Protein AF-0000000077533812 (afdb_homodimer)

Radius of gyration: 32.84 Å; Cα contacts (8 Å, |Δi|>4): 1790; chains: 2; bounding box: 94×88×83 Å

Solvent-accessible surface area (backbone atoms only — not comparable to full-atom values): 51167 Å² total; per-residue (Å²): 110,65,67,56,46,51,45,59,73,36,36,60,62,48,49,52,47,51,49,47,51,51,51,50,52,47,48,53,44,25,61,65,45,60,88,39,40,49,59,83,59,10,55,76,33,56,56,57,39,22,53,35,46,71,67,27,48,36,42,58,54,44,25,49,36,23,70,75,40,31,51,52,14,28,48,22,39,56,34,33,35,30,36,38,60,62,44,53,52,46,58,45,60,46,84,64,47,32,48,29,60,79,60,28,58,38,63,39,67,45,58,81,43,67,35,74,80,30,40,43,50,62,68,62,29,54,53,48,45,63,33,43,45,53,31,46,69,42,80,50,12,75,52,44,66,58,48,42,43,53,37,51,50,40,49,54,50,41,39,62,74,74,27,52,20,52,85,89,47,64,30,72,35,50,48,39,56,53,41,38,27,38,27,43,26,30,46,32,25,41,39,62,69,46,50,78,48,19,46,83,65,69,45,64,60,82,44,38,62,62,9,49,54,47,32,36,47,50,42,30,52,27,47,37,71,68,48,35,61,49,32,53,31,83,76,60,2,69,74,61,25,50,36,55,83,35,88,49,28,50,4,30,44,41,35,57,45,42,50,49,47,50,54,41,65,72,54,68,52,88,84,55,45,23,23,48,50,36,27,41,76,50,68,44,51,71,69,59,38,43,42,41,53,48,48,48,55,58,60,49,15,48,37,42,26,38,34,45,51,40,31,51,52,56,36,29,25,19,34,64,59,36,52,53,49,44,51,51,50,48,48,36,45,72,71,56,75,32,69,92,62,75,63,50,66,77,56,48,72,67,36,64,64,60,51,24,40,52,53,42,25,39,38,74,39,52,32,60,36,37,45,75,41,28,24,37,26,77,87,26,50,74,42,57,56,96,87,38,81,44,77,42,55,42,66,28,33,42,22,43,21,44,56,27,43,48,40,26,44,89,67,64,31,94,44,27,79,43,89,57,39,49,58,73,75,71,46,56,69,69,57,40,51,52,39,49,61,50,56,49,48,75,46,38,43,69,90,60,38,50,64,56,51,61,56,44,52,48,51,45,48,41,46,55,50,49,48,56,62,46,28,51,55,22,54,45,40,61,86,55,39,51,47,72,37,38,32,79,24,32,56,54,59,40,65,24,36,26,34,35,26,74,41,77,76,57,75,82,102,109,66,67,55,46,52,44,59,73,35,37,61,60,49,48,51,47,52,49,48,53,51,50,50,51,48,50,52,44,26,61,66,45,59,89,42,41,48,59,83,60,11,56,77,34,54,56,57,42,20,52,35,46,72,66,26,48,35,42,58,53,45,24,50,36,23,69,76,42,32,50,53,13,28,50,20,39,57,32,33,34,29,36,38,62,62,44,53,50,45,59,44,60,47,84,62,46,31,48,29,60,80,60,26,56,37,63,38,66,46,58,81,43,70,33,75,80,32,40,43,49,62,68,61,29,53,52,48,46,64,33,43,47,54,31,44,69,40,80,51,14,74,51,45,65,60,49,40,44,53,37,50,48,41,49,53,50,42,40,63,73,74,27,52,22,52,86,89,46,62,31,72,36,50,49,38,56,54,42,39,29,37,28,43,26,30,47,31,26,42,39,62,68,46,52,77,46,19,47,83,66,68,44,63,60,86,42,40,62,61,9,48,53,48,32,35,47,50,40,30,52,28,47,36,68,68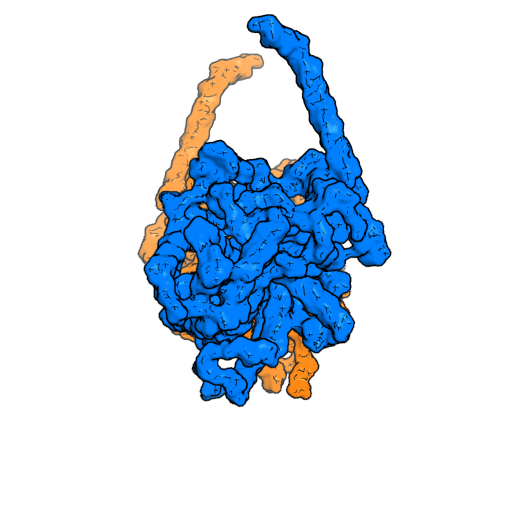,50,34,60,51,31,52,31,82,76,60,2,69,74,61,24,52,36,55,83,34,89,51,26,50,4,29,44,42,37,57,47,40,51,50,47,51,54,42,64,72,53,67,53,89,82,55,45,24,24,49,50,36,26,41,75,51,69,44,51,70,70,58,39,42,42,41,52,48,48,47,53,58,61,51,15,46,35,42,28,37,34,44,51,42,31,51,51,55,35,29,25,18,34,66,59,36,51,52,49,44,49,52,51,49,48,37,44,75,72,56,76,33,69,93,62,77,63,49,64,78,56,48,73,66,36,64,63,59,51,24,41,51,53,41,24,39,37,74,39,53,33,59,36,36,47,76,41,26,23,36,28,77,87,27,49,76,42,56,56,96,86,36,81,44,78,43,55,42,67,28,32,42,22,43,19,44,56,28,43,48,39,26,44,89,66,62,31,93,42,27,80,42,87,56,40,49,59,73,74,71,48,56,69,69,56,40,50,53,40,49,61,50,57,47,47,75,46,39,42,67,88,60,37,50,64,55,52,62,57,42,52,48,51,44,48,41,46,54,50,49,48,56,62,46,29,50,54,24,54,46,40,59,86,56,38,52,47,73,36,38,32,76,25,32,56,53,58,40,65,24,36,25,34,35,26,76,40,77,76,57,74,81,102

Sequence (1018 aa):
MAVVAVLLDNLVPLLLGCLGLFIARKLVIYNKLKQFGGPRWTGFTDWPHSKAMLQNRCHEWYEEANHIYGPIARVAPTVLITSSPEVWMHVNNKPGYKRSDWYYNACRIEYRKDNVFSQTDNDKHDQRRKQMAPGYSGRENLELEKSIDLRVQELIDLIRSKYLSTQDLIVPVDLAQKIQYLTLDAISSISFGKEFGMLRSDSDVDGYLQSSEEGLAAGNFALALGISWLAHAPIIGAYIAPSPKDNTGFGKMMNACFRCVDERAANPTDKRSDMLASFIRHGLSGAELRSEALEQLVAGADTTSTGIRGALLYIMTNPRIYSKLQKEVDSAVQSGQVGEGIIPISESKQLPYLQAVIREALRMWPPAVNIFSRDTPPNGDTVTVNGESIFLPGSVSIGYSGHGIHHSKEVYGEDAKVFRPERWLNADPEKLATMIRTSELVFGHGKFQCLGKPVAQLELGKTIFELMRHFDLALVNPTKPWDARNSLGLFTISDMWVQAMDRAGRSKAMAVVAVLLDNLVPLLLGCLGLFIARKLVIYNKLKQFGGPRWTGFTDWPHSKAMLQNRCHEWYEEANHIYGPIARVAPTVLITSSPEVWMHVNNKPGYKRSDWYYNACRIEYRKDNVFSQTDNDKHDQRRKQMAPGYSGRENLELEKSIDLRVQELIDLIRSKYLSTQDLIVPVDLAQKIQYLTLDAISSISFGKEFGMLRSDSDVDGYLQSSEEGLAAGNFALALGISWLAHAPIIGAYIAPSPKDNTGFGKMMNACFRCVDERAANPTDKRSDMLASFIRHGLSGAELRSEALEQLVAGADTTSTGIRGALLYIMTNPRIYSKLQKEVDSAVQSGQVGEGIIPISESKQLPYLQAVIREALRMWPPAVNIFSRDTPPNGDTVTVNGESIFLPGSVSIGYSGHGIHHSKEVYGEDAKVFRPERWLNADPEKLATMIRTSELVFGHGKFQCLGKPVAQLELGKTIFELMRHFDLALVNPTKPWDARNSLGLFTISDMWVQAMDRAGRSKA

Nearest PDB structures (foldseek):
  4d6z-assembly1_A  TM=7.905E-01  e=2.926E-17  Homo sapiens
  2q9f-assembly1_A  TM=8.493E-01  e=2.056E-15  unclassified
  7ufb-assembly1_A  TM=7.960E-01  e=6.139E-16  Homo sapiens
  3na0-assembly1_A  TM=7.518E-01  e=3.847E-15  Homo sapiens
  1n6b-assembly1_A  TM=7.595E-01  e=3.792E-12  Oryctolagus cuniculus

pLDDT: mean 92.71, std 8.73, range [26.73, 98.88]

Structure (mmCIF, N/CA/C/O backbone):
data_AF-0000000077533812-model_v1
#
loop_
_entity.id
_entity.type
_entity.pdbx_description
1 polymer 'Cytochrome P450 monooxygenase ABA1'
#
loop_
_atom_site.group_PDB
_atom_site.id
_atom_site.type_symbol
_atom_site.label_atom_id
_atom_site.label_alt_id
_atom_site.label_comp_id
_atom_site.label_asym_id
_atom_site.label_entity_id
_atom_site.label_seq_id
_atom_site.pdbx_PDB_ins_code
_atom_site.Cartn_x
_atom_site.Cartn_y
_atom_site.Cartn_z
_atom_site.occupancy
_atom_site.B_iso_or_equiv
_atom_site.auth_seq_id
_atom_site.auth_comp_id
_atom_site.auth_asym_id
_atom_site.auth_atom_id
_atom_site.pdbx_PDB_model_num
ATOM 1 N N . MET A 1 1 ? -54.969 -25.406 -27.531 1 59.72 1 MET A N 1
ATOM 2 C CA . MET A 1 1 ? -55.781 -24.578 -26.656 1 59.72 1 MET A CA 1
ATOM 3 C C . MET A 1 1 ? -56.094 -25.297 -25.344 1 59.72 1 MET A C 1
ATOM 5 O O . MET A 1 1 ? -56.031 -24.688 -24.266 1 59.72 1 MET A O 1
ATOM 9 N N . ALA A 1 2 ? -56.375 -26.578 -25.5 1 68.56 2 ALA A N 1
ATOM 10 C CA . ALA A 1 2 ? -56.719 -27.328 -24.281 1 68.56 2 ALA A CA 1
ATOM 11 C C . ALA A 1 2 ? -55.469 -27.562 -23.422 1 68.56 2 ALA A C 1
ATOM 13 O O . ALA A 1 2 ? -55.531 -27.438 -22.203 1 68.56 2 ALA A O 1
ATOM 14 N N . VAL A 1 3 ? -54.469 -27.812 -24 1 70.94 3 VAL A N 1
ATOM 15 C CA . VAL A 1 3 ? -53.219 -28.062 -23.266 1 70.94 3 VAL A CA 1
ATOM 16 C C . VAL A 1 3 ? -52.781 -26.797 -22.562 1 70.94 3 VAL A C 1
ATOM 18 O O . VAL A 1 3 ? -52.375 -26.828 -21.391 1 70.94 3 VAL A O 1
ATOM 21 N N . VAL A 1 4 ? -52.938 -25.75 -23.141 1 73 4 VAL A N 1
ATOM 22 C CA . VAL A 1 4 ? -52.562 -24.469 -22.547 1 73 4 VAL A CA 1
ATOM 23 C C . VAL A 1 4 ? -53.531 -24.109 -21.422 1 73 4 VAL A C 1
ATOM 25 O O . VAL A 1 4 ? -53.125 -23.609 -20.375 1 73 4 VAL A O 1
ATOM 28 N N . ALA A 1 5 ? -54.719 -24.453 -21.656 1 68.88 5 ALA A N 1
ATOM 29 C CA . ALA A 1 5 ? -55.719 -24.172 -20.641 1 68.88 5 ALA A CA 1
ATOM 30 C C . ALA A 1 5 ? -55.469 -25 -19.391 1 68.88 5 ALA A C 1
ATOM 32 O O . ALA A 1 5 ? -55.562 -24.484 -18.266 1 68.88 5 ALA A O 1
ATOM 33 N N . VAL A 1 6 ? -55.188 -26.219 -19.625 1 70.88 6 VAL A N 1
ATOM 34 C CA . VAL A 1 6 ? -54.906 -27.094 -18.484 1 70.88 6 VAL A CA 1
ATOM 35 C C . VAL A 1 6 ? -53.656 -26.594 -17.781 1 70.88 6 VAL A C 1
ATOM 37 O O . VAL A 1 6 ? -53.594 -26.609 -16.547 1 70.88 6 VAL A O 1
ATOM 40 N N . LEU A 1 7 ? -52.688 -26.141 -18.531 1 71.81 7 LEU A N 1
ATOM 41 C CA . LEU A 1 7 ? -51.438 -25.641 -17.953 1 71.81 7 LEU A CA 1
ATOM 42 C C . LEU A 1 7 ? -51.688 -24.359 -17.172 1 71.81 7 LEU A C 1
ATOM 44 O O . LEU A 1 7 ? -51.156 -24.172 -16.078 1 71.81 7 LEU A O 1
ATOM 48 N N . LEU A 1 8 ? -52.562 -23.688 -17.719 1 73.25 8 LEU A N 1
ATOM 49 C CA . LEU A 1 8 ? -52.938 -22.453 -17.062 1 73.25 8 LEU A CA 1
ATOM 50 C C . LEU A 1 8 ? -53.75 -22.734 -15.812 1 73.25 8 LEU A C 1
ATOM 52 O O . LEU A 1 8 ? -53.594 -22.062 -14.789 1 73.25 8 LEU A O 1
ATOM 56 N N . ASP A 1 9 ? -54.594 -23.656 -16 1 76.44 9 ASP A N 1
ATOM 57 C CA . ASP A 1 9 ? -55.469 -24.016 -14.859 1 76.44 9 ASP A CA 1
ATOM 58 C C . ASP A 1 9 ? -54.656 -24.672 -13.75 1 76.44 9 ASP A C 1
ATOM 60 O O . ASP A 1 9 ? -55.031 -24.656 -12.586 1 76.44 9 ASP A O 1
ATOM 64 N N . ASN A 1 10 ? -53.531 -25.281 -14.242 1 81.81 10 ASN A N 1
ATOM 65 C CA . ASN A 1 10 ? -52.688 -25.984 -13.258 1 81.81 10 ASN A CA 1
ATOM 66 C C . ASN A 1 10 ? -51.375 -25.266 -13.023 1 81.81 10 ASN A C 1
ATOM 68 O O . ASN A 1 10 ? -50.406 -25.875 -12.539 1 81.81 10 ASN A O 1
ATOM 72 N N . LEU A 1 11 ? -51.406 -24.047 -13.57 1 86 11 LEU A N 1
ATOM 73 C CA . LEU A 1 11 ? -50.156 -23.266 -13.484 1 86 11 LEU A CA 1
ATOM 74 C C . LEU A 1 11 ? -49.719 -23.125 -12.039 1 86 11 LEU A C 1
ATOM 76 O O . LEU A 1 11 ? -48.531 -23.266 -11.742 1 86 11 LEU A O 1
ATOM 80 N N . VAL A 1 12 ? -50.656 -22.859 -11.203 1 86.69 12 VAL A N 1
ATOM 81 C CA . VAL A 1 12 ? -50.312 -22.641 -9.805 1 86.69 12 VAL A CA 1
ATOM 82 C C . VAL A 1 12 ? -49.812 -23.938 -9.18 1 86.69 12 VAL A C 1
ATOM 84 O O . VAL A 1 12 ? -48.719 -23.984 -8.602 1 86.69 12 VAL A O 1
ATOM 87 N N . PRO A 1 13 ? -50.625 -25 -9.32 1 86.81 13 PRO A N 1
ATOM 88 C CA . PRO A 1 13 ? -50.062 -26.266 -8.797 1 86.81 13 PRO A CA 1
ATOM 89 C C . PRO A 1 13 ? -48.75 -26.656 -9.43 1 86.81 13 PRO A C 1
ATOM 91 O O . PRO A 1 13 ? -47.875 -27.219 -8.75 1 86.81 13 PRO A O 1
ATOM 94 N N . LEU A 1 14 ? -48.625 -26.453 -10.664 1 88.5 14 LEU A N 1
ATOM 95 C CA . LEU A 1 14 ? -47.375 -26.75 -11.344 1 88.5 14 LEU A CA 1
ATOM 96 C C . LEU A 1 14 ? -46.25 -25.891 -10.797 1 88.5 14 LEU A C 1
ATOM 98 O O . LEU A 1 14 ? -45.125 -26.391 -10.578 1 88.5 14 LEU A O 1
ATOM 102 N N . LEU A 1 15 ? -46.562 -24.672 -10.578 1 89.12 15 LEU A N 1
ATOM 103 C CA . LEU A 1 15 ? -45.562 -23.781 -10.016 1 89.12 15 LEU A CA 1
ATOM 104 C C . LEU A 1 15 ? -45.219 -24.188 -8.586 1 89.12 15 LEU A C 1
ATOM 106 O O . LEU A 1 15 ? -44.031 -24.156 -8.195 1 89.12 15 LEU A O 1
ATOM 110 N N . LEU A 1 16 ? -46.188 -24.562 -7.855 1 88.56 16 LEU A N 1
ATOM 111 C CA . LEU A 1 16 ? -45.938 -25.016 -6.488 1 88.56 16 LEU A CA 1
ATOM 112 C C . LEU A 1 16 ? -45.156 -26.328 -6.484 1 88.56 16 LEU A C 1
ATOM 114 O O . LEU A 1 16 ? -44.312 -26.547 -5.617 1 88.56 16 LEU A O 1
ATOM 118 N N . GLY A 1 17 ? -45.531 -27.141 -7.379 1 89 17 GLY A N 1
ATOM 119 C CA . GLY A 1 17 ? -44.75 -28.359 -7.535 1 89 17 GLY A CA 1
ATOM 120 C C . GLY A 1 17 ? -43.312 -28.094 -7.902 1 89 17 GLY A C 1
ATOM 121 O O . GLY A 1 17 ? -42.406 -28.703 -7.324 1 89 17 GLY A O 1
ATOM 122 N N . CYS A 1 18 ? -43.125 -27.281 -8.867 1 89.62 18 CYS A N 1
ATOM 123 C CA . CYS A 1 18 ? -41.781 -26.906 -9.258 1 89.62 18 CYS A CA 1
ATOM 124 C C . CYS A 1 18 ? -41.031 -26.281 -8.094 1 89.62 18 CYS A C 1
ATOM 126 O O . CYS A 1 18 ? -39.844 -26.562 -7.891 1 89.62 18 CYS A O 1
ATOM 128 N N . LEU A 1 19 ? -41.688 -25.453 -7.387 1 89.56 19 LEU A N 1
ATOM 129 C CA . LEU A 1 19 ? -41.094 -24.828 -6.207 1 89.56 19 LEU A CA 1
ATOM 130 C C . LEU A 1 19 ? -40.75 -25.891 -5.16 1 89.56 19 LEU A C 1
ATOM 132 O O . LEU A 1 19 ? -39.688 -25.812 -4.535 1 89.56 19 LEU A O 1
ATOM 136 N N . GLY A 1 20 ? -41.625 -26.781 -4.965 1 89.25 20 GLY A N 1
ATOM 137 C CA . GLY A 1 20 ? -41.344 -27.859 -4.039 1 89.25 20 GLY A CA 1
ATOM 138 C C . GLY A 1 20 ? -40.156 -28.703 -4.438 1 89.25 20 GLY A C 1
ATOM 139 O O . GLY A 1 20 ? -39.312 -29.031 -3.594 1 89.25 20 GLY A O 1
ATOM 140 N N . LEU A 1 21 ? -40.156 -29 -5.648 1 89.88 21 LEU A N 1
ATOM 141 C CA . LEU A 1 21 ? -39 -29.766 -6.152 1 89.88 21 LEU A CA 1
ATOM 142 C C . LEU A 1 21 ? -37.719 -28.953 -6.008 1 89.88 21 LEU A C 1
ATOM 144 O O . LEU A 1 21 ? -36.688 -29.516 -5.676 1 89.88 21 LEU A O 1
ATOM 148 N N . PHE A 1 22 ? -37.844 -27.797 -6.301 1 88.75 22 PHE A N 1
ATOM 149 C CA . PHE A 1 22 ? -36.688 -26.906 -6.145 1 88.75 22 PHE A CA 1
ATOM 150 C C . PHE A 1 22 ? -36.219 -26.875 -4.699 1 88.75 22 PHE A C 1
ATOM 152 O O . PHE A 1 22 ? -35.031 -27.016 -4.43 1 88.75 22 PHE A O 1
ATOM 159 N N . ILE A 1 23 ? -37.062 -26.766 -3.816 1 90.44 23 ILE A N 1
ATOM 160 C CA . ILE A 1 23 ? -36.75 -26.719 -2.395 1 90.44 23 ILE A CA 1
ATOM 161 C C . ILE A 1 23 ? -36.156 -28.062 -1.944 1 90.44 23 ILE A C 1
ATOM 163 O O . ILE A 1 23 ? -35.188 -28.109 -1.195 1 90.44 23 ILE A O 1
ATOM 167 N N . ALA A 1 24 ? -36.75 -29.047 -2.365 1 91.12 24 ALA A N 1
ATOM 168 C CA . ALA A 1 24 ? -36.25 -30.375 -2.016 1 91.12 24 ALA A CA 1
ATOM 169 C C . ALA A 1 24 ? -34.844 -30.594 -2.512 1 91.12 24 ALA A C 1
ATOM 171 O O . ALA A 1 24 ? -34 -31.125 -1.786 1 91.12 24 ALA A O 1
ATOM 172 N N . ARG A 1 25 ? -34.625 -30.266 -3.652 1 89.12 25 ARG A N 1
ATOM 173 C CA . ARG A 1 25 ? -33.281 -30.391 -4.219 1 89.12 25 ARG A CA 1
ATOM 174 C C . ARG A 1 25 ? -32.281 -29.578 -3.406 1 89.12 25 ARG A C 1
ATOM 176 O O . ARG A 1 25 ? -31.172 -30.047 -3.125 1 89.12 25 ARG A O 1
ATOM 183 N N . LYS A 1 26 ? -32.688 -28.453 -3.027 1 89.94 26 LYS A N 1
ATOM 184 C CA . LYS A 1 26 ? -31.812 -27.594 -2.242 1 89.94 26 LYS A CA 1
ATOM 185 C C . LYS A 1 26 ? -31.516 -28.203 -0.874 1 89.94 26 LYS A C 1
ATOM 187 O O . LYS A 1 26 ? -30.391 -28.094 -0.367 1 89.94 26 LYS A O 1
ATOM 192 N N . LEU A 1 27 ? -32.438 -28.781 -0.369 1 91.44 27 LEU A N 1
ATOM 193 C CA . LEU A 1 27 ? -32.25 -29.406 0.938 1 91.44 27 LEU A CA 1
ATOM 194 C C . LEU A 1 27 ? -31.359 -30.625 0.842 1 91.44 27 LEU A C 1
ATOM 196 O O . LEU A 1 27 ? -30.547 -30.859 1.739 1 91.44 27 LEU A O 1
ATOM 200 N N . VAL A 1 28 ? -31.5 -31.312 -0.177 1 89.88 28 VAL A N 1
ATOM 201 C CA . VAL A 1 28 ? -30.656 -32.469 -0.388 1 89.88 28 VAL A CA 1
ATOM 202 C C . VAL A 1 28 ? -29.203 -32.031 -0.55 1 89.88 28 VAL A C 1
ATOM 204 O O . VAL A 1 28 ? -28.297 -32.625 0.047 1 89.88 28 VAL A O 1
ATOM 207 N N . ILE A 1 29 ? -29.078 -31.078 -1.335 1 88.44 29 ILE A N 1
ATOM 208 C CA . ILE A 1 29 ? -27.734 -30.562 -1.57 1 88.44 29 ILE A CA 1
ATOM 209 C C . ILE A 1 29 ? -27.156 -30.031 -0.264 1 88.44 29 ILE A C 1
ATOM 211 O O . ILE A 1 29 ? -26 -30.297 0.063 1 88.44 29 ILE A O 1
ATOM 215 N N . TYR A 1 30 ? -27.984 -29.344 0.472 1 91.94 30 TYR A N 1
ATOM 216 C CA . TYR A 1 30 ? -27.547 -28.797 1.748 1 91.94 30 TYR A CA 1
ATOM 217 C C . TYR A 1 30 ? -27.141 -29.891 2.709 1 91.94 30 TYR A C 1
ATOM 219 O O . TYR A 1 30 ? -26.141 -29.766 3.426 1 91.94 30 TYR A O 1
ATOM 227 N N . ASN A 1 31 ? -27.859 -30.891 2.699 1 91.69 31 ASN A N 1
ATOM 228 C CA . ASN A 1 31 ? -27.609 -31.984 3.635 1 91.69 31 ASN A CA 1
ATOM 229 C C . ASN A 1 31 ? -26.281 -32.656 3.346 1 91.69 31 ASN A C 1
ATOM 231 O O . ASN A 1 31 ? -25.656 -33.25 4.25 1 91.69 31 ASN A O 1
ATOM 235 N N . LYS A 1 32 ? -25.875 -32.625 2.188 1 90.56 32 LYS A N 1
ATOM 236 C CA . LYS A 1 32 ? -24.641 -33.312 1.788 1 90.56 32 LYS A CA 1
ATOM 237 C C . LYS A 1 32 ? -23.438 -32.719 2.51 1 90.56 32 LYS A C 1
ATOM 239 O O . LYS A 1 32 ? -22.516 -33.438 2.906 1 90.56 32 LYS A O 1
ATOM 244 N N . LEU A 1 33 ? -23.438 -31.391 2.67 1 94.94 33 LEU A N 1
ATOM 245 C CA . LEU A 1 33 ? -22.266 -30.734 3.238 1 94.94 33 LEU A CA 1
ATOM 246 C C . LEU A 1 33 ? -22.625 -30 4.527 1 94.94 33 LEU A C 1
ATOM 248 O O . LEU A 1 33 ? -21.922 -29.078 4.934 1 94.94 33 LEU A O 1
ATOM 252 N N . LYS A 1 34 ? -23.703 -30.328 5.172 1 93.62 34 LYS A N 1
ATOM 253 C CA . LYS A 1 34 ? -24.203 -29.625 6.352 1 93.62 34 LYS A CA 1
ATOM 254 C C . LYS A 1 34 ? -23.203 -29.719 7.504 1 93.62 34 LYS A C 1
ATOM 256 O O . LYS A 1 34 ? -23.188 -28.859 8.391 1 93.62 34 LYS A O 1
ATOM 261 N N . GLN A 1 35 ? -22.359 -30.734 7.535 1 94.5 35 GLN A N 1
ATOM 262 C CA . GLN A 1 35 ? -21.406 -30.922 8.625 1 94.5 35 GLN A CA 1
ATOM 263 C C . GLN A 1 35 ? -20.297 -29.891 8.555 1 94.5 35 GLN A C 1
ATOM 265 O O . GLN A 1 35 ? -19.594 -29.656 9.539 1 94.5 35 GLN A O 1
ATOM 270 N N . PHE A 1 36 ? -20.078 -29.328 7.395 1 96.81 36 PHE A N 1
ATOM 271 C CA . PHE A 1 36 ? -19.047 -28.328 7.203 1 96.81 36 PHE A CA 1
ATOM 272 C C . PHE A 1 36 ? -19.609 -26.922 7.355 1 96.81 36 PHE A C 1
ATOM 274 O O . PHE A 1 36 ? -20.609 -26.578 6.723 1 96.81 36 PHE A O 1
ATOM 281 N N . GLY A 1 37 ? -19.016 -26.109 8.195 1 96.75 37 GLY A N 1
ATOM 282 C CA . GLY A 1 37 ? -19.406 -24.719 8.328 1 96.75 37 GLY A CA 1
ATOM 283 C C . GLY A 1 37 ? -18.938 -23.859 7.168 1 96.75 37 GLY A C 1
ATOM 284 O O . GLY A 1 37 ? -18.109 -24.297 6.359 1 96.75 37 GLY A O 1
ATOM 285 N N . GLY A 1 38 ? -19.5 -22.672 6.996 1 97.19 38 GLY A N 1
ATOM 286 C CA . GLY A 1 38 ? -19.125 -21.703 5.977 1 97.19 38 GLY A CA 1
ATOM 287 C C . GLY A 1 38 ? -19.812 -20.359 6.137 1 97.19 38 GLY A C 1
ATOM 288 O O . GLY A 1 38 ? -20.703 -20.203 6.98 1 97.19 38 GLY A O 1
ATOM 289 N N . PRO A 1 39 ? -19.328 -19.406 5.453 1 97.12 39 PRO A N 1
ATOM 290 C CA . PRO A 1 39 ? -19.984 -18.094 5.496 1 97.12 39 PRO A CA 1
ATOM 291 C C . PRO A 1 39 ? -21.5 -18.172 5.25 1 97.12 39 PRO A C 1
ATOM 293 O O . PRO A 1 39 ? -21.969 -19.141 4.664 1 97.12 39 PRO A O 1
ATOM 296 N N . ARG A 1 40 ? -22.188 -17.125 5.625 1 92.75 40 ARG A N 1
ATOM 297 C CA . ARG A 1 40 ? -23.641 -17.078 5.547 1 92.75 40 ARG A CA 1
ATOM 298 C C . ARG A 1 40 ? -24.125 -17.297 4.113 1 92.75 40 ARG A C 1
ATOM 300 O O . ARG A 1 40 ? -23.531 -16.75 3.172 1 92.75 40 ARG A O 1
ATOM 307 N N . TRP A 1 41 ? -25.031 -18.172 3.875 1 94.94 41 TRP A N 1
ATOM 308 C CA . TRP A 1 41 ? -25.781 -18.406 2.648 1 94.94 41 TRP A CA 1
ATOM 309 C C . TRP A 1 41 ? -25.031 -19.344 1.719 1 94.94 41 TRP A C 1
ATOM 311 O O . TRP A 1 41 ? -25.516 -19.688 0.634 1 94.94 41 TRP A O 1
ATOM 321 N N . THR A 1 42 ? -23.828 -19.844 2.09 1 96.06 42 THR A N 1
ATOM 322 C CA . THR A 1 42 ? -23.047 -20.734 1.225 1 96.06 42 THR A CA 1
ATOM 323 C C . THR A 1 42 ? -23.688 -22.109 1.148 1 96.06 42 THR A C 1
ATOM 325 O O . THR A 1 42 ? -23.375 -22.891 0.247 1 96.06 42 THR A O 1
ATOM 328 N N . GLY A 1 43 ? -24.547 -22.422 2.076 1 94.69 43 GLY A N 1
ATOM 329 C CA . GLY A 1 43 ? -25.219 -23.703 2.043 1 94.69 43 GLY A CA 1
ATOM 330 C C . GLY A 1 43 ? -26.344 -23.766 1.021 1 94.69 43 GLY A C 1
ATOM 331 O O . GLY A 1 43 ? -26.797 -24.844 0.639 1 94.69 43 GLY A O 1
ATOM 332 N N . PHE A 1 44 ? -26.703 -22.578 0.541 1 94 44 PHE A N 1
ATOM 333 C CA . PHE A 1 44 ? -27.938 -22.562 -0.24 1 94 44 PHE A CA 1
ATOM 334 C C . PHE A 1 44 ? -27.703 -21.922 -1.604 1 94 44 PHE A C 1
ATOM 336 O O . PHE A 1 44 ? -28.453 -22.188 -2.553 1 94 44 PHE A O 1
ATOM 343 N N . THR A 1 45 ? -26.781 -21.016 -1.6 1 94.69 45 THR A N 1
ATOM 344 C CA . THR A 1 45 ? -26.578 -20.297 -2.852 1 94.69 45 THR A CA 1
ATOM 345 C C . THR A 1 45 ? -25.094 -20.109 -3.154 1 94.69 45 THR A C 1
ATOM 347 O O . THR A 1 45 ? -24.266 -20.188 -2.25 1 94.69 45 THR A O 1
ATOM 350 N N . ASP A 1 46 ? -24.828 -19.891 -4.434 1 95.69 46 ASP A N 1
ATOM 351 C CA . ASP A 1 46 ? -23.453 -19.641 -4.875 1 95.69 46 ASP A CA 1
ATOM 352 C C . ASP A 1 46 ? -23.109 -18.156 -4.754 1 95.69 46 ASP A C 1
ATOM 354 O O . ASP A 1 46 ? -21.969 -17.766 -4.996 1 95.69 46 ASP A O 1
ATOM 358 N N . TRP A 1 47 ? -23.938 -17.391 -4.25 1 96.06 47 TRP A N 1
ATOM 359 C CA . TRP A 1 47 ? -23.812 -15.93 -4.316 1 96.06 47 TRP A CA 1
ATOM 360 C C . TRP A 1 47 ? -22.625 -15.445 -3.492 1 96.06 47 TRP A C 1
ATOM 362 O O . TRP A 1 47 ? -21.875 -14.586 -3.939 1 96.06 47 TRP A O 1
ATOM 372 N N . PRO A 1 48 ? -22.453 -15.969 -2.289 1 96.94 48 PRO A N 1
ATOM 373 C CA . PRO A 1 48 ? -21.281 -15.5 -1.528 1 96.94 48 PRO A CA 1
ATOM 374 C C . PRO A 1 48 ? -19.969 -15.773 -2.236 1 96.94 48 PRO A C 1
ATOM 376 O O . PRO A 1 48 ? -19.062 -14.93 -2.221 1 96.94 48 PRO A O 1
ATOM 379 N N . HIS A 1 49 ? -19.922 -16.891 -2.83 1 97.31 49 HIS A N 1
ATOM 380 C CA . HIS A 1 49 ? -18.719 -17.25 -3.582 1 97.31 49 HIS A CA 1
ATOM 381 C C . HIS A 1 49 ? -18.547 -16.344 -4.797 1 97.31 49 HIS A C 1
ATOM 383 O O . HIS A 1 49 ? -17.453 -15.867 -5.07 1 97.31 49 HIS A O 1
ATOM 389 N N . SER A 1 50 ? -19.609 -16.109 -5.484 1 97.19 50 SER A N 1
ATOM 390 C CA . SER A 1 50 ? -19.609 -15.227 -6.645 1 97.19 50 SER A CA 1
ATOM 391 C C . SER A 1 50 ? -19.172 -13.812 -6.266 1 97.19 50 SER A C 1
ATOM 393 O O . SER A 1 50 ? -18.344 -13.211 -6.953 1 97.19 50 SER A O 1
ATOM 395 N N . LYS A 1 51 ? -19.719 -13.406 -5.215 1 97.31 51 LYS A N 1
ATOM 396 C CA . LYS A 1 51 ? -19.375 -12.07 -4.734 1 97.31 51 LYS A CA 1
ATOM 397 C C . LYS A 1 51 ? -17.891 -11.977 -4.387 1 97.31 51 LYS A C 1
ATOM 399 O O . LYS A 1 51 ? -17.234 -10.984 -4.711 1 97.31 51 LYS A O 1
ATOM 404 N N . ALA A 1 52 ? -17.375 -12.977 -3.752 1 96.81 52 ALA A N 1
ATOM 405 C CA . ALA A 1 52 ? -15.953 -13 -3.391 1 96.81 52 ALA A CA 1
ATOM 406 C C . ALA A 1 52 ? -15.07 -12.961 -4.637 1 96.81 52 ALA A C 1
ATOM 408 O O . ALA A 1 52 ? -14.07 -12.234 -4.672 1 96.81 52 ALA A O 1
ATOM 409 N N . MET A 1 53 ? -15.453 -13.664 -5.652 1 96.81 53 MET A N 1
ATOM 410 C CA . MET A 1 53 ? -14.68 -13.695 -6.895 1 96.81 53 MET A CA 1
ATOM 411 C C . MET A 1 53 ? -14.711 -12.336 -7.586 1 96.81 53 MET A C 1
ATOM 413 O O . MET A 1 53 ? -13.711 -11.914 -8.164 1 96.81 53 MET A O 1
ATOM 417 N N . LEU A 1 54 ? -15.812 -11.664 -7.465 1 96.69 54 LEU A N 1
ATOM 418 C CA . LEU A 1 54 ? -15.992 -10.383 -8.141 1 96.69 54 LEU A CA 1
ATOM 419 C C . LEU A 1 54 ? -15.211 -9.281 -7.438 1 96.69 54 LEU A C 1
ATOM 421 O O . LEU A 1 54 ? -14.977 -8.219 -8.016 1 96.69 54 LEU A O 1
ATOM 425 N N . GLN A 1 55 ? -14.805 -9.508 -6.219 1 95.06 55 GLN A N 1
ATOM 426 C CA . GLN A 1 55 ? -14.039 -8.516 -5.473 1 95.06 55 GLN A CA 1
ATOM 427 C C . GLN A 1 55 ? -12.547 -8.633 -5.781 1 95.06 55 GLN A C 1
ATOM 429 O O . GLN A 1 55 ? -11.742 -7.828 -5.305 1 95.06 55 GLN A O 1
ATOM 434 N N . ASN A 1 56 ? -12.109 -9.57 -6.547 1 94 56 ASN A N 1
ATOM 435 C CA . ASN A 1 56 ? -10.75 -9.773 -7.027 1 94 56 ASN A CA 1
ATOM 436 C C . ASN A 1 56 ? -9.781 -10.031 -5.871 1 94 56 ASN A C 1
ATOM 438 O O . ASN A 1 56 ? -8.625 -9.617 -5.922 1 94 56 ASN A O 1
ATOM 442 N N . ARG A 1 57 ? -10.219 -10.555 -4.785 1 93.56 57 ARG A N 1
ATOM 443 C CA . ARG A 1 57 ? -9.414 -10.961 -3.641 1 93.56 57 ARG A CA 1
ATOM 444 C C . ARG A 1 57 ? -9.953 -12.242 -3.018 1 93.56 57 ARG A C 1
ATOM 446 O O . ARG A 1 57 ? -9.977 -12.383 -1.793 1 93.56 57 ARG A O 1
ATOM 453 N N . CYS A 1 58 ? -10.453 -13.078 -3.795 1 96.5 58 CYS A N 1
ATOM 454 C CA . CYS A 1 58 ? -11.156 -14.281 -3.359 1 96.5 58 CYS A CA 1
ATOM 455 C C . CYS A 1 58 ? -10.242 -15.172 -2.523 1 96.5 58 CYS A C 1
ATOM 457 O O . CYS A 1 58 ? -10.703 -15.859 -1.612 1 96.5 58 CYS A O 1
ATOM 459 N N . HIS A 1 59 ? -8.961 -15.117 -2.768 1 96.81 59 HIS A N 1
ATOM 460 C CA . HIS A 1 59 ? -8.008 -15.945 -2.037 1 96.81 59 HIS A CA 1
ATOM 461 C C . HIS A 1 59 ? -7.992 -15.586 -0.555 1 96.81 59 HIS A C 1
ATOM 463 O O . HIS A 1 59 ? -7.816 -16.453 0.298 1 96.81 59 HIS A O 1
ATOM 469 N N . GLU A 1 60 ? -8.195 -14.359 -0.245 1 96.75 60 GLU A N 1
ATOM 470 C CA . GLU A 1 60 ? -8.266 -13.945 1.151 1 96.75 60 GLU A CA 1
ATOM 471 C C . GLU A 1 60 ? -9.562 -14.43 1.806 1 96.75 60 GLU A C 1
ATOM 473 O O . GLU A 1 60 ? -9.57 -14.773 2.988 1 96.75 60 GLU A O 1
ATOM 478 N N . TRP A 1 61 ? -10.641 -14.422 1.021 1 97.75 61 TRP A N 1
ATOM 479 C CA . TRP A 1 61 ? -11.922 -14.914 1.51 1 97.75 61 TRP A CA 1
ATOM 480 C C . TRP A 1 61 ? -11.836 -16.406 1.853 1 97.75 61 TRP A C 1
ATOM 482 O O . TRP A 1 61 ? -12.422 -16.844 2.844 1 97.75 61 TRP A O 1
ATOM 492 N N . TYR A 1 62 ? -11.109 -17.172 1.054 1 98.25 62 TYR A N 1
ATOM 493 C CA . TYR A 1 62 ? -10.883 -18.594 1.341 1 98.25 62 TYR A CA 1
ATOM 494 C C . TYR A 1 62 ? -10.141 -18.766 2.662 1 98.25 62 TYR A C 1
ATOM 496 O O . TYR A 1 62 ? -10.547 -19.578 3.502 1 98.25 62 TYR A O 1
ATOM 504 N N . GLU A 1 63 ? -9.125 -18.047 2.795 1 97.94 63 GLU A N 1
ATOM 505 C CA . GLU A 1 63 ? -8.367 -18.125 4.035 1 97.94 63 GLU A CA 1
ATOM 506 C C . GLU A 1 63 ? -9.234 -17.781 5.242 1 97.94 63 GLU A C 1
ATOM 508 O O . GLU A 1 63 ? -9.18 -18.469 6.266 1 97.94 63 GLU A O 1
ATOM 513 N N . GLU A 1 64 ? -10 -16.734 5.117 1 97.81 64 GLU A N 1
ATOM 514 C CA . GLU A 1 64 ? -10.875 -16.297 6.207 1 97.81 64 GLU A CA 1
ATOM 515 C C . GLU A 1 64 ? -11.891 -17.375 6.559 1 97.81 64 GLU A C 1
ATOM 517 O O . GLU A 1 64 ? -12.164 -17.625 7.738 1 97.81 64 GLU A O 1
ATOM 522 N N . ALA A 1 65 ? -12.461 -17.953 5.566 1 98.19 65 ALA A N 1
ATOM 523 C CA . ALA A 1 65 ? -13.406 -19.047 5.793 1 98.19 65 ALA A CA 1
ATOM 524 C C . ALA A 1 65 ? -12.766 -20.172 6.59 1 98.19 65 ALA A C 1
ATOM 526 O O . ALA A 1 65 ? -13.352 -20.672 7.555 1 98.19 65 ALA A O 1
ATOM 527 N N . ASN A 1 66 ? -11.602 -20.531 6.223 1 98.12 66 ASN A N 1
ATOM 528 C CA . ASN A 1 66 ? -10.914 -21.609 6.93 1 98.12 66 ASN A CA 1
ATOM 529 C C . ASN A 1 66 ? -10.547 -21.203 8.352 1 98.12 66 ASN A C 1
ATOM 531 O O . ASN A 1 66 ? -10.531 -22.031 9.258 1 98.12 66 ASN A O 1
ATOM 535 N N . HIS A 1 67 ? -10.211 -19.969 8.477 1 96.94 67 HIS A N 1
ATOM 536 C CA . HIS A 1 67 ? -9.867 -19.469 9.805 1 96.94 67 HIS A CA 1
ATOM 537 C C . HIS A 1 67 ? -11.062 -19.562 10.75 1 96.94 67 HIS A C 1
ATOM 539 O O . HIS A 1 67 ? -10.914 -19.938 11.922 1 96.94 67 HIS A O 1
ATOM 545 N N . ILE A 1 68 ? -12.227 -19.25 10.266 1 97.81 68 ILE A N 1
ATOM 546 C CA . ILE A 1 68 ? -13.422 -19.156 11.094 1 97.81 68 ILE A CA 1
ATOM 547 C C . ILE A 1 68 ? -14.055 -20.531 11.258 1 97.81 68 ILE A C 1
ATOM 549 O O . ILE A 1 68 ? -14.492 -20.906 12.352 1 97.81 68 ILE A O 1
ATOM 553 N N . TYR A 1 69 ? -14.016 -21.344 10.164 1 97.69 69 TYR A N 1
ATOM 554 C CA . TYR A 1 69 ? -14.875 -22.516 10.164 1 97.69 69 TYR A CA 1
ATOM 555 C C . TYR A 1 69 ? -14.039 -23.797 10.172 1 97.69 69 TYR A C 1
ATOM 557 O O . TYR A 1 69 ? -14.586 -24.906 10.203 1 97.69 69 TYR A O 1
ATOM 565 N N . GLY A 1 70 ? -12.688 -23.609 10.094 1 96.31 70 GLY A N 1
ATOM 566 C CA . GLY A 1 70 ? -11.82 -24.766 10.227 1 96.31 70 GLY A CA 1
ATOM 567 C C . GLY A 1 70 ? -11.102 -25.125 8.938 1 96.31 70 GLY A C 1
ATOM 568 O O . GLY A 1 70 ? -11.273 -24.453 7.918 1 96.31 70 GLY A O 1
ATOM 569 N N . PRO A 1 71 ? -10.32 -26.188 8.945 1 97.44 71 PRO A N 1
ATOM 570 C CA . PRO A 1 71 ? -9.43 -26.547 7.836 1 97.44 71 PRO A CA 1
ATOM 571 C C . PRO A 1 71 ? -10.195 -26.969 6.582 1 97.44 71 PRO A C 1
ATOM 573 O O . PRO A 1 71 ? -9.625 -27 5.488 1 97.44 71 PRO A O 1
ATOM 576 N N . ILE A 1 72 ? -11.406 -27.422 6.727 1 98.25 72 ILE A N 1
ATOM 577 C CA . ILE A 1 72 ? -12.32 -27.672 5.617 1 98.25 72 ILE A CA 1
ATOM 578 C C . ILE A 1 72 ? -13.602 -26.859 5.812 1 98.25 72 ILE A C 1
ATOM 580 O O . ILE A 1 72 ? -14.328 -27.062 6.785 1 98.25 72 ILE A O 1
ATOM 584 N N . ALA A 1 73 ? -13.82 -25.922 4.906 1 98.44 73 ALA A N 1
ATOM 585 C CA . ALA A 1 73 ? -14.969 -25.031 5.023 1 98.44 73 ALA A CA 1
ATOM 586 C C . ALA A 1 73 ? -15.789 -25.016 3.74 1 98.44 73 ALA A C 1
ATOM 588 O O . ALA A 1 73 ? -15.258 -25.25 2.652 1 98.44 73 ALA A O 1
ATOM 589 N N . ARG A 1 74 ? -17.062 -24.781 3.889 1 98.31 74 ARG A N 1
ATOM 590 C CA . ARG A 1 74 ? -17.953 -24.688 2.744 1 98.31 74 ARG A CA 1
ATOM 591 C C . ARG A 1 74 ? -17.969 -23.281 2.166 1 98.31 74 ARG A C 1
ATOM 593 O O . ARG A 1 74 ? -18.125 -22.297 2.902 1 98.31 74 ARG A O 1
ATOM 600 N N . VAL A 1 75 ? -17.812 -23.156 0.863 1 98.12 75 VAL A N 1
ATOM 601 C CA . VAL A 1 75 ? -17.797 -21.828 0.272 1 98.12 75 VAL A CA 1
ATOM 602 C C . VAL A 1 75 ? -18.906 -21.703 -0.773 1 98.12 75 VAL A C 1
ATOM 604 O O . VAL A 1 75 ? -19.141 -20.625 -1.309 1 98.12 75 VAL A O 1
ATOM 607 N N . ALA A 1 76 ? -19.547 -22.75 -1.084 1 97.5 76 ALA A N 1
ATOM 608 C CA . ALA A 1 76 ? -20.734 -22.875 -1.91 1 97.5 76 ALA A CA 1
ATOM 609 C C . ALA A 1 76 ? -21.484 -24.156 -1.601 1 97.5 76 ALA A C 1
ATOM 611 O O . ALA A 1 76 ? -21 -25.016 -0.858 1 97.5 76 ALA A O 1
ATOM 612 N N . PRO A 1 77 ? -22.656 -24.375 -2.131 1 96.75 77 PRO A N 1
ATOM 613 C CA . PRO A 1 77 ? -23.484 -25.516 -1.707 1 96.75 77 PRO A CA 1
ATOM 614 C C . PRO A 1 77 ? -22.797 -26.859 -1.937 1 96.75 77 PRO A C 1
ATOM 616 O O . PRO A 1 77 ? -23.031 -27.812 -1.197 1 96.75 77 PRO A O 1
ATOM 619 N N . THR A 1 78 ? -21.953 -26.969 -2.922 1 96.75 78 THR A N 1
ATOM 620 C CA . THR A 1 78 ? -21.297 -28.25 -3.211 1 96.75 78 THR A CA 1
ATOM 621 C C . THR A 1 78 ? -19.781 -28.062 -3.297 1 96.75 78 THR A C 1
ATOM 623 O O . THR A 1 78 ? -19.094 -28.891 -3.91 1 96.75 78 THR A O 1
ATOM 626 N N . VAL A 1 79 ? -19.234 -26.953 -2.789 1 98.12 79 VAL A N 1
ATOM 627 C CA . VAL A 1 79 ? -17.812 -26.672 -2.928 1 98.12 79 VAL A CA 1
ATOM 628 C C . VAL A 1 79 ? -17.203 -26.453 -1.549 1 98.12 79 VAL A C 1
ATOM 630 O O . VAL A 1 79 ? -17.656 -25.609 -0.777 1 98.12 79 VAL A O 1
ATOM 633 N N . LEU A 1 80 ? -16.219 -27.203 -1.26 1 98.44 80 LEU A N 1
ATOM 634 C CA . LEU A 1 80 ? -15.414 -27.062 -0.052 1 98.44 80 LEU A CA 1
ATOM 635 C C . LEU A 1 80 ? -14.055 -26.453 -0.375 1 98.44 80 LEU A C 1
ATOM 637 O O . LEU A 1 80 ? -13.617 -26.469 -1.528 1 98.44 80 LEU A O 1
ATOM 641 N N . ILE A 1 81 ? -13.445 -25.844 0.629 1 98.56 81 ILE A N 1
ATOM 642 C CA . ILE A 1 81 ? -12.086 -25.312 0.529 1 98.56 81 ILE A CA 1
ATOM 643 C C . ILE A 1 81 ? -11.266 -25.781 1.729 1 98.56 81 ILE A C 1
ATOM 645 O O . ILE A 1 81 ? -11.766 -25.828 2.855 1 98.56 81 ILE A O 1
ATOM 649 N N . THR A 1 82 ? -10.031 -26.188 1.462 1 98.56 82 THR A N 1
ATOM 650 C CA . THR A 1 82 ? -9.234 -26.703 2.568 1 98.56 82 THR A CA 1
ATOM 651 C C . THR A 1 82 ? -7.953 -25.906 2.738 1 98.56 82 THR A C 1
ATOM 653 O O . THR A 1 82 ? -7.328 -25.5 1.752 1 98.56 82 THR A O 1
ATOM 656 N N . SER A 1 83 ? -7.59 -25.625 3.979 1 98.12 83 SER A N 1
ATOM 657 C CA . SER A 1 83 ? -6.312 -25.016 4.336 1 98.12 83 SER A CA 1
ATOM 658 C C . SER A 1 83 ? -5.355 -26.047 4.93 1 98.12 83 SER A C 1
ATOM 660 O O . SER A 1 83 ? -4.324 -25.672 5.5 1 98.12 83 SER A O 1
ATOM 662 N N . SER A 1 84 ? -5.695 -27.359 4.824 1 97.88 84 SER A N 1
ATOM 663 C CA . SER A 1 84 ? -4.84 -28.438 5.32 1 97.88 84 SER A CA 1
ATOM 664 C C . SER A 1 84 ? -3.934 -28.969 4.223 1 97.88 84 SER A C 1
ATOM 666 O O . SER A 1 84 ? -4.414 -29.516 3.229 1 97.88 84 SER A O 1
ATOM 668 N N . PRO A 1 85 ? -2.633 -28.891 4.473 1 97.25 85 PRO A N 1
ATOM 669 C CA . PRO A 1 85 ? -1.728 -29.469 3.477 1 97.25 85 PRO A CA 1
ATOM 670 C C . PRO A 1 85 ? -1.927 -30.969 3.305 1 97.25 85 PRO A C 1
ATOM 672 O O . PRO A 1 85 ? -1.846 -31.484 2.186 1 97.25 85 PRO A O 1
ATOM 675 N N . GLU A 1 86 ? -2.248 -31.625 4.348 1 96.31 86 GLU A N 1
ATOM 676 C CA . GLU A 1 86 ? -2.445 -33.062 4.32 1 96.31 86 GLU A CA 1
ATOM 677 C C . GLU A 1 86 ? -3.635 -33.438 3.443 1 96.31 86 GLU A C 1
ATOM 679 O O . GLU A 1 86 ? -3.541 -34.375 2.621 1 96.31 86 GLU A O 1
ATOM 684 N N . VAL A 1 87 ? -4.664 -32.75 3.654 1 97.62 87 VAL A N 1
ATOM 685 C CA . VAL A 1 87 ? -5.863 -33.031 2.869 1 97.62 87 VAL A CA 1
ATOM 686 C C . VAL A 1 87 ? -5.59 -32.719 1.394 1 97.62 87 VAL A C 1
ATOM 688 O O . VAL A 1 87 ? -5.953 -33.531 0.522 1 97.62 87 VAL A O 1
ATOM 691 N N . TRP A 1 88 ? -4.969 -31.641 1.166 1 97.75 88 TRP A N 1
ATOM 692 C CA . TRP A 1 88 ? -4.73 -31.25 -0.218 1 97.75 88 TRP A CA 1
ATOM 693 C C . TRP A 1 88 ? -3.818 -32.25 -0.92 1 97.75 88 TRP A C 1
ATOM 695 O O . TRP A 1 88 ? -4.055 -32.625 -2.074 1 97.75 88 TRP A O 1
ATOM 705 N N . MET A 1 89 ? -2.795 -32.75 -0.241 1 97.19 89 MET A N 1
ATOM 706 C CA . MET A 1 89 ? -1.911 -33.75 -0.812 1 97.19 89 MET A CA 1
ATOM 707 C C . MET A 1 89 ? -2.668 -35.031 -1.083 1 97.19 89 MET A C 1
ATOM 709 O O . MET A 1 89 ? -2.49 -35.656 -2.133 1 97.19 89 MET A O 1
ATOM 713 N N . HIS A 1 90 ? -3.525 -35.375 -0.163 1 97.12 90 HIS A N 1
ATOM 714 C CA . HIS A 1 90 ? -4.344 -36.562 -0.312 1 97.12 90 HIS A CA 1
ATOM 715 C C . HIS A 1 90 ? -5.223 -36.5 -1.556 1 97.12 90 HIS A C 1
ATOM 717 O O . HIS A 1 90 ? -5.258 -37.406 -2.361 1 97.12 90 HIS A O 1
ATOM 723 N N . VAL A 1 91 ? -5.824 -35.344 -1.678 1 96.56 91 VAL A N 1
ATOM 724 C CA . VAL A 1 91 ? -6.754 -35.094 -2.773 1 96.56 91 VAL A CA 1
ATOM 725 C C . VAL A 1 91 ? -6.016 -35.156 -4.105 1 96.56 91 VAL A C 1
ATOM 727 O O . VAL A 1 91 ? -6.574 -35.625 -5.109 1 96.56 91 VAL A O 1
ATOM 730 N N . ASN A 1 92 ? -4.797 -34.812 -4.152 1 96.56 92 ASN A N 1
ATOM 731 C CA . ASN A 1 92 ? -4.027 -34.75 -5.391 1 96.56 92 ASN A CA 1
ATOM 732 C C . ASN A 1 92 ? -3.338 -36.062 -5.684 1 96.56 92 ASN A C 1
ATOM 734 O O . ASN A 1 92 ? -2.865 -36.312 -6.797 1 96.56 92 ASN A O 1
ATOM 738 N N . ASN A 1 93 ? -3.311 -36.969 -4.723 1 94.94 93 ASN A N 1
ATOM 739 C CA . ASN A 1 93 ? -2.582 -38.219 -4.887 1 94.94 93 ASN A CA 1
ATOM 740 C C . ASN A 1 93 ? -3.531 -39.406 -5.016 1 94.94 93 ASN A C 1
ATOM 742 O O . ASN A 1 93 ? -3.236 -40.375 -5.727 1 94.94 93 ASN A O 1
ATOM 746 N N . LYS A 1 94 ? -4.613 -39.375 -4.324 1 94.81 94 LYS A N 1
ATOM 747 C CA . LYS A 1 94 ? -5.539 -40.5 -4.277 1 94.81 94 LYS A CA 1
ATOM 748 C C . LYS A 1 94 ? -6.285 -40.656 -5.602 1 94.81 94 LYS A C 1
ATOM 750 O O . LYS A 1 94 ? -6.828 -39.688 -6.129 1 94.81 94 LYS A O 1
ATOM 755 N N . PRO A 1 95 ? -6.344 -41.844 -6.07 1 92.56 95 PRO A N 1
ATOM 756 C CA . PRO A 1 95 ? -7.105 -42.062 -7.301 1 92.56 95 PRO A CA 1
ATOM 757 C C . PRO A 1 95 ? -8.602 -41.781 -7.129 1 92.56 95 PRO A C 1
ATOM 759 O O . PRO A 1 95 ? -9.141 -41.969 -6.035 1 92.56 95 PRO A O 1
ATOM 762 N N . GLY A 1 96 ? -9.148 -41.406 -8.164 1 93.75 96 GLY A N 1
ATOM 763 C CA . GLY A 1 96 ? -10.594 -41.219 -8.164 1 93.75 96 GLY A CA 1
ATOM 764 C C . GLY A 1 96 ? -10.992 -39.75 -8.195 1 93.75 96 GLY A C 1
ATOM 765 O O . GLY A 1 96 ? -12.094 -39.406 -8.625 1 93.75 96 GLY A O 1
ATOM 766 N N . TYR A 1 97 ? -10.141 -38.938 -7.645 1 96.88 97 TYR A N 1
ATOM 767 C CA . TYR A 1 97 ? -10.414 -37.5 -7.723 1 96.88 97 TYR A CA 1
ATOM 768 C C . TYR A 1 97 ? -10.227 -37 -9.141 1 96.88 97 TYR A C 1
ATOM 770 O O . TYR A 1 97 ? -9.367 -37.469 -9.875 1 96.88 97 TYR A O 1
ATOM 778 N N . LYS A 1 98 ? -10.992 -36.062 -9.555 1 95.56 98 LYS A N 1
ATOM 779 C CA . LYS A 1 98 ? -10.812 -35.438 -10.867 1 95.56 98 LYS A CA 1
ATOM 780 C C . LYS A 1 98 ? -10.93 -33.938 -10.773 1 95.56 98 LYS A C 1
ATOM 782 O O . LYS A 1 98 ? -11.586 -33.406 -9.867 1 95.56 98 LYS A O 1
ATOM 787 N N . ARG A 1 99 ? -10.352 -33.219 -11.695 1 96.75 99 ARG A N 1
ATOM 788 C CA . ARG A 1 99 ? -10.523 -31.781 -11.836 1 96.75 99 ARG A CA 1
ATOM 789 C C . ARG A 1 99 ? -11.977 -31.422 -12.102 1 96.75 99 ARG A C 1
ATOM 791 O O . ARG A 1 99 ? -12.656 -32.094 -12.875 1 96.75 99 ARG A O 1
ATOM 798 N N . SER A 1 100 ? -12.453 -30.438 -11.43 1 97.31 100 SER A N 1
ATOM 799 C CA . SER A 1 100 ? -13.875 -30.109 -11.492 1 97.31 100 SER A CA 1
ATOM 800 C C . SER A 1 100 ? -14.234 -29.453 -12.82 1 97.31 100 SER A C 1
ATOM 802 O O . SER A 1 100 ? -13.562 -28.516 -13.258 1 97.31 100 SER A O 1
ATOM 804 N N . ASP A 1 101 ? -15.312 -29.844 -13.383 1 95.19 101 ASP A N 1
ATOM 805 C CA . ASP A 1 101 ? -15.75 -29.312 -14.672 1 95.19 101 ASP A CA 1
ATOM 806 C C . ASP A 1 101 ? -16.125 -27.844 -14.547 1 95.19 101 ASP A C 1
ATOM 808 O O . ASP A 1 101 ? -15.766 -27.031 -15.406 1 95.19 101 ASP A O 1
ATOM 812 N N . TRP A 1 102 ? -16.766 -27.516 -13.477 1 93.88 102 TRP A N 1
ATOM 813 C CA . TRP A 1 102 ? -17.297 -26.156 -13.367 1 93.88 102 TRP A CA 1
ATOM 814 C C . TRP A 1 102 ? -16.156 -25.125 -13.406 1 93.88 102 TRP A C 1
ATOM 816 O O . TRP A 1 102 ? -16.328 -24.047 -13.961 1 93.88 102 TRP A O 1
ATOM 826 N N . TYR A 1 103 ? -15.062 -25.438 -12.828 1 95.44 103 TYR A N 1
ATOM 827 C CA . TYR A 1 103 ? -13.961 -24.484 -12.75 1 95.44 103 TYR A CA 1
ATOM 828 C C . TYR A 1 103 ? -13.094 -24.547 -14 1 95.44 103 TYR A C 1
ATOM 830 O O . TYR A 1 103 ? -12.844 -23.531 -14.656 1 95.44 103 TYR A O 1
ATOM 838 N N . TYR A 1 104 ? -12.703 -25.719 -14.391 1 95.94 104 TYR A N 1
ATOM 839 C CA . TYR A 1 104 ? -11.688 -25.891 -15.422 1 95.94 104 TYR A CA 1
ATOM 840 C C . TYR A 1 104 ? -12.273 -25.641 -16.812 1 95.94 104 TYR A C 1
ATOM 842 O O . TYR A 1 104 ? -11.578 -25.203 -17.719 1 95.94 104 TYR A O 1
ATOM 850 N N . ASN A 1 105 ? -13.516 -25.922 -16.969 1 93.06 105 ASN A N 1
ATOM 851 C CA . ASN A 1 105 ? -14.141 -25.547 -18.234 1 93.06 105 ASN A CA 1
ATOM 852 C C . ASN A 1 105 ? -14.188 -24.031 -18.406 1 93.06 105 ASN A C 1
ATOM 854 O O . ASN A 1 105 ? -14.086 -23.516 -19.531 1 93.06 105 ASN A O 1
ATOM 858 N N . ALA A 1 106 ? -14.344 -23.391 -17.297 1 91.81 106 ALA A N 1
ATOM 859 C CA . ALA A 1 106 ? -14.367 -21.938 -17.328 1 91.81 106 ALA A CA 1
ATOM 860 C C . ALA A 1 106 ? -13 -21.359 -17.688 1 91.81 106 ALA A C 1
ATOM 862 O O . ALA A 1 106 ? -12.883 -20.219 -18.094 1 91.81 106 ALA A O 1
ATOM 863 N N . CYS A 1 107 ? -11.961 -22.141 -17.516 1 92.06 107 CYS A N 1
ATOM 864 C CA . CYS A 1 107 ? -10.594 -21.688 -17.766 1 92.06 107 CYS A CA 1
ATOM 865 C C . CYS A 1 107 ? -10.164 -21.984 -19.188 1 92.06 107 CYS A C 1
ATOM 867 O O . CYS A 1 107 ? -9.055 -21.641 -19.594 1 92.06 107 CYS A O 1
ATOM 869 N N . ARG A 1 108 ? -11.102 -22.547 -19.984 1 91.12 108 ARG A N 1
ATOM 870 C CA . ARG A 1 108 ? -10.812 -22.75 -21.391 1 91.12 108 ARG A CA 1
ATOM 871 C C . ARG A 1 108 ? -10.57 -21.422 -22.109 1 91.12 108 ARG A C 1
ATOM 873 O O . ARG A 1 108 ? -11.305 -20.453 -21.875 1 91.12 108 ARG A O 1
ATOM 880 N N . ILE A 1 109 ? -9.57 -21.484 -22.875 1 86.31 109 ILE A N 1
ATOM 881 C CA . ILE A 1 109 ? -9.297 -20.281 -23.641 1 86.31 109 ILE A CA 1
ATOM 882 C C . ILE A 1 109 ? -9.984 -20.359 -25 1 86.31 109 ILE A C 1
ATOM 884 O O . ILE A 1 109 ? -10.664 -19.422 -25.406 1 86.31 109 ILE A O 1
ATOM 888 N N . GLU A 1 110 ? -9.898 -21.5 -25.578 1 88.44 110 GLU A N 1
ATOM 889 C CA . GLU A 1 110 ? -10.484 -21.719 -26.891 1 88.44 110 GLU A CA 1
ATOM 890 C C . GLU A 1 110 ? -11.859 -22.359 -26.797 1 88.44 110 GLU A C 1
ATOM 892 O O . GLU A 1 110 ? -12.117 -23.141 -25.875 1 88.44 110 GLU A O 1
ATOM 897 N N . TYR A 1 111 ? -12.625 -22.109 -27.812 1 87.88 111 TYR A N 1
ATOM 898 C CA . TYR A 1 111 ? -13.977 -22.656 -27.875 1 87.88 111 TYR A CA 1
ATOM 899 C C . TYR A 1 111 ? -13.961 -24.172 -27.875 1 87.88 111 TYR A C 1
ATOM 901 O O . TYR A 1 111 ? -13.492 -24.781 -28.844 1 87.88 111 TYR A O 1
ATOM 909 N N . ARG A 1 112 ? -14.406 -24.766 -26.797 1 88.94 112 ARG A N 1
ATOM 910 C CA . ARG A 1 112 ? -14.672 -26.188 -26.609 1 88.94 112 ARG A CA 1
ATOM 911 C C . ARG A 1 112 ? -13.406 -27.016 -26.812 1 88.94 112 ARG A C 1
ATOM 913 O O . ARG A 1 112 ? -13.461 -28.141 -27.312 1 88.94 112 ARG A O 1
ATOM 920 N N . LYS A 1 113 ? -12.328 -26.438 -26.578 1 91.44 113 LYS A N 1
ATOM 921 C CA . LYS A 1 113 ? -11.047 -27.141 -26.641 1 91.44 113 LYS A CA 1
ATOM 922 C C . LYS A 1 113 ? -10.344 -27.109 -25.281 1 91.44 113 LYS A C 1
ATOM 924 O O . LYS A 1 113 ? -10.305 -26.078 -24.625 1 91.44 113 LYS A O 1
ATOM 929 N N . ASP A 1 114 ? -9.898 -28.312 -24.938 1 93.69 114 ASP A N 1
ATOM 930 C CA . ASP A 1 114 ? -9.164 -28.438 -23.688 1 93.69 114 ASP A CA 1
ATOM 931 C C . ASP A 1 114 ? -7.66 -28.391 -23.922 1 93.69 114 ASP A C 1
ATOM 933 O O . ASP A 1 114 ? -7.191 -28.656 -25.031 1 93.69 114 ASP A O 1
ATOM 937 N N . ASN A 1 115 ? -6.941 -27.953 -23.062 1 95.06 115 ASN A N 1
ATOM 938 C CA . ASN A 1 115 ? -5.488 -28.047 -22.938 1 95.06 115 ASN A CA 1
ATOM 939 C C . ASN A 1 115 ? -5.082 -28.766 -21.641 1 95.06 115 ASN A C 1
ATOM 941 O O . ASN A 1 115 ? -5.938 -29.25 -20.906 1 95.06 115 ASN A O 1
ATOM 945 N N . VAL A 1 116 ? -3.842 -28.844 -21.422 1 95.06 116 VAL A N 1
ATOM 946 C CA . VAL A 1 116 ? -3.34 -29.625 -20.297 1 95.06 116 VAL A CA 1
ATOM 947 C C . VAL A 1 116 ? -3.896 -29.062 -19 1 95.06 116 VAL A C 1
ATOM 949 O O . VAL A 1 116 ? -4.102 -29.812 -18.031 1 95.06 116 VAL A O 1
ATOM 952 N N . PHE A 1 117 ? -4.211 -27.828 -18.938 1 95.06 117 PHE A N 1
ATOM 953 C CA . PHE A 1 117 ? -4.723 -27.219 -17.719 1 95.06 117 PHE A CA 1
ATOM 954 C C . PHE A 1 117 ? -6.215 -27.484 -17.562 1 95.06 117 PHE A C 1
ATOM 956 O O . PHE A 1 117 ? -6.684 -27.859 -16.5 1 95.06 117 PHE A O 1
ATOM 963 N N . SER A 1 118 ? -7.016 -27.312 -18.609 1 95.5 118 SER A N 1
ATOM 964 C CA . SER A 1 118 ? -8.469 -27.328 -18.516 1 95.5 118 SER A CA 1
ATOM 965 C C . SER A 1 118 ? -9.016 -28.734 -18.625 1 95.5 118 SER A C 1
ATOM 967 O O . SER A 1 118 ? -10.195 -28.984 -18.344 1 95.5 118 SER A O 1
ATOM 969 N N . GLN A 1 119 ? -8.188 -29.703 -19 1 96.38 119 GLN A N 1
ATOM 970 C CA . GLN A 1 119 ? -8.625 -31.078 -19.203 1 96.38 119 GLN A CA 1
ATOM 971 C C . GLN A 1 119 ? -9.062 -31.719 -17.891 1 96.38 119 GLN A C 1
ATOM 973 O O . GLN A 1 119 ? -8.281 -31.797 -16.938 1 96.38 119 GLN A O 1
ATOM 978 N N . THR A 1 120 ? -10.359 -32.25 -17.859 1 96.56 120 THR A N 1
ATOM 979 C CA . THR A 1 120 ? -10.891 -32.75 -16.594 1 96.56 120 THR A CA 1
ATOM 980 C C . THR A 1 120 ? -10.938 -34.281 -16.625 1 96.56 120 THR A C 1
ATOM 982 O O . THR A 1 120 ? -11.172 -34.906 -15.594 1 96.56 120 THR A O 1
ATOM 985 N N . ASP A 1 121 ? -10.742 -34.812 -17.828 1 96.56 121 ASP A N 1
ATOM 986 C CA . ASP A 1 121 ? -10.617 -36.25 -17.922 1 96.56 121 ASP A CA 1
ATOM 987 C C . ASP A 1 121 ? -9.227 -36.719 -17.484 1 96.56 121 ASP A C 1
ATOM 989 O O . ASP A 1 121 ? -8.219 -36.344 -18.094 1 96.56 121 ASP A O 1
ATOM 993 N N . ASN A 1 122 ? -9.156 -37.562 -16.516 1 96.38 122 ASN A N 1
ATOM 994 C CA . ASN A 1 122 ? -7.883 -37.969 -15.922 1 96.38 122 ASN A CA 1
ATOM 995 C C . ASN A 1 122 ? -6.98 -38.656 -16.938 1 96.38 122 ASN A C 1
ATOM 997 O O . ASN A 1 122 ? -5.781 -38.375 -17 1 96.38 122 ASN A O 1
ATOM 1001 N N . ASP A 1 123 ? -7.527 -39.531 -17.688 1 96.5 123 ASP A N 1
ATOM 1002 C CA . ASP A 1 123 ? -6.727 -40.312 -18.656 1 96.5 123 ASP A CA 1
ATOM 1003 C C . ASP A 1 123 ? -6.156 -39.375 -19.734 1 96.5 123 ASP A C 1
ATOM 1005 O O . ASP A 1 123 ? -4.973 -39.469 -20.062 1 96.5 123 ASP A O 1
ATOM 1009 N N . LYS A 1 124 ? -7.016 -38.562 -20.234 1 96.75 124 LYS A N 1
ATOM 1010 C CA . LYS A 1 124 ? -6.57 -37.594 -21.25 1 96.75 124 LYS A CA 1
ATOM 1011 C C . LYS A 1 124 ? -5.535 -36.625 -20.688 1 96.75 124 LYS A C 1
ATOM 1013 O O . LYS A 1 124 ? -4.562 -36.281 -21.359 1 96.75 124 LYS A O 1
ATOM 1018 N N . HIS A 1 125 ? -5.809 -36.25 -19.516 1 96.88 125 HIS A N 1
ATOM 1019 C CA . HIS A 1 125 ? -4.867 -35.344 -18.859 1 96.88 125 HIS A CA 1
ATOM 1020 C C . HIS A 1 125 ? -3.504 -36.031 -18.688 1 96.88 125 HIS A C 1
ATOM 1022 O O . HIS A 1 125 ? -2.477 -35.438 -19.016 1 96.88 125 HIS A O 1
ATOM 1028 N N . ASP A 1 126 ? -3.463 -37.219 -18.172 1 96.44 126 ASP A N 1
ATOM 1029 C CA . ASP A 1 126 ? -2.219 -37.938 -17.938 1 96.44 126 ASP A CA 1
ATOM 1030 C C . ASP A 1 126 ? -1.449 -38.156 -19.25 1 96.44 126 ASP A C 1
ATOM 1032 O O . ASP A 1 126 ? -0.226 -38 -19.281 1 96.44 126 ASP A O 1
ATOM 1036 N N . GLN A 1 127 ? -2.168 -38.5 -20.266 1 96.62 127 GLN A N 1
ATOM 1037 C CA . GLN A 1 127 ? -1.554 -38.688 -21.578 1 96.62 127 GLN A CA 1
ATOM 1038 C C . GLN A 1 127 ? -0.926 -37.406 -22.078 1 96.62 127 GLN A C 1
ATOM 1040 O O . GLN A 1 127 ? 0.208 -37.406 -22.562 1 96.62 127 GLN A O 1
ATOM 1045 N N . ARG A 1 128 ? -1.665 -36.344 -22.016 1 96.56 128 ARG A N 1
ATOM 1046 C CA . ARG A 1 128 ? -1.172 -35.062 -22.469 1 96.56 128 ARG A CA 1
ATOM 1047 C C . ARG A 1 128 ? 0.061 -34.625 -21.672 1 96.56 128 ARG A C 1
ATOM 1049 O O . ARG A 1 128 ? 1.035 -34.156 -22.25 1 96.56 128 ARG A O 1
ATOM 1056 N N . ARG A 1 129 ? 0.047 -34.812 -20.406 1 95.75 129 ARG A N 1
ATOM 1057 C CA . ARG A 1 129 ? 1.178 -34.469 -19.547 1 95.75 129 ARG A CA 1
ATOM 1058 C C . ARG A 1 129 ? 2.43 -35.219 -19.969 1 95.75 129 ARG A C 1
ATOM 1060 O O . ARG A 1 129 ? 3.523 -34.656 -20.016 1 95.75 129 ARG A O 1
ATOM 1067 N N . LYS A 1 130 ? 2.262 -36.438 -20.219 1 95.19 130 LYS A N 1
ATOM 1068 C CA . LYS A 1 130 ? 3.381 -37.25 -20.641 1 95.19 130 LYS A CA 1
ATOM 1069 C C . LYS A 1 130 ? 3.988 -36.75 -21.953 1 95.19 130 LYS A C 1
ATOM 1071 O O . LYS A 1 130 ? 5.207 -36.781 -22.125 1 95.19 130 LYS A O 1
ATOM 1076 N N . GLN A 1 131 ? 3.17 -36.281 -22.781 1 94.81 131 GLN A N 1
ATOM 1077 C CA . GLN A 1 131 ? 3.619 -35.781 -24.062 1 94.81 131 GLN A CA 1
ATOM 1078 C C . GLN A 1 131 ? 4.391 -34.469 -23.891 1 94.81 131 GLN A C 1
ATOM 1080 O O . GLN A 1 131 ? 5.309 -34.188 -24.656 1 94.81 131 GLN A O 1
ATOM 1085 N N . MET A 1 132 ? 4.016 -33.781 -22.906 1 94.5 132 MET A N 1
ATOM 1086 C CA . MET A 1 132 ? 4.52 -32.406 -22.797 1 94.5 132 MET A CA 1
ATOM 1087 C C . MET A 1 132 ? 5.711 -32.344 -21.859 1 94.5 132 MET A C 1
ATOM 1089 O O . MET A 1 132 ? 6.582 -31.469 -22.016 1 94.5 132 MET A O 1
ATOM 1093 N N . ALA A 1 133 ? 5.855 -33.156 -20.844 1 93.19 133 ALA A N 1
ATOM 1094 C CA . ALA A 1 133 ? 6.812 -33.094 -19.75 1 93.19 133 ALA A CA 1
ATOM 1095 C C . ALA A 1 133 ? 8.242 -33 -20.266 1 93.19 133 ALA A C 1
ATOM 1097 O O . ALA A 1 133 ? 9.023 -32.188 -19.766 1 93.19 133 ALA A O 1
ATOM 1098 N N . PRO A 1 134 ? 8.641 -33.656 -21.297 1 90.31 134 PRO A N 1
ATOM 1099 C CA . PRO A 1 134 ? 10.023 -33.562 -21.781 1 90.31 134 PRO A CA 1
ATOM 1100 C C . PRO A 1 134 ? 10.383 -32.156 -22.266 1 90.31 134 PRO A C 1
ATOM 1102 O O . PRO A 1 134 ? 11.547 -31.766 -22.203 1 90.31 134 PRO A O 1
ATOM 1105 N N . GLY A 1 135 ? 9.398 -31.516 -22.703 1 89.12 135 GLY A N 1
ATOM 1106 C CA . GLY A 1 135 ? 9.641 -30.172 -23.219 1 89.12 135 GLY A CA 1
ATOM 1107 C C . GLY A 1 135 ? 10.008 -29.172 -22.141 1 89.12 135 GLY A C 1
ATOM 1108 O O . GLY A 1 135 ? 10.617 -28.141 -22.422 1 89.12 135 GLY A O 1
ATOM 1109 N N . TYR A 1 136 ? 9.68 -29.547 -20.906 1 88.81 136 TYR A N 1
ATOM 1110 C CA . TYR A 1 136 ? 9.906 -28.625 -19.797 1 88.81 136 TYR A CA 1
ATOM 1111 C C . TYR A 1 136 ? 11.172 -29 -19.031 1 88.81 136 TYR A C 1
ATOM 1113 O O . TYR A 1 136 ? 11.664 -28.203 -18.219 1 88.81 136 TYR A O 1
ATOM 1121 N N . SER A 1 137 ? 11.773 -30.172 -19.094 1 78.62 137 SER A N 1
ATOM 1122 C CA . SER A 1 137 ? 12.82 -30.75 -18.25 1 78.62 137 SER A CA 1
ATOM 1123 C C . SER A 1 137 ? 14.188 -30.172 -18.609 1 78.62 137 SER A C 1
ATOM 1125 O O . SER A 1 137 ? 15.117 -30.203 -17.797 1 78.62 137 SER A O 1
ATOM 1127 N N . GLY A 1 138 ? 14.391 -29.578 -19.609 1 73.94 138 GLY A N 1
ATOM 1128 C CA . GLY A 1 138 ? 15.695 -29.109 -20.031 1 73.94 138 GLY A CA 1
ATOM 1129 C C . GLY A 1 138 ? 16.5 -30.172 -20.781 1 73.94 138 GLY A C 1
ATOM 1130 O O . GLY A 1 138 ? 17.469 -29.844 -21.453 1 73.94 138 GLY A O 1
ATOM 1131 N N . ARG A 1 139 ? 16.078 -31.344 -20.703 1 79.25 139 ARG A N 1
ATOM 1132 C CA . ARG A 1 139 ? 16.797 -32.406 -21.391 1 79.25 139 ARG A CA 1
ATOM 1133 C C . ARG A 1 139 ? 16.594 -32.344 -22.891 1 79.25 139 ARG A C 1
ATOM 1135 O O . ARG A 1 139 ? 17.531 -32.594 -23.672 1 79.25 139 ARG A O 1
ATOM 1142 N N . GLU A 1 140 ? 15.406 -31.938 -23.25 1 82.56 140 GLU A N 1
ATOM 1143 C CA . GLU A 1 140 ? 15.109 -31.844 -24.688 1 82.56 140 GLU A CA 1
ATOM 1144 C C . GLU A 1 140 ? 15.164 -30.391 -25.156 1 82.56 140 GLU A C 1
ATOM 1146 O O . GLU A 1 140 ? 14.945 -30.109 -26.328 1 82.56 140 GLU A O 1
ATOM 1151 N N . ASN A 1 141 ? 15.391 -29.562 -24.219 1 82.94 141 ASN A N 1
ATOM 1152 C CA . ASN A 1 141 ? 15.547 -28.141 -24.531 1 82.94 141 ASN A CA 1
ATOM 1153 C C . ASN A 1 141 ? 16.891 -27.609 -24.031 1 82.94 141 ASN A C 1
ATOM 1155 O O . ASN A 1 141 ? 16.938 -26.875 -23.031 1 82.94 141 ASN A O 1
ATOM 1159 N N . LEU A 1 142 ? 17.906 -27.781 -24.75 1 78.75 142 LEU A N 1
ATOM 1160 C CA . LEU A 1 142 ? 19.281 -27.531 -24.344 1 78.75 142 LEU A CA 1
ATOM 1161 C C . LEU A 1 142 ? 19.547 -26.031 -24.25 1 78.75 142 LEU A C 1
ATOM 1163 O O . LEU A 1 142 ? 20.453 -25.594 -23.547 1 78.75 142 LEU A O 1
ATOM 1167 N N . GLU A 1 143 ? 18.766 -25.328 -24.953 1 83.81 143 GLU A N 1
ATOM 1168 C CA . GLU A 1 143 ? 19 -23.891 -25 1 83.81 143 GLU A CA 1
ATOM 1169 C C . GLU A 1 143 ? 18.109 -23.156 -23.984 1 83.81 143 GLU A C 1
ATOM 1171 O O . GLU A 1 143 ? 18.047 -21.938 -23.984 1 83.81 143 GLU A O 1
ATOM 1176 N N . LEU A 1 144 ? 17.484 -23.938 -23.172 1 90.5 144 LEU A N 1
ATOM 1177 C CA . LEU A 1 144 ? 16.531 -23.359 -22.234 1 90.5 144 LEU A CA 1
ATOM 1178 C C . LEU A 1 144 ? 17.188 -22.297 -21.359 1 90.5 144 LEU A C 1
ATOM 1180 O O . LEU A 1 144 ? 16.734 -21.141 -21.344 1 90.5 144 LEU A O 1
ATOM 1184 N N . GLU A 1 145 ? 18.234 -22.594 -20.672 1 93.25 145 GLU A N 1
ATOM 1185 C CA . GLU A 1 145 ? 18.875 -21.656 -19.75 1 93.25 145 GLU A CA 1
ATOM 1186 C C . GLU A 1 145 ? 19.469 -20.469 -20.5 1 93.25 145 GLU A C 1
ATOM 1188 O O . GLU A 1 145 ? 19.359 -19.328 -20.062 1 93.25 145 GLU A O 1
ATOM 1193 N N . LYS A 1 146 ? 20.109 -20.734 -21.641 1 93.56 146 LYS A N 1
ATOM 1194 C CA . LYS A 1 146 ? 20.719 -19.688 -22.438 1 93.56 146 LYS A CA 1
ATOM 1195 C C . LYS A 1 146 ? 19.672 -18.672 -22.891 1 93.56 146 LYS A C 1
ATOM 1197 O O . LYS A 1 146 ? 19.938 -17.469 -22.922 1 93.56 146 LYS A O 1
ATOM 1202 N N . SER A 1 147 ? 18.531 -19.203 -23.297 1 93.38 147 SER A N 1
ATOM 1203 C CA . SER A 1 147 ? 17.453 -18.328 -23.734 1 93.38 147 SER A CA 1
ATOM 1204 C C . SER A 1 147 ? 17 -17.406 -22.625 1 93.38 147 SER A C 1
ATOM 1206 O O . SER A 1 147 ? 16.766 -16.203 -22.844 1 93.38 147 SER A O 1
ATOM 1208 N N . ILE A 1 148 ? 16.922 -17.891 -21.438 1 96.12 148 ILE A N 1
ATOM 1209 C CA . ILE A 1 148 ? 16.516 -17.109 -20.281 1 96.12 148 ILE A CA 1
ATOM 1210 C C . ILE A 1 148 ? 17.594 -16.078 -19.938 1 96.12 148 ILE A C 1
ATOM 1212 O O . ILE A 1 148 ? 17.297 -14.93 -19.625 1 96.12 148 ILE A O 1
ATOM 1216 N N . ASP A 1 149 ? 18.859 -16.531 -20.047 1 97.94 149 ASP A N 1
ATOM 1217 C CA . ASP A 1 149 ? 19.984 -15.633 -19.797 1 97.94 149 ASP A CA 1
ATOM 1218 C C . ASP A 1 149 ? 19.906 -14.398 -20.688 1 97.94 149 ASP A C 1
ATOM 1220 O O . ASP A 1 149 ? 20.094 -13.273 -20.234 1 97.94 149 ASP A O 1
ATOM 1224 N N . LEU A 1 150 ? 19.594 -14.656 -21.922 1 97.75 150 LEU A N 1
ATOM 1225 C CA . LEU A 1 150 ? 19.531 -13.562 -22.891 1 97.75 150 LEU A CA 1
ATOM 1226 C C . LEU A 1 150 ? 18.438 -12.562 -22.516 1 97.75 150 LEU A C 1
ATOM 1228 O O . LEU A 1 150 ? 18.625 -11.352 -22.656 1 97.75 150 LEU A O 1
ATOM 1232 N N . ARG A 1 151 ? 17.312 -13.055 -22.062 1 98.25 151 ARG A N 1
ATOM 1233 C CA . ARG A 1 151 ? 16.219 -12.18 -21.688 1 98.25 151 ARG A CA 1
ATOM 1234 C C . ARG A 1 151 ? 16.531 -11.406 -20.406 1 98.25 151 ARG A C 1
ATOM 1236 O O . ARG A 1 151 ? 16.188 -10.227 -20.297 1 98.25 151 ARG A O 1
ATOM 1243 N N . VAL A 1 152 ? 17.188 -12.047 -19.422 1 98.75 152 VAL A N 1
ATOM 1244 C CA . VAL A 1 152 ? 17.609 -11.367 -18.203 1 98.75 152 VAL A CA 1
ATOM 1245 C C . VAL A 1 152 ? 18.578 -10.25 -18.547 1 98.75 152 VAL A C 1
ATOM 1247 O O . VAL A 1 152 ? 18.469 -9.141 -18.016 1 98.75 152 VAL A O 1
ATOM 1250 N N . GLN A 1 153 ? 19.484 -10.531 -19.453 1 98.62 153 GLN A N 1
ATOM 1251 C CA . GLN A 1 153 ? 20.422 -9.516 -19.906 1 98.62 153 GLN A CA 1
ATOM 1252 C C . GLN A 1 153 ? 19.703 -8.336 -20.562 1 98.62 153 GLN A C 1
ATOM 1254 O O . GLN A 1 153 ? 20.047 -7.18 -20.328 1 98.62 153 GLN A O 1
ATOM 1259 N N . GLU A 1 154 ? 18.734 -8.656 -21.375 1 98.75 154 GLU A N 1
ATOM 1260 C CA . GLU A 1 154 ? 17.969 -7.609 -22.047 1 98.75 154 GLU A CA 1
ATOM 1261 C C . GLU A 1 154 ? 17.25 -6.719 -21.031 1 98.75 154 GLU A C 1
ATOM 1263 O O . GLU A 1 154 ? 17.141 -5.512 -21.25 1 98.75 154 GLU A O 1
ATOM 1268 N N . LEU A 1 155 ? 16.766 -7.289 -19.969 1 98.88 155 LEU A N 1
ATOM 1269 C CA . LEU A 1 155 ? 16.125 -6.504 -18.906 1 98.88 155 LEU A CA 1
ATOM 1270 C C . LEU A 1 155 ? 17.141 -5.551 -18.281 1 98.88 155 LEU A C 1
ATOM 1272 O O . LEU A 1 155 ? 16.828 -4.367 -18.078 1 98.88 155 LEU A O 1
ATOM 1276 N N . ILE A 1 156 ? 18.297 -6.051 -17.953 1 98.56 156 ILE A N 1
ATOM 1277 C CA . ILE A 1 156 ? 19.359 -5.234 -17.359 1 98.56 156 ILE A CA 1
ATOM 1278 C C . ILE A 1 156 ? 19.719 -4.09 -18.312 1 98.56 156 ILE A C 1
ATOM 1280 O O . ILE A 1 156 ? 19.812 -2.938 -17.891 1 98.56 156 ILE A O 1
ATOM 1284 N N . ASP A 1 157 ? 19.844 -4.43 -19.578 1 98.5 157 ASP A N 1
ATOM 1285 C CA . ASP A 1 157 ? 20.203 -3.434 -20.578 1 98.5 157 ASP A CA 1
ATOM 1286 C C . ASP A 1 157 ? 19.125 -2.367 -20.703 1 98.5 157 ASP A C 1
ATOM 1288 O O . ASP A 1 157 ? 19.422 -1.18 -20.844 1 98.5 157 ASP A O 1
ATOM 1292 N N . LEU A 1 158 ? 17.891 -2.809 -20.703 1 98.75 158 LEU A N 1
ATOM 1293 C CA . LEU A 1 158 ? 16.766 -1.883 -20.797 1 98.75 158 LEU A CA 1
ATOM 1294 C C . LEU A 1 158 ? 16.781 -0.884 -19.641 1 98.75 158 LEU A C 1
ATOM 1296 O O . LEU A 1 158 ? 16.688 0.325 -19.859 1 98.75 158 LEU A O 1
ATOM 1300 N N . ILE A 1 159 ? 16.969 -1.357 -18.422 1 98.56 159 ILE A N 1
ATOM 1301 C CA . ILE A 1 159 ? 16.984 -0.496 -17.25 1 98.56 159 ILE A CA 1
ATOM 1302 C C . ILE A 1 159 ? 18.172 0.465 -17.328 1 98.56 159 ILE A C 1
ATOM 1304 O O . ILE A 1 159 ? 18.016 1.666 -17.094 1 98.56 159 ILE A O 1
ATOM 1308 N N . ARG A 1 160 ? 19.297 -0.023 -17.734 1 97.56 160 ARG A N 1
ATOM 1309 C CA . ARG A 1 160 ? 20.516 0.787 -17.812 1 97.56 160 ARG A CA 1
ATOM 1310 C C . ARG A 1 160 ? 20.375 1.887 -18.859 1 97.56 160 ARG A C 1
ATOM 1312 O O . ARG A 1 160 ? 20.828 3.01 -18.656 1 97.56 160 ARG A O 1
ATOM 1319 N N . SER A 1 161 ? 19.734 1.576 -19.922 1 97.81 161 SER A N 1
ATOM 1320 C CA . SER A 1 161 ? 19.703 2.498 -21.047 1 97.81 161 SER A CA 1
ATOM 1321 C C . SER A 1 161 ? 18.594 3.531 -20.891 1 97.81 161 SER A C 1
ATOM 1323 O O . SER A 1 161 ? 18.75 4.684 -21.297 1 97.81 161 SER A O 1
ATOM 1325 N N . LYS A 1 162 ? 17.516 3.152 -20.266 1 98.12 162 LYS A N 1
ATOM 1326 C CA . LYS A 1 162 ? 16.359 4.047 -20.359 1 98.12 162 LYS A CA 1
ATOM 1327 C C . LYS A 1 162 ? 15.922 4.504 -18.969 1 98.12 162 LYS A C 1
ATOM 1329 O O . LYS A 1 162 ? 15.289 5.551 -18.828 1 98.12 162 LYS A O 1
ATOM 1334 N N . TYR A 1 163 ? 16.203 3.754 -17.922 1 98.31 163 TYR A N 1
ATOM 1335 C CA . TYR A 1 163 ? 15.508 4.008 -16.672 1 98.31 163 TYR A CA 1
ATOM 1336 C C . TYR A 1 163 ? 16.5 4.125 -15.516 1 98.31 163 TYR A C 1
ATOM 1338 O O . TYR A 1 163 ? 16.141 3.965 -14.352 1 98.31 163 TYR A O 1
ATOM 1346 N N . LEU A 1 164 ? 17.688 4.371 -15.812 1 97.88 164 LEU A N 1
ATOM 1347 C CA . LEU A 1 164 ? 18.703 4.445 -14.781 1 97.88 164 LEU A CA 1
ATOM 1348 C C . LEU A 1 164 ? 18.594 5.742 -13.992 1 97.88 164 LEU A C 1
ATOM 1350 O O . LEU A 1 164 ? 18.594 6.828 -14.57 1 97.88 164 LEU A O 1
ATOM 1354 N N . SER A 1 165 ? 18.406 5.613 -12.703 1 97.75 165 SER A N 1
ATOM 1355 C CA . SER A 1 165 ? 18.359 6.746 -11.781 1 97.75 165 SER A CA 1
ATOM 1356 C C . SER A 1 165 ? 19.75 7.129 -11.305 1 97.75 165 SER A C 1
ATOM 1358 O O . SER A 1 165 ? 20.672 6.309 -11.352 1 97.75 165 SER A O 1
ATOM 1360 N N . THR A 1 166 ? 19.922 8.344 -10.93 1 95.38 166 THR A N 1
ATOM 1361 C CA . THR A 1 166 ? 21.125 8.867 -10.273 1 95.38 166 THR A CA 1
ATOM 1362 C C . THR A 1 166 ? 20.75 9.617 -9 1 95.38 166 THR A C 1
ATOM 1364 O O . THR A 1 166 ? 19.562 9.75 -8.664 1 95.38 166 THR A O 1
ATOM 1367 N N . GLN A 1 167 ? 21.719 10.039 -8.297 1 91.38 167 GLN A N 1
ATOM 1368 C CA . GLN A 1 167 ? 21.484 10.812 -7.086 1 91.38 167 GLN A CA 1
ATOM 1369 C C . GLN A 1 167 ? 20.828 12.156 -7.402 1 91.38 167 GLN A C 1
ATOM 1371 O O . GLN A 1 167 ? 20.188 12.758 -6.543 1 91.38 167 GLN A O 1
ATOM 1376 N N . ASP A 1 168 ? 20.953 12.609 -8.656 1 94 168 ASP A N 1
ATOM 1377 C CA . ASP A 1 168 ? 20.5 13.945 -9.016 1 94 168 ASP A CA 1
ATOM 1378 C C . ASP A 1 168 ? 19.141 13.891 -9.703 1 94 168 ASP A C 1
ATOM 1380 O O . ASP A 1 168 ? 18.438 14.898 -9.805 1 94 168 ASP A O 1
ATOM 1384 N N . LEU A 1 169 ? 18.812 12.719 -10.18 1 96.5 169 LEU A N 1
ATOM 1385 C CA . LEU A 1 169 ? 17.547 12.57 -10.898 1 96.5 169 LEU A CA 1
ATOM 1386 C C . LEU A 1 169 ? 17.047 11.133 -10.805 1 96.5 169 LEU A C 1
ATOM 1388 O O . LEU A 1 169 ? 17.719 10.203 -11.25 1 96.5 169 LEU A O 1
ATOM 1392 N N . ILE A 1 170 ? 15.875 10.969 -10.25 1 97.88 170 ILE A N 1
ATOM 1393 C CA . ILE A 1 170 ? 15.258 9.648 -10.18 1 97.88 170 ILE A CA 1
ATOM 1394 C C . ILE A 1 170 ? 14.359 9.438 -11.406 1 97.88 170 ILE A C 1
ATOM 1396 O O . ILE A 1 170 ? 13.516 10.273 -11.711 1 97.88 170 ILE A O 1
ATOM 1400 N N . VAL A 1 171 ? 14.594 8.406 -12.109 1 98.25 171 VAL A N 1
ATOM 1401 C CA . VAL A 1 171 ? 13.805 7.992 -13.266 1 98.25 171 VAL A CA 1
ATOM 1402 C C . VAL A 1 171 ? 12.992 6.742 -12.922 1 98.25 171 VAL A C 1
ATOM 1404 O O . VAL A 1 171 ? 13.523 5.629 -12.969 1 98.25 171 VAL A O 1
ATOM 1407 N N . PRO A 1 172 ? 11.703 6.926 -12.633 1 98 172 PRO A N 1
ATOM 1408 C CA . PRO A 1 172 ? 10.898 5.773 -12.242 1 98 172 PRO A CA 1
ATOM 1409 C C . PRO A 1 172 ? 10.703 4.77 -13.375 1 98 172 PRO A C 1
ATOM 1411 O O . PRO A 1 172 ? 10.594 5.164 -14.539 1 98 172 PRO A O 1
ATOM 1414 N N . VAL A 1 173 ? 10.688 3.529 -13.055 1 98.38 173 VAL A N 1
ATOM 1415 C CA . VAL A 1 173 ? 10.383 2.457 -14 1 98.38 173 VAL A CA 1
ATOM 1416 C C . VAL A 1 173 ? 9.289 1.562 -13.422 1 98.38 173 VAL A C 1
ATOM 1418 O O . VAL A 1 173 ? 9.305 1.232 -12.234 1 98.38 173 VAL A O 1
ATOM 1421 N N . ASP A 1 174 ? 8.289 1.226 -14.219 1 98.12 174 ASP A N 1
ATOM 1422 C CA . ASP A 1 174 ? 7.266 0.264 -13.812 1 98.12 174 ASP A CA 1
ATOM 1423 C C . ASP A 1 174 ? 7.793 -1.165 -13.891 1 98.12 174 ASP A C 1
ATOM 1425 O O . ASP A 1 174 ? 7.684 -1.82 -14.93 1 98.12 174 ASP A O 1
ATOM 1429 N N . LEU A 1 175 ? 8.25 -1.637 -12.781 1 98.38 175 LEU A N 1
ATOM 1430 C CA . LEU A 1 175 ? 8.891 -2.945 -12.75 1 98.38 175 LEU A CA 1
ATOM 1431 C C . LEU A 1 175 ? 7.871 -4.059 -12.961 1 98.38 175 LEU A C 1
ATOM 1433 O O . LEU A 1 175 ? 8.211 -5.141 -13.438 1 98.38 175 LEU A O 1
ATOM 1437 N N . ALA A 1 176 ? 6.613 -3.809 -12.57 1 98 176 ALA A N 1
ATOM 1438 C CA . ALA A 1 176 ? 5.574 -4.801 -12.844 1 98 176 ALA A CA 1
ATOM 1439 C C . ALA A 1 176 ? 5.484 -5.109 -14.336 1 98 176 ALA A C 1
ATOM 1441 O O . ALA A 1 176 ? 5.461 -6.277 -14.727 1 98 176 ALA A O 1
ATOM 1442 N N . GLN A 1 177 ? 5.535 -4.098 -15.078 1 97.94 177 GLN A N 1
ATOM 1443 C CA . GLN A 1 177 ? 5.418 -4.238 -16.531 1 97.94 177 GLN A CA 1
ATOM 1444 C C . GLN A 1 177 ? 6.672 -4.879 -17.125 1 97.94 177 GLN A C 1
ATOM 1446 O O . GLN A 1 177 ? 6.578 -5.793 -17.938 1 97.94 177 GLN A O 1
ATOM 1451 N N . LYS A 1 178 ? 7.84 -4.453 -16.703 1 98.75 178 LYS A N 1
ATOM 1452 C CA . LYS A 1 178 ? 9.086 -4.922 -17.312 1 98.75 178 LYS A CA 1
ATOM 1453 C C . LYS A 1 178 ? 9.344 -6.387 -16.953 1 98.75 178 LYS A C 1
ATOM 1455 O O . LYS A 1 178 ? 9.906 -7.133 -17.766 1 98.75 178 LYS A O 1
ATOM 1460 N N . ILE A 1 179 ? 8.93 -6.797 -15.797 1 98.62 179 ILE A N 1
ATOM 1461 C CA . ILE A 1 179 ? 9.086 -8.195 -15.422 1 98.62 179 ILE A CA 1
ATOM 1462 C C . ILE A 1 179 ? 8.164 -9.07 -16.266 1 98.62 179 ILE A C 1
ATOM 1464 O O . ILE A 1 179 ? 8.531 -10.195 -16.641 1 98.62 179 ILE A O 1
ATOM 1468 N N . GLN A 1 180 ? 7.016 -8.555 -16.562 1 97.19 180 GLN A N 1
ATOM 1469 C CA . GLN A 1 180 ? 6.133 -9.312 -17.438 1 97.19 180 GLN A CA 1
ATOM 1470 C C . GLN A 1 180 ? 6.695 -9.391 -18.844 1 97.19 180 GLN A C 1
ATOM 1472 O O . GLN A 1 180 ? 6.543 -10.414 -19.531 1 97.19 180 GLN A O 1
ATOM 1477 N N . TYR A 1 181 ? 7.32 -8.281 -19.328 1 98.06 181 TYR A N 1
ATOM 1478 C CA . TYR A 1 181 ? 8.039 -8.344 -20.594 1 98.06 181 TYR A CA 1
ATOM 1479 C C . TYR A 1 181 ? 9.086 -9.453 -20.578 1 98.06 181 TYR A C 1
ATOM 1481 O O . TYR A 1 181 ? 9.195 -10.227 -21.547 1 98.06 181 TYR A O 1
ATOM 1489 N N . LEU A 1 182 ? 9.758 -9.562 -19.484 1 98.56 182 LEU A N 1
ATOM 1490 C CA . LEU A 1 182 ? 10.797 -10.578 -19.328 1 98.56 182 LEU A CA 1
ATOM 1491 C C . LEU A 1 182 ? 10.203 -11.984 -19.438 1 98.56 182 LEU A C 1
ATOM 1493 O O . LEU A 1 182 ? 10.695 -12.805 -20.219 1 98.56 182 LEU A O 1
ATOM 1497 N N . THR A 1 183 ? 9.156 -12.242 -18.734 1 97.62 183 THR A N 1
ATOM 1498 C CA . THR A 1 183 ? 8.633 -13.602 -18.672 1 97.62 183 THR A CA 1
ATOM 1499 C C . THR A 1 183 ? 7.949 -13.984 -19.984 1 97.62 183 THR A C 1
ATOM 1501 O O . THR A 1 183 ? 8.008 -15.141 -20.406 1 97.62 183 THR A O 1
ATOM 1504 N N . LEU A 1 184 ? 7.324 -13.016 -20.672 1 95.81 184 LEU A N 1
ATOM 1505 C CA . LEU A 1 184 ? 6.711 -13.289 -21.953 1 95.81 184 LEU A CA 1
ATOM 1506 C C . LEU A 1 184 ? 7.77 -13.531 -23.031 1 95.81 184 LEU A C 1
ATOM 1508 O O . LEU A 1 184 ? 7.637 -14.445 -23.844 1 95.81 184 LEU A O 1
ATOM 1512 N N . ASP A 1 185 ? 8.82 -12.758 -22.969 1 96.69 185 ASP A N 1
ATOM 1513 C CA . ASP A 1 185 ? 9.914 -12.977 -23.906 1 96.69 185 ASP A CA 1
ATOM 1514 C C . ASP A 1 185 ? 10.625 -14.297 -23.609 1 96.69 185 ASP A C 1
ATOM 1516 O O . ASP A 1 185 ? 11.031 -15.008 -24.547 1 96.69 185 ASP A O 1
ATOM 1520 N N . ALA A 1 186 ? 10.742 -14.617 -22.359 1 96.12 186 ALA A N 1
ATOM 1521 C CA . ALA A 1 186 ? 11.383 -15.875 -21.984 1 96.12 186 ALA A CA 1
ATOM 1522 C C . ALA A 1 186 ? 10.57 -17.078 -22.453 1 96.12 186 ALA A C 1
ATOM 1524 O O . ALA A 1 186 ? 11.086 -17.953 -23.156 1 96.12 186 ALA A O 1
ATOM 1525 N N . ILE A 1 187 ? 9.297 -17.078 -22.141 1 94.31 187 ILE A N 1
ATOM 1526 C CA . ILE A 1 187 ? 8.477 -18.234 -22.469 1 94.31 187 ILE A CA 1
ATOM 1527 C C . ILE A 1 187 ? 8.312 -18.359 -23.984 1 94.31 187 ILE A C 1
ATOM 1529 O O . ILE A 1 187 ? 8.312 -19.453 -24.531 1 94.31 187 ILE A O 1
ATOM 1533 N N . SER A 1 188 ? 8.133 -17.219 -24.672 1 92.19 188 SER A N 1
ATOM 1534 C CA . SER A 1 188 ? 8.023 -17.281 -26.125 1 92.19 188 SER A CA 1
ATOM 1535 C C . SER A 1 188 ? 9.312 -17.781 -26.766 1 92.19 188 SER A C 1
ATOM 1537 O O . SER A 1 188 ? 9.281 -18.578 -27.719 1 92.19 188 SER A O 1
ATOM 1539 N N . SER A 1 189 ? 10.414 -17.391 -26.203 1 91.94 189 SER A N 1
ATOM 1540 C CA . SER A 1 189 ? 11.711 -17.828 -26.719 1 91.94 189 SER A CA 1
ATOM 1541 C C . SER A 1 189 ? 11.891 -19.328 -26.531 1 91.94 189 SER A C 1
ATOM 1543 O O . SER A 1 189 ? 12.289 -20.016 -27.484 1 91.94 189 SER A O 1
ATOM 1545 N N . ILE A 1 190 ? 11.594 -19.844 -25.406 1 91.12 190 ILE A N 1
ATOM 1546 C CA . ILE A 1 190 ? 11.859 -21.25 -25.109 1 91.12 190 ILE A CA 1
ATOM 1547 C C . ILE A 1 190 ? 10.805 -22.125 -25.766 1 91.12 190 ILE A C 1
ATOM 1549 O O . ILE A 1 190 ? 11.062 -23.281 -26.094 1 91.12 190 ILE A O 1
ATOM 1553 N N . SER A 1 191 ? 9.609 -21.547 -25.984 1 89.62 191 SER A N 1
ATOM 1554 C CA . SER A 1 191 ? 8.508 -22.312 -26.562 1 89.62 191 SER A CA 1
ATOM 1555 C C . SER A 1 191 ? 8.602 -22.344 -28.078 1 89.62 191 SER A C 1
ATOM 1557 O O . SER A 1 191 ? 8.453 -23.406 -28.703 1 89.62 191 SER A O 1
ATOM 1559 N N . PHE A 1 192 ? 8.906 -21.125 -28.719 1 87 192 PHE A N 1
ATOM 1560 C CA . PHE A 1 192 ? 8.773 -21 -30.156 1 87 192 PHE A CA 1
ATOM 1561 C C . PHE A 1 192 ? 10.141 -20.844 -30.812 1 87 192 PHE A C 1
ATOM 1563 O O . PHE A 1 192 ? 10.25 -20.891 -32.031 1 87 192 PHE A O 1
ATOM 1570 N N . GLY A 1 193 ? 11.156 -20.641 -30.016 1 84 193 GLY A N 1
ATOM 1571 C CA . GLY A 1 193 ? 12.477 -20.375 -30.562 1 84 193 GLY A CA 1
ATOM 1572 C C . GLY A 1 193 ? 12.672 -18.922 -30.938 1 84 193 GLY A C 1
ATOM 1573 O O . GLY A 1 193 ? 13.742 -18.531 -31.422 1 84 193 GLY A O 1
ATOM 1574 N N . LYS A 1 194 ? 11.633 -18.172 -30.719 1 86.88 194 LYS A N 1
ATOM 1575 C CA . LYS A 1 194 ? 11.664 -16.75 -31 1 86.88 194 LYS A CA 1
ATOM 1576 C C . LYS A 1 194 ? 10.914 -15.953 -29.938 1 86.88 194 LYS A C 1
ATOM 1578 O O . LYS A 1 194 ? 9.828 -16.359 -29.516 1 86.88 194 LYS A O 1
ATOM 1583 N N . GLU A 1 195 ? 11.562 -14.891 -29.438 1 90.75 195 GLU A N 1
ATOM 1584 C CA . GLU A 1 195 ? 10.906 -14.055 -28.438 1 90.75 195 GLU A CA 1
ATOM 1585 C C . GLU A 1 195 ? 9.977 -13.031 -29.094 1 90.75 195 GLU A C 1
ATOM 1587 O O . GLU A 1 195 ? 10.156 -12.68 -30.25 1 90.75 195 GLU A O 1
ATOM 1592 N N . PHE A 1 196 ? 9.016 -12.531 -28.391 1 91.25 196 PHE A N 1
ATOM 1593 C CA . PHE A 1 196 ? 8.125 -11.484 -28.875 1 91.25 196 PHE A CA 1
ATOM 1594 C C . PHE A 1 196 ? 8.867 -10.164 -29.016 1 91.25 196 PHE A C 1
ATOM 1596 O O . PHE A 1 196 ? 8.516 -9.344 -29.875 1 91.25 196 PHE A O 1
ATOM 1603 N N . GLY A 1 197 ? 9.914 -9.922 -28.172 1 95.19 197 GLY A N 1
ATOM 1604 C CA . GLY A 1 197 ? 10.75 -8.742 -28.281 1 95.19 197 GLY A CA 1
ATOM 1605 C C . GLY A 1 197 ? 10.227 -7.57 -27.469 1 95.19 197 GLY A C 1
ATOM 1606 O O . GLY A 1 197 ? 10.422 -6.41 -27.844 1 95.19 197 GLY A O 1
ATOM 1607 N N . MET A 1 198 ? 9.57 -7.871 -26.422 1 96.94 198 MET A N 1
ATOM 1608 C CA . MET A 1 198 ? 8.969 -6.82 -25.609 1 96.94 198 MET A CA 1
ATOM 1609 C C . MET A 1 198 ? 10.039 -6.035 -24.859 1 96.94 198 MET A C 1
ATOM 1611 O O . MET A 1 198 ? 9.945 -4.816 -24.719 1 96.94 198 MET A O 1
ATOM 1615 N N . LEU A 1 199 ? 11.031 -6.609 -24.344 1 98.25 199 LEU A N 1
ATOM 1616 C CA . LEU A 1 199 ? 12.117 -5.953 -23.609 1 98.25 199 LEU A CA 1
ATOM 1617 C C . LEU A 1 199 ? 12.898 -5.023 -24.531 1 98.25 199 LEU A C 1
ATOM 1619 O O . LEU A 1 199 ? 13.18 -3.879 -24.172 1 98.25 199 LEU A O 1
ATOM 1623 N N . ARG A 1 200 ? 13.203 -5.484 -25.703 1 97.5 200 ARG A N 1
ATOM 1624 C CA . ARG A 1 200 ? 13.992 -4.699 -26.641 1 97.5 200 ARG A CA 1
ATOM 1625 C C . ARG A 1 200 ? 13.195 -3.494 -27.141 1 97.5 200 ARG A C 1
ATOM 1627 O O . ARG A 1 200 ? 13.75 -2.4 -27.281 1 97.5 200 ARG A O 1
ATOM 1634 N N . SER A 1 201 ? 11.938 -3.717 -27.375 1 97.56 201 SER A N 1
ATOM 1635 C CA . SER A 1 201 ? 11.117 -2.633 -27.891 1 97.56 201 SER A CA 1
ATOM 1636 C C . SER A 1 201 ? 10.562 -1.765 -26.766 1 97.56 201 SER A C 1
ATOM 1638 O O . SER A 1 201 ? 10.055 -0.67 -27.016 1 97.56 201 SER A O 1
ATOM 1640 N N . ASP A 1 202 ? 10.633 -2.293 -25.547 1 98.12 202 ASP A N 1
ATOM 1641 C CA . ASP A 1 202 ? 10.031 -1.644 -24.391 1 98.12 202 ASP A CA 1
ATOM 1642 C C . ASP A 1 202 ? 8.555 -1.327 -24.656 1 98.12 202 ASP A C 1
ATOM 1644 O O . ASP A 1 202 ? 8.125 -0.187 -24.469 1 98.12 202 ASP A O 1
ATOM 1648 N N . SER A 1 203 ? 7.844 -2.336 -25.078 1 97 203 SER A N 1
ATOM 1649 C CA . SER A 1 203 ? 6.434 -2.141 -25.391 1 97 203 SER A CA 1
ATOM 1650 C C . SER A 1 203 ? 5.668 -3.459 -25.344 1 97 203 SER A C 1
ATOM 1652 O O . SER A 1 203 ? 6.262 -4.535 -25.422 1 97 203 SER A O 1
ATOM 1654 N N . ASP A 1 204 ? 4.414 -3.348 -25.141 1 94.19 204 ASP A N 1
ATOM 1655 C CA . ASP A 1 204 ? 3.512 -4.492 -25.188 1 94.19 204 ASP A CA 1
ATOM 1656 C C . ASP A 1 204 ? 3.225 -4.914 -26.625 1 94.19 204 ASP A C 1
ATOM 1658 O O . ASP A 1 204 ? 2.164 -4.602 -27.172 1 94.19 204 ASP A O 1
ATOM 1662 N N . VAL A 1 205 ? 4.148 -5.703 -27.078 1 90.44 205 VAL A N 1
ATOM 1663 C CA . VAL A 1 205 ? 4.07 -6.105 -28.484 1 90.44 205 VAL A CA 1
ATOM 1664 C C . VAL A 1 205 ? 2.77 -6.867 -28.734 1 90.44 205 VAL A C 1
ATOM 1666 O O . VAL A 1 205 ? 2.41 -7.762 -27.969 1 90.44 205 VAL A O 1
ATOM 1669 N N . ASP A 1 206 ? 2.006 -6.41 -29.688 1 85.19 206 ASP A N 1
ATOM 1670 C CA . ASP A 1 206 ? 0.749 -7.008 -30.125 1 85.19 206 ASP A CA 1
ATOM 1671 C C . ASP A 1 206 ? -0.327 -6.879 -29.047 1 85.19 206 ASP A C 1
ATOM 1673 O O . ASP A 1 206 ? -1.375 -7.523 -29.141 1 85.19 206 ASP A O 1
ATOM 1677 N N . GLY A 1 207 ? -0.03 -6.086 -28.031 1 88.31 207 GLY A N 1
ATOM 1678 C CA . GLY A 1 207 ? -1.007 -5.859 -26.984 1 88.31 207 GLY A CA 1
ATOM 1679 C C . GLY A 1 207 ? -1.274 -7.094 -26.141 1 88.31 207 GLY A C 1
ATOM 1680 O O . GLY A 1 207 ? -2.408 -7.328 -25.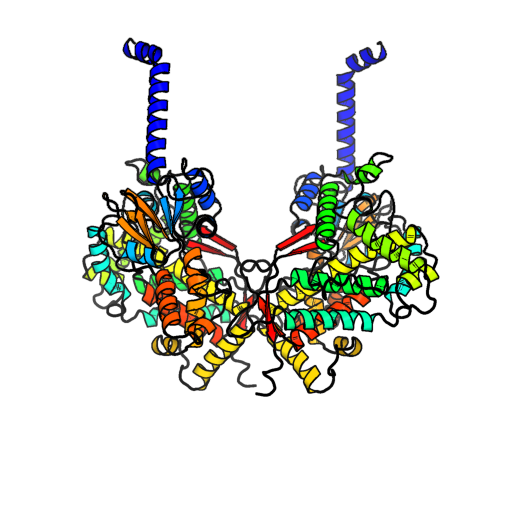719 1 88.31 207 GLY A O 1
ATOM 1681 N N . TYR A 1 208 ? -0.274 -7.941 -25.969 1 87.06 208 TYR A N 1
ATOM 1682 C CA . TYR A 1 208 ? -0.415 -9.203 -25.25 1 87.06 208 TYR A CA 1
ATOM 1683 C C . TYR A 1 208 ? -0.815 -8.969 -23.797 1 87.06 208 TYR A C 1
ATOM 1685 O O . TYR A 1 208 ? -1.722 -9.625 -23.281 1 87.06 208 TYR A O 1
ATOM 1693 N N . LEU A 1 209 ? -0.124 -8.047 -23.141 1 90.44 209 LEU A N 1
ATOM 1694 C CA . LEU A 1 209 ? -0.396 -7.781 -21.734 1 90.44 209 LEU A CA 1
ATOM 1695 C C . LEU A 1 209 ? -1.836 -7.324 -21.531 1 90.44 209 LEU A C 1
ATOM 1697 O O . LEU A 1 209 ? -2.553 -7.867 -20.688 1 90.44 209 LEU A O 1
ATOM 1701 N N . GLN A 1 210 ? -2.189 -6.379 -22.344 1 89.56 210 GLN A N 1
ATOM 1702 C CA . GLN A 1 210 ? -3.541 -5.836 -22.25 1 89.56 210 GLN A CA 1
ATOM 1703 C C . GLN A 1 210 ? -4.586 -6.91 -22.531 1 89.56 210 GLN A C 1
ATOM 1705 O O . GLN A 1 210 ? -5.59 -7.008 -21.812 1 89.56 210 GLN A O 1
ATOM 1710 N N . SER A 1 211 ? -4.309 -7.707 -23.484 1 87.25 211 SER A N 1
ATOM 1711 C CA . SER A 1 211 ? -5.238 -8.758 -23.891 1 87.25 211 SER A CA 1
ATOM 1712 C C . SER A 1 211 ? -5.367 -9.82 -22.797 1 87.25 211 SER A C 1
ATOM 1714 O O . SER A 1 211 ? -6.473 -10.297 -22.516 1 87.25 211 SER A O 1
ATOM 1716 N N . SER A 1 212 ? -4.277 -10.211 -22.312 1 88.56 212 SER A N 1
ATOM 1717 C CA . SER A 1 212 ? -4.289 -11.203 -21.25 1 88.56 212 SER A CA 1
ATOM 1718 C C . SER A 1 212 ? -5.074 -10.703 -20.047 1 88.56 212 SER A C 1
ATOM 1720 O O . SER A 1 212 ? -5.891 -11.438 -19.484 1 88.56 212 SER A O 1
ATOM 1722 N N . GLU A 1 213 ? -4.852 -9.469 -19.656 1 90.75 213 GLU A N 1
ATOM 1723 C CA . GLU A 1 213 ? -5.539 -8.883 -18.5 1 90.75 213 GLU A CA 1
ATOM 1724 C C . GLU A 1 213 ? -7.047 -8.82 -18.734 1 90.75 213 GLU A C 1
ATOM 1726 O O . GLU A 1 213 ? -7.832 -9.18 -17.859 1 90.75 213 GLU A O 1
ATOM 1731 N N . GLU A 1 214 ? -7.41 -8.406 -19.906 1 89.88 214 GLU A N 1
ATOM 1732 C CA . GLU A 1 214 ? -8.828 -8.305 -20.25 1 89.88 214 GLU A CA 1
ATOM 1733 C C . GLU A 1 214 ? -9.477 -9.68 -20.312 1 89.88 214 GLU A C 1
ATOM 1735 O O . GLU A 1 214 ? -10.617 -9.859 -19.875 1 89.88 214 GLU A O 1
ATOM 1740 N N . GLY A 1 215 ? -8.766 -10.57 -20.875 1 88.62 215 GLY A N 1
ATOM 1741 C CA . GLY A 1 215 ? -9.273 -11.93 -20.969 1 88.62 215 GLY A CA 1
ATOM 1742 C C . GLY A 1 215 ? -9.484 -12.578 -19.609 1 88.62 215 GLY A C 1
ATOM 1743 O O . GLY A 1 215 ? -10.523 -13.195 -19.375 1 88.62 215 GLY A O 1
ATOM 1744 N N . LEU A 1 216 ? -8.523 -12.414 -18.781 1 91.62 216 LEU A N 1
ATOM 1745 C CA . LEU A 1 216 ? -8.625 -12.984 -17.453 1 91.62 216 LEU A CA 1
ATOM 1746 C C . LEU A 1 216 ? -9.781 -12.352 -16.672 1 91.62 216 LEU A C 1
ATOM 1748 O O . LEU A 1 216 ? -10.531 -13.055 -15.992 1 91.62 216 LEU A O 1
ATOM 1752 N N . ALA A 1 217 ? -9.922 -11.047 -16.797 1 92.88 217 ALA A N 1
ATOM 1753 C CA . ALA A 1 217 ? -11.008 -10.344 -16.125 1 92.88 217 ALA A CA 1
ATOM 1754 C C . ALA A 1 217 ? -12.367 -10.828 -16.609 1 92.88 217 ALA A C 1
ATOM 1756 O O . ALA A 1 217 ? -13.273 -11.062 -15.82 1 92.88 217 ALA A O 1
ATOM 1757 N N . ALA A 1 218 ? -12.461 -11 -17.922 1 90.62 218 ALA A N 1
ATOM 1758 C CA . ALA A 1 218 ? -13.711 -11.477 -18.516 1 90.62 218 ALA A CA 1
ATOM 1759 C C . ALA A 1 218 ? -14.023 -12.898 -18.062 1 90.62 218 ALA A C 1
ATOM 1761 O O . ALA A 1 218 ? -15.172 -13.219 -17.734 1 90.62 218 ALA A O 1
ATOM 1762 N N . GLY A 1 219 ? -12.977 -13.688 -18.109 1 91.5 219 GLY A N 1
ATOM 1763 C CA . GLY A 1 219 ? -13.164 -15.055 -17.641 1 91.5 219 GLY A CA 1
ATOM 1764 C C . GLY A 1 219 ? -13.586 -15.141 -16.188 1 91.5 219 GLY A C 1
ATOM 1765 O O . GLY A 1 219 ? -14.469 -15.93 -15.836 1 91.5 219 GLY A O 1
ATOM 1766 N N . ASN A 1 220 ? -12.984 -14.336 -15.383 1 94.94 220 ASN A N 1
ATOM 1767 C CA . ASN A 1 220 ? -13.328 -14.305 -13.969 1 94.94 220 ASN A CA 1
ATOM 1768 C C . ASN A 1 220 ? -14.766 -13.852 -13.75 1 94.94 220 ASN A C 1
ATOM 1770 O O . ASN A 1 220 ? -15.484 -14.43 -12.922 1 94.94 220 ASN A O 1
ATOM 1774 N N . PHE A 1 221 ? -15.18 -12.867 -14.461 1 94.12 221 PHE A N 1
ATOM 1775 C CA . PHE A 1 221 ? -16.547 -12.352 -14.367 1 94.12 221 PHE A CA 1
ATOM 1776 C C . PHE A 1 221 ? -17.562 -13.414 -14.773 1 94.12 221 PHE A C 1
ATOM 1778 O O . PHE A 1 221 ? -18.562 -13.609 -14.086 1 94.12 221 PHE A O 1
ATOM 1785 N N . ALA A 1 222 ? -17.234 -14.094 -15.852 1 93.5 222 ALA A N 1
ATOM 1786 C CA . ALA A 1 222 ? -18.125 -15.133 -16.344 1 93.5 222 ALA A CA 1
ATOM 1787 C C . ALA A 1 222 ? -18.234 -16.281 -15.344 1 93.5 222 ALA A C 1
ATOM 1789 O O . ALA A 1 222 ? -19.328 -16.797 -15.102 1 93.5 222 ALA A O 1
ATOM 1790 N N . LEU A 1 223 ? -17.156 -16.641 -14.812 1 94.69 223 LEU A N 1
ATOM 1791 C CA . LEU A 1 223 ? -17.156 -17.703 -13.812 1 94.69 223 LEU A CA 1
ATOM 1792 C C . LEU A 1 223 ? -17.953 -17.281 -12.578 1 94.69 223 LEU A C 1
ATOM 1794 O O . LEU A 1 223 ? -18.781 -18.047 -12.086 1 94.69 223 LEU A O 1
ATOM 1798 N N . ALA A 1 224 ? -17.703 -16.078 -12.133 1 95.38 224 ALA A N 1
ATOM 1799 C CA . ALA A 1 224 ? -18.359 -15.57 -10.938 1 95.38 224 ALA A CA 1
ATOM 1800 C C . ALA A 1 224 ? -19.875 -15.547 -11.109 1 95.38 224 ALA A C 1
ATOM 1802 O O . ALA A 1 224 ? -20.625 -15.859 -10.18 1 95.38 224 ALA A O 1
ATOM 1803 N N . LEU A 1 225 ? -20.297 -15.312 -12.32 1 93.88 225 LEU A N 1
ATOM 1804 C CA . LEU A 1 225 ? -21.719 -15.188 -12.562 1 93.88 225 LEU A CA 1
ATOM 1805 C C . LEU A 1 225 ? -22.328 -16.531 -12.953 1 93.88 225 LEU A C 1
ATOM 1807 O O . LEU A 1 225 ? -23.547 -16.641 -13.109 1 93.88 225 LEU A O 1
ATOM 1811 N N . GLY A 1 226 ? -21.516 -17.5 -13.125 1 91.75 226 GLY A N 1
ATOM 1812 C CA . GLY A 1 226 ? -22 -18.828 -13.484 1 91.75 226 GLY A CA 1
ATOM 1813 C C . GLY A 1 226 ? -22.406 -18.938 -14.938 1 91.75 226 GLY A C 1
ATOM 1814 O O . GLY A 1 226 ? -23.234 -19.781 -15.289 1 91.75 226 GLY A O 1
ATOM 1815 N N . ILE A 1 227 ? -21.828 -18.094 -15.773 1 89.88 227 ILE A N 1
ATOM 1816 C CA . ILE A 1 227 ? -22.266 -18.094 -17.156 1 89.88 227 ILE A CA 1
ATOM 1817 C C . ILE A 1 227 ? -21.125 -18.5 -18.078 1 89.88 227 ILE A C 1
ATOM 1819 O O . ILE A 1 227 ? -21.156 -18.25 -19.281 1 89.88 227 ILE A O 1
ATOM 1823 N N . SER A 1 228 ? -20.125 -19.109 -17.531 1 88.56 228 SER A N 1
ATOM 1824 C CA . SER A 1 228 ? -18.969 -19.516 -18.328 1 88.56 228 SER A CA 1
ATOM 1825 C C . SER A 1 228 ? -19.359 -20.547 -19.391 1 88.56 228 SER A C 1
ATOM 1827 O O . SER A 1 228 ? -18.719 -20.641 -20.438 1 88.56 228 SER A O 1
ATOM 1829 N N . TRP A 1 229 ? -20.375 -21.266 -19.109 1 85.19 229 TRP A N 1
ATOM 1830 C CA . TRP A 1 229 ? -20.812 -22.328 -20.031 1 85.19 229 TRP A CA 1
ATOM 1831 C C . TRP A 1 229 ? -21.281 -21.734 -21.344 1 85.19 229 TRP A C 1
ATOM 1833 O O . TRP A 1 229 ? -21.266 -22.422 -22.375 1 85.19 229 TRP A O 1
ATOM 1843 N N . LEU A 1 230 ? -21.641 -20.5 -21.297 1 84.12 230 LEU A N 1
ATOM 1844 C CA . LEU A 1 230 ? -22.156 -19.844 -22.5 1 84.12 230 LEU A CA 1
ATOM 1845 C C . LEU A 1 230 ? -21.078 -19.781 -23.594 1 84.12 230 LEU A C 1
ATOM 1847 O O . LEU A 1 230 ? -21.375 -19.922 -24.781 1 84.12 230 LEU A O 1
ATOM 1851 N N . ALA A 1 231 ? -19.875 -19.625 -23.141 1 82.94 231 ALA A N 1
ATOM 1852 C CA . ALA A 1 231 ? -18.766 -19.5 -24.094 1 82.94 231 ALA A CA 1
ATOM 1853 C C . ALA A 1 231 ? -18.469 -20.844 -24.75 1 82.94 231 ALA A C 1
ATOM 1855 O O . ALA A 1 231 ? -17.75 -20.906 -25.75 1 82.94 231 ALA A O 1
ATOM 1856 N N . HIS A 1 232 ? -19.078 -21.922 -24.234 1 84.5 232 HIS A N 1
ATOM 1857 C CA . HIS A 1 232 ? -18.828 -23.25 -24.781 1 84.5 232 HIS A CA 1
ATOM 1858 C C . HIS A 1 232 ? -20.109 -23.922 -25.234 1 84.5 232 HIS A C 1
ATOM 1860 O O . HIS A 1 232 ? -20.125 -25.125 -25.516 1 84.5 232 HIS A O 1
ATOM 1866 N N . ALA A 1 233 ? -21.109 -23.094 -25.156 1 83.88 233 ALA A N 1
ATOM 1867 C CA . ALA A 1 233 ? -22.375 -23.609 -25.656 1 83.88 233 ALA A CA 1
ATOM 1868 C C . ALA A 1 233 ? -22.281 -23.922 -27.156 1 83.88 233 ALA A C 1
ATOM 1870 O O . ALA A 1 233 ? -21.562 -23.25 -27.891 1 83.88 233 ALA A O 1
ATOM 1871 N N . PRO A 1 234 ? -23.078 -24.938 -27.391 1 83.31 234 PRO A N 1
ATOM 1872 C CA . PRO A 1 234 ? -23.078 -25.234 -28.828 1 83.31 234 PRO A CA 1
ATOM 1873 C C . PRO A 1 234 ? -23.594 -24.078 -29.672 1 83.31 234 PRO A C 1
ATOM 1875 O O . PRO A 1 234 ? -24.578 -23.438 -29.312 1 83.31 234 PRO A O 1
ATOM 1878 N N . ILE A 1 235 ? -22.922 -23.641 -30.703 1 79.94 235 ILE A N 1
ATOM 1879 C CA . ILE A 1 235 ? -23.297 -22.656 -31.719 1 79.94 235 ILE A CA 1
ATOM 1880 C C . ILE A 1 235 ? -23.031 -21.25 -31.188 1 79.94 235 ILE A C 1
ATOM 1882 O O . ILE A 1 235 ? -22.172 -20.547 -31.703 1 79.94 235 ILE A O 1
ATOM 1886 N N . ILE A 1 236 ? -23.703 -20.938 -30.031 1 81.5 236 ILE A N 1
ATOM 1887 C CA . ILE A 1 236 ? -23.625 -19.547 -29.562 1 81.5 236 ILE A CA 1
ATOM 1888 C C . ILE A 1 236 ? -22.234 -19.281 -28.984 1 81.5 236 ILE A C 1
ATOM 1890 O O . ILE A 1 236 ? -21.734 -18.156 -29.062 1 81.5 236 ILE A O 1
ATOM 1894 N N . GLY A 1 237 ? -21.734 -20.266 -28.5 1 83.06 237 GLY A N 1
ATOM 1895 C CA . GLY A 1 237 ? -20.422 -20.141 -27.875 1 83.06 237 GLY A CA 1
ATOM 1896 C C . GLY A 1 237 ? -19.344 -19.703 -28.844 1 83.06 237 GLY A C 1
ATOM 1897 O O . GLY A 1 237 ? -18.422 -18.969 -28.469 1 83.06 237 GLY A O 1
ATOM 1898 N N . ALA A 1 238 ? -19.5 -20.125 -30.047 1 78.81 238 ALA A N 1
ATOM 1899 C CA . ALA A 1 238 ? -18.516 -19.781 -31.078 1 78.81 238 ALA A CA 1
ATOM 1900 C C . ALA A 1 238 ? -18.453 -18.281 -31.312 1 78.81 238 ALA A C 1
ATOM 1902 O O . ALA A 1 238 ? -17.422 -17.75 -31.719 1 78.81 238 ALA A O 1
ATOM 1903 N N . TYR A 1 239 ? -19.5 -17.703 -30.891 1 77.81 239 TYR A N 1
ATOM 1904 C CA . TYR A 1 239 ? -19.594 -16.266 -31.109 1 77.81 239 TYR A CA 1
ATOM 1905 C C . TYR A 1 239 ? -19.188 -15.5 -29.859 1 77.81 239 TYR A C 1
ATOM 1907 O O . TYR A 1 239 ? -18.938 -14.297 -29.906 1 77.81 239 TYR A O 1
ATOM 1915 N N . ILE A 1 240 ? -19.078 -16.234 -28.812 1 79.12 240 ILE A N 1
ATOM 1916 C CA . ILE A 1 240 ? -18.812 -15.586 -27.531 1 79.12 240 ILE A CA 1
ATOM 1917 C C . ILE A 1 240 ? -17.359 -15.844 -27.109 1 79.12 240 ILE A C 1
ATOM 1919 O O . ILE A 1 240 ? -16.703 -14.953 -26.562 1 79.12 240 ILE A O 1
ATOM 1923 N N . ALA A 1 241 ? -16.922 -16.984 -27.484 1 80.94 241 ALA A N 1
ATOM 1924 C CA . ALA A 1 241 ? -15.57 -17.375 -27.094 1 80.94 241 ALA A CA 1
ATOM 1925 C C . ALA A 1 241 ? -14.531 -16.562 -27.875 1 80.94 241 ALA A C 1
ATOM 1927 O O . ALA A 1 241 ? -14.789 -16.109 -28.984 1 80.94 241 ALA A O 1
ATOM 1928 N N . PRO A 1 242 ? -13.422 -16.391 -27.281 1 80.62 242 PRO A N 1
ATOM 1929 C CA . PRO A 1 242 ? -12.352 -15.695 -28 1 80.62 242 PRO A CA 1
ATOM 1930 C C . PRO A 1 242 ? -11.953 -16.391 -29.297 1 80.62 242 PRO A C 1
ATOM 1932 O O . PRO A 1 242 ? -11.961 -17.625 -29.375 1 80.62 242 PRO A O 1
ATOM 1935 N N . SER A 1 243 ? -11.734 -15.609 -30.234 1 82.94 243 SER A N 1
ATOM 1936 C CA . SER A 1 243 ? -11.305 -16.078 -31.547 1 82.94 243 SER A CA 1
ATOM 1937 C C . SER A 1 243 ? -10.047 -15.344 -32 1 82.94 243 SER A C 1
ATOM 1939 O O . SER A 1 243 ? -9.859 -14.164 -31.688 1 82.94 243 SER A O 1
ATOM 1941 N N . PRO A 1 244 ? -9.172 -16.125 -32.688 1 84.5 244 PRO A N 1
ATOM 1942 C CA . PRO A 1 244 ? -7.977 -15.445 -33.219 1 84.5 244 PRO A CA 1
ATOM 1943 C C . PRO A 1 244 ? -8.312 -14.266 -34.125 1 84.5 244 PRO A C 1
ATOM 1945 O O . PRO A 1 244 ? -7.434 -13.461 -34.438 1 84.5 244 PRO A O 1
ATOM 1948 N N . LYS A 1 245 ? -9.531 -14.195 -34.469 1 80.25 245 LYS A N 1
ATOM 1949 C CA . LYS A 1 245 ? -9.969 -13.109 -35.344 1 80.25 245 LYS A CA 1
ATOM 1950 C C . LYS A 1 245 ? -10.305 -11.859 -34.531 1 80.25 245 LYS A C 1
ATOM 1952 O O . LYS A 1 245 ? -10.445 -10.766 -35.094 1 80.25 245 LYS A O 1
ATOM 1957 N N . ASP A 1 246 ? -10.422 -12.055 -33.281 1 79.88 246 ASP A N 1
ATOM 1958 C CA . ASP A 1 246 ? -10.742 -10.93 -32.406 1 79.88 246 ASP A CA 1
ATOM 1959 C C . ASP A 1 246 ? -9.539 -10 -32.25 1 79.88 246 ASP A C 1
ATOM 1961 O O . ASP A 1 246 ? -8.398 -10.453 -32.219 1 79.88 246 ASP A O 1
ATOM 1965 N N . ASN A 1 247 ? -9.773 -8.719 -32.156 1 75.75 247 ASN A N 1
ATOM 1966 C CA . ASN A 1 247 ? -8.688 -7.754 -32 1 75.75 247 ASN A CA 1
ATOM 1967 C C . ASN A 1 247 ? -8.477 -7.352 -30.547 1 75.75 247 ASN A C 1
ATOM 1969 O O . ASN A 1 247 ? -7.777 -6.383 -30.266 1 75.75 247 ASN A O 1
ATOM 1973 N N . THR A 1 248 ? -9.148 -8.047 -29.734 1 75.31 248 THR A N 1
ATOM 1974 C CA . THR A 1 248 ? -9.016 -7.711 -28.328 1 75.31 248 THR A CA 1
ATOM 1975 C C . THR A 1 248 ? -9.023 -8.969 -27.469 1 75.31 248 THR A C 1
ATOM 1977 O O . THR A 1 248 ? -9.32 -10.062 -27.953 1 75.31 248 THR A O 1
ATOM 1980 N N . GLY A 1 249 ? -8.5 -8.836 -26.25 1 77.62 249 GLY A N 1
ATOM 1981 C CA . GLY A 1 249 ? -8.555 -9.945 -25.312 1 77.62 249 GLY A CA 1
ATOM 1982 C C . GLY A 1 249 ? -7.695 -11.125 -25.719 1 77.62 249 GLY A C 1
ATOM 1983 O O . GLY A 1 249 ? -6.609 -10.945 -26.266 1 77.62 249 GLY A O 1
ATOM 1984 N N . PHE A 1 250 ? -8.211 -12.375 -25.484 1 79.19 250 PHE A N 1
ATOM 1985 C CA . PHE A 1 250 ? -7.438 -13.578 -25.766 1 79.19 250 PHE A CA 1
ATOM 1986 C C . PHE A 1 250 ? -7.328 -13.805 -27.266 1 79.19 250 PHE A C 1
ATOM 1988 O O . PHE A 1 250 ? -6.406 -14.477 -27.734 1 79.19 250 PHE A O 1
ATOM 1995 N N . GLY A 1 251 ? -8.242 -13.188 -27.969 1 81.31 251 GLY A N 1
ATOM 1996 C CA . GLY A 1 251 ? -8.219 -13.367 -29.406 1 81.31 251 GLY A CA 1
ATOM 1997 C C . GLY A 1 251 ? -6.926 -12.875 -30.047 1 81.31 251 GLY A C 1
ATOM 1998 O O . GLY A 1 251 ? -6.316 -13.594 -30.844 1 81.31 251 GLY A O 1
ATOM 1999 N N . LYS A 1 252 ? -6.555 -11.766 -29.672 1 80.38 252 LYS A N 1
ATOM 2000 C CA . LYS A 1 252 ? -5.312 -11.211 -30.203 1 80.38 252 LYS A CA 1
ATOM 2001 C C . LYS A 1 252 ? -4.113 -12.062 -29.797 1 80.38 252 LYS A C 1
ATOM 2003 O O . LYS A 1 252 ? -3.213 -12.297 -30.609 1 80.38 252 LYS A O 1
ATOM 2008 N N . MET A 1 253 ? -4.078 -12.484 -28.656 1 82.31 253 MET A N 1
ATOM 2009 C CA . MET A 1 253 ? -3.023 -13.367 -28.156 1 82.31 253 MET A CA 1
ATOM 2010 C C . MET A 1 253 ? -2.996 -14.68 -28.938 1 82.31 253 MET A C 1
ATOM 2012 O O . MET A 1 253 ? -1.923 -15.18 -29.281 1 82.31 253 MET A O 1
ATOM 2016 N N . MET A 1 254 ? -4.16 -15.164 -29.203 1 88.12 254 MET A N 1
ATOM 2017 C CA . MET A 1 254 ? -4.285 -16.406 -29.969 1 88.12 254 MET A CA 1
ATOM 2018 C C . MET A 1 254 ? -3.668 -16.25 -31.359 1 88.12 254 MET A C 1
ATOM 2020 O O . MET A 1 254 ? -2.895 -17.109 -31.781 1 88.12 254 MET A O 1
ATOM 2024 N N . ASN A 1 255 ? -4.055 -15.172 -31.891 1 87.38 255 ASN A N 1
ATOM 2025 C CA . ASN A 1 255 ? -3.553 -14.93 -33.219 1 87.38 255 ASN A CA 1
ATOM 2026 C C . ASN A 1 255 ? -2.027 -14.898 -33.25 1 87.38 255 ASN A C 1
ATOM 2028 O O . ASN A 1 255 ? -1.407 -15.547 -34.094 1 87.38 255 ASN A O 1
ATOM 2032 N N . ALA A 1 256 ? -1.477 -14.18 -32.375 1 81.94 256 ALA A N 1
ATOM 2033 C CA . ALA A 1 256 ? -0.022 -14.062 -32.312 1 81.94 256 ALA A CA 1
ATOM 2034 C C . ALA A 1 256 ? 0.624 -15.414 -32 1 81.94 256 ALA A C 1
ATOM 2036 O O . ALA A 1 256 ? 1.62 -15.781 -32.625 1 81.94 256 ALA A O 1
ATOM 2037 N N . CYS A 1 257 ? 0.113 -16.109 -31.109 1 86.88 257 CYS A N 1
ATOM 2038 C CA . CYS A 1 257 ? 0.628 -17.422 -3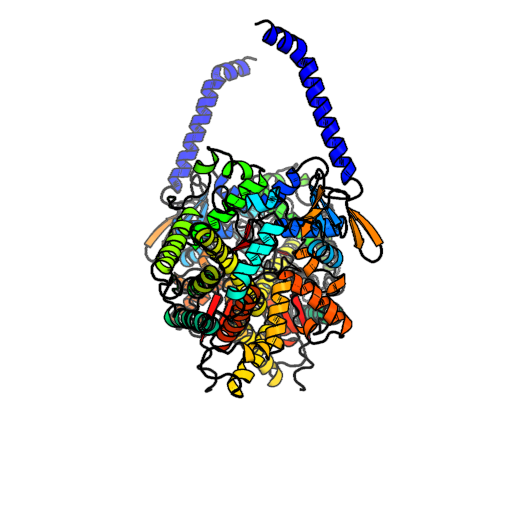0.719 1 86.88 257 CYS A CA 1
ATOM 2039 C C . CYS A 1 257 ? 0.534 -18.422 -31.875 1 86.88 257 CYS A C 1
ATOM 2041 O O . CYS A 1 257 ? 1.502 -19.109 -32.188 1 86.88 257 CYS A O 1
ATOM 2043 N N . PHE A 1 258 ? -0.625 -18.453 -32.531 1 90.44 258 PHE A N 1
ATOM 2044 C CA . PHE A 1 258 ? -0.853 -19.422 -33.594 1 90.44 258 PHE A CA 1
ATOM 2045 C C . PHE A 1 258 ? 0.05 -19.141 -34.781 1 90.44 258 PHE A C 1
ATOM 2047 O O . PHE A 1 258 ? 0.534 -20.062 -35.438 1 90.44 258 PHE A O 1
ATOM 2054 N N . ARG A 1 259 ? 0.218 -17.875 -34.969 1 87.31 259 ARG A N 1
ATOM 2055 C CA . ARG A 1 259 ? 1.148 -17.516 -36.031 1 87.31 259 ARG A CA 1
ATOM 2056 C C . ARG A 1 259 ? 2.539 -18.078 -35.75 1 87.31 259 ARG A C 1
ATOM 2058 O O . ARG A 1 259 ? 3.172 -18.641 -36.656 1 87.31 259 ARG A O 1
ATOM 2065 N N . CYS A 1 260 ? 2.99 -18 -34.562 1 85.31 260 CYS A N 1
ATOM 2066 C CA . CYS A 1 260 ? 4.297 -18.516 -34.188 1 85.31 260 CYS A CA 1
ATOM 2067 C C . CYS A 1 260 ? 4.344 -20.031 -34.281 1 85.31 260 CYS A C 1
ATOM 2069 O O . CYS A 1 260 ? 5.324 -20.594 -34.781 1 85.31 260 CYS A O 1
ATOM 2071 N N . VAL A 1 261 ? 3.322 -20.672 -33.875 1 88.5 261 VAL A N 1
ATOM 2072 C CA . VAL A 1 261 ? 3.244 -22.125 -33.906 1 88.5 261 VAL A CA 1
ATOM 2073 C C . VAL A 1 261 ? 3.26 -22.625 -35.344 1 88.5 261 VAL A C 1
ATOM 2075 O O . VAL A 1 261 ? 3.973 -23.578 -35.688 1 88.5 261 VAL A O 1
ATOM 2078 N N . ASP A 1 262 ? 2.459 -21.938 -36.125 1 88.69 262 ASP A N 1
ATOM 2079 C CA . ASP A 1 262 ? 2.354 -22.344 -37.531 1 88.69 262 ASP A CA 1
ATOM 2080 C C . ASP A 1 262 ? 3.682 -22.156 -38.25 1 88.69 262 ASP A C 1
ATOM 2082 O O . ASP A 1 262 ? 4.078 -23.016 -39.062 1 88.69 262 ASP A O 1
ATOM 2086 N N . GLU A 1 263 ? 4.234 -21.094 -37.969 1 84.81 263 GLU A N 1
ATOM 2087 C CA . GLU A 1 263 ? 5.535 -20.828 -38.562 1 84.81 263 GLU A CA 1
ATOM 2088 C C . GLU A 1 263 ? 6.555 -21.891 -38.156 1 84.81 263 GLU A C 1
ATOM 2090 O O . GLU A 1 263 ? 7.344 -22.359 -38.969 1 84.81 263 GLU A O 1
ATOM 2095 N N . ARG A 1 264 ? 6.555 -22.234 -37 1 82.88 264 ARG A N 1
ATOM 2096 C CA . ARG A 1 264 ? 7.492 -23.219 -36.469 1 82.88 264 ARG A CA 1
ATOM 2097 C C . ARG A 1 264 ? 7.176 -24.609 -37 1 82.88 264 ARG A C 1
ATOM 2099 O O . ARG A 1 264 ? 8.078 -25.391 -37.312 1 82.88 264 ARG A O 1
ATOM 2106 N N . ALA A 1 265 ? 5.945 -24.938 -37.094 1 81.75 265 ALA A N 1
ATOM 2107 C CA . ALA A 1 265 ? 5.508 -26.25 -37.594 1 81.75 265 ALA A CA 1
ATOM 2108 C C . ALA A 1 265 ? 5.836 -26.438 -39.062 1 81.75 265 ALA A C 1
ATOM 2110 O O . ALA A 1 265 ? 6.074 -27.547 -39.531 1 81.75 265 ALA A O 1
ATOM 2111 N N . ALA A 1 266 ? 5.789 -25.375 -39.719 1 81.44 266 ALA A N 1
ATOM 2112 C CA . ALA A 1 266 ? 6.062 -25.422 -41.125 1 81.44 266 ALA A CA 1
ATOM 2113 C C . ALA A 1 266 ? 7.551 -25.625 -41.406 1 81.44 266 ALA A C 1
ATOM 2115 O O . ALA A 1 266 ? 7.934 -26.078 -42.5 1 81.44 266 ALA A O 1
ATOM 2116 N N . ASN A 1 267 ? 8.359 -25.266 -40.531 1 73.88 267 ASN A N 1
ATOM 2117 C CA . ASN A 1 267 ? 9.797 -25.422 -40.688 1 73.88 267 ASN A CA 1
ATOM 2118 C C . ASN A 1 267 ? 10.398 -26.219 -39.531 1 73.88 267 ASN A C 1
ATOM 2120 O O . ASN A 1 267 ? 11.148 -25.688 -38.719 1 73.88 267 ASN A O 1
ATOM 2124 N N . PRO A 1 268 ? 9.922 -27.469 -39.438 1 61.44 268 PRO A N 1
ATOM 2125 C CA . PRO A 1 268 ? 10.398 -28.266 -38.312 1 61.44 268 PRO A CA 1
ATOM 2126 C C . PRO A 1 268 ? 11.906 -28.5 -38.344 1 61.44 268 PRO A C 1
ATOM 2128 O O . PRO A 1 268 ? 12.422 -29.062 -39.312 1 61.44 268 PRO A O 1
ATOM 2131 N N . THR A 1 269 ? 12.664 -27.484 -38.219 1 56.59 269 THR A N 1
ATOM 2132 C CA . THR A 1 269 ? 14.086 -27.766 -38.312 1 56.59 269 THR A CA 1
ATOM 2133 C C . THR A 1 269 ? 14.539 -28.734 -37.25 1 56.59 269 THR A C 1
ATOM 2135 O O . THR A 1 269 ? 14.18 -28.578 -36.062 1 56.59 269 THR A O 1
ATOM 2138 N N . ASP A 1 270 ? 14.891 -29.984 -37.562 1 55.91 270 ASP A N 1
ATOM 2139 C CA . ASP A 1 270 ? 15.477 -31 -36.688 1 55.91 270 ASP A CA 1
ATOM 2140 C C . ASP A 1 270 ? 16.5 -30.406 -35.75 1 55.91 270 ASP A C 1
ATOM 2142 O O . ASP A 1 270 ? 16.828 -31 -34.719 1 55.91 270 ASP A O 1
ATOM 2146 N N . LYS A 1 271 ? 16.969 -29.281 -36.125 1 58.62 271 LYS A N 1
ATOM 2147 C CA . LYS A 1 271 ? 18.125 -28.781 -35.375 1 58.62 271 LYS A CA 1
ATOM 2148 C C . LYS A 1 271 ? 17.703 -27.922 -34.188 1 58.62 271 LYS A C 1
ATOM 2150 O O . LYS A 1 271 ? 18.5 -27.656 -33.281 1 58.62 271 LYS A O 1
ATOM 2155 N N . ARG A 1 272 ? 16.312 -27.609 -34.156 1 63.97 272 ARG A N 1
ATOM 2156 C CA . ARG A 1 272 ? 15.961 -26.734 -33.062 1 63.97 272 ARG A CA 1
ATOM 2157 C C . ARG A 1 272 ? 15.391 -27.531 -31.891 1 63.97 272 ARG A C 1
ATOM 2159 O O . ARG A 1 272 ? 14.68 -28.531 -32.094 1 63.97 272 ARG A O 1
ATOM 2166 N N . SER A 1 273 ? 15.938 -27.266 -30.688 1 77.31 273 SER A N 1
ATOM 2167 C CA . SER A 1 273 ? 15.594 -27.984 -29.469 1 77.31 273 SER A CA 1
ATOM 2168 C C . SER A 1 273 ? 14.766 -27.125 -28.516 1 77.31 273 SER A C 1
ATOM 2170 O O . SER A 1 273 ? 15.18 -26.859 -27.391 1 77.31 273 SER A O 1
ATOM 2172 N N . ASP A 1 274 ? 13.547 -26.609 -29.094 1 85.44 274 ASP A N 1
ATOM 2173 C CA . ASP A 1 274 ? 12.648 -25.875 -28.203 1 85.44 274 ASP A CA 1
ATOM 2174 C C . ASP A 1 274 ? 11.469 -26.734 -27.766 1 85.44 274 ASP A C 1
ATOM 2176 O O . ASP A 1 274 ? 11.406 -27.922 -28.109 1 85.44 274 ASP A O 1
ATOM 2180 N N . MET A 1 275 ? 10.586 -26.188 -27 1 88.94 275 MET A N 1
ATOM 2181 C CA . MET A 1 275 ? 9.5 -26.953 -26.391 1 88.94 275 MET A CA 1
ATOM 2182 C C . MET A 1 275 ? 8.531 -27.469 -27.453 1 88.94 275 MET A C 1
ATOM 2184 O O . MET A 1 275 ? 8.078 -28.609 -27.391 1 88.94 275 MET A O 1
ATOM 2188 N N . LEU A 1 276 ? 8.266 -26.641 -28.438 1 89.38 276 LEU A N 1
ATOM 2189 C CA . LEU A 1 276 ? 7.332 -27.047 -29.484 1 89.38 276 LEU A CA 1
ATOM 2190 C C . LEU A 1 276 ? 7.883 -28.25 -30.266 1 89.38 276 LEU A C 1
ATOM 2192 O O . LEU A 1 276 ? 7.129 -29.156 -30.641 1 89.38 276 LEU A O 1
ATOM 2196 N N . ALA A 1 277 ? 9.18 -28.141 -30.5 1 88.19 277 ALA A N 1
ATOM 2197 C CA . ALA A 1 277 ? 9.805 -29.281 -31.188 1 88.19 277 ALA A CA 1
ATOM 2198 C C . ALA A 1 277 ? 9.633 -30.562 -30.375 1 88.19 277 ALA A C 1
ATOM 2200 O O . ALA A 1 277 ? 9.359 -31.625 -30.938 1 88.19 277 ALA A O 1
ATOM 2201 N N . SER A 1 278 ? 9.82 -30.438 -29.109 1 89.88 278 SER A N 1
ATOM 2202 C CA . SER A 1 278 ? 9.633 -31.578 -28.234 1 89.88 278 SER A CA 1
ATOM 2203 C C . SER A 1 278 ? 8.188 -32.062 -28.266 1 89.88 278 SER A C 1
ATOM 2205 O O . SER A 1 278 ? 7.934 -33.281 -28.344 1 89.88 278 SER A O 1
ATOM 2207 N N . PHE A 1 279 ? 7.203 -31.188 -28.25 1 91.56 279 PHE A N 1
ATOM 2208 C CA . PHE A 1 279 ? 5.793 -31.562 -28.281 1 91.56 279 PHE A CA 1
ATOM 2209 C C . PHE A 1 279 ? 5.465 -32.312 -29.562 1 91.56 279 PHE A C 1
ATOM 2211 O O . PHE A 1 279 ? 4.77 -33.344 -29.516 1 91.56 279 PHE A O 1
ATOM 2218 N N . ILE A 1 280 ? 6.023 -31.797 -30.578 1 89.69 280 ILE A N 1
ATOM 2219 C CA . ILE A 1 280 ? 5.789 -32.406 -31.891 1 89.69 280 ILE A CA 1
ATOM 2220 C C . ILE A 1 280 ? 6.387 -33.812 -31.906 1 89.69 280 ILE A C 1
ATOM 2222 O O . ILE A 1 280 ? 5.742 -34.75 -32.375 1 89.69 280 ILE A O 1
ATOM 2226 N N . ARG A 1 281 ? 7.566 -33.938 -31.359 1 88.88 281 ARG A N 1
ATOM 2227 C CA . ARG A 1 281 ? 8.234 -35.219 -31.312 1 88.88 281 ARG A CA 1
ATOM 2228 C C . ARG A 1 281 ? 7.418 -36.219 -30.5 1 88.88 281 ARG A C 1
ATOM 2230 O O . ARG A 1 281 ? 7.469 -37.438 -30.75 1 88.88 281 ARG A O 1
ATOM 2237 N N . HIS A 1 282 ? 6.66 -35.719 -29.641 1 92.5 282 HIS A N 1
ATOM 2238 C CA . HIS A 1 282 ? 5.895 -36.594 -28.766 1 92.5 282 HIS A CA 1
ATOM 2239 C C . HIS A 1 282 ? 4.43 -36.656 -29.188 1 92.5 282 HIS A C 1
ATOM 2241 O O . HIS A 1 282 ? 3.557 -36.969 -28.375 1 92.5 282 HIS A O 1
ATOM 2247 N N . GLY A 1 283 ? 4.145 -36.188 -30.375 1 91.44 283 GLY A N 1
ATOM 2248 C CA . GLY A 1 283 ? 2.893 -36.562 -31.016 1 91.44 283 GLY A CA 1
ATOM 2249 C C . GLY A 1 283 ? 1.881 -35.438 -31.062 1 91.44 283 GLY A C 1
ATOM 2250 O O . GLY A 1 283 ? 0.766 -35.625 -31.562 1 91.44 283 GLY A O 1
ATOM 2251 N N . LEU A 1 284 ? 2.201 -34.281 -30.609 1 92.81 284 LEU A N 1
ATOM 2252 C CA . LEU A 1 284 ? 1.258 -33.188 -30.703 1 92.81 284 LEU A CA 1
ATOM 2253 C C . LEU A 1 284 ? 1.321 -32.531 -32.062 1 92.81 284 LEU A C 1
ATOM 2255 O O . LEU A 1 284 ? 2.404 -32.375 -32.656 1 92.81 284 LEU A O 1
ATOM 2259 N N . SER A 1 285 ? 0.115 -32.219 -32.594 1 90.56 285 SER A N 1
ATOM 2260 C CA . SER A 1 285 ? 0.068 -31.578 -33.906 1 90.56 285 SER A CA 1
ATOM 2261 C C . SER A 1 285 ? -1.207 -30.766 -34.062 1 90.56 285 SER A C 1
ATOM 2263 O O . SER A 1 285 ? -2.141 -30.875 -33.281 1 90.56 285 SER A O 1
ATOM 2265 N N . GLY A 1 286 ? -1.121 -29.875 -35 1 90.12 286 GLY A N 1
ATOM 2266 C CA . GLY A 1 286 ? -2.293 -29.125 -35.406 1 90.12 286 GLY A CA 1
ATOM 2267 C C . GLY A 1 286 ? -2.928 -28.328 -34.281 1 90.12 286 GLY A C 1
ATOM 2268 O O . GLY A 1 286 ? -2.252 -27.547 -33.625 1 90.12 286 GLY A O 1
ATOM 2269 N N . ALA A 1 287 ? -4.207 -28.609 -34.125 1 91.75 287 ALA A N 1
ATOM 2270 C CA . ALA A 1 287 ? -5.016 -27.844 -33.188 1 91.75 287 ALA A CA 1
ATOM 2271 C C . ALA A 1 287 ? -4.555 -28.078 -31.734 1 91.75 287 ALA A C 1
ATOM 2273 O O . ALA A 1 287 ? -4.562 -27.156 -30.922 1 91.75 287 ALA A O 1
ATOM 2274 N N . GLU A 1 288 ? -4.176 -29.25 -31.5 1 93.75 288 GLU A N 1
ATOM 2275 C CA . GLU A 1 288 ? -3.707 -29.562 -30.141 1 93.75 288 GLU A CA 1
ATOM 2276 C C . GLU A 1 288 ? -2.416 -28.828 -29.828 1 93.75 288 GLU A C 1
ATOM 2278 O O . GLU A 1 288 ? -2.232 -28.344 -28.703 1 93.75 288 GLU A O 1
ATOM 2283 N N . LEU A 1 289 ? -1.552 -28.766 -30.812 1 93.38 289 LEU A N 1
ATOM 2284 C CA . LEU A 1 289 ? -0.291 -28.047 -30.641 1 93.38 289 LEU A CA 1
ATOM 2285 C C . LEU A 1 289 ? -0.536 -26.562 -30.391 1 93.38 289 LEU A C 1
ATOM 2287 O O . LEU A 1 289 ? 0.083 -25.969 -29.5 1 93.38 289 LEU A O 1
ATOM 2291 N N . ARG A 1 290 ? -1.433 -26 -31.109 1 92.69 290 ARG A N 1
ATOM 2292 C CA . ARG A 1 290 ? -1.793 -24.594 -30.969 1 92.69 290 ARG A CA 1
ATOM 2293 C C . ARG A 1 290 ? -2.363 -24.328 -29.578 1 92.69 290 ARG A C 1
ATOM 2295 O O . ARG A 1 290 ? -1.959 -23.375 -28.906 1 92.69 290 ARG A O 1
ATOM 2302 N N . SER A 1 291 ? -3.234 -25.172 -29.141 1 93.69 291 SER A N 1
ATOM 2303 C CA . SER A 1 291 ? -3.902 -25.016 -27.859 1 93.69 291 SER A CA 1
ATOM 2304 C C . SER A 1 291 ? -2.908 -25.094 -26.703 1 93.69 291 SER A C 1
ATOM 2306 O O . SER A 1 291 ? -2.977 -24.297 -25.766 1 93.69 291 SER A O 1
ATOM 2308 N N . GLU A 1 292 ? -2.051 -26.031 -26.844 1 94.88 292 GLU A N 1
ATOM 2309 C CA . GLU A 1 292 ? -1.058 -26.188 -25.781 1 94.88 292 GLU A CA 1
ATOM 2310 C C . GLU A 1 292 ? -0.067 -25.031 -25.781 1 94.88 292 GLU A C 1
ATOM 2312 O O . GLU A 1 292 ? 0.354 -24.578 -24.703 1 94.88 292 GLU A O 1
ATOM 2317 N N . ALA A 1 293 ? 0.296 -24.594 -26.938 1 92.44 293 ALA A N 1
ATOM 2318 C CA . ALA A 1 293 ? 1.194 -23.453 -27.031 1 92.44 293 ALA A CA 1
ATOM 2319 C C . ALA A 1 293 ? 0.568 -22.203 -26.406 1 92.44 293 ALA A C 1
ATOM 2321 O O . ALA A 1 293 ? 1.24 -21.453 -25.688 1 92.44 293 ALA A O 1
ATOM 2322 N N . LEU A 1 294 ? -0.653 -22.031 -26.688 1 91.38 294 LEU A N 1
ATOM 2323 C CA . LEU A 1 294 ? -1.382 -20.891 -26.141 1 91.38 294 LEU A CA 1
ATOM 2324 C C . LEU A 1 294 ? -1.443 -20.969 -24.609 1 91.38 294 LEU A C 1
ATOM 2326 O O . LEU A 1 294 ? -1.213 -19.969 -23.938 1 91.38 294 LEU A O 1
ATOM 2330 N N . GLU A 1 295 ? -1.757 -22.062 -24.109 1 92.69 295 GLU A N 1
ATOM 2331 C CA . GLU A 1 295 ? -1.818 -22.25 -22.656 1 92.69 295 GLU A CA 1
ATOM 2332 C C . GLU A 1 295 ? -0.463 -22 -22 1 92.69 295 GLU A C 1
ATOM 2334 O O . GLU A 1 295 ? -0.39 -21.406 -20.922 1 92.69 295 GLU A O 1
ATOM 2339 N N . GLN A 1 296 ? 0.538 -22.406 -22.656 1 91 296 GLN A N 1
ATOM 2340 C CA . GLN A 1 296 ? 1.889 -22.219 -22.141 1 91 296 GLN A CA 1
ATOM 2341 C C . GLN A 1 296 ? 2.221 -20.734 -22 1 91 296 GLN A C 1
ATOM 2343 O O . GLN A 1 296 ? 2.893 -20.328 -21.047 1 91 296 GLN A O 1
ATOM 2348 N N . LEU A 1 297 ? 1.817 -20 -22.906 1 88.19 297 LEU A N 1
ATOM 2349 C CA . LEU A 1 297 ? 2.08 -18.562 -22.875 1 88.19 297 LEU A CA 1
ATOM 2350 C C . LEU A 1 297 ? 1.365 -17.906 -21.703 1 88.19 297 LEU A C 1
ATOM 2352 O O . LEU A 1 297 ? 1.954 -17.094 -21 1 88.19 297 LEU A O 1
ATOM 2356 N N . VAL A 1 298 ? 0.157 -18.266 -21.484 1 86.31 298 VAL A N 1
ATOM 2357 C CA . VAL A 1 298 ? -0.65 -17.656 -20.438 1 86.31 298 VAL A CA 1
ATOM 2358 C C . VAL A 1 298 ? -0.161 -18.141 -19.062 1 86.31 298 VAL A C 1
ATOM 2360 O O . VAL A 1 298 ? 0.046 -17.328 -18.156 1 86.31 298 VAL A O 1
ATOM 2363 N N . ALA A 1 299 ? 0.056 -19.375 -18.953 1 88.75 299 ALA A N 1
ATOM 2364 C CA . ALA A 1 299 ? 0.412 -19.984 -17.672 1 88.75 299 ALA A CA 1
ATOM 2365 C C . ALA A 1 299 ? 1.853 -19.656 -17.297 1 88.75 299 ALA A C 1
ATOM 2367 O O . ALA A 1 299 ? 2.18 -19.562 -16.109 1 88.75 299 ALA A O 1
ATOM 2368 N N . GLY A 1 300 ? 2.67 -19.5 -18.266 1 89.38 300 GLY A N 1
ATOM 2369 C CA . GLY A 1 300 ? 4.098 -19.359 -18.016 1 89.38 300 GLY A CA 1
ATOM 2370 C C . GLY A 1 300 ? 4.516 -17.938 -17.719 1 89.38 300 GLY A C 1
ATOM 2371 O O . GLY A 1 300 ? 5.562 -17.703 -17.109 1 89.38 300 GLY A O 1
ATOM 2372 N N . ALA A 1 301 ? 3.771 -17.047 -18.062 1 91.94 301 ALA A N 1
ATOM 2373 C CA . ALA A 1 301 ? 4.199 -15.648 -17.953 1 91.94 301 ALA A CA 1
ATOM 2374 C C . ALA A 1 301 ? 3.693 -15.023 -16.656 1 91.94 301 ALA A C 1
ATOM 2376 O O . ALA A 1 301 ? 4.48 -14.508 -15.859 1 91.94 301 ALA A O 1
ATOM 2377 N N . ASP A 1 302 ? 2.527 -15.141 -16.344 1 92.5 302 ASP A N 1
ATOM 2378 C CA . ASP A 1 302 ? 1.892 -14.383 -15.281 1 92.5 302 ASP A CA 1
ATOM 2379 C C . ASP A 1 302 ? 2.322 -14.898 -13.906 1 92.5 302 ASP A C 1
ATOM 2381 O O . ASP A 1 302 ? 2.625 -14.109 -13.008 1 92.5 302 ASP A O 1
ATOM 2385 N N . THR A 1 303 ? 2.287 -16.219 -13.781 1 96.5 303 THR A N 1
ATOM 2386 C CA . THR A 1 303 ? 2.621 -16.797 -12.484 1 96.5 303 THR A CA 1
ATOM 2387 C C . THR A 1 303 ? 4.07 -16.5 -12.117 1 96.5 303 THR A C 1
ATOM 2389 O O . THR A 1 303 ? 4.359 -16.094 -10.992 1 96.5 303 THR A O 1
ATOM 2392 N N . THR A 1 304 ? 4.926 -16.625 -13.078 1 97.69 304 THR A N 1
ATOM 2393 C CA . THR A 1 304 ? 6.34 -16.391 -12.812 1 97.69 304 THR A CA 1
ATOM 2394 C C . THR A 1 304 ? 6.598 -14.898 -12.555 1 97.69 304 THR A C 1
ATOM 2396 O O . THR A 1 304 ? 7.352 -14.547 -11.648 1 97.69 304 THR A O 1
ATOM 2399 N N . SER A 1 305 ? 6.012 -14.055 -13.359 1 98 305 SER A N 1
ATOM 2400 C CA . SER A 1 305 ? 6.164 -12.625 -13.125 1 98 305 SER A CA 1
ATOM 2401 C C . SER A 1 305 ? 5.672 -12.234 -11.734 1 98 305 SER A C 1
ATOM 2403 O O . SER A 1 305 ? 6.305 -11.43 -11.055 1 98 305 SER A O 1
ATOM 2405 N N . THR A 1 306 ? 4.551 -12.82 -11.305 1 98.12 306 THR A N 1
ATOM 2406 C CA . THR A 1 306 ? 4.016 -12.555 -9.969 1 98.12 306 THR A CA 1
ATOM 2407 C C . THR A 1 306 ? 5.016 -12.961 -8.891 1 98.12 306 THR A C 1
ATOM 2409 O O . THR A 1 306 ? 5.23 -12.227 -7.93 1 98.12 306 THR A O 1
ATOM 2412 N N . GLY A 1 307 ? 5.598 -14.109 -9.086 1 98.44 307 GLY A N 1
ATOM 2413 C CA . GLY A 1 307 ? 6.605 -14.562 -8.133 1 98.44 307 GLY A CA 1
ATOM 2414 C C . GLY A 1 307 ? 7.781 -13.609 -8.016 1 98.44 307 GLY A C 1
ATOM 2415 O O . GLY A 1 307 ? 8.211 -13.281 -6.91 1 98.44 307 GLY A O 1
ATOM 2416 N N . ILE A 1 308 ? 8.281 -13.133 -9.133 1 98.81 308 ILE A N 1
ATOM 2417 C CA . ILE A 1 308 ? 9.445 -12.242 -9.156 1 98.81 308 ILE A CA 1
ATOM 2418 C C . ILE A 1 308 ? 9.07 -10.898 -8.539 1 98.81 308 ILE A C 1
ATOM 2420 O O . ILE A 1 308 ? 9.797 -10.375 -7.688 1 98.81 308 ILE A O 1
ATOM 2424 N N . ARG A 1 309 ? 7.906 -10.367 -8.945 1 98.62 309 ARG A N 1
ATOM 2425 C CA . ARG A 1 309 ? 7.438 -9.086 -8.43 1 98.62 309 ARG A CA 1
ATOM 2426 C C . ARG A 1 309 ? 7.242 -9.141 -6.922 1 98.62 309 ARG A C 1
ATOM 2428 O O . ARG A 1 309 ? 7.664 -8.234 -6.203 1 98.62 309 ARG A O 1
ATOM 2435 N N . GLY A 1 310 ? 6.605 -10.211 -6.473 1 98.5 310 GLY A N 1
ATOM 2436 C CA . GLY A 1 310 ? 6.41 -10.383 -5.043 1 98.5 310 GLY A CA 1
ATOM 2437 C C . GLY A 1 310 ? 7.715 -10.438 -4.27 1 98.5 310 GLY A C 1
ATOM 2438 O O . GLY A 1 310 ? 7.863 -9.773 -3.242 1 98.5 310 GLY A O 1
ATOM 2439 N N . ALA A 1 311 ? 8.648 -11.188 -4.758 1 98.81 311 ALA A N 1
ATOM 2440 C CA . ALA A 1 311 ? 9.945 -11.305 -4.098 1 98.81 311 ALA A CA 1
ATOM 2441 C C . ALA A 1 311 ? 10.641 -9.945 -4.012 1 98.81 311 ALA A C 1
ATOM 2443 O O . ALA A 1 311 ? 11.117 -9.547 -2.945 1 98.81 311 ALA A O 1
ATOM 2444 N N . LEU A 1 312 ? 10.656 -9.266 -5.094 1 98.81 312 LEU A N 1
ATOM 2445 C CA . LEU A 1 312 ? 11.344 -7.977 -5.137 1 98.81 312 LEU A CA 1
ATOM 2446 C C . LEU A 1 312 ? 10.672 -6.969 -4.211 1 98.81 312 LEU A C 1
ATOM 2448 O O . LEU A 1 312 ? 11.352 -6.16 -3.572 1 98.81 312 LEU A O 1
ATOM 2452 N N . LEU A 1 313 ? 9.352 -6.992 -4.125 1 98.69 313 LEU A N 1
ATOM 2453 C CA . LEU A 1 313 ? 8.633 -6.082 -3.238 1 98.69 313 LEU A CA 1
ATOM 2454 C C . LEU A 1 313 ? 9.016 -6.324 -1.783 1 98.69 313 LEU A C 1
ATOM 2456 O O . LEU A 1 313 ? 9.344 -5.383 -1.058 1 98.69 313 LEU A O 1
ATOM 2460 N N . TYR A 1 314 ? 9.031 -7.605 -1.406 1 98.5 314 TYR A N 1
ATOM 2461 C CA . TYR A 1 314 ? 9.375 -7.934 -0.026 1 98.5 314 TYR A CA 1
ATOM 2462 C C . TYR A 1 314 ? 10.836 -7.629 0.264 1 98.5 314 TYR A C 1
ATOM 2464 O O . TYR A 1 314 ? 11.18 -7.188 1.364 1 98.5 314 TYR A O 1
ATOM 2472 N N . ILE A 1 315 ? 11.688 -7.805 -0.705 1 98.62 315 ILE A N 1
ATOM 2473 C CA . ILE A 1 315 ? 13.109 -7.52 -0.542 1 98.62 315 ILE A CA 1
ATOM 2474 C C . ILE A 1 315 ? 13.32 -6.02 -0.363 1 98.62 315 ILE A C 1
ATOM 2476 O O . ILE A 1 315 ? 13.953 -5.586 0.603 1 98.62 315 ILE A O 1
ATOM 2480 N N . MET A 1 316 ? 12.711 -5.199 -1.188 1 98.19 316 MET A N 1
ATOM 2481 C CA . MET A 1 316 ? 12.953 -3.758 -1.213 1 98.19 316 MET A CA 1
ATOM 2482 C C . MET A 1 316 ? 12.398 -3.092 0.04 1 98.19 316 MET A C 1
ATOM 2484 O O . MET A 1 316 ? 12.844 -2.01 0.423 1 98.19 316 MET A O 1
ATOM 2488 N N . THR A 1 317 ? 11.461 -3.744 0.718 1 98.19 317 THR A N 1
ATOM 2489 C CA . THR A 1 317 ? 10.789 -3.088 1.834 1 98.19 317 THR A CA 1
ATOM 2490 C C . THR A 1 317 ? 11.289 -3.637 3.166 1 98.19 317 THR A C 1
ATOM 2492 O O . THR A 1 317 ? 10.664 -3.42 4.207 1 98.19 317 THR A O 1
ATOM 2495 N N . ASN A 1 318 ? 12.336 -4.398 3.133 1 98.19 318 ASN A N 1
ATOM 2496 C CA . ASN A 1 318 ? 13.031 -4.91 4.309 1 98.19 318 ASN A CA 1
ATOM 2497 C C . ASN A 1 318 ? 14.539 -4.668 4.219 1 98.19 318 ASN A C 1
ATOM 2499 O O . ASN A 1 318 ? 15.281 -5.543 3.775 1 98.19 318 ASN A O 1
ATOM 2503 N N . PRO A 1 319 ? 14.977 -3.504 4.746 1 97.75 319 PRO A N 1
ATOM 2504 C CA . PRO A 1 319 ? 16.375 -3.104 4.578 1 97.75 319 PRO A CA 1
ATOM 2505 C C . PRO A 1 319 ? 17.359 -4.145 5.121 1 97.75 319 PRO A C 1
ATOM 2507 O O . PRO A 1 319 ? 18.422 -4.348 4.543 1 97.75 319 PRO A O 1
ATOM 2510 N N . ARG A 1 320 ? 17.031 -4.793 6.188 1 95.88 320 ARG A N 1
ATOM 2511 C CA . ARG A 1 320 ? 17.906 -5.816 6.75 1 95.88 320 ARG A CA 1
ATOM 2512 C C . ARG A 1 320 ? 18.078 -6.98 5.781 1 95.88 320 ARG A C 1
ATOM 2514 O O . ARG A 1 320 ? 19.203 -7.414 5.516 1 95.88 320 ARG A O 1
ATOM 2521 N N . ILE A 1 321 ? 16.953 -7.441 5.254 1 97.81 321 ILE A N 1
ATOM 2522 C CA . ILE A 1 321 ? 16.969 -8.562 4.316 1 97.81 321 ILE A CA 1
ATOM 2523 C C . ILE A 1 321 ? 17.641 -8.125 3.014 1 97.81 321 ILE A C 1
ATOM 2525 O O . ILE A 1 321 ? 18.422 -8.883 2.428 1 97.81 321 ILE A O 1
ATOM 2529 N N . TYR A 1 322 ? 17.344 -6.898 2.605 1 98.56 322 TYR A N 1
ATOM 2530 C CA . TYR A 1 322 ? 18 -6.344 1.422 1 98.56 322 TYR A CA 1
ATOM 2531 C C . TYR A 1 322 ? 19.516 -6.375 1.562 1 98.56 322 TYR A C 1
ATOM 2533 O O . TYR A 1 322 ? 20.219 -6.859 0.672 1 98.56 322 TYR A O 1
ATOM 2541 N N . SER A 1 323 ? 20.016 -5.914 2.682 1 97.5 323 SER A N 1
ATOM 2542 C CA . SER A 1 323 ? 21.453 -5.84 2.938 1 97.5 323 SER A CA 1
ATOM 2543 C C . SER A 1 323 ? 22.078 -7.23 3.016 1 97.5 323 SER A C 1
ATOM 2545 O O . SER A 1 323 ? 23.156 -7.461 2.488 1 97.5 323 SER A O 1
ATOM 2547 N N . LYS A 1 324 ? 21.391 -8.117 3.664 1 97.69 324 LYS A N 1
ATOM 2548 C CA . LYS A 1 324 ? 21.891 -9.477 3.809 1 97.69 324 LYS A CA 1
ATOM 2549 C C . LYS A 1 324 ? 21.984 -10.172 2.455 1 97.69 324 LYS A C 1
ATOM 2551 O O . LYS A 1 324 ? 23 -10.82 2.154 1 97.69 324 LYS A O 1
ATOM 2556 N N . LEU A 1 325 ? 20.938 -10.062 1.655 1 98.62 325 LEU A N 1
ATOM 2557 C CA . LEU A 1 325 ? 20.953 -10.648 0.319 1 98.62 325 LEU A CA 1
ATOM 2558 C C . LEU A 1 325 ? 22.016 -10 -0.554 1 98.62 325 LEU A C 1
ATOM 2560 O O . LEU A 1 325 ? 22.703 -10.688 -1.308 1 98.62 325 LEU A O 1
ATOM 2564 N N . GLN A 1 326 ? 22.125 -8.672 -0.42 1 98.19 326 GLN A N 1
ATOM 2565 C CA . GLN A 1 326 ? 23.141 -7.938 -1.167 1 98.19 326 GLN A CA 1
ATOM 2566 C C . GLN A 1 326 ? 24.547 -8.461 -0.847 1 98.19 326 GLN A C 1
ATOM 2568 O O . GLN A 1 326 ? 25.375 -8.625 -1.746 1 98.19 326 GLN A O 1
ATOM 2573 N N . LYS A 1 327 ? 24.797 -8.68 0.409 1 98 327 LYS A N 1
ATOM 2574 C CA . LYS A 1 327 ? 26.094 -9.195 0.837 1 98 327 LYS A CA 1
ATOM 2575 C C . LYS A 1 327 ? 26.375 -10.562 0.217 1 98 327 LYS A C 1
ATOM 2577 O O . LYS A 1 327 ? 27.5 -10.836 -0.212 1 98 327 LYS A O 1
ATOM 2582 N N . GLU A 1 328 ? 25.375 -11.414 0.184 1 98.56 328 GLU A N 1
ATOM 2583 C CA . GLU A 1 328 ? 25.562 -12.727 -0.438 1 98.56 328 GLU A CA 1
ATOM 2584 C C . GLU A 1 328 ? 25.859 -12.594 -1.927 1 98.56 328 GLU A C 1
ATOM 2586 O O . GLU A 1 328 ? 26.766 -13.258 -2.443 1 98.56 328 GLU A O 1
ATOM 2591 N N . VAL A 1 329 ? 25.125 -11.75 -2.6 1 98.31 329 VAL A N 1
ATOM 2592 C CA . VAL A 1 329 ? 25.328 -11.516 -4.027 1 98.31 329 VAL A CA 1
ATOM 2593 C C . VAL A 1 329 ? 26.734 -10.984 -4.273 1 98.31 329 VAL A C 1
ATOM 2595 O O . VAL A 1 329 ? 27.453 -11.492 -5.141 1 98.31 329 VAL A O 1
ATOM 2598 N N . ASP A 1 330 ? 27.141 -10.023 -3.467 1 97.5 330 ASP A N 1
ATOM 2599 C CA . ASP A 1 330 ? 28.453 -9.422 -3.611 1 97.5 330 ASP A CA 1
ATOM 2600 C C . ASP A 1 330 ? 29.562 -10.453 -3.367 1 97.5 330 ASP A C 1
ATOM 2602 O O . ASP A 1 330 ? 30.547 -10.484 -4.094 1 97.5 330 ASP A O 1
ATOM 2606 N N . SER A 1 331 ? 29.391 -11.211 -2.352 1 97.88 331 SER A N 1
ATOM 2607 C CA . SER A 1 331 ? 30.375 -12.227 -2.02 1 97.88 331 SER A CA 1
ATOM 2608 C C . SER A 1 331 ? 30.531 -13.242 -3.148 1 97.88 331 SER A C 1
ATOM 2610 O O . SER A 1 331 ? 31.641 -13.672 -3.461 1 97.88 331 SER A O 1
ATOM 2612 N N . ALA A 1 332 ? 29.422 -13.648 -3.75 1 97.69 332 ALA A N 1
ATOM 2613 C CA . ALA A 1 332 ? 29.438 -14.617 -4.848 1 97.69 332 ALA A CA 1
ATOM 2614 C C . ALA A 1 332 ? 30.203 -14.055 -6.051 1 97.69 332 ALA A C 1
ATOM 2616 O O . ALA A 1 332 ? 30.922 -14.781 -6.734 1 97.69 332 ALA A O 1
ATOM 2617 N N . VAL A 1 333 ? 30.062 -12.805 -6.273 1 96.31 333 VAL A N 1
ATOM 2618 C CA . VAL A 1 333 ? 30.719 -12.156 -7.402 1 96.31 333 VAL A CA 1
ATOM 2619 C C . VAL A 1 333 ? 32.188 -11.938 -7.086 1 96.31 333 VAL A C 1
ATOM 2621 O O . VAL A 1 333 ? 33.062 -12.258 -7.902 1 96.31 333 VAL A O 1
ATOM 2624 N N . GLN A 1 334 ? 32.5 -11.438 -5.879 1 95.94 334 GLN A N 1
ATOM 2625 C CA . GLN A 1 334 ? 33.844 -11.086 -5.473 1 95.94 334 GLN A CA 1
ATOM 2626 C C . GLN A 1 334 ? 34.719 -12.328 -5.332 1 95.94 334 GLN A C 1
ATOM 2628 O O . GLN A 1 334 ? 35.938 -12.281 -5.613 1 95.94 334 GLN A O 1
ATOM 2633 N N . SER A 1 335 ? 34.188 -13.414 -4.957 1 96.12 335 SER A N 1
ATOM 2634 C CA . SER A 1 335 ? 34.938 -14.648 -4.758 1 96.12 335 SER A CA 1
ATOM 2635 C C . SER A 1 335 ? 35.219 -15.336 -6.086 1 96.12 335 SER A C 1
ATOM 2637 O O . SER A 1 335 ? 36.031 -16.266 -6.141 1 96.12 335 SER A O 1
ATOM 2639 N N . GLY A 1 336 ? 34.562 -14.953 -7.156 1 93.25 336 GLY A N 1
ATOM 2640 C CA . GLY A 1 336 ? 34.75 -15.594 -8.453 1 93.25 336 GLY A CA 1
ATOM 2641 C C . GLY A 1 336 ? 33.812 -16.781 -8.664 1 93.25 336 GLY A C 1
ATOM 2642 O O . GLY A 1 336 ? 33.875 -17.438 -9.711 1 93.25 336 GLY A O 1
ATOM 2643 N N . GLN A 1 337 ? 32.969 -17 -7.707 1 92.94 337 GLN A N 1
ATOM 2644 C CA . GLN A 1 337 ? 31.984 -18.047 -7.859 1 92.94 337 GLN A CA 1
ATOM 2645 C C . GLN A 1 337 ? 31.078 -17.797 -9.062 1 92.94 337 GLN A C 1
ATOM 2647 O O . GLN A 1 337 ? 30.719 -18.719 -9.781 1 92.94 337 GLN A O 1
ATOM 2652 N N . VAL A 1 338 ? 30.75 -16.547 -9.195 1 93.69 338 VAL A N 1
ATOM 2653 C CA . VAL A 1 338 ? 29.953 -16.109 -10.328 1 93.69 338 VAL A CA 1
ATOM 2654 C C . VAL A 1 338 ? 30.766 -15.211 -11.234 1 93.69 338 VAL A C 1
ATOM 2656 O O . VAL A 1 338 ? 31.422 -14.273 -10.766 1 93.69 338 VAL A O 1
ATOM 2659 N N . GLY A 1 339 ? 30.797 -15.539 -12.5 1 91.62 339 GLY A N 1
ATOM 2660 C CA . GLY A 1 339 ? 31.578 -14.781 -13.461 1 91.62 339 GLY A CA 1
ATOM 2661 C C . GLY A 1 339 ? 30.875 -13.523 -13.938 1 91.62 339 GLY A C 1
ATOM 2662 O O . GLY A 1 339 ? 29.969 -13.016 -13.266 1 91.62 339 GLY A O 1
ATOM 2663 N N . GLU A 1 340 ? 31.297 -12.992 -15.07 1 91.56 340 GLU A N 1
ATOM 2664 C CA . GLU A 1 340 ? 30.797 -11.719 -15.594 1 91.56 340 GLU A CA 1
ATOM 2665 C C . GLU A 1 340 ? 29.422 -11.891 -16.234 1 91.56 340 GLU A C 1
ATOM 2667 O O . GLU A 1 340 ? 28.609 -10.961 -16.25 1 91.56 340 GLU A O 1
ATOM 2672 N N . GLY A 1 341 ? 29.188 -13.07 -16.75 1 94.94 341 GLY A N 1
ATOM 2673 C CA . GLY A 1 341 ? 27.906 -13.312 -17.391 1 94.94 341 GLY A CA 1
ATOM 2674 C C . GLY A 1 341 ? 26.781 -13.578 -16.406 1 94.94 341 GLY A C 1
ATOM 2675 O O . GLY A 1 341 ? 26.969 -13.43 -15.203 1 94.94 341 GLY A O 1
ATOM 2676 N N . ILE A 1 342 ? 25.609 -13.852 -16.969 1 98.12 342 ILE A N 1
ATOM 2677 C CA . ILE A 1 342 ? 24.438 -14.148 -16.141 1 98.12 342 ILE A CA 1
ATOM 2678 C C . ILE A 1 342 ? 24.719 -15.375 -15.266 1 98.12 342 ILE A C 1
ATOM 2680 O O . ILE A 1 342 ? 25.297 -16.359 -15.742 1 98.12 342 ILE A O 1
ATOM 2684 N N . ILE A 1 343 ? 24.375 -15.367 -14.023 1 98.19 343 ILE A N 1
ATOM 2685 C CA . ILE A 1 343 ? 24.656 -16.422 -13.062 1 98.19 343 ILE A CA 1
ATOM 2686 C C . ILE A 1 343 ? 24.094 -17.75 -13.586 1 98.19 343 ILE A C 1
ATOM 2688 O O . ILE A 1 343 ? 22.922 -17.828 -13.977 1 98.19 343 ILE A O 1
ATOM 2692 N N . PRO A 1 344 ? 24.859 -18.797 -13.633 1 97 344 PRO A N 1
ATOM 2693 C CA . PRO A 1 344 ? 24.312 -20.109 -13.953 1 97 344 PRO A CA 1
ATOM 2694 C C . PRO A 1 344 ? 23.359 -20.641 -12.867 1 97 344 PRO A C 1
ATOM 2696 O O . PRO A 1 344 ? 23.562 -20.344 -11.688 1 97 344 PRO A O 1
ATOM 2699 N N . ILE A 1 345 ? 22.422 -21.406 -13.328 1 94.69 345 ILE A N 1
ATOM 2700 C CA . ILE A 1 345 ? 21.453 -21.953 -12.391 1 94.69 345 ILE A CA 1
ATOM 2701 C C . ILE A 1 345 ? 22.156 -22.812 -11.344 1 94.69 345 ILE A C 1
ATOM 2703 O O . ILE A 1 345 ? 21.75 -22.844 -10.188 1 94.69 345 ILE A O 1
ATOM 2707 N N . SER A 1 346 ? 23.25 -23.484 -11.68 1 95.75 346 SER A N 1
ATOM 2708 C CA . SER A 1 346 ? 24.016 -24.312 -10.766 1 95.75 346 SER A CA 1
ATOM 2709 C C . SER A 1 346 ? 24.594 -23.5 -9.609 1 95.75 346 SER A C 1
ATOM 2711 O O . SER A 1 346 ? 24.656 -23.969 -8.477 1 95.75 346 SER A O 1
ATOM 2713 N N . GLU A 1 347 ? 24.953 -22.25 -9.883 1 97.31 347 GLU A N 1
ATOM 2714 C CA . GLU A 1 347 ? 25.484 -21.375 -8.852 1 97.31 347 GLU A CA 1
ATOM 2715 C C . GLU A 1 347 ? 24.375 -20.703 -8.055 1 97.31 347 GLU A C 1
ATOM 2717 O O . GLU A 1 347 ? 24.484 -20.547 -6.836 1 97.31 347 GLU A O 1
ATOM 2722 N N . SER A 1 348 ? 23.344 -20.328 -8.805 1 97.44 348 SER A N 1
ATOM 2723 C CA . SER A 1 348 ? 22.203 -19.719 -8.141 1 97.44 348 SER A CA 1
ATOM 2724 C C . SER A 1 348 ? 21.641 -20.625 -7.047 1 97.44 348 SER A C 1
ATOM 2726 O O . SER A 1 348 ? 21.312 -20.156 -5.957 1 97.44 348 SER A O 1
ATOM 2728 N N . LYS A 1 349 ? 21.609 -21.906 -7.293 1 96.81 349 LYS A N 1
ATOM 2729 C CA . LYS A 1 349 ? 21.047 -22.875 -6.375 1 96.81 349 LYS A CA 1
ATOM 2730 C C . LYS A 1 349 ? 21.922 -23.047 -5.141 1 96.81 349 LYS A C 1
ATOM 2732 O O . LYS A 1 349 ? 21.453 -23.547 -4.109 1 96.81 349 LYS A O 1
ATOM 2737 N N . GLN A 1 350 ? 23.156 -22.562 -5.191 1 97.38 350 GLN A N 1
ATOM 2738 C CA . GLN A 1 350 ? 24.109 -22.75 -4.105 1 97.38 350 GLN A CA 1
ATOM 2739 C C . GLN A 1 350 ? 24.094 -21.562 -3.148 1 97.38 350 GLN A C 1
ATOM 2741 O O . GLN A 1 350 ? 24.766 -21.578 -2.117 1 97.38 350 GLN A O 1
ATOM 2746 N N . LEU A 1 351 ? 23.391 -20.562 -3.486 1 98.5 351 LEU A N 1
ATOM 2747 C CA . LEU A 1 351 ? 23.281 -19.406 -2.615 1 98.5 351 LEU A CA 1
ATOM 2748 C C . LEU A 1 351 ? 22.156 -19.578 -1.611 1 98.5 351 LEU A C 1
ATOM 2750 O O . LEU A 1 351 ? 20.984 -19.359 -1.946 1 98.5 351 LEU A O 1
ATOM 2754 N N . PRO A 1 352 ? 22.453 -19.906 -0.408 1 98.19 352 PRO A N 1
ATOM 2755 C CA . PRO A 1 352 ? 21.422 -20.344 0.536 1 98.19 352 PRO A CA 1
ATOM 2756 C C . PRO A 1 352 ? 20.422 -19.25 0.881 1 98.19 352 PRO A C 1
ATOM 2758 O O . PRO A 1 352 ? 19.234 -19.516 1.018 1 98.19 352 PRO A O 1
ATOM 2761 N N . TYR A 1 353 ? 20.906 -18.047 1.085 1 98.62 353 TYR A N 1
ATOM 2762 C CA . TYR A 1 353 ? 19.984 -16.984 1.478 1 98.62 353 TYR A CA 1
ATOM 2763 C C . TYR A 1 353 ? 19.062 -16.594 0.319 1 98.62 353 TYR A C 1
ATOM 2765 O O . TYR A 1 353 ? 17.891 -16.297 0.521 1 98.62 353 TYR A O 1
ATOM 2773 N N . LEU A 1 354 ? 19.609 -16.516 -0.908 1 98.81 354 LEU A N 1
ATOM 2774 C CA . LEU A 1 354 ? 18.797 -16.266 -2.086 1 98.81 354 LEU A CA 1
ATOM 2775 C C . LEU A 1 354 ? 17.672 -17.297 -2.195 1 98.81 354 LEU A C 1
ATOM 2777 O O . LEU A 1 354 ? 16.516 -16.938 -2.416 1 98.81 354 LEU A O 1
ATOM 2781 N N . GLN A 1 355 ? 18.047 -18.562 -2.002 1 98.62 355 GLN A N 1
ATOM 2782 C CA . GLN A 1 355 ? 17.047 -19.625 -2.072 1 98.62 355 GLN A CA 1
ATOM 2783 C C . GLN A 1 355 ? 15.992 -19.469 -0.981 1 98.62 355 GLN A C 1
ATOM 2785 O O . GLN A 1 355 ? 14.797 -19.672 -1.228 1 98.62 355 GLN A O 1
ATOM 2790 N N . ALA A 1 356 ? 16.438 -19.094 0.214 1 98.69 356 ALA A N 1
ATOM 2791 C CA . ALA A 1 356 ? 15.508 -18.859 1.325 1 98.69 356 ALA A CA 1
ATOM 2792 C C . ALA A 1 356 ? 14.555 -17.719 1.025 1 98.69 356 ALA A C 1
ATOM 2794 O O . ALA A 1 356 ? 13.359 -17.797 1.301 1 98.69 356 ALA A O 1
ATOM 2795 N N . VAL A 1 357 ? 15.125 -16.656 0.441 1 98.81 357 VAL A N 1
ATOM 2796 C CA . VAL A 1 357 ? 14.336 -15.469 0.114 1 98.81 357 VAL A CA 1
ATOM 2797 C C . VAL A 1 357 ? 13.281 -15.828 -0.933 1 98.81 357 VAL A C 1
ATOM 2799 O O . VAL A 1 357 ? 12.117 -15.445 -0.803 1 98.81 357 VAL A O 1
ATOM 2802 N N . ILE A 1 358 ? 13.625 -16.562 -1.941 1 98.75 358 ILE A N 1
ATOM 2803 C CA . ILE A 1 358 ? 12.711 -16.938 -3.016 1 98.75 358 ILE A CA 1
ATOM 2804 C C . ILE A 1 358 ? 11.594 -17.812 -2.457 1 98.75 358 ILE A C 1
ATOM 2806 O O . ILE A 1 358 ? 10.414 -17.562 -2.713 1 98.75 358 ILE A O 1
ATOM 2810 N N . ARG A 1 359 ? 11.961 -18.797 -1.679 1 98.38 359 ARG A N 1
ATOM 2811 C CA . ARG A 1 359 ? 10.969 -19.688 -1.095 1 98.38 359 ARG A CA 1
ATOM 2812 C C . ARG A 1 359 ? 10.008 -18.938 -0.185 1 98.38 359 ARG A C 1
ATOM 2814 O O . ARG A 1 359 ? 8.797 -19.156 -0.237 1 98.38 359 ARG A O 1
ATOM 2821 N N . GLU A 1 360 ? 10.586 -18.078 0.637 1 98.62 360 GLU A N 1
ATOM 2822 C CA . GLU A 1 360 ? 9.773 -17.281 1.554 1 98.62 360 GLU A CA 1
ATOM 2823 C C . GLU A 1 360 ? 8.828 -16.359 0.793 1 98.62 360 GLU A C 1
ATOM 2825 O O . GLU A 1 360 ? 7.672 -16.188 1.184 1 98.62 360 GLU A O 1
ATOM 2830 N N . ALA A 1 361 ? 9.328 -15.766 -0.267 1 98.56 361 ALA A N 1
ATOM 2831 C CA . ALA A 1 361 ? 8.516 -14.852 -1.053 1 98.56 361 ALA A CA 1
ATOM 2832 C C . ALA A 1 361 ? 7.348 -15.578 -1.717 1 98.56 361 ALA A C 1
ATOM 2834 O O . ALA A 1 361 ? 6.219 -15.086 -1.724 1 98.56 361 ALA A O 1
ATOM 2835 N N . LEU A 1 362 ? 7.578 -16.766 -2.225 1 98.44 362 LEU A N 1
ATOM 2836 C CA . LEU A 1 362 ? 6.543 -17.547 -2.893 1 98.44 362 LEU A CA 1
ATOM 2837 C C . LEU A 1 362 ? 5.469 -17.984 -1.903 1 98.44 362 LEU A C 1
ATOM 2839 O O . LEU A 1 362 ? 4.293 -18.078 -2.264 1 98.44 362 LEU A O 1
ATOM 2843 N N . ARG A 1 363 ? 5.938 -18.203 -0.702 1 97.62 363 ARG A N 1
ATOM 2844 C CA . ARG A 1 363 ? 4.977 -18.562 0.337 1 97.62 363 ARG A CA 1
ATOM 2845 C C . ARG A 1 363 ? 4.137 -17.344 0.74 1 97.62 363 ARG A C 1
ATOM 2847 O O . ARG A 1 363 ? 2.92 -17.453 0.899 1 97.62 363 ARG A O 1
ATOM 2854 N N . MET A 1 364 ? 4.793 -16.203 0.845 1 97.75 364 MET A N 1
ATOM 2855 C CA . MET A 1 364 ? 4.137 -14.977 1.304 1 97.75 364 MET A CA 1
ATOM 2856 C C . MET A 1 364 ? 3.127 -14.484 0.272 1 97.75 364 MET A C 1
ATOM 2858 O O . MET A 1 364 ? 2.064 -13.977 0.632 1 97.75 364 MET A O 1
ATOM 2862 N N . TRP A 1 365 ? 3.504 -14.625 -0.942 1 97.56 365 TRP A N 1
ATOM 2863 C CA . TRP A 1 365 ? 2.635 -14.227 -2.047 1 97.56 365 TRP A CA 1
ATOM 2864 C C . TRP A 1 365 ? 2.594 -15.312 -3.119 1 97.56 365 TRP A C 1
ATOM 2866 O O . TRP A 1 365 ? 3.217 -15.172 -4.176 1 97.56 365 TRP A O 1
ATOM 2876 N N . PRO A 1 366 ? 1.771 -16.281 -2.859 1 97.69 366 PRO A N 1
ATOM 2877 C CA . PRO A 1 366 ? 1.683 -17.344 -3.855 1 97.69 366 PRO A CA 1
ATOM 2878 C C . PRO A 1 366 ? 1.192 -16.859 -5.215 1 97.69 366 PRO A C 1
ATOM 2880 O O . PRO A 1 366 ? 0.164 -16.172 -5.293 1 97.69 366 PRO A O 1
ATOM 2883 N N . PRO A 1 367 ? 1.882 -17.172 -6.266 1 97.25 367 PRO A N 1
ATOM 2884 C CA . PRO A 1 367 ? 1.57 -16.625 -7.586 1 97.25 367 PRO A CA 1
ATOM 2885 C C . PRO A 1 367 ? 0.228 -17.109 -8.125 1 97.25 367 PRO A C 1
ATOM 2887 O O . PRO A 1 367 ? -0.406 -16.422 -8.93 1 97.25 367 PRO A O 1
ATOM 2890 N N . ALA A 1 368 ? -0.144 -18.297 -7.777 1 96.06 368 ALA A N 1
ATOM 2891 C CA . ALA A 1 368 ? -1.431 -18.859 -8.172 1 96.06 368 ALA A CA 1
ATOM 2892 C C . ALA A 1 368 ? -2.279 -19.203 -6.957 1 96.06 368 ALA A C 1
ATOM 2894 O O . ALA A 1 368 ? -1.862 -20 -6.105 1 96.06 368 ALA A O 1
ATOM 2895 N N . VAL A 1 369 ? -3.402 -18.547 -6.859 1 95.06 369 VAL A N 1
ATOM 2896 C CA . VAL A 1 369 ? -4.234 -18.734 -5.676 1 95.06 369 VAL A CA 1
ATOM 2897 C C . VAL A 1 369 ? -5.645 -19.156 -6.094 1 95.06 369 VAL A C 1
ATOM 2899 O O . VAL A 1 369 ? -6.621 -18.828 -5.422 1 95.06 369 VAL A O 1
ATOM 2902 N N . ASN A 1 370 ? -5.676 -19.844 -7.184 1 90.88 370 ASN A N 1
ATOM 2903 C CA . ASN A 1 370 ? -6.934 -20.406 -7.66 1 90.88 370 ASN A CA 1
ATOM 2904 C C . ASN A 1 370 ? -7.457 -21.484 -6.707 1 90.88 370 ASN A C 1
ATOM 2906 O O . ASN A 1 370 ? -6.703 -22.016 -5.891 1 90.88 370 ASN A O 1
ATOM 2910 N N . ILE A 1 371 ? -8.719 -21.781 -6.898 1 95.56 371 ILE A N 1
ATOM 2911 C CA . ILE A 1 371 ? -9.352 -22.781 -6.043 1 95.56 371 ILE A CA 1
ATOM 2912 C C . ILE A 1 371 ? -8.883 -24.172 -6.453 1 95.56 371 ILE A C 1
ATOM 2914 O O . ILE A 1 371 ? -8.867 -25.094 -5.633 1 95.56 371 ILE A O 1
ATOM 2918 N N . PHE A 1 372 ? -8.508 -24.484 -7.719 1 96.56 372 PHE A N 1
ATOM 2919 C CA . PHE A 1 372 ? -8.062 -25.766 -8.25 1 96.56 372 PHE A CA 1
ATOM 2920 C C . PHE A 1 372 ? -8.984 -26.891 -7.781 1 96.56 372 PHE A C 1
ATOM 2922 O O . PHE A 1 372 ? -8.516 -27.906 -7.273 1 96.56 372 PHE A O 1
ATOM 2929 N N . SER A 1 373 ? -10.203 -26.734 -8.047 1 97.25 373 SER A N 1
ATOM 2930 C CA . SER A 1 373 ? -11.211 -27.625 -7.465 1 97.25 373 SER A CA 1
ATOM 2931 C C . SER A 1 373 ? -11.07 -29.047 -7.992 1 97.25 373 SER A C 1
ATOM 2933 O O . SER A 1 373 ? -10.82 -29.25 -9.18 1 97.25 373 SER A O 1
ATOM 2935 N N . ARG A 1 374 ? -11.234 -30 -7.066 1 97.94 374 ARG A N 1
ATOM 2936 C CA . ARG A 1 374 ? -11.297 -31.438 -7.363 1 97.94 374 ARG A CA 1
ATOM 2937 C C . ARG A 1 374 ? -12.633 -32.031 -6.918 1 97.94 374 ARG A C 1
ATOM 2939 O O . ARG A 1 374 ? -13.148 -31.688 -5.855 1 97.94 374 ARG A O 1
ATOM 2946 N N . ASP A 1 375 ? -13.086 -32.906 -7.73 1 98.31 375 ASP A N 1
ATOM 2947 C CA . ASP A 1 375 ? -14.305 -33.625 -7.344 1 98.31 375 ASP A CA 1
ATOM 2948 C C . ASP A 1 375 ? -13.992 -34.906 -6.613 1 98.31 375 ASP A C 1
ATOM 2950 O O . ASP A 1 375 ? -13.148 -35.688 -7.059 1 98.31 375 ASP A O 1
ATOM 2954 N N . THR A 1 376 ? -14.625 -35.125 -5.527 1 98 376 THR A N 1
ATOM 2955 C CA . THR A 1 376 ? -14.484 -36.344 -4.777 1 98 376 THR A CA 1
ATOM 2956 C C . THR A 1 376 ? -15.039 -37.531 -5.574 1 98 376 THR A C 1
ATOM 2958 O O . THR A 1 376 ? -15.961 -37.375 -6.379 1 98 376 THR A O 1
ATOM 2961 N N . PRO A 1 377 ? -14.469 -38.719 -5.344 1 97.19 377 PRO A N 1
ATOM 2962 C CA . PRO A 1 377 ? -15.055 -39.906 -6 1 97.19 377 PRO A CA 1
ATOM 2963 C C . PRO A 1 377 ? -16.516 -40.125 -5.625 1 97.19 377 PRO A C 1
ATOM 2965 O O . PRO A 1 377 ? -16.969 -39.656 -4.566 1 97.19 377 PRO A O 1
ATOM 2968 N N . PRO A 1 378 ? -17.25 -40.781 -6.488 1 95.5 378 PRO A N 1
ATOM 2969 C CA . PRO A 1 378 ? -18.688 -40.938 -6.293 1 95.5 378 PRO A CA 1
ATOM 2970 C C . PRO A 1 378 ? -19.031 -41.531 -4.93 1 95.5 378 PRO A C 1
ATOM 2972 O O . PRO A 1 378 ? -20.062 -41.219 -4.344 1 95.5 378 PRO A O 1
ATOM 2975 N N . ASN A 1 379 ? -18.172 -42.406 -4.363 1 95.88 379 ASN A N 1
ATOM 2976 C CA . ASN A 1 379 ? -18.453 -43.062 -3.088 1 95.88 379 ASN A CA 1
ATOM 2977 C C . ASN A 1 379 ? -17.922 -42.25 -1.915 1 95.88 379 ASN A C 1
ATOM 2979 O O . ASN A 1 379 ? -18 -42.688 -0.764 1 95.88 379 ASN A O 1
ATOM 2983 N N . GLY A 1 380 ? -17.453 -41.188 -2.229 1 96.62 380 GLY A N 1
ATOM 2984 C CA . GLY A 1 380 ? -16.844 -40.375 -1.185 1 96.62 380 GLY A CA 1
ATOM 2985 C C . GLY A 1 380 ? -15.445 -40.812 -0.801 1 96.62 380 GLY A C 1
ATOM 2986 O O . GLY A 1 380 ? -14.867 -41.688 -1.467 1 96.62 380 GLY A O 1
ATOM 2987 N N . ASP A 1 381 ? -14.867 -40.125 0.106 1 97.44 381 ASP A N 1
ATOM 2988 C CA . ASP A 1 381 ? -13.531 -40.438 0.6 1 97.44 381 ASP A CA 1
ATOM 2989 C C . ASP A 1 381 ? -13.344 -39.969 2.037 1 97.44 381 ASP A C 1
ATOM 2991 O O . ASP A 1 381 ? -14.094 -39.094 2.506 1 97.44 381 ASP A O 1
ATOM 2995 N N . THR A 1 382 ? -12.5 -40.625 2.752 1 97.44 382 THR A N 1
ATOM 2996 C CA . THR A 1 382 ? -12.172 -40.188 4.109 1 97.44 382 THR A CA 1
ATOM 2997 C C . THR A 1 382 ? -10.766 -39.594 4.168 1 97.44 382 THR A C 1
ATOM 2999 O O . THR A 1 382 ? -9.812 -40.219 3.695 1 97.44 382 THR A O 1
ATOM 3002 N N . VAL A 1 383 ? -10.727 -38.438 4.711 1 97.06 383 VAL A N 1
ATOM 3003 C CA . VAL A 1 383 ? -9.438 -37.75 4.832 1 97.06 383 VAL A CA 1
ATOM 3004 C C . VAL A 1 383 ? -9.094 -37.562 6.309 1 97.06 383 VAL A C 1
ATOM 3006 O O . VAL A 1 383 ? -9.969 -37.656 7.176 1 97.06 383 VAL A O 1
ATOM 3009 N N . THR A 1 384 ? -7.844 -37.344 6.57 1 93.81 384 THR A N 1
ATOM 3010 C CA . THR A 1 384 ? -7.371 -37.125 7.93 1 93.81 384 THR A CA 1
ATOM 3011 C C . THR A 1 384 ? -6.945 -35.656 8.117 1 93.81 384 THR A C 1
ATOM 3013 O O . THR A 1 384 ? -6.172 -35.125 7.32 1 93.81 384 THR A O 1
ATOM 3016 N N . VAL A 1 385 ? -7.48 -35.062 9.094 1 92.69 385 VAL A N 1
ATOM 3017 C CA . VAL A 1 385 ? -7.086 -33.719 9.492 1 92.69 385 VAL A CA 1
ATOM 3018 C C . VAL A 1 385 ? -6.684 -33.688 10.961 1 92.69 385 VAL A C 1
ATOM 3020 O O . VAL A 1 385 ? -7.516 -33.938 11.844 1 92.69 385 VAL A O 1
ATOM 3023 N N . ASN A 1 386 ? -5.445 -33.344 11.203 1 88.25 386 ASN A N 1
ATOM 3024 C CA . ASN A 1 386 ? -4.945 -33.312 12.57 1 88.25 386 ASN A CA 1
ATOM 3025 C C . ASN A 1 386 ? -5.281 -34.594 13.328 1 88.25 386 ASN A C 1
ATOM 3027 O O . ASN A 1 386 ? -5.773 -34.531 14.453 1 88.25 386 ASN A O 1
ATOM 3031 N N . GLY A 1 387 ? -5.211 -35.656 12.68 1 89.75 387 GLY A N 1
ATOM 3032 C CA . GLY A 1 387 ? -5.398 -36.969 13.305 1 89.75 387 GLY A CA 1
ATOM 3033 C C . GLY A 1 387 ? -6.848 -37.406 13.312 1 89.75 387 GLY A C 1
ATOM 3034 O O . GLY A 1 387 ? -7.148 -38.531 13.719 1 89.75 387 GLY A O 1
ATOM 3035 N N . GLU A 1 388 ? -7.73 -36.562 12.898 1 93.56 388 GLU A N 1
ATOM 3036 C CA . GLU A 1 388 ? -9.148 -36.906 12.867 1 93.56 388 GLU A CA 1
ATOM 3037 C C . GLU A 1 388 ? -9.594 -37.281 11.461 1 93.56 388 GLU A C 1
ATOM 3039 O O . GLU A 1 388 ? -9.164 -36.656 10.484 1 93.56 388 GLU A O 1
ATOM 3044 N N . SER A 1 389 ? -10.477 -38.281 11.461 1 95.81 389 SER A N 1
ATOM 3045 C CA . SER A 1 389 ? -11.016 -38.719 10.18 1 95.81 389 SER A CA 1
ATOM 3046 C C . SER A 1 389 ? -12.266 -37.906 9.797 1 95.81 389 SER A C 1
ATOM 3048 O O . SER A 1 389 ? -13.203 -37.812 10.594 1 95.81 389 SER A O 1
ATOM 3050 N N . ILE A 1 390 ? -12.234 -37.406 8.68 1 96.62 390 ILE A N 1
ATOM 3051 C CA . ILE A 1 390 ? -13.359 -36.625 8.172 1 96.62 390 ILE A CA 1
ATOM 3052 C C . ILE A 1 390 ? -13.836 -37.188 6.844 1 96.62 390 ILE A C 1
ATOM 3054 O O . ILE A 1 390 ? -13.039 -37.375 5.918 1 96.62 390 ILE A O 1
ATOM 3058 N N . PHE A 1 391 ? -15.102 -37.469 6.727 1 97.19 391 PHE A N 1
ATOM 3059 C CA . PHE A 1 391 ? -15.664 -38.031 5.504 1 97.19 391 PHE A CA 1
ATOM 3060 C C . PHE A 1 391 ? -16.094 -36.938 4.551 1 97.19 391 PHE A C 1
ATOM 3062 O O . PHE A 1 391 ? -16.828 -36.031 4.945 1 97.19 391 PHE A O 1
ATOM 3069 N N . LEU A 1 392 ? -15.625 -36.969 3.355 1 97.75 392 LEU A N 1
ATOM 3070 C CA . LEU A 1 392 ? -16.062 -36.125 2.258 1 97.75 392 LEU A CA 1
ATOM 3071 C C . LEU A 1 392 ? -17.094 -36.844 1.394 1 97.75 392 LEU A C 1
ATOM 3073 O O . LEU A 1 392 ? -16.797 -37.875 0.811 1 97.75 392 LEU A O 1
ATOM 3077 N N . PRO A 1 393 ? -18.234 -36.25 1.351 1 96.81 393 PRO A N 1
ATOM 3078 C CA . PRO A 1 393 ? -19.266 -36.906 0.526 1 96.81 393 PRO A CA 1
ATOM 3079 C C . PRO A 1 393 ? -18.859 -37 -0.944 1 96.81 393 PRO A C 1
ATOM 3081 O O . PRO A 1 393 ? -17.953 -36.312 -1.387 1 96.81 393 PRO A O 1
ATOM 3084 N N . GLY A 1 394 ? -19.547 -37.906 -1.672 1 95.94 394 GLY A N 1
ATOM 3085 C CA . GLY A 1 394 ? -19.266 -38.094 -3.086 1 95.94 394 GLY A CA 1
ATOM 3086 C C . GLY A 1 394 ? -19.797 -36.969 -3.959 1 95.94 394 GLY A C 1
ATOM 3087 O O . GLY A 1 394 ? -20.859 -36.406 -3.68 1 95.94 394 GLY A O 1
ATOM 3088 N N . SER A 1 395 ? -18.953 -36.688 -4.977 1 94.25 395 SER A N 1
ATOM 3089 C CA . SER A 1 395 ? -19.359 -35.812 -6.074 1 94.25 395 SER A CA 1
ATOM 3090 C C . SER A 1 395 ? -19.484 -34.375 -5.605 1 94.25 395 SER A C 1
ATOM 3092 O O . SER A 1 395 ? -20.375 -33.656 -6.043 1 94.25 395 SER A O 1
ATOM 3094 N N . VAL A 1 396 ? -18.75 -34.031 -4.621 1 96.75 396 VAL A N 1
ATOM 3095 C CA . VAL A 1 396 ? -18.609 -32.625 -4.242 1 96.75 396 VAL A CA 1
ATOM 3096 C C . VAL A 1 396 ? -17.203 -32.156 -4.613 1 96.75 396 VAL A C 1
ATOM 3098 O O . VAL A 1 396 ? -16.328 -32.969 -4.938 1 96.75 396 VAL A O 1
ATOM 3101 N N . SER A 1 397 ? -17.094 -30.859 -4.605 1 97.75 397 SER A N 1
ATOM 3102 C CA . SER A 1 397 ? -15.805 -30.266 -4.957 1 97.75 397 SER A CA 1
ATOM 3103 C C . SER A 1 397 ? -15.031 -29.828 -3.717 1 97.75 397 SER A C 1
ATOM 3105 O O . SER A 1 397 ? -15.625 -29.375 -2.74 1 97.75 397 SER A O 1
ATOM 3107 N N . ILE A 1 398 ? -13.766 -30.016 -3.742 1 98.38 398 ILE A N 1
ATOM 3108 C CA . ILE A 1 398 ? -12.883 -29.5 -2.697 1 98.38 398 ILE A CA 1
ATOM 3109 C C . ILE A 1 398 ? -11.703 -28.781 -3.332 1 98.38 398 ILE A C 1
ATOM 3111 O O . ILE A 1 398 ? -11.078 -29.281 -4.266 1 98.38 398 ILE A O 1
ATOM 3115 N N . GLY A 1 399 ? -11.461 -27.547 -2.832 1 98.25 399 GLY A N 1
ATOM 3116 C CA . GLY A 1 399 ? -10.453 -26.703 -3.467 1 98.25 399 GLY A CA 1
ATOM 3117 C C . GLY A 1 399 ? -9.312 -26.344 -2.541 1 98.25 399 GLY A C 1
ATOM 3118 O O . GLY A 1 399 ? -9.297 -26.75 -1.376 1 98.25 399 GLY A O 1
ATOM 3119 N N . TYR A 1 400 ? -8.383 -25.609 -3.084 1 97.38 400 TYR A N 1
ATOM 3120 C CA . TYR A 1 400 ? -7.098 -25.203 -2.529 1 97.38 400 TYR A CA 1
ATOM 3121 C C . TYR A 1 400 ? -7.164 -23.797 -1.953 1 97.38 400 TYR A C 1
ATOM 3123 O O . TYR A 1 400 ? -7.398 -22.828 -2.684 1 97.38 400 TYR A O 1
ATOM 3131 N N . SER A 1 401 ? -7.008 -23.734 -0.592 1 98.19 401 SER A N 1
ATOM 3132 C CA . SER A 1 401 ? -6.832 -22.422 0.028 1 98.19 401 SER A CA 1
ATOM 3133 C C . SER A 1 401 ? -5.359 -22.016 0.065 1 98.19 401 SER A C 1
ATOM 3135 O O . SER A 1 401 ? -4.707 -22.141 1.103 1 98.19 401 SER A O 1
ATOM 3137 N N . GLY A 1 402 ? -4.895 -21.5 -1.057 1 97.06 402 GLY A N 1
ATOM 3138 C CA . GLY A 1 402 ? -3.48 -21.188 -1.207 1 97.06 402 GLY A CA 1
ATOM 3139 C C . GLY A 1 402 ? -2.947 -20.281 -0.116 1 97.06 402 GLY A C 1
ATOM 3140 O O . GLY A 1 402 ? -1.956 -20.609 0.542 1 97.06 402 GLY A O 1
ATOM 3141 N N . HIS A 1 403 ? -3.582 -19.172 0.155 1 96.62 403 HIS A N 1
ATOM 3142 C CA . HIS A 1 403 ? -3.156 -18.234 1.189 1 96.62 403 HIS A CA 1
ATOM 3143 C C . HIS A 1 403 ? -3.223 -18.875 2.572 1 96.62 403 HIS A C 1
ATOM 3145 O O . HIS A 1 403 ? -2.336 -18.672 3.402 1 96.62 403 HIS A O 1
ATOM 3151 N N . GLY A 1 404 ? -4.293 -19.641 2.781 1 97.44 404 GLY A N 1
ATOM 3152 C CA . GLY A 1 404 ? -4.453 -20.281 4.074 1 97.44 404 GLY A CA 1
ATOM 3153 C C . GLY A 1 404 ? -3.348 -21.281 4.387 1 97.44 404 GLY A C 1
ATOM 3154 O O . GLY A 1 404 ? -2.818 -21.297 5.5 1 97.44 404 GLY A O 1
ATOM 3155 N N . ILE A 1 405 ? -2.959 -22.047 3.387 1 98.06 405 ILE A N 1
ATOM 3156 C CA . ILE A 1 405 ? -1.953 -23.094 3.555 1 98.06 405 ILE A CA 1
ATOM 3157 C C . ILE A 1 405 ? -0.583 -22.453 3.777 1 98.06 405 ILE A C 1
ATOM 3159 O O . ILE A 1 405 ? 0.147 -22.844 4.691 1 98.06 405 ILE A O 1
ATOM 3163 N N . HIS A 1 406 ? -0.29 -21.453 3.08 1 98.44 406 HIS A N 1
ATOM 3164 C CA . HIS A 1 406 ? 1.066 -20.922 3.062 1 98.44 406 HIS A CA 1
ATOM 3165 C C . HIS A 1 406 ? 1.263 -19.875 4.16 1 98.44 406 HIS A C 1
ATOM 3167 O O . HIS A 1 406 ? 2.387 -19.438 4.41 1 98.44 406 HIS A O 1
ATOM 3173 N N . HIS A 1 407 ? 0.191 -19.531 4.875 1 97.62 407 HIS A N 1
ATOM 3174 C CA . HIS A 1 407 ? 0.288 -18.641 6.023 1 97.62 407 HIS A CA 1
ATOM 3175 C C . HIS A 1 407 ? -0.143 -19.344 7.309 1 97.62 407 HIS A C 1
ATOM 3177 O O . HIS A 1 407 ? -0.504 -18.688 8.289 1 97.62 407 HIS A O 1
ATOM 3183 N N . SER A 1 408 ? -0.068 -20.625 7.301 1 97.06 408 SER A N 1
ATOM 3184 C CA . SER A 1 408 ? -0.52 -21.438 8.422 1 97.06 408 SER A CA 1
ATOM 3185 C C . SER A 1 408 ? 0.432 -21.328 9.609 1 97.06 408 SER A C 1
ATOM 3187 O O . SER A 1 408 ? 1.613 -21.672 9.5 1 97.06 408 SER A O 1
ATOM 3189 N N . LYS A 1 409 ? -0.063 -20.953 10.742 1 96.44 409 LYS A N 1
ATOM 3190 C CA . LYS A 1 409 ? 0.74 -20.891 11.961 1 96.44 409 LYS A CA 1
ATOM 3191 C C . LYS A 1 409 ? 1.169 -22.297 12.398 1 96.44 409 LYS A C 1
ATOM 3193 O O . LYS A 1 409 ? 2.248 -22.469 12.969 1 96.44 409 LYS A O 1
ATOM 3198 N N . GLU A 1 410 ? 0.345 -23.219 12.078 1 95.06 410 GLU A N 1
ATOM 3199 C CA . GLU A 1 410 ? 0.657 -24.609 12.438 1 95.06 410 GLU A CA 1
ATOM 3200 C C . GLU A 1 410 ? 1.916 -25.094 11.727 1 95.06 410 GLU A C 1
ATOM 3202 O O . GLU A 1 410 ? 2.727 -25.812 12.305 1 95.06 410 GLU A O 1
ATOM 3207 N N . VAL A 1 411 ? 2.057 -24.641 10.516 1 96.69 411 VAL A N 1
ATOM 3208 C CA . VAL A 1 411 ? 3.164 -25.125 9.703 1 96.69 411 VAL A CA 1
ATOM 3209 C C . VAL A 1 411 ? 4.383 -24.219 9.898 1 96.69 411 VAL A C 1
ATOM 3211 O O . VAL A 1 411 ? 5.496 -24.719 10.109 1 96.69 411 VAL A O 1
ATOM 3214 N N . TYR A 1 412 ? 4.172 -22.906 9.969 1 97.56 412 TYR A N 1
ATOM 3215 C CA . TYR A 1 412 ? 5.297 -21.984 9.82 1 97.56 412 TYR A CA 1
ATOM 3216 C C . TYR A 1 412 ? 5.578 -21.25 11.125 1 97.56 412 TYR A C 1
ATOM 3218 O O . TYR A 1 412 ? 6.586 -20.547 11.242 1 97.56 412 TYR A O 1
ATOM 3226 N N . GLY A 1 413 ? 4.719 -21.328 12.062 1 95.94 413 GLY A N 1
ATOM 3227 C CA . GLY A 1 413 ? 4.941 -20.703 13.352 1 95.94 413 GLY A CA 1
ATOM 3228 C C . GLY A 1 413 ? 4.113 -19.453 13.555 1 95.94 413 GLY A C 1
ATOM 3229 O O . GLY A 1 413 ? 3.326 -19.078 12.68 1 95.94 413 GLY A O 1
ATOM 3230 N N . GLU A 1 414 ? 4.301 -18.781 14.68 1 96.38 414 GLU A N 1
ATOM 3231 C CA . GLU A 1 414 ? 3.482 -17.656 15.133 1 96.38 414 GLU A CA 1
ATOM 3232 C C . GLU A 1 414 ? 3.611 -16.469 14.18 1 96.38 414 GLU A C 1
ATOM 3234 O O . GLU A 1 414 ? 2.67 -15.695 14.023 1 96.38 414 GLU A O 1
ATOM 3239 N N . ASP A 1 415 ? 4.789 -16.391 13.555 1 97.56 415 ASP A N 1
ATOM 3240 C CA . ASP A 1 415 ? 4.992 -15.273 12.648 1 97.56 415 ASP A CA 1
ATOM 3241 C C . ASP A 1 415 ? 4.828 -15.711 11.195 1 97.56 415 ASP A C 1
ATOM 3243 O O . ASP A 1 415 ? 5.531 -15.219 10.305 1 97.56 415 ASP A O 1
ATOM 3247 N N . ALA A 1 416 ? 3.906 -16.609 10.914 1 97.5 416 ALA A N 1
ATOM 3248 C CA . ALA A 1 416 ? 3.676 -17.172 9.586 1 97.5 416 ALA A CA 1
ATOM 3249 C C . ALA A 1 416 ? 3.328 -16.078 8.578 1 97.5 416 ALA A C 1
ATOM 3251 O O . ALA A 1 416 ? 3.629 -16.203 7.387 1 97.5 416 ALA A O 1
ATOM 3252 N N . LYS A 1 417 ? 2.768 -15.023 9.016 1 96.81 417 LYS A N 1
ATOM 3253 C CA . LYS A 1 417 ? 2.301 -13.984 8.109 1 96.81 417 LYS A CA 1
ATOM 3254 C C . LYS A 1 417 ? 3.357 -12.898 7.926 1 96.81 417 LYS A C 1
ATOM 3256 O O . LYS A 1 417 ? 3.068 -11.828 7.387 1 96.81 417 LYS A O 1
ATOM 3261 N N . VAL A 1 418 ? 4.559 -13.156 8.398 1 97.69 418 VAL A N 1
ATOM 3262 C CA . VAL A 1 418 ? 5.652 -12.203 8.281 1 97.69 418 VAL A CA 1
ATOM 3263 C C . VAL A 1 418 ? 6.75 -12.781 7.391 1 97.69 418 VAL A C 1
ATOM 3265 O O . VAL A 1 418 ? 7.066 -13.969 7.477 1 97.69 418 VAL A O 1
ATOM 3268 N N . PHE A 1 419 ? 7.305 -11.875 6.5 1 98.31 419 PHE A N 1
ATOM 3269 C CA . PHE A 1 419 ? 8.406 -12.242 5.621 1 98.31 419 PHE A CA 1
ATOM 3270 C C . PHE A 1 419 ? 9.695 -12.43 6.414 1 98.31 419 PHE A C 1
ATOM 3272 O O . PHE A 1 419 ? 10.258 -11.461 6.926 1 98.31 419 PHE A O 1
ATOM 3279 N N . ARG A 1 420 ? 10.117 -13.711 6.621 1 98.19 420 ARG A N 1
ATOM 3280 C CA . ARG A 1 420 ? 11.32 -14.07 7.371 1 98.19 420 ARG A CA 1
ATOM 3281 C C . ARG A 1 420 ? 12.039 -15.25 6.719 1 98.19 420 ARG A C 1
ATOM 3283 O O . ARG A 1 420 ? 11.875 -16.391 7.148 1 98.19 420 ARG A O 1
ATOM 3290 N N . PRO A 1 421 ? 12.977 -14.945 5.809 1 98.19 421 PRO A N 1
ATOM 3291 C CA . PRO A 1 421 ? 13.703 -16 5.105 1 98.19 421 PRO A CA 1
ATOM 3292 C C . PRO A 1 421 ? 14.484 -16.906 6.051 1 98.19 421 PRO A C 1
ATOM 3294 O O . PRO A 1 421 ? 14.703 -18.078 5.75 1 98.19 421 PRO A O 1
ATOM 3297 N N . GLU A 1 422 ? 14.812 -16.484 7.223 1 97.81 422 GLU A N 1
ATOM 3298 C CA . GLU A 1 422 ? 15.664 -17.203 8.156 1 97.81 422 GLU A CA 1
ATOM 3299 C C . GLU A 1 422 ? 15 -18.5 8.617 1 97.81 422 GLU A C 1
ATOM 3301 O O . GLU A 1 422 ? 15.688 -19.438 9.062 1 97.81 422 GLU A O 1
ATOM 3306 N N . ARG A 1 423 ? 13.719 -18.656 8.477 1 97.62 423 ARG A N 1
ATOM 3307 C CA . ARG A 1 423 ? 13.023 -19.844 8.938 1 97.62 423 ARG A CA 1
ATOM 3308 C C . ARG A 1 423 ? 13.453 -21.078 8.141 1 97.62 423 ARG A C 1
ATOM 3310 O O . ARG A 1 423 ? 13.359 -22.203 8.625 1 97.62 423 ARG A O 1
ATOM 3317 N N . TRP A 1 424 ? 13.938 -20.859 6.977 1 98.06 424 TRP A N 1
ATOM 3318 C CA . TRP A 1 424 ? 14.352 -21.953 6.113 1 98.06 424 TRP A CA 1
ATOM 3319 C C . TRP A 1 424 ? 15.781 -22.391 6.434 1 98.06 424 TRP A C 1
ATOM 3321 O O . TRP A 1 424 ? 16.234 -23.438 5.988 1 98.06 424 TRP A O 1
ATOM 3331 N N . LEU A 1 425 ? 16.5 -21.531 7.105 1 97.06 425 LEU A N 1
ATOM 3332 C CA . LEU A 1 425 ? 17.922 -21.75 7.359 1 97.06 425 LEU A CA 1
ATOM 3333 C C . LEU A 1 425 ? 18.156 -22.281 8.773 1 97.06 425 LEU A C 1
ATOM 3335 O O . LEU A 1 425 ? 19.109 -23.016 9.016 1 97.06 425 LEU A O 1
ATOM 3339 N N . ASN A 1 426 ? 17.25 -21.891 9.75 1 90.25 426 ASN A N 1
ATOM 3340 C CA . ASN A 1 426 ? 17.516 -22.141 11.164 1 90.25 426 ASN A CA 1
ATOM 3341 C C . ASN A 1 426 ? 16.531 -23.156 11.75 1 90.25 426 ASN A C 1
ATOM 3343 O O . ASN A 1 426 ? 16.625 -23.5 12.93 1 90.25 426 ASN A O 1
ATOM 3347 N N . ALA A 1 427 ? 15.75 -23.812 11.016 1 90.69 427 ALA A N 1
ATOM 3348 C CA . ALA A 1 427 ? 14.719 -24.719 11.539 1 90.69 427 ALA A CA 1
ATOM 3349 C C . ALA A 1 427 ? 15.289 -26.109 11.812 1 90.69 427 ALA A C 1
ATOM 3351 O O . ALA A 1 427 ? 16.25 -26.531 11.156 1 90.69 427 ALA A O 1
ATOM 3352 N N . ASP A 1 428 ? 14.695 -26.719 12.797 1 94.19 428 ASP A N 1
ATOM 3353 C CA . ASP A 1 428 ? 15.039 -28.109 13.008 1 94.19 428 ASP A CA 1
ATOM 3354 C C . ASP A 1 428 ? 14.641 -28.969 11.805 1 94.19 428 ASP A C 1
ATOM 3356 O O . ASP A 1 428 ? 13.703 -28.625 11.078 1 94.19 428 ASP A O 1
ATOM 3360 N N . PRO A 1 429 ? 15.273 -30.016 11.617 1 95.81 429 PRO A N 1
ATOM 3361 C CA . PRO A 1 429 ? 15.117 -30.812 10.406 1 95.81 429 PRO A CA 1
ATOM 3362 C C . PRO A 1 429 ? 13.68 -31.281 10.188 1 95.81 429 PRO A C 1
ATOM 3364 O O . PRO A 1 429 ? 13.18 -31.266 9.055 1 95.81 429 PRO A O 1
ATOM 3367 N N . GLU A 1 430 ? 13.016 -31.672 11.203 1 96.19 430 GLU A N 1
ATOM 3368 C CA . GLU A 1 430 ? 11.648 -32.156 11.055 1 96.19 430 GLU A CA 1
ATOM 3369 C C . GLU A 1 430 ? 10.703 -31.047 10.641 1 96.19 430 GLU A C 1
ATOM 3371 O O . GLU A 1 430 ? 9.875 -31.219 9.742 1 96.19 430 GLU A O 1
ATOM 3376 N N . LYS A 1 431 ? 10.82 -29.953 11.32 1 95.94 431 LYS A N 1
ATOM 3377 C CA . LYS A 1 431 ? 10.008 -28.797 10.977 1 95.94 431 LYS A CA 1
ATOM 3378 C C . LYS A 1 431 ? 10.312 -28.312 9.562 1 95.94 431 LYS A C 1
ATOM 3380 O O . LYS A 1 431 ? 9.398 -27.969 8.805 1 95.94 431 LYS A O 1
ATOM 3385 N N . LEU A 1 432 ? 11.562 -28.281 9.273 1 97.69 432 LEU A N 1
ATOM 3386 C CA . LEU A 1 432 ? 11.984 -27.844 7.945 1 97.69 432 LEU A CA 1
ATOM 3387 C C . LEU A 1 432 ? 11.383 -28.734 6.867 1 97.69 432 LEU A C 1
ATOM 3389 O O . LEU A 1 432 ? 10.906 -28.25 5.84 1 97.69 432 LEU A O 1
ATOM 3393 N N . ALA A 1 433 ? 11.391 -30.047 7.078 1 97.5 433 ALA A N 1
ATOM 3394 C CA . ALA A 1 433 ? 10.828 -30.984 6.109 1 97.5 433 ALA A CA 1
ATOM 3395 C C . ALA A 1 433 ? 9.344 -30.719 5.879 1 97.5 433 ALA A C 1
ATOM 3397 O O . ALA A 1 433 ? 8.875 -30.734 4.738 1 97.5 433 ALA A O 1
ATOM 3398 N N . THR A 1 434 ? 8.633 -30.484 6.953 1 96.94 434 THR A N 1
ATOM 3399 C CA . THR A 1 434 ? 7.211 -30.172 6.867 1 96.94 434 THR A CA 1
ATOM 3400 C C . THR A 1 434 ? 6.977 -28.875 6.117 1 96.94 434 THR A C 1
ATOM 3402 O O . THR A 1 434 ? 6.09 -28.781 5.262 1 96.94 434 THR A O 1
ATOM 3405 N N . MET A 1 435 ? 7.805 -27.875 6.488 1 98.25 435 MET A N 1
ATOM 3406 C CA . MET A 1 435 ? 7.684 -26.578 5.824 1 98.25 435 MET A CA 1
ATOM 3407 C C . MET A 1 435 ? 7.957 -26.703 4.332 1 98.25 435 MET A C 1
ATOM 3409 O O . MET A 1 435 ? 7.219 -26.141 3.512 1 98.25 435 MET A O 1
ATOM 3413 N N . ILE A 1 436 ? 8.969 -27.453 3.979 1 98 436 ILE A N 1
ATOM 3414 C CA . ILE A 1 436 ? 9.344 -27.609 2.58 1 98 436 ILE A CA 1
ATOM 3415 C C . ILE A 1 436 ? 8.242 -28.344 1.824 1 98 436 ILE A C 1
ATOM 3417 O O . ILE A 1 436 ? 7.816 -27.906 0.752 1 98 436 ILE A O 1
ATOM 3421 N N . ARG A 1 437 ? 7.773 -29.422 2.41 1 97.25 437 ARG A N 1
ATOM 3422 C CA . ARG A 1 437 ? 6.703 -30.203 1.792 1 97.25 437 ARG A CA 1
ATOM 3423 C C . ARG A 1 437 ? 5.477 -29.328 1.537 1 97.25 437 ARG A C 1
ATOM 3425 O O . ARG A 1 437 ? 4.844 -29.438 0.484 1 97.25 437 ARG A O 1
ATOM 3432 N N . THR A 1 438 ? 5.164 -28.516 2.459 1 98.12 438 THR A N 1
ATOM 3433 C CA . THR A 1 438 ? 3.998 -27.641 2.346 1 98.12 438 THR A CA 1
ATOM 3434 C C . THR A 1 438 ? 4.25 -26.531 1.339 1 98.12 438 THR A C 1
ATOM 3436 O O . THR A 1 438 ? 3.402 -26.25 0.491 1 98.12 438 THR A O 1
ATOM 3439 N N . SER A 1 439 ? 5.422 -25.891 1.439 1 98.06 439 SER A N 1
ATOM 3440 C CA . SER A 1 439 ? 5.734 -24.766 0.561 1 98.06 439 SER A CA 1
ATOM 3441 C C . SER A 1 439 ? 5.766 -25.203 -0.901 1 98.06 439 SER A C 1
ATOM 3443 O O . SER A 1 439 ? 5.453 -24.406 -1.795 1 98.06 439 SER A O 1
ATOM 3445 N N . GLU A 1 440 ? 6.039 -26.469 -1.174 1 97.5 440 GLU A N 1
ATOM 3446 C CA . GLU A 1 440 ? 6.117 -27 -2.531 1 97.5 440 GLU A CA 1
ATOM 3447 C C . GLU A 1 440 ? 4.738 -27.078 -3.18 1 97.5 440 GLU A C 1
ATOM 3449 O O . GLU A 1 440 ? 4.625 -27.203 -4.398 1 97.5 440 GLU A O 1
ATOM 3454 N N . LEU A 1 441 ? 3.736 -26.969 -2.383 1 98.06 441 LEU A N 1
ATOM 3455 C CA . LEU A 1 441 ? 2.377 -27.031 -2.904 1 98.06 441 LEU A CA 1
ATOM 3456 C C . LEU A 1 441 ? 2.066 -25.828 -3.781 1 98.06 441 LEU A C 1
ATOM 3458 O O . LEU A 1 441 ? 1.084 -25.828 -4.527 1 98.06 441 LEU A O 1
ATOM 3462 N N . VAL A 1 442 ? 2.961 -24.828 -3.719 1 97.44 442 VAL A N 1
ATOM 3463 C CA . VAL A 1 442 ? 2.773 -23.641 -4.566 1 97.44 442 VAL A CA 1
ATOM 3464 C C . VAL A 1 442 ? 2.863 -24.047 -6.035 1 97.44 442 VAL A C 1
ATOM 3466 O O . VAL A 1 442 ? 2.242 -23.422 -6.898 1 97.44 442 VAL A O 1
ATOM 3469 N N . PHE A 1 443 ? 3.51 -25.172 -6.312 1 97.25 443 PHE A N 1
ATOM 3470 C CA . PHE A 1 443 ? 3.676 -25.672 -7.676 1 97.25 443 PHE A CA 1
ATOM 3471 C C . PHE A 1 443 ? 2.754 -26.859 -7.934 1 97.25 443 PHE A C 1
ATOM 3473 O O . PHE A 1 443 ? 2.959 -27.625 -8.883 1 97.25 443 PHE A O 1
ATOM 3480 N N . GLY A 1 444 ? 1.786 -27.062 -7.109 1 95.94 444 GLY A N 1
ATOM 3481 C CA . GLY A 1 444 ? 0.924 -28.219 -7.234 1 95.94 444 GLY A CA 1
ATOM 3482 C C . GLY A 1 444 ? 1.512 -29.469 -6.598 1 95.94 444 GLY A C 1
ATOM 3483 O O . GLY A 1 444 ? 2.539 -29.406 -5.922 1 95.94 444 GLY A O 1
ATOM 3484 N N . HIS A 1 445 ? 0.839 -30.609 -6.836 1 96.06 445 HIS A N 1
ATOM 3485 C CA . HIS A 1 445 ? 1.263 -31.844 -6.18 1 96.06 445 HIS A CA 1
ATOM 3486 C C . HIS A 1 445 ? 0.833 -33.062 -6.977 1 96.06 445 HIS A C 1
ATOM 3488 O O . HIS A 1 445 ? -0.176 -33.031 -7.684 1 96.06 445 HIS A O 1
ATOM 3494 N N . GLY A 1 446 ? 1.686 -34.094 -6.859 1 93.44 446 GLY A N 1
ATOM 3495 C CA . GLY A 1 446 ? 1.356 -35.344 -7.52 1 93.44 446 GLY A CA 1
ATOM 3496 C C . GLY A 1 446 ? 1.254 -35.219 -9.023 1 93.44 446 GLY A C 1
ATOM 3497 O O . GLY A 1 446 ? 2.133 -34.625 -9.664 1 93.44 446 GLY A O 1
ATOM 3498 N N . LYS A 1 447 ? 0.242 -35.781 -9.609 1 91.75 447 LYS A N 1
ATOM 3499 C CA . LYS A 1 447 ? 0.077 -35.812 -11.055 1 91.75 447 LYS A CA 1
ATOM 3500 C C . LYS A 1 447 ? -0.361 -34.469 -11.586 1 91.75 447 LYS A C 1
ATOM 3502 O O . LYS A 1 447 ? -0.477 -34.25 -12.797 1 91.75 447 LYS A O 1
ATOM 3507 N N . PHE A 1 448 ? -0.548 -33.562 -10.68 1 94.06 448 PHE A N 1
ATOM 3508 C CA . PHE A 1 448 ? -0.996 -32.219 -11.094 1 94.06 448 PHE A CA 1
ATOM 3509 C C . PHE A 1 448 ? 0.089 -31.188 -10.844 1 94.06 448 PHE A C 1
ATOM 3511 O O . PHE A 1 448 ? -0.175 -29.984 -10.883 1 94.06 448 PHE A O 1
ATOM 3518 N N . GLN A 1 449 ? 1.28 -31.609 -10.578 1 95.12 449 GLN A N 1
ATOM 3519 C CA . GLN A 1 449 ? 2.391 -30.688 -10.336 1 95.12 449 GLN A CA 1
ATOM 3520 C C . GLN A 1 449 ? 2.705 -29.875 -11.586 1 95.12 449 GLN A C 1
ATOM 3522 O O . GLN A 1 449 ? 2.66 -30.391 -12.703 1 95.12 449 GLN A O 1
ATOM 3527 N N . CYS A 1 450 ? 3.096 -28.734 -11.383 1 95.5 450 CYS A N 1
ATOM 3528 C CA . CYS A 1 450 ? 3.357 -27.781 -12.461 1 95.5 450 CYS A CA 1
ATOM 3529 C C . CYS A 1 450 ? 4.508 -28.25 -13.336 1 95.5 450 CYS A C 1
ATOM 3531 O O . CYS A 1 450 ? 5.613 -28.484 -12.852 1 95.5 450 CYS A O 1
ATOM 3533 N N . LEU A 1 451 ? 4.289 -28.312 -14.594 1 94.25 451 LEU A N 1
ATOM 3534 C CA . LEU A 1 451 ? 5.305 -28.703 -15.562 1 94.25 451 LEU A CA 1
ATOM 3535 C C . LEU A 1 451 ? 6.367 -27.625 -15.719 1 94.25 451 LEU A C 1
ATOM 3537 O O . LEU A 1 451 ? 7.527 -27.906 -16 1 94.25 451 LEU A O 1
ATOM 3541 N N . GLY A 1 452 ? 6.008 -26.391 -15.461 1 94.19 452 GLY A N 1
ATOM 3542 C CA . GLY A 1 452 ? 6.883 -25.25 -15.703 1 94.19 452 GLY A CA 1
ATOM 3543 C C . GLY A 1 452 ? 7.758 -24.906 -14.516 1 94.19 452 GLY A C 1
ATOM 3544 O O . GLY A 1 452 ? 8.469 -23.906 -14.539 1 94.19 452 GLY A O 1
ATOM 3545 N N . LYS A 1 453 ? 7.73 -25.719 -13.453 1 95.12 453 LYS A N 1
ATOM 3546 C CA . LYS A 1 453 ? 8.445 -25.438 -12.211 1 95.12 453 LYS A CA 1
ATOM 3547 C C . LYS A 1 453 ? 9.922 -25.188 -12.477 1 95.12 453 LYS A C 1
ATOM 3549 O O . LYS A 1 453 ? 10.492 -24.203 -11.992 1 95.12 453 LYS A O 1
ATOM 3554 N N . PRO A 1 454 ? 10.633 -25.953 -13.305 1 93 454 PRO A N 1
ATOM 3555 C CA . PRO A 1 454 ? 12.055 -25.703 -13.555 1 93 454 PRO A CA 1
ATOM 3556 C C . PRO A 1 454 ? 12.312 -24.359 -14.219 1 93 454 PRO A C 1
ATOM 3558 O O . PRO A 1 454 ? 13.273 -23.672 -13.875 1 93 454 PRO A O 1
ATOM 3561 N N . VAL A 1 455 ? 11.469 -24.031 -15.148 1 94.19 455 VAL A N 1
ATOM 3562 C CA . VAL A 1 455 ? 11.609 -22.75 -15.852 1 94.19 455 VAL A CA 1
ATOM 3563 C C . VAL A 1 455 ? 11.398 -21.594 -14.883 1 94.19 455 VAL A C 1
ATOM 3565 O O . VAL A 1 455 ? 12.156 -20.625 -14.891 1 94.19 455 VAL A O 1
ATOM 3568 N N . ALA A 1 456 ? 10.359 -21.75 -14.039 1 96.38 456 ALA A N 1
ATOM 3569 C CA . ALA A 1 456 ? 10.062 -20.719 -13.055 1 96.38 456 ALA A CA 1
ATOM 3570 C C . ALA A 1 456 ? 11.242 -20.5 -12.109 1 96.38 456 ALA A C 1
ATOM 3572 O O . ALA A 1 456 ? 11.602 -19.359 -11.812 1 96.38 456 ALA A O 1
ATOM 3573 N N . GLN A 1 457 ? 11.844 -21.562 -11.688 1 95.62 457 GLN A N 1
ATOM 3574 C CA . GLN A 1 457 ? 12.961 -21.484 -10.75 1 95.62 457 GLN A CA 1
ATOM 3575 C C . GLN A 1 457 ? 14.164 -20.797 -11.391 1 95.62 457 GLN A C 1
ATOM 3577 O O . GLN A 1 457 ? 14.852 -20.016 -10.734 1 95.62 457 GLN A O 1
ATOM 3582 N N . LEU A 1 458 ? 14.383 -21.094 -12.656 1 95.75 458 LEU A N 1
ATOM 3583 C CA . LEU A 1 458 ? 15.445 -20.438 -13.414 1 95.75 458 LEU A CA 1
ATOM 3584 C C . LEU A 1 458 ? 15.234 -18.938 -13.469 1 95.75 458 LEU A C 1
ATOM 3586 O O . LEU A 1 458 ? 16.156 -18.156 -13.188 1 95.75 458 LEU A O 1
ATOM 3590 N N . GLU A 1 459 ? 14.07 -18.578 -13.789 1 98 459 GLU A N 1
ATOM 3591 C CA . GLU A 1 459 ? 13.758 -17.156 -13.938 1 98 459 GLU A CA 1
ATOM 3592 C C . GLU A 1 459 ? 13.836 -16.422 -12.602 1 98 459 GLU A C 1
ATOM 3594 O O . GLU A 1 459 ? 14.383 -15.32 -12.523 1 98 459 GLU A O 1
ATOM 3599 N N . LEU A 1 460 ? 13.32 -17.031 -11.539 1 98.44 460 LEU A N 1
ATOM 3600 C CA . LEU A 1 460 ? 13.328 -16.422 -10.211 1 98.44 460 LEU A CA 1
ATOM 3601 C C . LEU A 1 460 ? 14.75 -16.188 -9.727 1 98.44 460 LEU A C 1
ATOM 3603 O O . LEU A 1 460 ? 15.117 -15.055 -9.398 1 98.44 460 LEU A O 1
ATOM 3607 N N . GLY A 1 461 ? 15.523 -17.25 -9.742 1 98.56 461 GLY A N 1
ATOM 3608 C CA . GLY A 1 461 ? 16.875 -17.172 -9.219 1 98.56 461 GLY A CA 1
ATOM 3609 C C . GLY A 1 461 ? 17.75 -16.203 -9.969 1 98.56 461 GLY A C 1
ATOM 3610 O O . GLY A 1 461 ? 18.406 -15.344 -9.367 1 98.56 461 GLY A O 1
ATOM 3611 N N . LYS A 1 462 ? 17.703 -16.281 -11.312 1 98.69 462 LYS A N 1
ATOM 3612 C CA . LYS A 1 462 ? 18.594 -15.469 -12.141 1 98.69 462 LYS A CA 1
ATOM 3613 C C . LYS A 1 462 ? 18.188 -14 -12.109 1 98.69 462 LYS A C 1
ATOM 3615 O O . LYS A 1 462 ? 19.031 -13.117 -11.977 1 98.69 462 LYS A O 1
ATOM 3620 N N . THR A 1 463 ? 16.891 -13.734 -12.203 1 98.88 463 THR A N 1
ATOM 3621 C CA . THR A 1 463 ? 16.406 -12.359 -12.289 1 98.88 463 THR A CA 1
ATOM 3622 C C . THR A 1 463 ? 16.672 -11.617 -10.984 1 98.88 463 THR A C 1
ATOM 3624 O O . THR A 1 463 ? 17.203 -10.5 -10.992 1 98.88 463 THR A O 1
ATOM 3627 N N . ILE A 1 464 ? 16.344 -12.195 -9.844 1 98.88 464 ILE A N 1
ATOM 3628 C CA . ILE A 1 464 ? 16.531 -11.531 -8.562 1 98.88 464 ILE A CA 1
ATOM 3629 C C . ILE A 1 464 ? 18.016 -11.305 -8.297 1 98.88 464 ILE A C 1
ATOM 3631 O O . ILE A 1 464 ? 18.422 -10.203 -7.914 1 98.88 464 ILE A O 1
ATOM 3635 N N . PHE A 1 465 ? 18.797 -12.352 -8.547 1 98.81 465 PHE A N 1
ATOM 3636 C CA . PHE A 1 465 ? 20.234 -12.219 -8.352 1 98.81 465 PHE A CA 1
ATOM 3637 C C . PHE A 1 465 ? 20.797 -11.086 -9.195 1 98.81 465 PHE A C 1
ATOM 3639 O O . PHE A 1 465 ? 21.516 -10.227 -8.688 1 98.81 465 PHE A O 1
ATOM 3646 N N . GLU A 1 466 ? 20.484 -11.078 -10.477 1 98.81 466 GLU A N 1
ATOM 3647 C CA . GLU A 1 466 ? 21.125 -10.133 -11.406 1 98.81 466 GLU A CA 1
ATOM 3648 C C . GLU A 1 466 ? 20.641 -8.711 -11.148 1 98.81 466 GLU A C 1
ATOM 3650 O O . GLU A 1 466 ? 21.406 -7.754 -11.297 1 98.81 466 GLU A O 1
ATOM 3655 N N . LEU A 1 467 ? 19.406 -8.562 -10.805 1 98.75 467 LEU A N 1
ATOM 3656 C CA . LEU A 1 467 ? 18.938 -7.219 -10.461 1 98.75 467 LEU A CA 1
ATOM 3657 C C . LEU A 1 467 ? 19.656 -6.695 -9.227 1 98.75 467 LEU A C 1
ATOM 3659 O O . LEU A 1 467 ? 20.031 -5.52 -9.172 1 98.75 467 LEU A O 1
ATOM 3663 N N . MET A 1 468 ? 19.875 -7.578 -8.219 1 98.19 468 MET A N 1
ATOM 3664 C CA . MET A 1 468 ? 20.578 -7.176 -7.008 1 98.19 468 MET A CA 1
ATOM 3665 C C . MET A 1 468 ? 22.047 -6.934 -7.297 1 98.19 468 MET A C 1
ATOM 3667 O O . MET A 1 468 ? 22.688 -6.082 -6.664 1 98.19 468 MET A O 1
ATOM 3671 N N . ARG A 1 469 ? 22.562 -7.703 -8.234 1 98 469 ARG A N 1
ATOM 3672 C CA . ARG A 1 469 ? 23.969 -7.562 -8.609 1 98 469 ARG A CA 1
ATOM 3673 C C . ARG A 1 469 ? 24.234 -6.211 -9.266 1 98 469 ARG A C 1
ATOM 3675 O O . ARG A 1 469 ? 25.234 -5.562 -8.984 1 98 469 ARG A O 1
ATOM 3682 N N . HIS A 1 470 ? 23.312 -5.715 -10.031 1 98.06 470 HIS A N 1
ATOM 3683 C CA . HIS A 1 470 ? 23.609 -4.602 -10.93 1 98.06 470 HIS A CA 1
ATOM 3684 C C . HIS A 1 470 ? 23.016 -3.299 -10.406 1 98.06 470 HIS A C 1
ATOM 3686 O O . HIS A 1 470 ? 23.516 -2.215 -10.727 1 98.06 470 HIS A O 1
ATOM 3692 N N . PHE A 1 471 ? 21.938 -3.371 -9.57 1 98.44 471 PHE A N 1
ATOM 3693 C CA . PHE A 1 471 ? 21.219 -2.143 -9.273 1 98.44 471 PHE A CA 1
ATOM 3694 C C . PHE A 1 471 ? 20.891 -2.053 -7.785 1 98.44 471 PHE A C 1
ATOM 3696 O O . PHE A 1 471 ? 20.703 -3.076 -7.125 1 98.44 471 PHE A O 1
ATOM 3703 N N . ASP A 1 472 ? 20.875 -0.833 -7.23 1 97.75 472 ASP A N 1
ATOM 3704 C CA . ASP A 1 472 ? 20.141 -0.515 -6.012 1 97.75 472 ASP A CA 1
ATOM 3705 C C . ASP A 1 472 ? 18.672 -0.199 -6.316 1 97.75 472 ASP A C 1
ATOM 3707 O O . ASP A 1 472 ? 18.375 0.753 -7.043 1 97.75 472 ASP A O 1
ATOM 3711 N N . LEU A 1 473 ? 17.797 -0.988 -5.766 1 98.44 473 LEU A N 1
ATOM 3712 C CA . LEU A 1 473 ? 16.375 -0.861 -6.066 1 98.44 473 LEU A CA 1
ATOM 3713 C C . LEU A 1 473 ? 15.617 -0.284 -4.875 1 98.44 473 LEU A C 1
ATOM 3715 O O . LEU A 1 473 ? 15.922 -0.601 -3.723 1 98.44 473 LEU A O 1
ATOM 3719 N N . ALA A 1 474 ? 14.617 0.558 -5.145 1 98.25 474 ALA A N 1
ATOM 3720 C CA . ALA A 1 474 ? 13.742 1.08 -4.098 1 98.25 474 ALA A CA 1
ATOM 3721 C C . ALA A 1 474 ? 12.367 1.436 -4.66 1 98.25 474 ALA A C 1
ATOM 3723 O O . ALA A 1 474 ? 12.234 1.731 -5.852 1 98.25 474 ALA A O 1
ATOM 3724 N N . LEU A 1 475 ? 11.367 1.376 -3.826 1 97.81 475 LEU A N 1
ATOM 3725 C CA . LEU A 1 475 ? 10.016 1.771 -4.219 1 97.81 475 LEU A CA 1
ATOM 3726 C C . LEU A 1 475 ? 9.938 3.279 -4.43 1 97.81 475 LEU A C 1
ATOM 3728 O O . LEU A 1 475 ? 10.539 4.051 -3.682 1 97.81 475 LEU A O 1
ATOM 3732 N N . VAL A 1 476 ? 9.195 3.619 -5.402 1 97.56 476 VAL A N 1
ATOM 3733 C CA . VAL A 1 476 ? 8.922 5.031 -5.645 1 97.56 476 VAL A CA 1
ATOM 3734 C C . VAL A 1 476 ? 7.75 5.488 -4.781 1 97.56 476 VAL A C 1
ATOM 3736 O O . VAL A 1 476 ? 7.801 6.555 -4.164 1 97.56 476 VAL A O 1
ATOM 3739 N N . ASN A 1 477 ? 6.73 4.684 -4.695 1 95.69 477 ASN A N 1
ATOM 3740 C CA . ASN A 1 477 ? 5.527 5.004 -3.938 1 95.69 477 ASN A CA 1
ATOM 3741 C C . ASN A 1 477 ? 5.25 3.963 -2.857 1 95.69 477 ASN A C 1
ATOM 3743 O O . ASN A 1 477 ? 4.527 2.992 -3.094 1 95.69 477 ASN A O 1
ATOM 3747 N N . PRO A 1 478 ? 5.648 4.211 -1.648 1 96.69 478 PRO A N 1
ATOM 3748 C CA . PRO A 1 478 ? 5.473 3.201 -0.602 1 96.69 478 PRO A CA 1
ATOM 3749 C C . PRO A 1 478 ? 4.031 3.104 -0.114 1 96.69 478 PRO A C 1
ATOM 3751 O O . PRO A 1 478 ? 3.637 2.086 0.461 1 96.69 478 PRO A O 1
ATOM 3754 N N . THR A 1 479 ? 3.211 4.129 -0.333 1 95.06 479 THR A N 1
ATOM 3755 C CA . THR A 1 479 ? 1.838 4.129 0.161 1 95.06 479 THR A CA 1
ATOM 3756 C C . THR A 1 479 ? 0.942 3.275 -0.732 1 95.06 479 THR A C 1
ATOM 3758 O O . THR A 1 479 ? -0.151 2.877 -0.324 1 95.06 479 THR A O 1
ATOM 3761 N N . LYS A 1 480 ? 1.365 3.098 -1.926 1 94.88 480 LYS A N 1
ATOM 3762 C CA . LYS A 1 480 ? 0.698 2.244 -2.904 1 94.88 480 LYS A CA 1
ATOM 3763 C C . LYS A 1 480 ? 1.713 1.517 -3.781 1 94.88 480 LYS A C 1
ATOM 3765 O O . LYS A 1 480 ? 1.876 1.85 -4.957 1 94.88 480 LYS A O 1
ATOM 3770 N N . PRO A 1 481 ? 2.275 0.48 -3.25 1 97.5 481 PRO A N 1
ATOM 3771 C CA . PRO A 1 481 ? 3.432 -0.141 -3.9 1 97.5 481 PRO A CA 1
ATOM 3772 C C . PRO A 1 481 ? 3.074 -0.807 -5.227 1 97.5 481 PRO A C 1
ATOM 3774 O O . PRO A 1 481 ? 3.928 -0.931 -6.109 1 97.5 481 PRO A O 1
ATOM 3777 N N . TRP A 1 482 ? 1.844 -1.326 -5.352 1 97.62 482 TRP A N 1
ATOM 3778 C CA . TRP A 1 482 ? 1.35 -1.911 -6.594 1 97.62 482 TRP A CA 1
ATOM 3779 C C . TRP A 1 482 ? -0.163 -2.094 -6.543 1 97.62 482 TRP A C 1
ATOM 3781 O O . TRP A 1 482 ? -0.797 -1.806 -5.527 1 97.62 482 TRP A O 1
ATOM 3791 N N . ASP A 1 483 ? -0.778 -2.256 -7.68 1 95.88 483 ASP A N 1
ATOM 3792 C CA .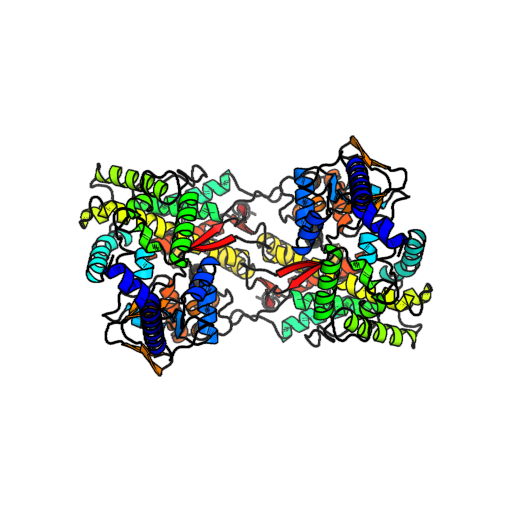 ASP A 1 483 ? -2.16 -2.711 -7.797 1 95.88 483 ASP A CA 1
ATOM 3793 C C . ASP A 1 483 ? -2.223 -4.184 -8.195 1 95.88 483 ASP A C 1
ATOM 3795 O O . ASP A 1 483 ? -1.707 -4.57 -9.25 1 95.88 483 ASP A O 1
ATOM 3799 N N . ALA A 1 484 ? -2.756 -4.969 -7.32 1 96.69 484 ALA A N 1
ATOM 3800 C CA . ALA A 1 484 ? -2.838 -6.402 -7.582 1 96.69 484 ALA A CA 1
ATOM 3801 C C . ALA A 1 484 ? -4.281 -6.891 -7.512 1 96.69 484 ALA A C 1
ATOM 3803 O O . ALA A 1 484 ? -4.965 -6.691 -6.504 1 96.69 484 ALA A O 1
ATOM 3804 N N . ARG A 1 485 ? -4.773 -7.547 -8.594 1 96 485 ARG A N 1
ATOM 3805 C CA . ARG A 1 485 ? -6.133 -8.078 -8.68 1 96 485 ARG A CA 1
ATOM 3806 C C . ARG A 1 485 ? -6.113 -9.562 -9.016 1 96 485 ARG A C 1
ATOM 3808 O O . ARG A 1 485 ? -5.391 -9.992 -9.922 1 96 485 ARG A O 1
ATOM 3815 N N . ASN A 1 486 ? -6.832 -10.297 -8.266 1 96.81 486 ASN A N 1
ATOM 3816 C CA . ASN A 1 486 ? -6.977 -11.734 -8.508 1 96.81 486 ASN A CA 1
ATOM 3817 C C . ASN A 1 486 ? -8.07 -12.016 -9.531 1 96.81 486 ASN A C 1
ATOM 3819 O O . ASN A 1 486 ? -9.242 -11.727 -9.297 1 96.81 486 ASN A O 1
ATOM 3823 N N . SER A 1 487 ? -7.688 -12.555 -10.68 1 94.69 487 SER A N 1
ATOM 3824 C CA . SER A 1 487 ? -8.609 -13.023 -11.711 1 94.69 487 SER A CA 1
ATOM 3825 C C . SER A 1 487 ? -8.344 -14.477 -12.07 1 94.69 487 SER A C 1
ATOM 3827 O O . SER A 1 487 ? -7.305 -14.797 -12.656 1 94.69 487 SER A O 1
ATOM 3829 N N . LEU A 1 488 ? -9.273 -15.336 -11.758 1 93.5 488 LEU A N 1
ATOM 3830 C CA . LEU A 1 488 ? -9.164 -16.766 -12.031 1 93.5 488 LEU A CA 1
ATOM 3831 C C . LEU A 1 488 ? -7.934 -17.359 -11.344 1 93.5 488 LEU A C 1
ATOM 3833 O O . LEU A 1 488 ? -7.25 -18.203 -11.914 1 93.5 488 LEU A O 1
ATOM 3837 N N . GLY A 1 489 ? -7.602 -16.75 -10.219 1 94 489 GLY A N 1
ATOM 3838 C CA . GLY A 1 489 ? -6.52 -17.312 -9.422 1 94 489 GLY A CA 1
ATOM 3839 C C . GLY A 1 489 ? -5.156 -16.766 -9.805 1 94 489 GLY A C 1
ATOM 3840 O O . GLY A 1 489 ? -4.141 -17.156 -9.227 1 94 489 GLY A O 1
ATOM 3841 N N . LEU A 1 490 ? -5.082 -15.891 -10.773 1 95.81 490 LEU A N 1
ATOM 3842 C CA . LEU A 1 490 ? -3.854 -15.219 -11.18 1 95.81 490 LEU A CA 1
ATOM 3843 C C . LEU A 1 490 ? -3.902 -13.734 -10.82 1 95.81 490 LEU A C 1
ATOM 3845 O O . LEU A 1 490 ? -4.984 -13.164 -10.68 1 95.81 490 LEU A O 1
ATOM 3849 N N . PHE A 1 491 ? -2.73 -13.18 -10.648 1 96.31 491 PHE A N 1
ATOM 3850 C CA . PHE A 1 491 ? -2.697 -11.773 -10.273 1 96.31 491 PHE A CA 1
ATOM 3851 C C . PHE A 1 491 ? -2.34 -10.898 -11.469 1 96.31 491 PHE A C 1
ATOM 3853 O O . PHE A 1 491 ? -1.363 -11.164 -12.172 1 96.31 491 PHE A O 1
ATOM 3860 N N . THR A 1 492 ? -3.205 -9.953 -11.711 1 95.44 492 THR A N 1
ATOM 3861 C CA . THR A 1 492 ? -2.82 -8.82 -12.539 1 95.44 492 THR A CA 1
ATOM 3862 C C . THR A 1 492 ? -2.201 -7.711 -11.695 1 95.44 492 THR A C 1
ATOM 3864 O O . THR A 1 492 ? -2.877 -7.121 -10.844 1 95.44 492 THR A O 1
ATOM 3867 N N . ILE A 1 493 ? -0.916 -7.512 -11.867 1 96.69 493 ILE A N 1
ATOM 3868 C CA . ILE A 1 493 ? -0.191 -6.543 -11.047 1 96.69 493 ILE A CA 1
ATOM 3869 C C . ILE A 1 493 ? 0.314 -5.402 -11.93 1 96.69 493 ILE A C 1
ATOM 3871 O O . ILE A 1 493 ? 0.918 -5.641 -12.977 1 96.69 493 ILE A O 1
ATOM 3875 N N . SER A 1 494 ? 0.013 -4.184 -11.539 1 96.12 494 SER A N 1
ATOM 3876 C CA . SER A 1 494 ? 0.443 -2.99 -12.258 1 96.12 494 SER A CA 1
ATOM 3877 C C . SER A 1 494 ? 0.944 -1.916 -11.297 1 96.12 494 SER A C 1
ATOM 3879 O O . SER A 1 494 ? 0.852 -2.072 -10.078 1 96.12 494 SER A O 1
ATOM 3881 N N . ASP A 1 495 ? 1.651 -0.975 -11.781 1 96.81 495 ASP A N 1
ATOM 3882 C CA . ASP A 1 495 ? 2.023 0.253 -11.086 1 96.81 495 ASP A CA 1
ATOM 3883 C C . ASP A 1 495 ? 2.992 -0.037 -9.938 1 96.81 495 ASP A C 1
ATOM 3885 O O . ASP A 1 495 ? 2.869 0.534 -8.852 1 96.81 495 ASP A O 1
ATOM 3889 N N . MET A 1 496 ? 3.822 -1.003 -10.148 1 98.19 496 MET A N 1
ATOM 3890 C CA . MET A 1 496 ? 4.945 -1.185 -9.234 1 98.19 496 MET A CA 1
ATOM 3891 C C . MET A 1 496 ? 6.129 -0.316 -9.648 1 98.19 496 MET A C 1
ATOM 3893 O O . MET A 1 496 ? 7.062 -0.798 -10.289 1 98.19 496 MET A O 1
ATOM 3897 N N . TRP A 1 497 ? 6.105 0.941 -9.289 1 98.38 497 TRP A N 1
ATOM 3898 C CA . TRP A 1 497 ? 7.113 1.912 -9.695 1 98.38 497 TRP A CA 1
ATOM 3899 C C . TRP A 1 497 ? 8.336 1.844 -8.781 1 98.38 497 TRP A C 1
ATOM 3901 O O . TRP A 1 497 ? 8.203 1.911 -7.559 1 98.38 497 TRP A O 1
ATOM 3911 N N . VAL A 1 498 ? 9.484 1.665 -9.398 1 98.62 498 VAL A N 1
ATOM 3912 C CA . VAL A 1 498 ? 10.727 1.544 -8.641 1 98.62 498 VAL A CA 1
ATOM 3913 C C . VAL A 1 498 ? 11.797 2.453 -9.25 1 98.62 498 VAL A C 1
ATOM 3915 O O . VAL A 1 498 ? 11.625 2.963 -10.359 1 98.62 498 VAL A O 1
ATOM 3918 N N . GLN A 1 499 ? 12.758 2.777 -8.484 1 98.56 499 GLN A N 1
ATOM 3919 C CA . GLN A 1 499 ? 13.977 3.404 -8.969 1 98.56 499 GLN A CA 1
ATOM 3920 C C . GLN A 1 499 ? 15.141 2.414 -8.969 1 98.56 499 GLN A C 1
ATOM 3922 O O . GLN A 1 499 ? 15.242 1.569 -8.078 1 98.56 499 GLN A O 1
ATOM 3927 N N . ALA A 1 500 ? 15.938 2.449 -9.953 1 98.44 500 ALA A N 1
ATOM 3928 C CA . ALA A 1 500 ? 17.125 1.606 -10.086 1 98.44 500 ALA A CA 1
ATOM 3929 C C . ALA A 1 500 ? 18.375 2.453 -10.297 1 98.44 500 ALA A C 1
ATOM 3931 O O . ALA A 1 500 ? 18.438 3.262 -11.227 1 98.44 500 ALA A O 1
ATOM 3932 N N . MET A 1 501 ? 19.281 2.336 -9.375 1 97.62 501 MET A N 1
ATOM 3933 C CA . MET A 1 501 ? 20.562 3.012 -9.5 1 97.62 501 MET A CA 1
ATOM 3934 C C . MET A 1 501 ? 21.688 2.008 -9.734 1 97.62 501 MET A C 1
ATOM 3936 O O . MET A 1 501 ? 21.703 0.936 -9.125 1 97.62 501 MET A O 1
ATOM 3940 N N . ASP A 1 502 ? 22.625 2.328 -10.609 1 96.75 502 ASP A N 1
ATOM 3941 C CA . ASP A 1 502 ? 23.719 1.434 -10.953 1 96.75 502 ASP A CA 1
ATOM 3942 C C . ASP A 1 502 ? 24.641 1.217 -9.75 1 96.75 502 ASP A C 1
ATOM 3944 O O . ASP A 1 502 ? 24.953 2.158 -9.016 1 96.75 502 ASP A O 1
ATOM 3948 N N . ARG A 1 503 ? 25.078 0.024 -9.469 1 93.81 503 ARG A N 1
ATOM 3949 C CA . ARG A 1 503 ? 26 -0.286 -8.367 1 93.81 503 ARG A CA 1
ATOM 3950 C C . ARG A 1 503 ? 27.438 -0.301 -8.852 1 93.81 503 ARG A C 1
ATOM 3952 O O . ARG A 1 503 ? 28.375 -0.34 -8.039 1 93.81 503 ARG A O 1
ATOM 3959 N N . ALA A 1 504 ? 27.859 -0.565 -10.094 1 73.81 504 ALA A N 1
ATOM 3960 C CA . ALA A 1 504 ? 29.219 -0.71 -10.617 1 73.81 504 ALA A CA 1
ATOM 3961 C C . ALA A 1 504 ? 30.125 0.385 -10.07 1 73.81 504 ALA A C 1
ATOM 3963 O O . ALA A 1 504 ? 31.312 0.151 -9.836 1 73.81 504 ALA A O 1
ATOM 3964 N N . GLY A 1 505 ? 29.844 1.607 -9.93 1 56.34 505 GLY A N 1
ATOM 3965 C CA . GLY A 1 505 ? 30.781 2.635 -9.508 1 56.34 505 GLY A CA 1
ATOM 3966 C C . GLY A 1 505 ? 31.172 2.516 -8.047 1 56.34 505 GLY A C 1
ATOM 3967 O O . GLY A 1 505 ? 32.031 3.254 -7.57 1 56.34 505 GLY A O 1
ATOM 3968 N N . ARG A 1 506 ? 30.516 1.813 -7.238 1 47.41 506 ARG A N 1
ATOM 3969 C CA . ARG A 1 506 ? 30.781 1.814 -5.805 1 47.41 506 ARG A CA 1
ATOM 3970 C C . ARG A 1 506 ? 31.938 0.864 -5.461 1 47.41 506 ARG A C 1
ATOM 3972 O O . ARG A 1 506 ? 32.469 0.917 -4.359 1 47.41 506 ARG A O 1
ATOM 3979 N N . SER A 1 507 ? 32.031 -0.181 -5.977 1 38.62 507 SER A N 1
ATOM 3980 C CA . SER A 1 507 ? 33.125 -1.095 -5.617 1 38.62 507 SER A CA 1
ATOM 3981 C C . SER A 1 507 ? 34.469 -0.468 -5.879 1 38.62 507 SER A C 1
ATOM 3983 O O . SER A 1 507 ? 35.5 -1.021 -5.48 1 38.62 507 SER A O 1
ATOM 3985 N N . LYS A 1 508 ? 34.844 0.365 -6.762 1 32.09 508 LYS A N 1
ATOM 3986 C CA . LYS A 1 508 ? 36.188 0.904 -6.805 1 32.09 508 LYS A CA 1
ATOM 3987 C C . LYS A 1 508 ? 36.375 2.021 -5.781 1 32.09 508 LYS A C 1
ATOM 3989 O O . LYS A 1 508 ? 37.438 2.643 -5.711 1 32.09 508 LYS A O 1
ATOM 3994 N N . ALA A 1 509 ? 35.531 2.34 -5.137 1 26.73 509 ALA A N 1
ATOM 3995 C CA . ALA A 1 509 ? 35.844 3.367 -4.141 1 26.73 509 ALA A CA 1
ATOM 3996 C C . ALA A 1 509 ? 36.188 2.74 -2.797 1 26.73 509 ALA A C 1
ATOM 3998 O O . ALA A 1 509 ? 35.531 1.788 -2.354 1 26.73 509 ALA A O 1
ATOM 3999 N N . MET B 1 1 ? -57.312 32.469 6.371 1 59.72 1 MET B N 1
ATOM 4000 C CA . MET B 1 1 ? -57.875 31.703 5.262 1 59.72 1 MET B CA 1
ATOM 4001 C C . MET B 1 1 ? -57.625 32.406 3.934 1 59.72 1 MET B C 1
ATOM 4003 O O . MET B 1 1 ? -57.281 31.766 2.936 1 59.72 1 MET B O 1
ATOM 4007 N N . ALA B 1 2 ? -57.75 33.75 4.008 1 68.12 2 ALA B N 1
ATOM 4008 C CA . ALA B 1 2 ? -57.562 34.5 2.771 1 68.12 2 ALA B CA 1
ATOM 4009 C C . ALA B 1 2 ? -56.094 34.531 2.379 1 68.12 2 ALA B C 1
ATOM 4011 O O . ALA B 1 2 ? -55.75 34.406 1.202 1 68.12 2 ALA B O 1
ATOM 4012 N N . VAL B 1 3 ? -55.281 34.656 3.285 1 69.75 3 VAL B N 1
ATOM 4013 C CA . VAL B 1 3 ? -53.844 34.719 3.004 1 69.75 3 VAL B CA 1
ATOM 4014 C C . VAL B 1 3 ? -53.375 33.375 2.479 1 69.75 3 VAL B C 1
ATOM 4016 O O . VAL B 1 3 ? -52.594 33.312 1.52 1 69.75 3 VAL B O 1
ATOM 4019 N N . VAL B 1 4 ? -53.844 32.375 2.951 1 72.88 4 VAL B N 1
ATOM 4020 C CA . VAL B 1 4 ? -53.469 31.031 2.502 1 72.88 4 VAL B CA 1
ATOM 4021 C C . VAL B 1 4 ? -54.031 30.781 1.106 1 72.88 4 VAL B C 1
ATOM 4023 O O . VAL B 1 4 ? -53.375 30.188 0.258 1 72.88 4 VAL B O 1
ATOM 4026 N N . ALA B 1 5 ? -55.156 31.266 0.894 1 67.94 5 ALA B N 1
ATOM 4027 C CA . ALA B 1 5 ? -55.781 31.094 -0.412 1 67.94 5 ALA B CA 1
ATOM 4028 C C . ALA B 1 5 ? -55 31.828 -1.498 1 67.94 5 ALA B C 1
ATOM 4030 O O . ALA B 1 5 ? -54.781 31.312 -2.59 1 67.94 5 ALA B O 1
ATOM 4031 N N . VAL B 1 6 ? -54.719 33.031 -1.13 1 70.88 6 VAL B N 1
ATOM 4032 C CA . VAL B 1 6 ? -53.969 33.812 -2.088 1 70.88 6 VAL B CA 1
ATOM 4033 C C . VAL B 1 6 ? -52.594 33.156 -2.334 1 70.88 6 VAL B C 1
ATOM 4035 O O . VAL B 1 6 ? -52.125 33.125 -3.467 1 70.88 6 VAL B O 1
ATOM 4038 N N . LEU B 1 7 ? -52.031 32.562 -1.304 1 71.81 7 LEU B N 1
ATOM 4039 C CA . LEU B 1 7 ? -50.75 31.891 -1.425 1 71.81 7 LEU B CA 1
ATOM 4040 C C . LEU B 1 7 ? -50.875 30.625 -2.271 1 71.81 7 LEU B C 1
ATOM 4042 O O . LEU B 1 7 ? -50 30.344 -3.1 1 71.81 7 LEU B O 1
ATOM 4046 N N . LEU B 1 8 ? -51.938 30.109 -2.041 1 73 8 LEU B N 1
ATOM 4047 C CA . LEU B 1 8 ? -52.219 28.906 -2.818 1 73 8 LEU B CA 1
ATOM 4048 C C . LEU B 1 8 ? -52.531 29.25 -4.27 1 73 8 LEU B C 1
ATOM 4050 O O . LEU B 1 8 ? -52.125 28.531 -5.188 1 73 8 LEU B O 1
ATOM 4054 N N . ASP B 1 9 ? -53.25 30.297 -4.375 1 76.44 9 ASP B N 1
ATOM 4055 C CA . ASP B 1 9 ? -53.594 30.719 -5.727 1 76.44 9 ASP B CA 1
ATOM 4056 C C . ASP B 1 9 ? -52.375 31.25 -6.477 1 76.44 9 ASP B C 1
ATOM 4058 O O . ASP B 1 9 ? -52.344 31.234 -7.707 1 76.44 9 ASP B O 1
ATOM 4062 N N . ASN B 1 10 ? -51.406 31.703 -5.621 1 81.81 10 ASN B N 1
ATOM 4063 C CA . ASN B 1 10 ? -50.219 32.281 -6.246 1 81.81 10 ASN B CA 1
ATOM 4064 C C . ASN B 1 10 ? -49 31.391 -6.012 1 81.81 10 ASN B C 1
ATOM 4066 O O . ASN B 1 10 ? -47.875 31.844 -6.117 1 81.81 10 ASN B O 1
ATOM 4070 N N . LEU B 1 11 ? -49.375 30.188 -5.551 1 86.06 11 LEU B N 1
ATOM 4071 C CA . LEU B 1 11 ? -48.312 29.25 -5.215 1 86.06 11 LEU B CA 1
ATOM 4072 C C . LEU B 1 11 ? -47.375 29.031 -6.41 1 86.06 11 LEU B C 1
ATOM 4074 O O . LEU B 1 11 ? -46.156 29.016 -6.258 1 86.06 11 LEU B O 1
ATOM 4078 N N . VAL B 1 12 ? -48 28.859 -7.535 1 86.62 12 VAL B N 1
ATOM 4079 C CA . VAL B 1 12 ? -47.219 28.578 -8.727 1 86.62 12 VAL B CA 1
ATOM 4080 C C . VAL B 1 12 ? -46.344 29.781 -9.102 1 86.62 12 VAL B C 1
ATOM 4082 O O . VAL B 1 12 ? -45.125 29.672 -9.25 1 86.62 12 VAL B O 1
ATOM 4085 N N . PRO B 1 13 ? -47 30.938 -9.211 1 86.75 13 PRO B N 1
ATOM 4086 C CA . PRO B 1 13 ? -46.188 32.094 -9.484 1 86.75 13 PRO B CA 1
ATOM 4087 C C . PRO B 1 13 ? -45.125 32.344 -8.406 1 86.75 13 PRO B C 1
ATOM 4089 O O . PRO B 1 13 ? -44 32.781 -8.719 1 86.75 13 PRO B O 1
ATOM 4092 N N . LEU B 1 14 ? -45.469 32.156 -7.219 1 88.5 14 LEU B N 1
ATOM 4093 C CA . LEU B 1 14 ? -44.5 32.281 -6.129 1 88.5 14 LEU B CA 1
ATOM 4094 C C . LEU B 1 14 ? -43.375 31.297 -6.262 1 88.5 14 LEU B C 1
ATOM 4096 O O . LEU B 1 14 ? -42.219 31.641 -6.062 1 88.5 14 LEU B O 1
ATOM 4100 N N . LEU B 1 15 ? -43.75 30.141 -6.605 1 89.12 15 LEU B N 1
ATOM 4101 C CA . LEU B 1 15 ? -42.719 29.125 -6.801 1 89.12 15 LEU B CA 1
ATOM 4102 C C . LEU B 1 15 ? -41.844 29.453 -8 1 89.12 15 LEU B C 1
ATOM 4104 O O . LEU B 1 15 ? -40.625 29.266 -7.953 1 89.12 15 LEU B O 1
ATOM 4108 N N . LEU B 1 16 ? -42.438 29.922 -9.023 1 88.44 16 LEU B N 1
ATOM 4109 C CA . LEU B 1 16 ? -41.688 30.312 -10.203 1 88.44 16 LEU B CA 1
ATOM 4110 C C . LEU B 1 16 ? -40.781 31.516 -9.891 1 88.44 16 LEU B C 1
ATOM 4112 O O . LEU B 1 16 ? -39.656 31.609 -10.398 1 88.44 16 LEU B O 1
ATOM 4116 N N . GLY B 1 17 ? -41.344 32.375 -9.172 1 89 17 GLY B N 1
ATOM 4117 C CA . GLY B 1 17 ? -40.531 33.5 -8.719 1 89 17 GLY B CA 1
ATOM 4118 C C . GLY B 1 17 ? -39.375 33.062 -7.871 1 89 17 GLY B C 1
ATOM 4119 O O . GLY B 1 17 ? -38.25 33.531 -8.07 1 89 17 GLY B O 1
ATOM 4120 N N . CYS B 1 18 ? -39.625 32.25 -6.93 1 89.75 18 CYS B N 1
ATOM 4121 C CA . CYS B 1 18 ? -38.562 31.734 -6.086 1 89.75 18 CYS B CA 1
ATOM 4122 C C . CYS B 1 18 ? -37.531 30.984 -6.918 1 89.75 18 CYS B C 1
ATOM 4124 O O . CYS B 1 18 ? -36.344 31.109 -6.684 1 89.75 18 CYS B O 1
ATOM 4126 N N . LEU B 1 19 ? -38 30.234 -7.84 1 89.56 19 LEU B N 1
ATOM 4127 C CA . LEU B 1 19 ? -37.094 29.516 -8.742 1 89.56 19 LEU B CA 1
ATOM 4128 C C . LEU B 1 19 ? -36.281 30.5 -9.57 1 89.56 19 LEU B C 1
ATOM 4130 O O . LEU B 1 19 ? -35.094 30.266 -9.789 1 89.56 19 LEU B O 1
ATOM 4134 N N . GLY B 1 20 ? -36.906 31.469 -10.047 1 89.25 20 GLY B N 1
ATOM 4135 C CA . GLY B 1 20 ? -36.188 32.5 -10.789 1 89.25 20 GLY B CA 1
ATOM 4136 C C . GLY B 1 20 ? -35.125 33.188 -9.969 1 89.25 20 GLY B C 1
ATOM 4137 O O . GLY B 1 20 ? -34 33.406 -10.445 1 89.25 20 GLY B O 1
ATOM 4138 N N . LEU B 1 21 ? -35.531 33.531 -8.828 1 90.06 21 LEU B N 1
ATOM 4139 C CA . LEU B 1 21 ? -34.562 34.156 -7.934 1 90.06 21 LEU B CA 1
ATOM 4140 C C . LEU B 1 21 ? -33.406 33.188 -7.625 1 90.06 21 LEU B C 1
ATOM 4142 O O . LEU B 1 21 ? -32.25 33.594 -7.543 1 90.06 21 LEU B O 1
ATOM 4146 N N . PHE B 1 22 ? -33.781 32.062 -7.434 1 88.81 22 PHE B N 1
ATOM 4147 C CA . PHE B 1 22 ? -32.75 31.031 -7.191 1 88.81 22 PHE B CA 1
ATOM 4148 C C . PHE B 1 22 ? -31.812 30.922 -8.375 1 88.81 22 PHE B C 1
ATOM 4150 O O . PHE B 1 22 ? -30.594 30.891 -8.195 1 88.81 22 PHE B O 1
ATOM 4157 N N . ILE B 1 23 ? -32.281 30.906 -9.492 1 90.56 23 ILE B N 1
ATOM 4158 C CA . ILE B 1 23 ? -31.469 30.781 -10.703 1 90.56 23 ILE B CA 1
ATOM 4159 C C . ILE B 1 23 ? -30.625 32.031 -10.891 1 90.56 23 ILE B C 1
ATOM 4161 O O . ILE B 1 23 ? -29.438 31.938 -11.242 1 90.56 23 ILE B O 1
ATOM 4165 N N . ALA B 1 24 ? -31.172 33.094 -10.68 1 91.12 24 ALA B N 1
ATOM 4166 C CA . ALA B 1 24 ? -30.438 34.344 -10.805 1 91.12 24 ALA B CA 1
ATOM 4167 C C . ALA B 1 24 ? -29.266 34.406 -9.828 1 91.12 24 ALA B C 1
ATOM 4169 O O . ALA B 1 24 ? -28.172 34.812 -10.188 1 91.12 24 ALA B O 1
ATOM 4170 N N . ARG B 1 25 ? -29.516 34.062 -8.695 1 89.19 25 ARG B N 1
ATOM 4171 C CA . ARG B 1 25 ? -28.469 34.031 -7.684 1 89.19 25 ARG B CA 1
ATOM 4172 C C . ARG B 1 25 ? -27.344 33.094 -8.102 1 89.19 25 ARG B C 1
ATOM 4174 O O . ARG B 1 25 ? -26.156 33.406 -7.957 1 89.19 25 ARG B O 1
ATOM 4181 N N . LYS B 1 26 ? -27.734 32 -8.641 1 90.06 26 LYS B N 1
ATOM 4182 C CA . LYS B 1 26 ? -26.75 31.031 -9.078 1 90.06 26 LYS B CA 1
ATOM 4183 C C . LYS B 1 26 ? -25.906 31.562 -10.242 1 90.06 26 LYS B C 1
ATOM 4185 O O . LYS B 1 26 ? -24.703 31.312 -10.312 1 90.06 26 LYS B O 1
ATOM 4190 N N . LEU B 1 27 ? -26.516 32.25 -11.023 1 91.5 27 LEU B N 1
ATOM 4191 C CA . LEU B 1 27 ? -25.812 32.812 -12.172 1 91.5 27 LEU B CA 1
ATOM 4192 C C . LEU B 1 27 ? -24.844 33.906 -11.727 1 91.5 27 LEU B C 1
ATOM 4194 O O . LEU B 1 27 ? -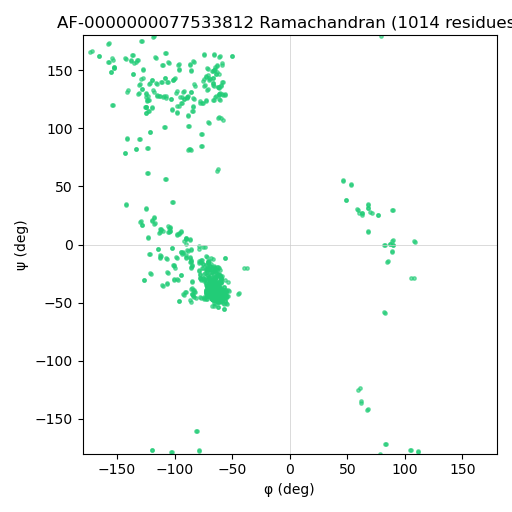23.75 34.031 -12.266 1 91.5 27 LEU B O 1
ATOM 4198 N N . VAL B 1 28 ? -25.266 34.625 -10.812 1 89.88 28 VAL B N 1
ATOM 4199 C CA . VAL B 1 28 ? -24.422 35.688 -10.281 1 89.88 28 VAL B CA 1
ATOM 4200 C C . VAL B 1 28 ? -23.188 35.094 -9.625 1 89.88 28 VAL B C 1
ATOM 4202 O O . VAL B 1 28 ? -22.062 35.531 -9.844 1 89.88 28 VAL B O 1
ATOM 4205 N N . ILE B 1 29 ? -23.453 34.125 -8.875 1 88.5 29 ILE B N 1
ATOM 4206 C CA . ILE B 1 29 ? -22.359 33.469 -8.188 1 88.5 29 ILE B CA 1
ATOM 4207 C C . ILE B 1 29 ? -21.422 32.844 -9.211 1 88.5 29 ILE B C 1
ATOM 4209 O O . ILE B 1 29 ? -20.203 32.938 -9.102 1 88.5 29 ILE B O 1
ATOM 4213 N N . TYR B 1 30 ? -22.016 32.25 -10.227 1 92 30 TYR B N 1
ATOM 4214 C CA . TYR B 1 30 ? -21.234 31.594 -11.273 1 92 30 TYR B CA 1
ATOM 4215 C C . TYR B 1 30 ? -20.359 32.625 -12 1 92 30 TYR B C 1
ATOM 4217 O O . TYR B 1 30 ? -19.203 32.344 -12.32 1 92 30 TYR B O 1
ATOM 4225 N N . ASN B 1 31 ? -20.906 33.688 -12.211 1 91.69 31 ASN B N 1
ATOM 4226 C CA . ASN B 1 31 ? -20.203 34.719 -12.969 1 91.69 31 ASN B CA 1
ATOM 4227 C C . ASN B 1 31 ? -19 35.25 -12.211 1 91.69 31 ASN B C 1
ATOM 4229 O O . ASN B 1 31 ? -18.031 35.719 -12.82 1 91.69 31 ASN B O 1
ATOM 4233 N N . LYS B 1 32 ? -19.047 35.188 -10.984 1 90.62 32 LYS B N 1
ATOM 4234 C CA . LYS B 1 32 ? -17.953 35.719 -10.156 1 90.62 32 LYS B CA 1
ATOM 4235 C C . LYS B 1 32 ? -16.656 34.969 -10.422 1 90.62 32 LYS B C 1
ATOM 4237 O O . LYS B 1 32 ? -15.578 35.562 -10.438 1 90.62 32 LYS B O 1
ATOM 4242 N N . LEU B 1 33 ? -16.766 33.656 -10.602 1 95 33 LEU B N 1
ATOM 4243 C CA . LEU B 1 33 ? -15.562 32.844 -10.727 1 95 33 LEU B CA 1
ATOM 4244 C C . LEU B 1 33 ? -15.531 32.125 -12.078 1 95 33 LEU B C 1
ATOM 4246 O O . LEU B 1 33 ? -14.852 31.109 -12.227 1 95 33 LEU B O 1
ATOM 4250 N N . LYS B 1 34 ? -16.25 32.594 -13.062 1 93.69 34 LYS B N 1
ATOM 4251 C CA . LYS B 1 34 ? -16.375 31.922 -14.352 1 93.69 34 LYS B CA 1
ATOM 4252 C C . LYS B 1 34 ? -15.031 31.859 -15.07 1 93.69 34 LYS B C 1
ATOM 4254 O O . LYS B 1 34 ? -14.812 30.969 -15.906 1 93.69 34 LYS B O 1
ATOM 4259 N N . GLN B 1 35 ? -14.117 32.75 -14.773 1 94.56 35 GLN B N 1
ATOM 4260 C CA . GLN B 1 35 ? -12.828 32.781 -15.445 1 94.56 35 GLN B CA 1
ATOM 4261 C C . GLN B 1 35 ? -11.945 31.625 -15 1 94.56 35 GLN B C 1
ATOM 4263 O O . GLN B 1 35 ? -10.977 31.266 -15.672 1 94.56 35 GLN B O 1
ATOM 4268 N N . PHE B 1 36 ? -12.242 31.062 -13.852 1 96.88 36 PHE B N 1
ATOM 4269 C CA . PHE B 1 36 ? -11.469 29.953 -13.328 1 96.88 36 PHE B CA 1
ATOM 4270 C C . PHE B 1 36 ? -12.109 28.625 -13.703 1 96.88 36 PHE B C 1
ATOM 4272 O O . PHE B 1 36 ? -13.305 28.422 -13.477 1 96.88 36 PHE B O 1
ATOM 4279 N N . GLY B 1 37 ? -11.367 27.734 -14.289 1 96.75 37 GLY B N 1
ATOM 4280 C CA . GLY B 1 37 ? -11.852 26.391 -14.586 1 96.75 37 GLY B CA 1
ATOM 4281 C C . GLY B 1 37 ? -11.938 25.516 -13.352 1 96.75 37 GLY B C 1
ATOM 4282 O O . GLY B 1 37 ? -11.406 25.859 -12.297 1 96.75 37 GLY B O 1
ATOM 4283 N N . GLY B 1 38 ? -12.664 24.391 -13.438 1 97.12 38 GLY B N 1
ATOM 4284 C CA . GLY B 1 38 ? -12.797 23.422 -12.367 1 97.12 38 GLY B CA 1
ATOM 4285 C C . GLY B 1 38 ? -13.547 22.172 -12.789 1 97.12 38 GLY B C 1
ATOM 4286 O O . GLY B 1 38 ? -14.094 22.109 -13.898 1 97.12 38 GLY B O 1
ATOM 4287 N N . PRO B 1 39 ? -13.461 21.172 -12 1 97.12 39 PRO B N 1
ATOM 4288 C CA . PRO B 1 39 ? -14.211 19.953 -12.305 1 97.12 39 PRO B CA 1
ATOM 4289 C C . PRO B 1 39 ? -15.68 20.219 -12.609 1 97.12 39 PRO B C 1
ATOM 4291 O O . PRO B 1 39 ? -16.219 21.266 -12.203 1 97.12 39 PRO B O 1
ATOM 4294 N N . ARG B 1 40 ? -16.328 19.266 -13.227 1 92.69 40 ARG B N 1
ATOM 4295 C CA . ARG B 1 40 ? -17.703 19.391 -13.672 1 92.69 40 ARG B CA 1
ATOM 4296 C C . ARG B 1 40 ? -18.641 19.703 -12.508 1 92.69 40 ARG B C 1
ATOM 4298 O O . ARG B 1 40 ? -18.5 19.109 -11.43 1 92.69 40 ARG B O 1
ATOM 4305 N N . TRP B 1 41 ? -19.453 20.688 -12.578 1 94.94 41 TRP B N 1
ATOM 4306 C CA . TRP B 1 41 ? -20.547 21.047 -11.695 1 94.94 41 TRP B CA 1
ATOM 4307 C C . TRP B 1 41 ? -20.078 21.906 -10.539 1 94.94 41 TRP B C 1
ATOM 4309 O O . TRP B 1 41 ? -20.859 22.328 -9.695 1 94.94 41 TRP B O 1
ATOM 4319 N N . THR B 1 42 ? -18.766 22.25 -10.445 1 96.06 42 THR B N 1
ATOM 4320 C CA . THR B 1 42 ? -18.25 23.047 -9.336 1 96.06 42 THR B CA 1
ATOM 4321 C C . THR B 1 42 ? -18.703 24.5 -9.461 1 96.06 42 THR B C 1
ATOM 4323 O O . THR B 1 42 ? -18.641 25.25 -8.492 1 96.06 42 THR B O 1
ATOM 4326 N N . GLY B 1 43 ? -19.125 24.891 -10.625 1 94.69 43 GLY B N 1
ATOM 4327 C CA . GLY B 1 43 ? -19.609 26.25 -10.812 1 94.69 43 GLY B CA 1
ATOM 4328 C C . GLY B 1 43 ? -21 26.469 -10.258 1 94.69 43 GLY B C 1
ATOM 4329 O O . GLY B 1 43 ? -21.422 27.594 -10.031 1 94.69 43 GLY B O 1
ATOM 4330 N N . PHE B 1 44 ? -21.656 25.344 -9.961 1 94 44 PHE B N 1
ATOM 4331 C CA . PHE B 1 44 ? -23.078 25.5 -9.68 1 94 44 PHE B CA 1
ATOM 4332 C C . PHE B 1 44 ? -23.438 24.875 -8.336 1 94 44 PHE B C 1
ATOM 4334 O O . PHE B 1 44 ? -24.438 25.234 -7.719 1 94 44 PHE B O 1
ATOM 4341 N N . THR B 1 45 ? -22.672 23.859 -8.039 1 94.69 45 THR B N 1
ATOM 4342 C CA . THR B 1 45 ? -23.031 23.141 -6.816 1 94.69 45 THR B CA 1
ATOM 4343 C C . THR B 1 45 ? -21.797 22.797 -6.008 1 94.69 45 THR B C 1
ATOM 4345 O O . THR B 1 45 ? -20.688 22.734 -6.551 1 94.69 45 THR B O 1
ATOM 4348 N N . ASP B 1 46 ? -22.016 22.562 -4.719 1 95.75 46 ASP B N 1
ATOM 4349 C CA . ASP B 1 46 ? -20.938 22.156 -3.824 1 95.75 46 ASP B CA 1
ATOM 4350 C C . ASP B 1 46 ? -20.75 20.641 -3.842 1 95.75 46 ASP B C 1
ATOM 4352 O O . ASP B 1 46 ? -19.828 20.125 -3.219 1 95.75 46 ASP B O 1
ATOM 4356 N N . TRP B 1 47 ? -21.438 19.969 -4.621 1 96.12 47 TRP B N 1
ATOM 4357 C CA . TRP B 1 47 ? -21.531 18.516 -4.539 1 96.12 47 TRP B CA 1
ATOM 4358 C C . TRP B 1 47 ? -20.188 17.875 -4.898 1 96.12 47 TRP B C 1
ATOM 4360 O O . TRP B 1 47 ? -19.75 16.938 -4.23 1 96.12 47 TRP B O 1
ATOM 4370 N N . PRO B 1 48 ? -19.531 18.344 -5.953 1 97 48 PRO B N 1
ATOM 4371 C CA . PRO B 1 48 ? -18.25 17.703 -6.258 1 97 48 PRO B CA 1
ATOM 4372 C C . PRO B 1 48 ? -17.25 17.828 -5.117 1 97 48 PRO B C 1
ATOM 4374 O O . PRO B 1 48 ? -16.5 16.891 -4.828 1 97 48 PRO B O 1
ATOM 4377 N N . HIS B 1 49 ? -17.266 18.953 -4.523 1 97.31 49 HIS B N 1
ATOM 4378 C CA . HIS B 1 49 ? -16.391 19.188 -3.385 1 97.31 49 HIS B CA 1
ATOM 4379 C C . HIS B 1 49 ? -16.781 18.297 -2.205 1 97.31 49 HIS B C 1
ATOM 4381 O O . HIS B 1 49 ? -15.906 17.688 -1.565 1 97.31 49 HIS B O 1
ATOM 4387 N N . SER B 1 50 ? -18.031 18.203 -1.952 1 97.25 50 SER B N 1
ATOM 4388 C CA . SER B 1 50 ? -18.547 17.359 -0.883 1 97.25 50 SER B CA 1
ATOM 4389 C C . SER B 1 50 ? -18.172 15.891 -1.111 1 97.25 50 SER B C 1
ATOM 4391 O O . SER B 1 50 ? -17.734 15.211 -0.187 1 97.25 50 SER B O 1
ATOM 4393 N N . LYS B 1 51 ? -18.375 15.523 -2.299 1 97.31 51 LYS B N 1
ATOM 4394 C CA . LYS B 1 51 ? -18.047 14.141 -2.652 1 97.31 51 LYS B CA 1
ATOM 4395 C C . LYS B 1 51 ? -16.562 13.859 -2.447 1 97.31 51 LYS B C 1
ATOM 4397 O O . LYS B 1 51 ? -16.188 12.805 -1.934 1 97.31 51 LYS B O 1
ATOM 4402 N N . ALA B 1 52 ? -15.719 14.773 -2.828 1 96.88 52 ALA B N 1
ATOM 4403 C CA . ALA B 1 52 ? -14.281 14.617 -2.654 1 96.88 52 ALA B CA 1
ATOM 4404 C C . ALA B 1 52 ? -13.914 14.5 -1.179 1 96.88 52 ALA B C 1
ATOM 4406 O O . ALA B 1 52 ? -13.086 13.664 -0.802 1 96.88 52 ALA B O 1
ATOM 4407 N N . MET B 1 53 ? -14.547 15.273 -0.359 1 96.88 53 MET B N 1
ATOM 4408 C CA . MET B 1 53 ? -14.273 15.234 1.076 1 96.88 53 MET B CA 1
ATOM 4409 C C . MET B 1 53 ? -14.719 13.906 1.682 1 96.88 53 MET B C 1
ATOM 4411 O O . MET B 1 53 ? -14.047 13.375 2.566 1 96.88 53 MET B O 1
ATOM 4415 N N . LEU B 1 54 ? -15.781 13.375 1.16 1 96.69 54 LEU B N 1
ATOM 4416 C CA . LEU B 1 54 ? -16.344 12.148 1.703 1 96.69 54 LEU B CA 1
ATOM 4417 C C . LEU B 1 54 ? -15.508 10.938 1.298 1 96.69 54 LEU B C 1
ATOM 4419 O O . LEU B 1 54 ? -15.609 9.875 1.906 1 96.69 54 LEU B O 1
ATOM 4423 N N . GLN B 1 55 ? -14.68 11.078 0.308 1 95.06 55 GLN B N 1
ATOM 4424 C CA . GLN B 1 55 ? -13.828 9.984 -0.141 1 95.06 55 GLN B CA 1
ATOM 4425 C C . GLN B 1 55 ? -12.539 9.922 0.67 1 95.06 55 GLN B C 1
ATOM 4427 O O . GLN B 1 55 ? -11.727 9.016 0.49 1 95.06 55 GLN B O 1
ATOM 4432 N N . ASN B 1 56 ? -12.273 10.82 1.555 1 94 56 ASN B N 1
ATOM 4433 C CA . ASN B 1 56 ? -11.148 10.875 2.484 1 94 56 ASN B CA 1
ATOM 4434 C C . ASN B 1 56 ? -9.82 10.984 1.747 1 94 56 ASN B C 1
ATOM 4436 O O . ASN B 1 56 ? -8.812 10.43 2.193 1 94 56 ASN B O 1
ATOM 4440 N N . ARG B 1 57 ? -9.773 11.523 0.59 1 93.69 57 ARG B N 1
ATOM 4441 C CA . ARG B 1 57 ? -8.57 11.805 -0.191 1 93.69 57 ARG B CA 1
ATOM 4442 C C . ARG B 1 57 ? -8.695 13.133 -0.929 1 93.69 57 ARG B C 1
ATOM 4444 O O . ARG B 1 57 ? -8.266 13.258 -2.076 1 93.69 57 ARG B O 1
ATOM 4451 N N . CYS B 1 58 ? -9.328 14.039 -0.344 1 96.56 58 CYS B N 1
ATOM 4452 C CA . CYS B 1 58 ? -9.672 15.32 -0.963 1 96.56 58 CYS B CA 1
ATOM 4453 C C . CYS B 1 58 ? -8.414 16.062 -1.398 1 96.56 58 CYS B C 1
ATOM 4455 O O . CYS B 1 58 ? -8.438 16.781 -2.396 1 96.56 58 CYS B O 1
ATOM 4457 N N . HIS B 1 59 ? -7.328 15.844 -0.713 1 96.88 59 HIS B N 1
ATOM 4458 C CA . HIS B 1 59 ? -6.082 16.531 -1.036 1 96.88 59 HIS B CA 1
ATOM 4459 C C . HIS B 1 59 ? -5.582 16.141 -2.424 1 96.88 59 HIS B C 1
ATOM 4461 O O . HIS B 1 59 ? -5.008 16.969 -3.137 1 96.88 59 HIS B O 1
ATOM 4467 N N . GLU B 1 60 ? -5.816 14.938 -2.814 1 96.75 60 GLU B N 1
ATOM 4468 C CA . GLU B 1 60 ? -5.441 14.5 -4.156 1 96.75 60 GLU B CA 1
ATOM 4469 C C . GLU B 1 60 ? -6.344 15.125 -5.215 1 96.75 60 GLU B C 1
ATOM 4471 O O . GLU B 1 60 ? -5.887 15.438 -6.316 1 96.75 60 GLU B O 1
ATOM 4476 N N . TRP B 1 61 ? -7.609 15.281 -4.863 1 97.81 61 TRP B N 1
ATOM 4477 C CA . TRP B 1 61 ? -8.562 15.914 -5.766 1 97.81 61 TRP B CA 1
ATOM 4478 C C . TRP B 1 61 ? -8.18 17.375 -6.023 1 97.81 61 TRP B C 1
ATOM 4480 O O . TRP B 1 61 ? -8.32 17.859 -7.148 1 97.81 61 TRP B O 1
ATOM 4490 N N . TYR B 1 62 ? -7.691 18.062 -4.996 1 98.31 62 TYR B N 1
ATOM 4491 C CA . TYR B 1 62 ? -7.207 19.422 -5.152 1 98.31 62 TYR B CA 1
ATOM 4492 C C . TYR B 1 62 ? -6.031 19.484 -6.121 1 98.31 62 TYR B C 1
ATOM 4494 O O . TYR B 1 62 ? -6.008 20.312 -7.031 1 98.31 62 TYR B O 1
ATOM 4502 N N . GLU B 1 63 ? -5.129 18.641 -5.898 1 97.94 63 GLU B N 1
ATOM 4503 C CA . GLU B 1 63 ? -3.971 18.594 -6.785 1 97.94 63 GLU B CA 1
ATOM 4504 C C . GLU B 1 63 ? -4.387 18.328 -8.227 1 97.94 63 GLU B C 1
ATOM 4506 O O . GLU B 1 63 ? -3.885 18.969 -9.156 1 97.94 63 GLU B O 1
ATOM 4511 N N . GLU B 1 64 ? -5.281 17.391 -8.406 1 97.81 64 GLU B N 1
ATOM 4512 C CA . GLU B 1 64 ? -5.75 17.031 -9.75 1 97.81 64 GLU B CA 1
ATOM 4513 C C . GLU B 1 64 ? -6.438 18.219 -10.414 1 97.81 64 GLU B C 1
ATOM 4515 O O . GLU B 1 64 ? -6.234 18.469 -11.609 1 97.81 64 GLU B O 1
ATOM 4520 N N . ALA B 1 65 ? -7.238 18.891 -9.68 1 98.19 65 ALA B N 1
ATOM 4521 C CA . ALA B 1 65 ? -7.902 20.078 -10.211 1 98.19 65 ALA B CA 1
ATOM 4522 C C . ALA B 1 65 ? -6.883 21.109 -10.703 1 98.19 65 ALA B C 1
ATOM 4524 O O . ALA B 1 65 ? -7.023 21.656 -11.805 1 98.19 65 ALA B O 1
ATOM 4525 N N . ASN B 1 66 ? -5.898 21.328 -9.938 1 98.12 66 ASN B N 1
ATOM 4526 C CA . ASN B 1 66 ? -4.875 22.297 -10.32 1 98.12 66 ASN B CA 1
ATOM 4527 C C . ASN B 1 66 ? -4.074 21.797 -11.523 1 98.12 66 ASN B C 1
ATOM 4529 O O . ASN B 1 66 ? -3.637 22.609 -12.352 1 98.12 66 ASN B O 1
ATOM 4533 N N . HIS B 1 67 ? -3.873 20.547 -11.555 1 96.94 67 HIS B N 1
ATOM 4534 C CA . HIS B 1 67 ? -3.143 19.984 -12.688 1 96.94 67 HIS B CA 1
ATOM 4535 C C . HIS B 1 67 ? -3.902 20.188 -13.992 1 96.94 67 HIS B C 1
ATOM 4537 O O . HIS B 1 67 ? -3.301 20.516 -15.023 1 96.94 67 HIS B O 1
ATOM 4543 N N . ILE B 1 68 ? -5.191 20.047 -13.961 1 97.75 68 ILE B N 1
ATOM 4544 C CA . ILE B 1 68 ? -6.02 20.078 -15.164 1 97.75 68 ILE B CA 1
ATOM 4545 C C . ILE B 1 68 ? -6.375 21.516 -15.516 1 97.75 68 ILE B C 1
ATOM 4547 O O . ILE B 1 68 ? -6.344 21.906 -16.688 1 97.75 68 ILE B O 1
ATOM 4551 N N . TYR B 1 69 ? -6.633 22.328 -14.461 1 97.69 69 TYR B N 1
ATOM 4552 C CA . TYR B 1 69 ? -7.273 23.609 -14.742 1 97.69 69 TYR B CA 1
ATOM 4553 C C . TYR B 1 69 ? -6.34 24.766 -14.422 1 97.69 69 TYR B C 1
ATOM 4555 O O . TYR B 1 69 ? -6.691 25.938 -14.625 1 97.69 69 TYR B O 1
ATOM 4563 N N . GLY B 1 70 ? -5.137 24.422 -13.867 1 96.38 70 GLY B N 1
ATOM 4564 C CA . GLY B 1 70 ? -4.148 25.453 -13.648 1 96.38 70 GLY B CA 1
ATOM 4565 C C . GLY B 1 70 ? -3.898 25.75 -12.188 1 96.38 70 GLY B C 1
ATOM 4566 O O . GLY B 1 70 ? -4.5 25.125 -11.312 1 96.38 70 GLY B O 1
ATOM 4567 N N . PRO B 1 71 ? -3.039 26.703 -11.883 1 97.44 71 PRO B N 1
ATOM 4568 C CA . PRO B 1 71 ? -2.57 26.984 -10.523 1 97.44 71 PRO B CA 1
ATOM 4569 C C . PRO B 1 71 ? -3.67 27.531 -9.617 1 97.44 71 PRO B C 1
ATOM 4571 O O . PRO B 1 71 ? -3.533 27.5 -8.391 1 97.44 71 PRO B O 1
ATOM 4574 N N . ILE B 1 72 ? -4.684 28.109 -10.18 1 98.31 72 ILE B N 1
ATOM 4575 C CA . ILE B 1 72 ? -5.898 28.5 -9.469 1 98.31 72 ILE B CA 1
ATOM 4576 C C . ILE B 1 72 ? -7.113 27.844 -10.117 1 98.31 72 ILE B C 1
ATOM 4578 O O . ILE B 1 72 ? -7.418 28.109 -11.289 1 98.31 72 ILE B O 1
ATOM 4582 N N . ALA B 1 73 ? -7.754 26.969 -9.375 1 98.44 73 ALA B N 1
ATOM 4583 C CA . ALA B 1 73 ? -8.883 26.234 -9.914 1 98.44 73 ALA B CA 1
ATOM 4584 C C . ALA B 1 73 ? -10.109 26.344 -9.008 1 98.44 73 ALA B C 1
ATOM 4586 O O . ALA B 1 73 ? -9.969 26.547 -7.801 1 98.44 73 ALA B O 1
ATOM 4587 N N . ARG B 1 74 ? -11.25 26.266 -9.602 1 98.38 74 ARG B N 1
ATOM 4588 C CA . ARG B 1 74 ? -12.508 26.312 -8.852 1 98.38 74 ARG B CA 1
ATOM 4589 C C . ARG B 1 74 ? -12.898 24.922 -8.344 1 98.38 74 ARG B C 1
ATOM 4591 O O . ARG B 1 74 ? -12.898 23.953 -9.109 1 98.38 74 ARG B O 1
ATOM 4598 N N . VAL B 1 75 ? -13.234 24.828 -7.078 1 98.19 75 VAL B N 1
ATOM 4599 C CA . VAL B 1 75 ? -13.594 23.516 -6.547 1 98.19 75 VAL B CA 1
ATOM 4600 C C . VAL B 1 75 ? -15.008 23.562 -5.969 1 98.19 75 VAL B C 1
ATOM 4602 O O . VAL B 1 75 ? -15.555 22.531 -5.574 1 98.19 75 VAL B O 1
ATOM 4605 N N . ALA B 1 76 ? -15.578 24.688 -5.883 1 97.5 76 ALA B N 1
ATOM 4606 C CA . ALA B 1 76 ? -16.969 24.969 -5.539 1 97.5 76 ALA B CA 1
ATOM 4607 C C . ALA B 1 76 ? -17.391 26.328 -6.074 1 97.5 76 ALA B C 1
ATOM 4609 O O . ALA B 1 76 ? -16.562 27.094 -6.578 1 97.5 76 ALA B O 1
ATOM 4610 N N . PRO B 1 77 ? -18.641 26.719 -5.992 1 96.81 77 PRO B N 1
ATOM 4611 C CA . PRO B 1 77 ? -19.109 27.938 -6.66 1 96.81 77 PRO B CA 1
ATOM 4612 C C . PRO B 1 77 ? -18.375 29.188 -6.176 1 96.81 77 PRO B C 1
ATOM 4614 O O . PRO B 1 77 ? -18.219 30.141 -6.938 1 96.81 77 PRO B O 1
ATOM 4617 N N . THR B 1 78 ? -17.938 29.203 -4.945 1 96.81 78 THR B N 1
ATOM 4618 C CA . THR B 1 78 ? -17.281 30.406 -4.422 1 96.81 78 THR B CA 1
ATOM 4619 C C . THR B 1 78 ? -15.938 30.047 -3.803 1 96.81 78 THR B C 1
ATOM 4621 O O . THR B 1 78 ? -15.414 30.781 -2.967 1 96.81 78 THR B O 1
ATOM 4624 N N . VAL B 1 79 ? -15.391 28.859 -4.102 1 98.12 79 VAL B N 1
ATOM 4625 C CA . VAL B 1 79 ? -14.156 28.406 -3.473 1 98.12 79 VAL B CA 1
ATOM 4626 C C . VAL B 1 79 ? -13.117 28.078 -4.543 1 98.12 79 VAL B C 1
ATOM 4628 O O . VAL B 1 79 ? -13.375 27.281 -5.445 1 98.12 79 VAL B O 1
ATOM 4631 N N . LEU B 1 80 ? -12.016 28.703 -4.449 1 98.44 80 LEU B N 1
ATOM 4632 C CA . LEU B 1 80 ? -10.852 28.422 -5.289 1 98.44 80 LEU B CA 1
ATOM 4633 C C . LEU B 1 80 ? -9.781 27.672 -4.516 1 98.44 80 LEU B C 1
ATOM 4635 O O . LEU B 1 80 ? -9.789 27.656 -3.281 1 98.44 80 LEU B O 1
ATOM 4639 N N . ILE B 1 81 ? -8.938 26.953 -5.242 1 98.56 81 ILE B N 1
ATOM 4640 C CA . ILE B 1 81 ? -7.781 26.281 -4.676 1 98.56 81 ILE B CA 1
ATOM 4641 C C . ILE B 1 81 ? -6.535 26.609 -5.492 1 98.56 81 ILE B C 1
ATOM 4643 O O . ILE B 1 81 ? -6.598 26.688 -6.723 1 98.56 81 ILE B O 1
ATOM 4647 N N . THR B 1 82 ? -5.438 26.859 -4.797 1 98.56 82 THR B N 1
ATOM 4648 C CA . THR B 1 82 ? -4.246 27.25 -5.539 1 98.56 82 THR B CA 1
ATOM 4649 C C . THR B 1 82 ? -3.092 26.297 -5.254 1 98.56 82 THR B C 1
ATOM 4651 O O . THR B 1 82 ? -2.918 25.828 -4.121 1 98.56 82 THR B O 1
ATOM 4654 N N . SER B 1 83 ? -2.346 25.938 -6.297 1 98.19 83 SER B N 1
ATOM 4655 C CA . SER B 1 83 ? -1.112 25.156 -6.188 1 98.19 83 SER B CA 1
ATOM 4656 C C . SER B 1 83 ? 0.113 26.047 -6.379 1 98.19 83 SER B C 1
ATOM 4658 O O . SER B 1 83 ? 1.228 25.547 -6.551 1 98.19 83 SER B O 1
ATOM 4660 N N . SER B 1 84 ? -0.079 27.406 -6.375 1 97.94 84 SER B N 1
ATOM 4661 C CA . SER B 1 84 ? 1.024 28.344 -6.512 1 97.94 84 SER B CA 1
ATOM 4662 C C . SER B 1 84 ? 1.535 28.797 -5.148 1 97.94 84 SER B C 1
ATOM 4664 O O . SER B 1 84 ? 0.8 29.422 -4.379 1 97.94 84 SER B O 1
ATOM 4666 N N . PRO B 1 85 ? 2.82 28.547 -4.914 1 97.25 85 PRO B N 1
ATOM 4667 C CA . PRO B 1 85 ? 3.375 29.047 -3.648 1 97.25 85 PRO B CA 1
ATOM 4668 C C . PRO B 1 85 ? 3.318 30.562 -3.527 1 97.25 85 PRO B C 1
ATOM 4670 O O . PRO B 1 85 ? 3.057 31.094 -2.441 1 97.25 85 PRO B O 1
ATOM 4673 N N . GLU B 1 86 ? 3.471 31.219 -4.602 1 96.31 86 GLU B N 1
ATOM 4674 C CA . GLU B 1 86 ? 3.457 32.688 -4.617 1 96.31 86 GLU B CA 1
ATOM 4675 C C . GLU B 1 86 ? 2.09 33.219 -4.215 1 96.31 86 GLU B C 1
ATOM 4677 O O . GLU B 1 86 ? 1.999 34.125 -3.398 1 96.31 86 GLU B O 1
ATOM 4682 N N . VAL B 1 87 ? 1.127 32.656 -4.789 1 97.62 87 VAL B N 1
ATOM 4683 C CA . VAL B 1 87 ? -0.23 33.094 -4.477 1 97.62 87 VAL B CA 1
ATOM 4684 C C . VAL B 1 87 ? -0.542 32.781 -3.01 1 97.62 87 VAL B C 1
ATOM 4686 O O . VAL B 1 87 ? -1.092 33.656 -2.309 1 97.62 87 VAL B O 1
ATOM 4689 N N . TRP B 1 88 ? -0.188 31.641 -2.6 1 97.75 88 TRP B N 1
ATOM 4690 C CA . TRP B 1 88 ? -0.509 31.25 -1.229 1 97.75 88 TRP B CA 1
ATOM 4691 C C . TRP B 1 88 ? 0.208 32.156 -0.227 1 97.75 88 TRP B C 1
ATOM 4693 O O . TRP B 1 88 ? -0.378 32.562 0.776 1 97.75 88 TRP B O 1
ATOM 4703 N N . MET B 1 89 ? 1.454 32.5 -0.484 1 97.19 89 MET B N 1
ATOM 4704 C CA . MET B 1 89 ? 2.195 33.406 0.388 1 97.19 89 MET B CA 1
ATOM 4705 C C . MET B 1 89 ? 1.562 34.781 0.398 1 97.19 89 MET B C 1
ATOM 4707 O O . MET B 1 89 ? 1.435 35.406 1.454 1 97.19 89 MET B O 1
ATOM 4711 N N . HIS B 1 90 ? 1.138 35.219 -0.763 1 97.12 90 HIS B N 1
ATOM 4712 C CA . HIS B 1 90 ? 0.476 36.5 -0.891 1 97.12 90 HIS B CA 1
ATOM 4713 C C . HIS B 1 90 ? -0.792 36.562 -0.046 1 97.12 90 HIS B C 1
ATOM 4715 O O . HIS B 1 90 ? -0.996 37.5 0.713 1 97.12 90 HIS B O 1
ATOM 4721 N N . VAL B 1 91 ? -1.527 35.5 -0.165 1 96.5 91 VAL B N 1
ATOM 4722 C CA . VAL B 1 91 ? -2.811 35.375 0.521 1 96.5 91 VAL B CA 1
ATOM 4723 C C . VAL B 1 91 ? -2.592 35.406 2.031 1 96.5 91 VAL B C 1
ATOM 4725 O O . VAL B 1 91 ? -3.41 35.938 2.777 1 96.5 91 VAL B O 1
ATOM 4728 N N . ASN B 1 92 ? -1.521 34.906 2.494 1 96.56 92 ASN B N 1
ATOM 4729 C CA . ASN B 1 92 ? -1.259 34.781 3.924 1 96.56 92 ASN B CA 1
ATOM 4730 C C . ASN B 1 92 ? -0.555 36 4.473 1 96.56 92 ASN B C 1
ATOM 4732 O O . ASN B 1 92 ? -0.477 36.188 5.688 1 96.56 92 ASN B O 1
ATOM 4736 N N . ASN B 1 93 ? -0.089 36.875 3.604 1 94.88 93 ASN B N 1
ATOM 4737 C CA . ASN B 1 93 ? 0.683 38.031 4.047 1 94.88 93 ASN B CA 1
ATOM 4738 C C . ASN B 1 93 ? -0.09 39.344 3.848 1 94.88 93 ASN B C 1
ATOM 4740 O O . ASN B 1 93 ? 0.066 40.281 4.621 1 94.88 93 ASN B O 1
ATOM 4744 N N . LYS B 1 94 ? -0.852 39.406 2.816 1 94.81 94 LYS B N 1
ATOM 4745 C CA . LYS B 1 94 ? -1.555 40.625 2.465 1 94.81 94 LYS B CA 1
ATOM 4746 C C . LYS B 1 94 ? -2.697 40.906 3.438 1 94.81 94 LYS B C 1
ATOM 4748 O O . LYS B 1 94 ? -3.506 40.031 3.723 1 94.81 94 LYS B O 1
ATOM 4753 N N . PRO B 1 95 ? -2.775 42.094 3.885 1 92.56 95 PRO B N 1
ATOM 4754 C CA . PRO B 1 95 ? -3.891 42.438 4.77 1 92.56 95 PRO B CA 1
ATOM 4755 C C . PRO B 1 95 ? -5.246 42.344 4.074 1 92.56 95 PRO B C 1
ATOM 4757 O O . PRO B 1 95 ? -5.344 42.594 2.865 1 92.56 95 PRO B O 1
ATOM 4760 N N . GLY B 1 96 ? -6.168 42.094 4.844 1 93.69 96 GLY B N 1
ATOM 4761 C CA . GLY B 1 96 ? -7.527 42.062 4.328 1 93.69 96 GLY B CA 1
ATOM 4762 C C . GLY B 1 96 ? -8.094 40.688 4.184 1 93.69 96 GLY B C 1
ATOM 4763 O O . GLY B 1 96 ? -9.312 40.5 4.188 1 93.69 96 GLY B O 1
ATOM 4764 N N . TYR B 1 97 ? -7.211 39.75 3.951 1 96.88 97 TYR B N 1
ATOM 4765 C CA . TYR B 1 97 ? -7.672 38.344 3.893 1 96.88 97 TYR B CA 1
ATOM 4766 C C . TYR B 1 97 ? -8.07 37.844 5.273 1 96.88 97 TYR B C 1
ATOM 4768 O O . TYR B 1 97 ? -7.473 38.25 6.281 1 96.88 97 TYR B O 1
ATOM 4776 N N . LYS B 1 98 ? -9.055 37.062 5.363 1 95.56 98 LYS B N 1
ATOM 4777 C CA . LYS B 1 98 ? -9.43 36.438 6.633 1 95.56 98 LYS B CA 1
ATOM 4778 C C . LYS B 1 98 ? -9.695 34.938 6.465 1 95.56 98 LYS B C 1
ATOM 4780 O O . LYS B 1 98 ? -10.039 34.5 5.375 1 95.56 98 LYS B O 1
ATOM 4785 N N . ARG B 1 99 ? -9.578 34.188 7.523 1 96.75 99 ARG B N 1
ATOM 4786 C CA . ARG B 1 99 ? -9.953 32.781 7.555 1 96.75 99 ARG B CA 1
ATOM 4787 C C . ARG B 1 99 ? -11.445 32.625 7.273 1 96.75 99 ARG B C 1
ATOM 4789 O O . ARG B 1 99 ? -12.266 33.406 7.77 1 96.75 99 ARG B O 1
ATOM 4796 N N . SER B 1 100 ? -11.766 31.672 6.449 1 97.38 100 SER B N 1
ATOM 4797 C CA . SER B 1 100 ? -13.148 31.531 5.996 1 97.38 100 SER B CA 1
ATOM 4798 C C . SER B 1 100 ? -14.031 30.953 7.094 1 97.38 100 SER B C 1
ATOM 4800 O O . SER B 1 100 ? -13.68 29.953 7.715 1 97.38 100 SER B O 1
ATOM 4802 N N . ASP B 1 101 ? -15.18 31.5 7.25 1 95.25 101 ASP B N 1
ATOM 4803 C CA . ASP B 1 101 ? -16.109 31.047 8.281 1 95.25 101 ASP B CA 1
ATOM 4804 C C . ASP B 1 101 ? -16.594 29.625 8 1 95.25 101 ASP B C 1
ATOM 4806 O O . ASP B 1 101 ? -16.688 28.797 8.914 1 95.25 101 ASP B O 1
ATOM 4810 N N . TRP B 1 102 ? -16.859 29.359 6.77 1 93.94 102 TRP B N 1
ATOM 4811 C CA . TRP B 1 102 ? -17.469 28.078 6.449 1 93.94 102 TRP B CA 1
ATOM 4812 C C . TRP B 1 102 ? -16.562 26.922 6.863 1 93.94 102 TRP B C 1
ATOM 4814 O O . TRP B 1 102 ? -17.047 25.875 7.301 1 93.94 102 TRP B O 1
ATOM 4824 N N . TYR B 1 103 ? -15.297 27.078 6.723 1 95.62 103 TYR B N 1
ATOM 4825 C CA . TYR B 1 103 ? -14.375 25.984 7.027 1 95.62 103 TYR B CA 1
ATOM 4826 C C . TYR B 1 103 ? -14 25.984 8.508 1 95.62 103 TYR B C 1
ATOM 4828 O O . TYR B 1 103 ? -14.125 24.953 9.18 1 95.62 103 TYR B O 1
ATOM 4836 N N . TYR B 1 104 ? -13.641 27.109 9.023 1 96.06 104 TYR B N 1
ATOM 4837 C CA . TYR B 1 104 ? -13.047 27.172 10.359 1 96.06 104 TYR B CA 1
ATOM 4838 C C . TYR B 1 104 ? -14.117 27.047 11.438 1 96.06 104 TYR B C 1
ATOM 4840 O O . TYR B 1 104 ? -13.852 26.547 12.531 1 96.06 104 TYR B O 1
ATOM 4848 N N . ASN B 1 105 ? -15.297 27.469 11.141 1 93.19 105 ASN B N 1
ATOM 4849 C CA . ASN B 1 105 ? -16.375 27.203 12.094 1 93.19 105 ASN B CA 1
ATOM 4850 C C . ASN B 1 105 ? -16.656 25.703 12.211 1 93.19 105 ASN B C 1
ATOM 4852 O O . ASN B 1 105 ? -17.031 25.219 13.281 1 93.19 105 ASN B O 1
ATOM 4856 N N . ALA B 1 106 ? -16.469 25.062 11.109 1 92.06 106 ALA B N 1
ATOM 4857 C CA . ALA B 1 106 ? -16.688 23.625 11.102 1 92.06 106 ALA B CA 1
ATOM 4858 C C . ALA B 1 106 ? -15.609 22.906 11.906 1 92.06 106 ALA B C 1
ATOM 4860 O O . ALA B 1 106 ? -15.797 21.75 12.32 1 92.06 106 ALA B O 1
ATOM 4861 N N . CYS B 1 107 ? -14.492 23.531 12.133 1 92.25 107 CYS B N 1
ATOM 4862 C CA . CYS B 1 107 ? -13.367 22.938 12.844 1 92.25 107 CYS B CA 1
ATOM 4863 C C . CYS B 1 107 ? -13.453 23.203 14.336 1 92.25 107 CYS B C 1
ATOM 4865 O O . CYS B 1 107 ? -12.609 22.75 15.102 1 92.25 107 CYS B O 1
ATOM 4867 N N . ARG B 1 108 ? -14.531 23.906 14.75 1 91.38 108 ARG B N 1
ATOM 4868 C CA . ARG B 1 108 ? -14.742 24.109 16.188 1 91.38 108 ARG B CA 1
ATOM 4869 C C . ARG B 1 108 ? -14.938 22.781 16.906 1 91.38 108 ARG B C 1
ATOM 4871 O O . ARG B 1 108 ? -15.656 21.906 16.406 1 91.38 108 ARG B O 1
ATOM 4878 N N . ILE B 1 109 ? -14.281 22.734 17.969 1 86.62 109 ILE B N 1
ATOM 4879 C CA . ILE B 1 109 ? -14.453 21.516 18.766 1 86.62 109 ILE B CA 1
ATOM 4880 C C . ILE B 1 109 ? -15.57 21.719 19.781 1 86.62 109 ILE B C 1
ATOM 4882 O O . ILE B 1 109 ? -16.469 20.875 19.906 1 86.62 109 ILE B O 1
ATOM 4886 N N . GLU B 1 110 ? -15.539 22.859 20.391 1 88.81 110 GLU B N 1
ATOM 4887 C CA . GLU B 1 110 ? -16.531 23.172 21.406 1 88.81 110 GLU B CA 1
ATOM 4888 C C . GLU B 1 110 ? -17.688 23.984 20.828 1 88.81 110 GLU B C 1
ATOM 4890 O O . GLU B 1 110 ? -17.5 24.766 19.906 1 88.81 110 GLU B O 1
ATOM 4895 N N . TYR B 1 111 ? -18.781 23.859 21.5 1 88.56 111 TYR B N 1
ATOM 4896 C CA . TYR B 1 111 ? -20 24.562 21.094 1 88.56 111 TYR B CA 1
ATOM 4897 C C . TYR B 1 111 ? -19.797 26.062 21.141 1 88.56 111 TYR B C 1
ATOM 4899 O O . TYR B 1 111 ? -19.625 26.641 22.219 1 88.56 111 TYR B O 1
ATOM 4907 N N . ARG B 1 112 ? -19.734 26.672 19.984 1 89.56 112 ARG B N 1
ATOM 4908 C CA . ARG B 1 112 ? -19.75 28.109 19.75 1 89.56 112 ARG B CA 1
ATOM 4909 C C . ARG B 1 112 ? -18.531 28.781 20.391 1 89.56 112 ARG B C 1
ATOM 4911 O O . ARG B 1 112 ? -18.625 29.922 20.844 1 89.56 112 ARG B O 1
ATOM 4918 N N . LYS B 1 113 ? -17.531 28.078 20.562 1 91.69 113 LYS B N 1
ATOM 4919 C CA . LYS B 1 113 ? -16.281 28.609 21.094 1 91.69 113 LYS B CA 1
ATOM 4920 C C . LYS B 1 113 ? -15.148 28.469 20.078 1 91.69 113 LYS B C 1
ATOM 4922 O O . LYS B 1 113 ? -15 27.406 19.453 1 91.69 113 LYS B O 1
ATOM 4927 N N . ASP B 1 114 ? -14.469 29.594 19.922 1 93.88 114 ASP B N 1
ATOM 4928 C CA . ASP B 1 114 ? -13.328 29.578 19.016 1 93.88 114 ASP B CA 1
ATOM 4929 C C . ASP B 1 114 ? -12.023 29.359 19.781 1 93.88 114 ASP B C 1
ATOM 4931 O O . ASP B 1 114 ? -11.953 29.594 20.984 1 93.88 114 ASP B O 1
ATOM 4935 N N . ASN B 1 115 ? -11.102 28.812 19.219 1 95.12 115 ASN B N 1
ATOM 4936 C CA . ASN B 1 115 ? -9.703 28.734 19.625 1 95.12 115 ASN B CA 1
ATOM 4937 C C . ASN B 1 115 ? -8.781 29.359 18.594 1 95.12 115 ASN B C 1
ATOM 4939 O O . ASN B 1 115 ? -9.242 29.938 17.609 1 95.12 115 ASN B O 1
ATOM 4943 N N . VAL B 1 116 ? -7.539 29.281 18.828 1 95.06 116 VAL B N 1
ATOM 4944 C CA . VAL B 1 116 ? -6.574 29.969 17.984 1 95.06 116 VAL B CA 1
ATOM 4945 C C . VAL B 1 116 ? -6.688 29.453 16.547 1 95.06 116 VAL B C 1
ATOM 4947 O O . VAL B 1 116 ? -6.422 30.188 15.594 1 95.06 116 VAL B O 1
ATOM 4950 N N . PHE B 1 117 ? -7.121 28.266 16.344 1 95.12 117 PHE B N 1
ATOM 4951 C CA . PHE B 1 117 ? -7.23 27.703 15.008 1 95.12 117 PHE B CA 1
ATOM 4952 C C . PHE B 1 117 ? -8.531 28.125 14.344 1 95.12 117 PHE B C 1
ATOM 4954 O O . PHE B 1 117 ? -8.531 28.547 13.18 1 95.12 117 PHE B O 1
ATOM 4961 N N . SER B 1 118 ? -9.648 28.078 15.016 1 95.56 118 SER B N 1
ATOM 4962 C CA . SER B 1 118 ? -10.969 28.266 14.414 1 95.56 118 SER B CA 1
ATOM 4963 C C . SER B 1 118 ? -11.336 29.75 14.359 1 95.56 118 SER B C 1
ATOM 4965 O O . SER B 1 118 ? -12.289 30.125 13.672 1 95.56 118 SER B O 1
ATOM 4967 N N . GLN B 1 119 ? -10.578 30.609 15.031 1 96.44 119 GLN B N 1
ATOM 4968 C CA . GLN B 1 119 ? -10.883 32.031 15.102 1 96.44 119 GLN B CA 1
ATOM 4969 C C . GLN B 1 119 ? -10.75 32.688 13.727 1 96.44 119 GLN B C 1
ATOM 4971 O O . GLN B 1 119 ? -9.68 32.656 13.117 1 96.44 119 GLN B O 1
ATOM 4976 N N . THR B 1 120 ? -11.875 33.375 13.25 1 96.56 120 THR B N 1
ATOM 4977 C CA . THR B 1 120 ? -11.859 33.938 11.898 1 96.56 120 THR B CA 1
ATOM 4978 C C . THR B 1 120 ? -11.719 35.438 11.938 1 96.56 120 THR B C 1
ATOM 4980 O O . THR B 1 120 ? -11.484 36.094 10.906 1 96.56 120 THR B O 1
ATOM 4983 N N . ASP B 1 121 ? -11.898 35.969 13.148 1 96.56 121 ASP B N 1
ATOM 4984 C CA . ASP B 1 121 ? -11.633 37.406 13.312 1 96.56 121 ASP B CA 1
ATOM 4985 C C . ASP B 1 121 ? -10.133 37.656 13.414 1 96.56 121 ASP B C 1
ATOM 4987 O O . ASP B 1 121 ? -9.469 37.188 14.344 1 96.56 121 ASP B O 1
ATOM 4991 N N . ASN B 1 122 ? -9.617 38.469 12.555 1 96.31 122 ASN B N 1
ATOM 4992 C CA . ASN B 1 122 ? -8.18 38.688 12.469 1 96.31 122 ASN B CA 1
ATOM 4993 C C . ASN B 1 122 ? -7.621 39.312 13.758 1 96.31 122 ASN B C 1
ATOM 4995 O O . ASN B 1 122 ? -6.566 38.875 14.242 1 96.31 122 ASN B O 1
ATOM 4999 N N . ASP B 1 123 ? -8.289 40.25 14.289 1 96.5 123 ASP B N 1
ATOM 5000 C CA . ASP B 1 123 ? -7.797 40.938 15.484 1 96.5 123 ASP B CA 1
ATOM 5001 C C . ASP B 1 123 ? -7.77 39.969 16.672 1 96.5 123 ASP B C 1
ATOM 5003 O O . ASP B 1 123 ? -6.789 39.938 17.422 1 96.5 123 ASP B O 1
ATOM 5007 N N . LYS B 1 124 ? -8.844 39.281 16.812 1 96.75 124 LYS B N 1
ATOM 5008 C CA . LYS B 1 124 ? -8.914 38.312 17.906 1 96.75 124 LYS B CA 1
ATOM 5009 C C . LYS B 1 124 ? -7.867 37.188 17.719 1 96.75 124 LYS B C 1
ATOM 5011 O O . LYS B 1 124 ? -7.258 36.75 18.703 1 96.75 124 LYS B O 1
ATOM 5016 N N . HIS B 1 125 ? -7.754 36.844 16.531 1 96.88 125 HIS B N 1
ATOM 5017 C CA . HIS B 1 125 ? -6.758 35.812 16.234 1 96.88 125 HIS B CA 1
ATOM 5018 C C . HIS B 1 125 ? -5.355 36.281 16.578 1 96.88 125 HIS B C 1
ATOM 5020 O O . HIS B 1 125 ? -4.598 35.594 17.25 1 96.88 125 HIS B O 1
ATOM 5026 N N . ASP B 1 126 ? -4.98 37.469 16.141 1 96.44 126 ASP B N 1
ATOM 5027 C CA . ASP B 1 126 ? -3.656 38.031 16.391 1 96.44 126 ASP B CA 1
ATOM 5028 C C . ASP B 1 126 ? -3.387 38.156 17.891 1 96.44 126 ASP B C 1
ATOM 5030 O O . ASP B 1 126 ? -2.283 37.875 18.344 1 96.44 126 ASP B O 1
ATOM 5034 N N . GLN B 1 127 ? -4.375 38.625 18.578 1 96.62 127 GLN B N 1
ATOM 5035 C CA . GLN B 1 127 ? -4.25 38.75 20.031 1 96.62 127 GLN B CA 1
ATOM 5036 C C . GLN B 1 127 ? -4.008 37.406 20.703 1 96.62 127 GLN B C 1
ATOM 5038 O O . GLN B 1 127 ? -3.131 37.281 21.562 1 96.62 127 GLN B O 1
ATOM 5043 N N . ARG B 1 128 ? -4.793 36.469 20.344 1 96.56 128 ARG B N 1
ATOM 5044 C CA . ARG B 1 128 ? -4.656 35.125 20.922 1 96.56 128 ARG B CA 1
ATOM 5045 C C . ARG B 1 128 ? -3.287 34.531 20.609 1 96.56 128 ARG B C 1
ATOM 5047 O O . ARG B 1 128 ? -2.656 33.938 21.484 1 96.56 128 ARG B O 1
ATOM 5054 N N . ARG B 1 129 ? -2.83 34.688 19.422 1 95.69 129 ARG B N 1
ATOM 5055 C CA . ARG B 1 129 ? -1.521 34.188 19.016 1 95.69 129 ARG B CA 1
ATOM 5056 C C . ARG B 1 129 ? -0.415 34.781 19.875 1 95.69 129 ARG B C 1
ATOM 5058 O O . ARG B 1 129 ? 0.516 34.094 20.281 1 95.69 129 ARG B O 1
ATOM 5065 N N . LYS B 1 130 ? -0.516 36.031 20.078 1 95.12 130 LYS B N 1
ATOM 5066 C CA . LYS B 1 130 ? 0.469 36.719 20.906 1 95.12 130 LYS B CA 1
ATOM 5067 C C . LYS B 1 130 ? 0.502 36.156 22.312 1 95.12 130 LYS B C 1
ATOM 5069 O O . LYS B 1 130 ? 1.57 36.031 22.922 1 95.12 130 LYS B O 1
ATOM 5074 N N . GLN B 1 131 ? -0.606 35.812 22.797 1 94.81 131 GLN B N 1
ATOM 5075 C CA . GLN B 1 131 ? -0.714 35.281 24.141 1 94.81 131 GLN B CA 1
ATOM 5076 C C . GLN B 1 131 ? -0.103 33.875 24.219 1 94.81 131 GLN B C 1
ATOM 5078 O O . GLN B 1 131 ? 0.441 33.5 25.266 1 94.81 131 GLN B O 1
ATOM 5083 N N . MET B 1 132 ? -0.174 33.219 23.156 1 94.44 132 MET B N 1
ATOM 5084 C CA . MET B 1 132 ? 0.157 31.797 23.203 1 94.44 132 MET B CA 1
ATOM 5085 C C . MET B 1 132 ? 1.593 31.562 22.75 1 94.44 132 MET B C 1
ATOM 5087 O O . MET B 1 132 ? 2.234 30.609 23.188 1 94.44 132 MET B O 1
ATOM 5091 N N . ALA B 1 133 ? 2.182 32.344 21.875 1 93.19 133 ALA B N 1
ATOM 5092 C CA . ALA B 1 133 ? 3.455 32.156 21.188 1 93.19 133 ALA B CA 1
ATOM 5093 C C . ALA B 1 133 ? 4.578 31.875 22.188 1 93.19 133 ALA B C 1
ATOM 5095 O O . ALA B 1 133 ? 5.383 30.953 21.984 1 93.19 133 ALA B O 1
ATOM 5096 N N . PRO B 1 134 ? 4.664 32.5 23.312 1 90.25 134 PRO B N 1
ATOM 5097 C CA . PRO B 1 134 ? 5.758 32.25 24.25 1 90.25 134 PRO B CA 1
ATOM 5098 C C . PRO B 1 134 ? 5.738 30.828 24.812 1 90.25 134 PRO B C 1
ATOM 5100 O O . PRO B 1 134 ? 6.793 30.281 25.141 1 90.25 134 PRO B O 1
ATOM 5103 N N . GLY B 1 135 ? 4.598 30.312 24.859 1 89 135 GLY B N 1
ATOM 5104 C CA . GLY B 1 135 ? 4.469 28.969 25.391 1 89 135 GLY B CA 1
ATOM 5105 C C . GLY B 1 135 ? 5.074 27.906 24.484 1 89 135 GLY B C 1
ATOM 5106 O O . GLY B 1 135 ? 5.418 26.812 24.938 1 89 135 GLY B O 1
ATOM 5107 N N . TYR B 1 136 ? 5.258 28.281 23.234 1 88.69 136 TYR B N 1
ATOM 5108 C CA . TYR B 1 136 ? 5.754 27.328 22.25 1 88.69 136 TYR B CA 1
ATOM 5109 C C . TYR B 1 136 ? 7.246 27.516 22.016 1 88.69 136 TYR B C 1
ATOM 5111 O O . TYR B 1 136 ? 7.895 26.656 21.406 1 88.69 136 TYR B O 1
ATOM 5119 N N . SER B 1 137 ? 7.93 28.609 22.297 1 78.31 137 SER B N 1
ATOM 5120 C CA . SER B 1 137 ? 9.273 29.016 21.906 1 78.31 137 SER B CA 1
ATOM 5121 C C . SER B 1 137 ? 10.336 28.281 22.719 1 78.31 137 SER B C 1
ATOM 5123 O O . SER B 1 137 ? 11.492 28.188 22.297 1 78.31 137 SER B O 1
ATOM 5125 N N . GLY B 1 138 ? 10.078 27.688 23.719 1 73.44 138 GLY B N 1
ATOM 5126 C CA . GLY B 1 138 ? 11.078 27.078 24.578 1 73.44 138 GLY B CA 1
ATOM 5127 C C . GLY B 1 138 ? 11.68 28.031 25.578 1 73.44 138 GLY B C 1
ATOM 5128 O O . GLY B 1 138 ? 12.281 27.609 26.562 1 73.44 138 GLY B O 1
ATOM 5129 N N . ARG B 1 139 ? 11.484 29.25 25.375 1 78.94 139 ARG B N 1
ATOM 5130 C CA . ARG B 1 139 ? 12.047 30.234 26.297 1 78.94 139 ARG B CA 1
ATOM 5131 C C . ARG B 1 139 ? 11.305 30.219 27.625 1 78.94 139 ARG B C 1
ATOM 5133 O O . ARG B 1 139 ? 11.922 30.359 28.688 1 78.94 139 ARG B O 1
ATOM 5140 N N . GLU B 1 140 ? 10.031 29.969 27.531 1 82.06 140 GLU B N 1
ATOM 5141 C CA . GLU B 1 140 ? 9.234 29.938 28.75 1 82.06 140 GLU B CA 1
ATOM 5142 C C . GLU B 1 140 ? 8.938 28.5 29.172 1 82.06 140 GLU B C 1
ATOM 5144 O O . GLU B 1 140 ? 8.273 28.281 30.188 1 82.06 140 GLU B O 1
ATOM 5149 N N . ASN B 1 141 ? 9.383 27.641 28.359 1 82.62 141 ASN B N 1
ATOM 5150 C CA . ASN B 1 141 ? 9.234 26.219 28.672 1 82.62 141 ASN B CA 1
ATOM 5151 C C . ASN B 1 141 ? 10.586 25.5 28.656 1 82.62 141 ASN B C 1
ATOM 5153 O O . ASN B 1 141 ? 10.883 24.734 27.75 1 82.62 141 ASN B O 1
ATOM 5157 N N . LEU B 1 142 ? 11.305 25.578 29.719 1 78.5 142 LEU B N 1
ATOM 5158 C CA . LEU B 1 142 ? 12.688 25.141 29.797 1 78.5 142 LEU B CA 1
ATOM 5159 C C . LEU B 1 142 ? 12.781 23.625 29.781 1 78.5 142 LEU B C 1
ATOM 5161 O O . LEU B 1 142 ? 13.82 23.062 29.422 1 78.5 142 LEU B O 1
ATOM 5165 N N . GLU B 1 143 ? 11.719 23.062 30.141 1 83.56 143 GLU B N 1
ATOM 5166 C CA . GLU B 1 143 ? 11.727 21.594 30.234 1 83.56 143 GLU B CA 1
ATOM 5167 C C . GLU B 1 143 ? 11.172 20.969 28.969 1 83.56 143 GLU B C 1
ATOM 5169 O O . GLU B 1 143 ? 10.969 19.75 28.922 1 83.56 143 GLU B O 1
ATOM 5174 N N . LEU B 1 144 ? 10.984 21.781 28 1 90.31 144 LEU B N 1
ATOM 5175 C CA . LEU B 1 144 ? 10.359 21.312 26.766 1 90.31 144 LEU B CA 1
ATOM 5176 C C . LEU B 1 144 ? 11.133 20.156 26.156 1 90.31 144 LEU B C 1
ATOM 5178 O O . LEU B 1 144 ? 10.586 19.062 25.969 1 90.31 144 LEU B O 1
ATOM 5182 N N . GLU B 1 145 ? 12.391 20.312 25.891 1 93.19 145 GLU B N 1
ATOM 5183 C CA . GLU B 1 145 ? 13.203 19.281 25.25 1 93.19 145 GLU B CA 1
ATOM 5184 C C . GLU B 1 145 ? 13.336 18.047 26.141 1 93.19 145 GLU B C 1
ATOM 5186 O O . GLU B 1 145 ? 13.234 16.906 25.656 1 93.19 145 GLU B O 1
ATOM 5191 N N . LYS B 1 146 ? 13.555 18.266 27.422 1 93.5 146 LYS B N 1
ATOM 5192 C CA . LYS B 1 146 ? 13.703 17.156 28.359 1 93.5 146 LYS B CA 1
ATOM 5193 C C . LYS B 1 146 ? 12.445 16.297 28.406 1 93.5 146 LYS B C 1
ATOM 5195 O O . LYS B 1 146 ? 12.523 15.062 28.5 1 93.5 146 LYS B O 1
ATOM 5200 N N . SER B 1 147 ? 11.312 16.969 28.375 1 93.31 147 SER B N 1
ATOM 5201 C CA . SER B 1 147 ? 10.047 16.25 28.375 1 93.31 147 SER B CA 1
ATOM 5202 C C . SER B 1 147 ? 9.914 15.352 27.156 1 93.31 147 SER B C 1
ATOM 5204 O O . SER B 1 147 ? 9.469 14.203 27.266 1 93.31 147 SER B O 1
ATOM 5206 N N . ILE B 1 148 ? 10.32 15.828 26.031 1 96.06 148 ILE B N 1
ATOM 5207 C CA . ILE B 1 148 ? 10.258 15.062 24.797 1 96.06 148 ILE B CA 1
ATOM 5208 C C . ILE B 1 148 ? 11.258 13.906 24.844 1 96.06 148 ILE B C 1
ATOM 5210 O O . ILE B 1 148 ? 10.945 12.797 24.422 1 96.06 148 ILE B O 1
ATOM 5214 N N . ASP B 1 149 ? 12.438 14.203 25.406 1 97.88 149 ASP B N 1
ATOM 5215 C CA . ASP B 1 149 ? 13.453 13.164 25.547 1 97.88 149 ASP B CA 1
ATOM 5216 C C . ASP B 1 149 ? 12.914 11.969 26.328 1 97.88 149 ASP B C 1
ATOM 5218 O O . ASP B 1 149 ? 13.125 10.82 25.938 1 97.88 149 ASP B O 1
ATOM 5222 N N . LEU B 1 150 ? 12.219 12.297 27.375 1 97.69 150 LEU B N 1
ATOM 5223 C CA . LEU B 1 150 ? 11.68 11.242 28.234 1 97.69 150 LEU B CA 1
ATOM 5224 C C . LEU B 1 150 ? 10.68 10.383 27.469 1 97.69 150 LEU B C 1
ATOM 5226 O O . LEU B 1 150 ? 10.648 9.156 27.641 1 97.69 150 LEU B O 1
ATOM 5230 N N . ARG B 1 151 ? 9.859 10.984 26.656 1 98.19 151 ARG B N 1
ATOM 5231 C CA . ARG B 1 151 ? 8.867 10.25 25.891 1 98.19 151 ARG B CA 1
ATOM 5232 C C . ARG B 1 151 ? 9.523 9.414 24.797 1 98.19 151 ARG B C 1
ATOM 5234 O O . ARG B 1 151 ? 9.102 8.289 24.531 1 98.19 151 ARG B O 1
ATOM 5241 N N . VAL B 1 152 ? 10.555 9.945 24.125 1 98.69 152 VAL B N 1
ATOM 5242 C CA . VAL B 1 152 ? 11.289 9.195 23.109 1 98.69 152 VAL B CA 1
ATOM 5243 C C . VAL B 1 152 ? 11.938 7.969 23.75 1 98.69 152 VAL B C 1
ATOM 5245 O O . VAL B 1 152 ? 11.883 6.867 23.203 1 98.69 152 VAL B O 1
ATOM 5248 N N . GLN B 1 153 ? 12.477 8.164 24.938 1 98.62 153 GLN B N 1
ATOM 5249 C CA . GLN B 1 153 ? 13.07 7.043 25.672 1 98.62 153 GLN B CA 1
ATOM 5250 C C . GLN B 1 153 ? 12.016 5.984 26 1 98.62 153 GLN B C 1
ATOM 5252 O O . GLN B 1 153 ? 12.281 4.789 25.875 1 98.62 153 GLN B O 1
ATOM 5257 N N . GLU B 1 154 ? 10.875 6.438 26.422 1 98.75 154 GLU B N 1
ATOM 5258 C CA . GLU B 1 154 ? 9.789 5.512 26.75 1 98.75 154 GLU B CA 1
ATOM 5259 C C . GLU B 1 154 ? 9.383 4.691 25.531 1 98.75 154 GLU B C 1
ATOM 5261 O O . GLU B 1 154 ? 9.039 3.514 25.656 1 98.75 154 GLU B O 1
ATOM 5266 N N . LEU B 1 155 ? 9.367 5.293 24.359 1 98.81 155 LEU B N 1
ATOM 5267 C CA . LEU B 1 155 ? 9.062 4.57 23.141 1 98.81 155 LEU B CA 1
ATOM 5268 C C . LEU B 1 155 ? 10.102 3.48 22.875 1 98.81 155 LEU B C 1
ATOM 5270 O O . LEU B 1 155 ? 9.75 2.344 22.562 1 98.81 155 LEU B O 1
ATOM 5274 N N . ILE B 1 156 ? 11.359 3.824 23.016 1 98.5 156 ILE B N 1
ATOM 5275 C CA . ILE B 1 156 ? 12.445 2.869 22.812 1 98.5 156 ILE B CA 1
ATOM 5276 C C . ILE B 1 156 ? 12.297 1.712 23.797 1 98.5 156 ILE B C 1
ATOM 5278 O O . ILE B 1 156 ? 12.398 0.544 23.406 1 98.5 156 ILE B O 1
ATOM 5282 N N . ASP B 1 157 ? 12.016 2.062 25.031 1 98.5 157 ASP B N 1
ATOM 5283 C CA . ASP B 1 157 ? 11.867 1.053 26.078 1 98.5 157 ASP B CA 1
ATOM 5284 C C . ASP B 1 157 ? 10.68 0.132 25.781 1 98.5 157 ASP B C 1
ATOM 5286 O O . ASP B 1 157 ? 10.766 -1.08 25.984 1 98.5 157 ASP B O 1
ATOM 5290 N N . LEU B 1 158 ? 9.602 0.721 25.344 1 98.75 158 LEU B N 1
ATOM 5291 C CA . LEU B 1 158 ? 8.414 -0.053 25.016 1 98.75 158 LEU B CA 1
ATOM 5292 C C . LEU B 1 158 ? 8.711 -1.072 23.922 1 98.75 158 LEU B C 1
ATOM 5294 O O . LEU B 1 158 ? 8.383 -2.254 24.062 1 98.75 158 LEU B O 1
ATOM 5298 N N . ILE B 1 159 ? 9.367 -0.652 22.859 1 98.56 159 ILE B N 1
ATOM 5299 C CA . ILE B 1 159 ? 9.703 -1.539 21.75 1 98.56 159 ILE B CA 1
ATOM 5300 C C . ILE B 1 159 ? 10.648 -2.639 22.234 1 98.56 159 ILE B C 1
ATOM 5302 O O . ILE B 1 159 ? 10.438 -3.816 21.938 1 98.56 159 ILE B O 1
ATOM 5306 N N . ARG B 1 160 ? 11.617 -2.289 23.031 1 97.5 160 ARG B N 1
ATOM 5307 C CA . ARG B 1 160 ? 12.609 -3.242 23.516 1 97.5 160 ARG B CA 1
ATOM 5308 C C . ARG B 1 160 ? 11.961 -4.289 24.422 1 97.5 160 ARG B C 1
ATOM 5310 O O . ARG B 1 160 ? 12.328 -5.465 24.375 1 97.5 160 ARG B O 1
ATOM 5317 N N . SER B 1 161 ? 11.031 -3.879 25.188 1 97.81 161 SER B N 1
ATOM 5318 C CA . SER B 1 161 ? 10.484 -4.762 26.203 1 97.81 161 SER B CA 1
ATOM 5319 C C . SER B 1 161 ? 9.391 -5.652 25.641 1 97.81 161 SER B C 1
ATOM 5321 O O . SER B 1 161 ? 9.242 -6.809 26.047 1 97.81 161 SER B O 1
ATOM 5323 N N . LYS B 1 162 ? 8.664 -5.16 24.672 1 98.12 162 LYS B N 1
ATOM 5324 C CA . LYS B 1 162 ? 7.457 -5.902 24.312 1 98.12 162 LYS B CA 1
ATOM 5325 C C . LYS B 1 162 ? 7.484 -6.328 22.844 1 98.12 162 LYS B C 1
ATOM 5327 O O . LYS B 1 162 ? 6.816 -7.293 22.469 1 98.12 162 LYS B O 1
ATOM 5332 N N . TYR B 1 163 ? 8.203 -5.648 21.984 1 98.25 163 TYR B N 1
ATOM 5333 C CA . TYR B 1 163 ? 7.988 -5.84 20.562 1 98.25 163 TYR B CA 1
ATOM 5334 C C . TYR B 1 163 ? 9.305 -6.105 19.844 1 98.25 163 TYR B C 1
ATOM 5336 O O . TYR B 1 163 ? 9.406 -5.926 18.625 1 98.25 163 TYR B O 1
ATOM 5344 N N . LEU B 1 164 ? 10.258 -6.496 20.531 1 97.88 164 LEU B N 1
ATOM 5345 C CA . LEU B 1 164 ? 11.562 -6.719 19.922 1 97.88 164 LEU B CA 1
ATOM 5346 C C . LEU B 1 164 ? 11.578 -8.008 19.125 1 97.88 164 LEU B C 1
ATOM 5348 O O . LEU B 1 164 ? 11.227 -9.07 19.625 1 97.88 164 LEU B O 1
ATOM 5352 N N . SER B 1 165 ? 11.883 -7.895 17.844 1 97.75 165 SER B N 1
ATOM 5353 C CA . SER B 1 165 ? 12.023 -9.031 16.953 1 97.75 165 SER B CA 1
ATOM 5354 C C . SER B 1 165 ? 13.445 -9.594 17 1 97.75 165 SER B C 1
ATOM 5356 O O . SER B 1 165 ? 14.383 -8.898 17.375 1 97.75 165 SER B O 1
ATOM 5358 N N . THR B 1 166 ? 13.586 -10.828 16.672 1 95.31 166 THR B N 1
ATOM 5359 C CA . THR B 1 166 ? 14.859 -11.516 16.484 1 95.31 166 THR B CA 1
ATOM 5360 C C . THR B 1 166 ? 14.875 -12.25 15.141 1 95.31 166 THR B C 1
ATOM 5362 O O . THR B 1 166 ? 13.891 -12.242 14.406 1 95.31 166 THR B O 1
ATOM 5365 N N . GLN B 1 167 ? 15.977 -12.805 14.836 1 91.38 167 GLN B N 1
ATOM 5366 C CA . GLN B 1 167 ? 16.094 -13.562 13.594 1 91.38 167 GLN B CA 1
ATOM 5367 C C . GLN B 1 167 ? 15.203 -14.805 13.633 1 91.38 167 GLN B C 1
ATOM 5369 O O . GLN B 1 167 ? 14.844 -15.344 12.586 1 91.38 167 GLN B O 1
ATOM 5374 N N . ASP B 1 168 ? 14.812 -15.242 14.828 1 94 168 ASP B N 1
ATOM 5375 C CA . ASP B 1 168 ? 14.086 -16.5 14.969 1 94 168 ASP B CA 1
ATOM 5376 C C . ASP B 1 168 ? 12.586 -16.266 15.133 1 94 168 ASP B C 1
ATOM 5378 O O . ASP B 1 168 ? 11.781 -17.172 14.961 1 94 168 ASP B O 1
ATOM 5382 N N . LEU B 1 169 ? 12.266 -15.039 15.484 1 96.5 169 LEU B N 1
ATOM 5383 C CA . LEU B 1 169 ? 10.859 -14.719 15.703 1 96.5 169 LEU B CA 1
ATOM 5384 C C . LEU B 1 169 ? 10.602 -13.234 15.469 1 96.5 169 LEU B C 1
ATOM 5386 O O . LEU B 1 169 ? 11.188 -12.383 16.141 1 96.5 169 LEU B O 1
ATOM 5390 N N . ILE B 1 170 ? 9.742 -12.945 14.539 1 97.88 170 ILE B N 1
ATOM 5391 C CA . ILE B 1 170 ? 9.359 -11.555 14.281 1 97.88 170 ILE B CA 1
ATOM 5392 C C . ILE B 1 170 ? 8.125 -11.203 15.109 1 97.88 170 ILE B C 1
ATOM 5394 O O . ILE B 1 170 ? 7.121 -11.922 15.078 1 97.88 170 ILE B O 1
ATOM 5398 N N . VAL B 1 171 ? 8.211 -10.188 15.875 1 98.25 171 VAL B N 1
ATOM 5399 C CA . VAL B 1 171 ? 7.117 -9.656 16.688 1 98.25 171 VAL B CA 1
ATOM 5400 C C . VAL B 1 171 ? 6.648 -8.32 16.109 1 98.25 171 VAL B C 1
ATOM 5402 O O . VAL B 1 171 ? 7.262 -7.281 16.359 1 98.25 171 VAL B O 1
ATOM 5405 N N . PRO B 1 172 ? 5.539 -8.352 15.375 1 98 172 PRO B N 1
ATOM 5406 C CA . PRO B 1 172 ? 5.07 -7.117 14.742 1 98 172 PRO B CA 1
ATOM 5407 C C . PRO B 1 172 ? 4.613 -6.074 15.758 1 98 172 PRO B C 1
ATOM 5409 O O . PRO B 1 172 ? 4.055 -6.426 16.797 1 98 172 PRO B O 1
ATOM 5412 N N . VAL B 1 173 ? 4.859 -4.844 15.492 1 98.38 173 VAL B N 1
ATOM 5413 C CA . VAL B 1 173 ? 4.375 -3.721 16.281 1 98.38 173 VAL B CA 1
ATOM 5414 C C . VAL B 1 173 ? 3.682 -2.705 15.383 1 98.38 173 VAL B C 1
ATOM 5416 O O . VAL B 1 173 ? 4.168 -2.404 14.289 1 98.38 173 VAL B O 1
ATOM 5419 N N . ASP B 1 174 ? 2.52 -2.234 15.773 1 98.12 174 ASP B N 1
ATOM 5420 C CA . ASP B 1 174 ? 1.836 -1.161 15.062 1 98.12 174 ASP B CA 1
ATOM 5421 C C . ASP B 1 174 ? 2.48 0.192 15.352 1 98.12 174 ASP B C 1
ATOM 5423 O O . ASP B 1 174 ? 2.09 0.879 16.297 1 98.12 174 ASP B O 1
ATOM 5427 N N . LEU B 1 175 ? 3.346 0.579 14.5 1 98.38 175 LEU B N 1
ATOM 5428 C CA . LEU B 1 175 ? 4.117 1.794 14.727 1 98.38 175 LEU B CA 1
ATOM 5429 C C . LEU B 1 175 ? 3.24 3.033 14.578 1 98.38 175 LEU B C 1
ATOM 5431 O O . LEU B 1 175 ? 3.523 4.074 15.18 1 98.38 175 LEU B O 1
ATOM 5435 N N . ALA B 1 176 ? 2.184 2.936 13.766 1 98 176 ALA B N 1
ATOM 5436 C CA . ALA B 1 176 ? 1.252 4.059 13.672 1 98 176 ALA B CA 1
ATOM 5437 C C . ALA B 1 176 ? 0.672 4.41 15.039 1 98 176 ALA B C 1
ATOM 5439 O O . ALA B 1 176 ? 0.647 5.578 15.422 1 98 176 ALA B O 1
ATOM 5440 N N . GLN B 1 177 ? 0.332 3.42 15.727 1 97.94 177 GLN B N 1
ATOM 5441 C CA . GLN B 1 177 ? -0.274 3.605 17.031 1 97.94 177 GLN B CA 1
ATOM 5442 C C . GLN B 1 177 ? 0.753 4.098 18.047 1 97.94 177 GLN B C 1
ATOM 5444 O O . GLN B 1 177 ? 0.487 5.035 18.812 1 97.94 177 GLN B O 1
ATOM 5449 N N . LYS B 1 178 ? 1.922 3.527 18.062 1 98.75 178 LYS B N 1
ATOM 5450 C CA . LYS B 1 178 ? 2.918 3.855 19.078 1 98.75 178 LYS B CA 1
ATOM 5451 C C . LYS B 1 178 ? 3.467 5.266 18.891 1 98.75 178 LYS B C 1
ATOM 5453 O O . LYS B 1 178 ? 3.793 5.953 19.859 1 98.75 178 LYS B O 1
ATOM 5458 N N . ILE B 1 179 ? 3.539 5.691 17.672 1 98.62 179 ILE B N 1
ATOM 5459 C CA . ILE B 1 179 ? 3.998 7.051 17.406 1 98.62 179 ILE B CA 1
ATOM 5460 C C . ILE B 1 179 ? 2.951 8.055 17.875 1 98.62 179 ILE B C 1
ATOM 5462 O O . ILE B 1 179 ? 3.295 9.125 18.375 1 98.62 179 ILE B O 1
ATOM 5466 N N . GLN B 1 180 ? 1.722 7.691 17.734 1 97.19 180 GLN B N 1
ATOM 5467 C CA . GLN B 1 180 ? 0.683 8.578 18.25 1 97.19 180 GLN B CA 1
ATOM 5468 C C . GLN B 1 180 ? 0.707 8.617 19.781 1 97.19 180 GLN B C 1
ATOM 5470 O O . GLN B 1 180 ? 0.45 9.656 20.375 1 97.19 180 GLN B O 1
ATOM 5475 N N . TYR B 1 181 ? 0.983 7.457 20.422 1 98.06 181 TYR B N 1
ATOM 5476 C CA . TYR B 1 181 ? 1.205 7.457 21.875 1 98.06 181 TYR B CA 1
ATOM 5477 C C . TYR B 1 181 ? 2.316 8.422 22.25 1 98.06 181 TYR B C 1
ATOM 5479 O O . TYR B 1 181 ? 2.178 9.195 23.203 1 98.06 181 TYR B O 1
ATOM 5487 N N . LEU B 1 182 ? 3.344 8.422 21.453 1 98.56 182 LEU B N 1
ATOM 5488 C CA . LEU B 1 182 ? 4.488 9.289 21.703 1 98.56 182 LEU B CA 1
ATOM 5489 C C . LEU B 1 182 ? 4.078 10.758 21.641 1 98.56 182 LEU B C 1
ATOM 5491 O O . LEU B 1 182 ? 4.363 11.531 22.547 1 98.56 182 LEU B O 1
ATOM 5495 N N . THR B 1 183 ? 3.387 11.133 20.609 1 97.62 183 THR B N 1
ATOM 5496 C CA . THR B 1 183 ? 3.096 12.539 20.391 1 97.62 183 THR B CA 1
ATOM 5497 C C . THR B 1 183 ? 2.045 13.039 21.391 1 97.62 183 THR B C 1
ATOM 5499 O O . THR B 1 183 ? 2.096 14.188 21.828 1 97.62 183 THR B O 1
ATOM 5502 N N . LEU B 1 184 ? 1.105 12.172 21.781 1 95.88 184 LEU B N 1
ATOM 5503 C CA . LEU B 1 184 ? 0.107 12.555 22.781 1 95.88 184 LEU B CA 1
ATOM 5504 C C . LEU B 1 184 ? 0.739 12.688 24.156 1 95.88 184 LEU B C 1
ATOM 5506 O O . LEU B 1 184 ? 0.436 13.625 24.891 1 95.88 184 LEU B O 1
ATOM 5510 N N . ASP B 1 185 ? 1.634 11.789 24.453 1 96.69 185 ASP B N 1
ATOM 5511 C CA . ASP B 1 185 ? 2.346 11.891 25.719 1 96.69 185 ASP B CA 1
ATOM 5512 C C . ASP B 1 185 ? 3.264 13.109 25.734 1 96.69 185 ASP B C 1
ATOM 5514 O O . ASP B 1 185 ? 3.396 13.773 26.766 1 96.69 185 ASP B O 1
ATOM 5518 N N . ALA B 1 186 ? 3.861 13.375 24.609 1 96.06 186 ALA B N 1
ATOM 5519 C CA . ALA B 1 186 ? 4.746 14.539 24.516 1 96.06 186 ALA B CA 1
ATOM 5520 C C . ALA B 1 186 ? 3.967 15.836 24.703 1 96.06 186 ALA B C 1
ATOM 5522 O O . ALA B 1 186 ? 4.309 16.656 25.562 1 96.06 186 ALA B O 1
ATOM 5523 N N . ILE B 1 187 ? 2.91 15.992 23.969 1 94.25 187 ILE B N 1
ATOM 5524 C CA . ILE B 1 187 ? 2.18 17.25 24 1 94.25 187 ILE B CA 1
ATOM 5525 C C . ILE B 1 187 ? 1.501 17.422 25.359 1 94.25 187 ILE B C 1
ATOM 5527 O O . ILE B 1 187 ? 1.44 18.531 25.891 1 94.25 187 ILE B O 1
ATOM 5531 N N . SER B 1 188 ? 0.952 16.344 25.906 1 92.25 188 SER B N 1
ATOM 5532 C CA . SER B 1 188 ? 0.333 16.453 27.219 1 92.25 188 SER B CA 1
ATOM 5533 C C . SER B 1 188 ? 1.362 16.797 28.297 1 92.25 188 SER B C 1
ATOM 5535 O O . SER B 1 188 ? 1.091 17.609 29.188 1 92.25 188 SER B O 1
ATOM 5537 N N . SER B 1 189 ? 2.531 16.25 28.141 1 91.94 189 SER B N 1
ATOM 5538 C CA . SER B 1 189 ? 3.598 16.531 29.094 1 91.94 189 SER B CA 1
ATOM 5539 C C . SER B 1 189 ? 4.016 18 29.031 1 91.94 189 SER B C 1
ATOM 5541 O O . SER B 1 189 ? 4.133 18.672 30.062 1 91.94 189 SER B O 1
ATOM 5543 N N . ILE B 1 190 ? 4.211 18.516 27.875 1 91.12 190 ILE B N 1
ATOM 5544 C CA . ILE B 1 190 ? 4.742 19.875 27.734 1 91.12 190 ILE B CA 1
ATOM 5545 C C . ILE B 1 190 ? 3.633 20.891 27.984 1 91.12 190 ILE B C 1
ATOM 5547 O O . ILE B 1 190 ? 3.902 22.016 28.406 1 91.12 190 ILE B O 1
ATOM 5551 N N . SER B 1 191 ? 2.373 20.469 27.75 1 89.62 191 SER B N 1
ATOM 5552 C CA . SER B 1 191 ? 1.245 21.375 27.922 1 89.62 191 SER B CA 1
ATOM 5553 C C . SER B 1 191 ? 0.792 21.438 29.375 1 89.62 191 SER B C 1
ATOM 5555 O O . SER B 1 191 ? 0.557 22.516 29.906 1 89.62 191 SER B O 1
ATOM 5557 N N . PHE B 1 192 ? 0.708 20.203 30.047 1 87.06 192 PHE B N 1
ATOM 5558 C CA . PHE B 1 192 ? 0.053 20.125 31.344 1 87.06 192 PHE B CA 1
ATOM 5559 C C . PHE B 1 192 ? 1.065 19.812 32.438 1 87.06 192 PHE B C 1
ATOM 5561 O O . PHE B 1 192 ? 0.738 19.875 33.625 1 87.06 192 PHE B O 1
ATOM 5568 N N . GLY B 1 193 ? 2.256 19.484 32.062 1 84.06 193 GLY B N 1
ATOM 5569 C CA . GLY B 1 193 ? 3.252 19.062 33.031 1 84.06 193 GLY B CA 1
ATOM 5570 C C . GLY B 1 193 ? 3.125 17.594 33.438 1 84.06 193 GLY B C 1
ATOM 5571 O O . GLY B 1 193 ? 3.902 17.109 34.25 1 84.06 193 GLY B O 1
ATOM 5572 N N . LYS B 1 194 ? 2.145 17 32.844 1 86.81 194 LYS B N 1
ATOM 5573 C CA . LYS B 1 194 ? 1.899 15.578 33.062 1 86.81 194 LYS B CA 1
ATOM 5574 C C . LYS B 1 194 ? 1.492 14.867 31.797 1 86.81 194 LYS B C 1
ATOM 5576 O O . LYS B 1 194 ? 0.688 15.383 31.016 1 86.81 194 LYS B O 1
ATOM 5581 N N . GLU B 1 195 ? 2.117 13.703 31.531 1 90.69 195 GLU B N 1
ATOM 5582 C CA . GLU B 1 195 ? 1.766 12.938 30.344 1 90.69 195 GLU B CA 1
ATOM 5583 C C . GLU B 1 195 ? 0.548 12.047 30.594 1 90.69 195 GLU B C 1
ATOM 5585 O O . GLU B 1 195 ? 0.256 11.703 31.734 1 90.69 195 GLU B O 1
ATOM 5590 N N . PHE B 1 196 ? -0.147 11.656 29.578 1 91.31 196 PHE B N 1
ATOM 5591 C CA . PHE B 1 196 ? -1.274 10.742 29.688 1 91.31 196 PHE B CA 1
ATOM 5592 C C . PHE B 1 196 ? -0.799 9.344 30.062 1 91.31 196 PHE B C 1
ATOM 5594 O O . PHE B 1 196 ? -1.528 8.578 30.703 1 91.31 196 PHE B O 1
ATOM 5601 N N . GLY B 1 197 ? 0.434 8.961 29.656 1 95.19 197 GLY B N 1
ATOM 5602 C CA . GLY B 1 197 ? 1.026 7.684 30.016 1 95.19 197 GLY B CA 1
ATOM 5603 C C . GLY B 1 197 ? 0.689 6.57 29.047 1 95.19 197 GLY B C 1
ATOM 5604 O O . GLY B 1 197 ? 0.591 5.406 29.438 1 95.19 197 GLY B O 1
ATOM 5605 N N . MET B 1 198 ? 0.493 6.922 27.844 1 97 198 MET B N 1
ATOM 5606 C CA . MET B 1 198 ? 0.1 5.934 26.828 1 97 198 MET B CA 1
ATOM 5607 C C . MET B 1 198 ? 1.263 5.008 26.5 1 97 198 MET B C 1
ATOM 5609 O O . MET B 1 198 ? 1.068 3.805 26.312 1 97 198 MET B O 1
ATOM 5613 N N . LEU B 1 199 ? 2.434 5.445 26.391 1 98.25 199 LEU B N 1
ATOM 5614 C CA . LEU B 1 199 ? 3.609 4.641 26.078 1 98.25 199 LEU B CA 1
ATOM 5615 C C . LEU B 1 199 ? 3.891 3.643 27.203 1 98.25 199 LEU B C 1
ATOM 5617 O O . LEU B 1 199 ? 4.133 2.463 26.938 1 98.25 199 LEU B O 1
ATOM 5621 N N . ARG B 1 200 ? 3.826 4.09 28.406 1 97.5 200 ARG B N 1
ATOM 5622 C CA . ARG B 1 200 ? 4.117 3.23 29.547 1 97.5 200 ARG B CA 1
ATOM 5623 C C . ARG B 1 200 ? 3.057 2.148 29.719 1 97.5 200 ARG B C 1
ATOM 5625 O O . ARG B 1 200 ? 3.375 0.999 30.016 1 97.5 200 ARG B O 1
ATOM 5632 N N . SER B 1 201 ? 1.833 2.529 29.484 1 97.56 201 SER B N 1
ATOM 5633 C CA . SER B 1 201 ? 0.748 1.569 29.656 1 97.56 201 SER B CA 1
ATOM 5634 C C . SER B 1 201 ? 0.526 0.75 28.391 1 97.56 201 SER B C 1
ATOM 5636 O O . SER B 1 201 ? -0.171 -0.266 28.406 1 97.56 201 SER B O 1
ATOM 5638 N N . ASP B 1 202 ? 1.094 1.235 27.281 1 98.12 202 ASP B N 1
ATOM 5639 C CA . ASP B 1 202 ? 0.868 0.636 25.969 1 98.12 202 ASP B CA 1
ATOM 5640 C C . ASP B 1 202 ? -0.625 0.51 25.672 1 98.12 202 ASP B C 1
ATOM 5642 O O . ASP B 1 202 ? -1.105 -0.572 25.344 1 98.12 202 ASP B O 1
ATOM 5646 N N . SER B 1 203 ? -1.312 1.611 25.844 1 97.06 203 SER B N 1
ATOM 5647 C CA . SER B 1 203 ? -2.756 1.603 25.625 1 97.06 203 SER B CA 1
ATOM 5648 C C . SER B 1 203 ? -3.277 3.004 25.328 1 97.06 203 SER B C 1
ATOM 5650 O O . SER B 1 203 ? -2.619 3.998 25.641 1 97.06 203 SER B O 1
ATOM 5652 N N . ASP B 1 204 ? -4.375 3.037 24.688 1 94.31 204 ASP B N 1
ATOM 5653 C CA . ASP B 1 204 ? -5.082 4.289 24.438 1 94.31 204 ASP B CA 1
ATOM 5654 C C . ASP B 1 204 ? -5.812 4.77 25.688 1 94.31 204 ASP B C 1
ATOM 5656 O O . ASP B 1 204 ? -7.027 4.602 25.797 1 94.31 204 ASP B O 1
ATOM 5660 N N . VAL B 1 205 ? -5.023 5.449 26.469 1 90.81 205 VAL B N 1
ATOM 5661 C CA . VAL B 1 205 ? -5.543 5.887 27.75 1 90.81 205 VAL B CA 1
ATOM 5662 C C . VAL B 1 205 ? -6.746 6.805 27.547 1 90.81 205 VAL B C 1
ATOM 5664 O O . VAL B 1 205 ? -6.691 7.727 26.719 1 90.81 205 VAL B O 1
ATOM 5667 N N . ASP B 1 206 ? -7.848 6.461 28.141 1 85.62 206 ASP B N 1
ATOM 5668 C CA . ASP B 1 206 ? -9.102 7.215 28.125 1 85.62 206 ASP B CA 1
ATOM 5669 C C . ASP B 1 206 ? -9.719 7.211 26.719 1 85.62 206 ASP B C 1
ATOM 5671 O O . ASP B 1 206 ? -10.633 7.984 26.438 1 85.62 206 ASP B O 1
ATOM 5675 N N . GLY B 1 207 ? -9.18 6.367 25.844 1 88.44 207 GLY B N 1
ATOM 5676 C CA . GLY B 1 207 ? -9.734 6.246 24.516 1 88.44 207 GLY B CA 1
ATOM 5677 C C . GLY B 1 207 ? -9.523 7.488 23.672 1 88.44 207 GLY B C 1
ATOM 5678 O O . GLY B 1 207 ? -10.391 7.859 22.875 1 88.44 207 GLY B O 1
ATOM 5679 N N . TYR B 1 208 ? -8.43 8.211 23.891 1 87.44 208 TYR B N 1
ATOM 5680 C CA . TYR B 1 208 ? -8.148 9.461 23.203 1 87.44 208 TYR B CA 1
ATOM 5681 C C . TYR B 1 208 ? -8.023 9.25 21.688 1 87.44 208 TYR B C 1
ATOM 5683 O O . TYR B 1 208 ? -8.594 10.008 20.906 1 87.44 208 TYR B O 1
ATOM 5691 N N . LEU B 1 209 ? -7.266 8.234 21.312 1 90.5 209 LEU B N 1
ATOM 5692 C CA . LEU B 1 209 ? -7.043 7.977 19.891 1 90.5 209 LEU B CA 1
ATOM 5693 C C . LEU B 1 209 ? -8.367 7.699 19.172 1 90.5 209 LEU B C 1
ATOM 5695 O O . LEU B 1 209 ? -8.656 8.305 18.141 1 90.5 209 LEU B O 1
ATOM 5699 N N . GLN B 1 210 ? -9.102 6.816 19.781 1 89.81 210 GLN B N 1
ATOM 5700 C CA . GLN B 1 210 ? -10.383 6.445 19.203 1 89.81 210 GLN B CA 1
ATOM 5701 C C . GLN B 1 210 ? -11.32 7.648 19.109 1 89.81 210 GLN B C 1
ATOM 5703 O O . GLN B 1 210 ? -11.984 7.852 18.094 1 89.81 210 GLN B O 1
ATOM 5708 N N . SER B 1 211 ? -11.305 8.43 20.141 1 87.69 211 SER B N 1
ATOM 5709 C CA . SER B 1 211 ? -12.18 9.594 20.203 1 87.69 211 SER B CA 1
ATOM 5710 C C . SER B 1 211 ? -11.781 10.641 19.172 1 87.69 211 SER B C 1
ATOM 5712 O O . SER B 1 211 ? -12.648 11.25 18.531 1 87.69 211 SER B O 1
ATOM 5714 N N . SER B 1 212 ? -10.547 10.875 19.125 1 88.88 212 SER B N 1
ATOM 5715 C CA . SER B 1 212 ? -10.062 11.844 18.141 1 88.88 212 SER B CA 1
ATOM 5716 C C . SER B 1 212 ? -10.422 11.422 16.719 1 88.88 212 SER B C 1
ATOM 5718 O O . SER B 1 212 ? -10.883 12.234 15.922 1 88.88 212 SER B O 1
ATOM 5720 N N . GLU B 1 213 ? -10.234 10.156 16.406 1 91 213 GLU B N 1
ATOM 5721 C CA . GLU B 1 213 ? -10.531 9.633 15.078 1 91 213 GLU B CA 1
ATOM 5722 C C . GLU B 1 213 ? -12.016 9.766 14.758 1 91 213 GLU B C 1
ATOM 5724 O O . GLU B 1 213 ? -12.391 10.195 13.664 1 91 213 GLU B O 1
ATOM 5729 N N . GLU B 1 214 ? -12.82 9.422 15.703 1 90.25 214 GLU B N 1
ATOM 5730 C CA . GLU B 1 214 ? -14.266 9.5 15.523 1 90.25 214 GLU B CA 1
ATOM 5731 C C . GLU B 1 214 ? -14.719 10.953 15.383 1 90.25 214 GLU B C 1
ATOM 5733 O O . GLU B 1 214 ? -15.594 11.258 14.57 1 90.25 214 GLU B O 1
ATOM 5738 N N . GLY B 1 215 ? -14.156 11.758 16.172 1 89.12 215 GLY B N 1
ATOM 5739 C CA . GLY B 1 215 ? -14.492 13.164 16.109 1 89.12 215 GLY B CA 1
ATOM 5740 C C . GLY B 1 215 ? -14.125 13.805 14.781 1 89.12 215 GLY B C 1
ATOM 5741 O O . GLY B 1 215 ? -14.93 14.547 14.195 1 89.12 215 GLY B O 1
ATOM 5742 N N . LEU B 1 216 ? -12.961 13.508 14.344 1 92 216 LEU B N 1
ATOM 5743 C CA . LEU B 1 216 ? -12.508 14.047 13.07 1 92 216 LEU B CA 1
ATOM 5744 C C . LEU B 1 216 ? -13.383 13.555 11.922 1 92 216 LEU B C 1
ATOM 5746 O O . LEU B 1 216 ? -13.75 14.328 11.039 1 92 216 LEU B O 1
ATOM 5750 N N . ALA B 1 217 ? -13.727 12.273 11.977 1 93 217 ALA B N 1
ATOM 5751 C CA . ALA B 1 217 ? -14.578 11.695 10.945 1 93 217 ALA B CA 1
ATOM 5752 C C . ALA B 1 217 ? -15.953 12.352 10.93 1 93 217 ALA B C 1
ATOM 5754 O O . ALA B 1 217 ? -16.484 12.672 9.867 1 93 217 ALA B O 1
ATOM 5755 N N . ALA B 1 218 ? -16.484 12.57 12.117 1 91.06 218 ALA B N 1
ATOM 5756 C CA . ALA B 1 218 ? -17.781 13.211 12.242 1 91.06 218 ALA B CA 1
ATOM 5757 C C . ALA B 1 218 ? -17.734 14.648 11.742 1 91.06 218 ALA B C 1
ATOM 5759 O O . ALA B 1 218 ? -18.641 15.094 11.031 1 91.06 218 ALA B O 1
ATOM 5760 N N . GLY B 1 219 ? -16.688 15.305 12.164 1 91.88 219 GLY B N 1
ATOM 5761 C CA . GLY B 1 219 ? -16.516 16.672 11.688 1 91.88 219 GLY B CA 1
ATOM 5762 C C . GLY B 1 219 ? -16.391 16.766 10.18 1 91.88 219 GLY B C 1
ATOM 5763 O O . GLY B 1 219 ? -16.984 17.656 9.562 1 91.88 219 GLY B O 1
ATOM 5764 N N . ASN B 1 220 ? -15.656 15.867 9.625 1 95.19 220 ASN B N 1
ATOM 5765 C CA . ASN B 1 220 ? -15.469 15.844 8.18 1 95.19 220 ASN B CA 1
ATOM 5766 C C . ASN B 1 220 ? -16.781 15.57 7.453 1 95.19 220 ASN B C 1
ATOM 5768 O O . ASN B 1 220 ? -17.078 16.203 6.441 1 95.19 220 ASN B O 1
ATOM 5772 N N . PHE B 1 221 ? -17.547 14.672 7.953 1 94.38 221 PHE B N 1
ATOM 5773 C CA . PHE B 1 221 ? -18.828 14.312 7.371 1 94.38 221 PHE B CA 1
ATOM 5774 C C . PHE B 1 221 ? -19.781 15.508 7.402 1 94.38 221 PHE B C 1
ATOM 5776 O O . PHE B 1 221 ? -20.453 15.805 6.41 1 94.38 221 PHE B O 1
ATOM 5783 N N . ALA B 1 222 ? -19.797 16.156 8.539 1 93.75 222 ALA B N 1
ATOM 5784 C CA . ALA B 1 222 ? -20.672 17.328 8.703 1 93.75 222 ALA B CA 1
ATOM 5785 C C . ALA B 1 222 ? -20.266 18.453 7.754 1 93.75 222 ALA B C 1
ATOM 5787 O O . ALA B 1 222 ? -21.125 19.094 7.148 1 93.75 222 ALA B O 1
ATOM 5788 N N . LEU B 1 223 ? -19.031 18.656 7.652 1 94.88 223 LEU B N 1
ATOM 5789 C CA . LEU B 1 223 ? -18.531 19.688 6.734 1 94.88 223 LEU B CA 1
ATOM 5790 C C . LEU B 1 223 ? -18.891 19.328 5.293 1 94.88 223 LEU B C 1
ATOM 5792 O O . LEU B 1 223 ? -19.391 20.188 4.547 1 94.88 223 LEU B O 1
ATOM 5796 N N . ALA B 1 224 ? -18.656 18.109 4.938 1 95.5 224 ALA B N 1
ATOM 5797 C CA . ALA B 1 224 ? -18.891 17.641 3.572 1 95.5 224 ALA B CA 1
ATOM 5798 C C . ALA B 1 224 ? -20.359 17.812 3.193 1 95.5 224 ALA B C 1
ATOM 5800 O O . ALA B 1 224 ? -20.688 18.188 2.061 1 95.5 224 ALA B O 1
ATOM 5801 N N . LEU B 1 225 ? -21.203 17.672 4.172 1 93.94 225 LEU B N 1
ATOM 5802 C CA . LEU B 1 225 ? -22.641 17.734 3.889 1 93.94 225 LEU B CA 1
ATOM 5803 C C . LEU B 1 225 ? -23.156 19.156 4.059 1 93.94 225 LEU B C 1
ATOM 5805 O O . LEU B 1 225 ? -24.328 19.422 3.777 1 93.94 225 LEU B O 1
ATOM 5809 N N . GLY B 1 226 ? -22.359 20.016 4.531 1 91.94 226 GLY B N 1
ATOM 5810 C CA . GLY B 1 226 ? -22.766 21.391 4.715 1 91.94 226 GLY B CA 1
ATOM 5811 C C . GLY B 1 226 ? -23.641 21.594 5.93 1 91.94 226 GLY B C 1
ATOM 5812 O O . GLY B 1 226 ? -24.438 22.547 5.977 1 91.94 226 GLY B O 1
ATOM 5813 N N . ILE B 1 227 ? -23.5 20.703 6.91 1 90.25 227 ILE B N 1
ATOM 5814 C CA . ILE B 1 227 ? -24.422 20.797 8.039 1 90.25 227 ILE B CA 1
ATOM 5815 C C . ILE B 1 227 ? -23.625 21.094 9.32 1 90.25 227 ILE B C 1
ATOM 5817 O O . ILE B 1 227 ? -24.141 20.875 10.422 1 90.25 227 ILE B O 1
ATOM 5821 N N . SER B 1 228 ? -22.438 21.547 9.18 1 88.94 228 SER B N 1
ATOM 5822 C CA . SER B 1 228 ? -21.609 21.828 10.344 1 88.94 228 SER B CA 1
ATOM 5823 C C . SER B 1 228 ? -22.219 22.922 11.211 1 88.94 228 SER B C 1
ATOM 5825 O O . SER B 1 228 ? -21.984 22.969 12.422 1 88.94 228 SER B O 1
ATOM 5827 N N . TRP B 1 229 ? -22.969 23.766 10.609 1 85.44 229 TRP B N 1
ATOM 5828 C CA . TRP B 1 229 ? -23.562 24.875 11.32 1 85.44 229 TRP B CA 1
ATOM 5829 C C . TRP B 1 229 ? -24.547 24.391 12.375 1 85.44 229 TRP B C 1
ATOM 5831 O O . TRP B 1 229 ? -24.812 25.094 13.359 1 85.44 229 TRP B O 1
ATOM 5841 N N . LEU B 1 230 ? -25.016 23.203 12.188 1 84.56 230 LEU B N 1
ATOM 5842 C CA . LEU B 1 230 ? -26 22.656 13.117 1 84.56 230 LEU B CA 1
ATOM 5843 C C . LEU B 1 230 ? -25.391 22.484 14.508 1 84.56 230 LEU B C 1
ATOM 5845 O O . LEU B 1 230 ? -26.078 22.703 15.508 1 84.56 230 LEU B O 1
ATOM 5849 N N . ALA B 1 231 ? -24.156 22.172 14.516 1 83.69 231 ALA B N 1
ATOM 5850 C CA . ALA B 1 231 ? -23.469 21.953 15.789 1 83.69 231 ALA B CA 1
ATOM 5851 C C . ALA B 1 231 ? -23.266 23.266 16.531 1 83.69 231 ALA B C 1
ATOM 5853 O O . ALA B 1 231 ? -22.969 23.266 17.734 1 83.69 231 ALA B O 1
ATOM 5854 N N . HIS B 1 232 ? -23.516 24.391 15.859 1 85.25 232 HIS B N 1
ATOM 5855 C CA . HIS B 1 232 ? -23.297 25.688 16.484 1 85.25 232 HIS B CA 1
ATOM 5856 C C . HIS B 1 232 ? -24.578 26.516 16.469 1 85.25 232 HIS B C 1
ATOM 5858 O O . HIS B 1 232 ? -24.547 27.719 16.75 1 85.25 232 HIS B O 1
ATOM 5864 N N . ALA B 1 233 ? -25.578 25.828 16.016 1 84.81 233 ALA B N 1
ATOM 5865 C CA . ALA B 1 233 ? -26.875 26.5 16.047 1 84.81 233 ALA B CA 1
ATOM 5866 C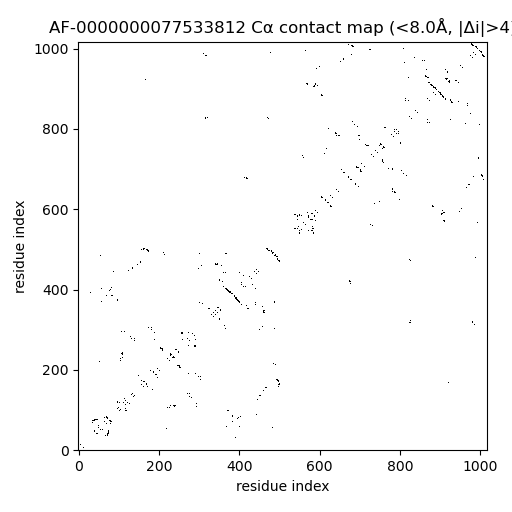 C . ALA B 1 233 ? -27.281 26.844 17.484 1 84.81 233 ALA B C 1
ATOM 5868 O O . ALA B 1 233 ? -26.969 26.094 18.422 1 84.81 233 ALA B O 1
ATOM 5869 N N . PRO B 1 234 ? -27.953 27.969 17.438 1 84.06 234 PRO B N 1
ATOM 5870 C CA . PRO B 1 234 ? -28.438 28.297 18.781 1 84.06 234 PRO B CA 1
ATOM 5871 C C . PRO B 1 234 ? -29.359 27.234 19.359 1 84.06 234 PRO B C 1
ATOM 5873 O O . PRO B 1 234 ? -30.219 26.719 18.656 1 84.06 234 PRO B O 1
ATOM 5876 N N . ILE B 1 235 ? -29.188 26.75 20.547 1 80.88 235 ILE B N 1
ATOM 5877 C CA . ILE B 1 235 ? -30.016 25.844 21.344 1 80.88 235 ILE B CA 1
ATOM 5878 C C . ILE B 1 235 ? -29.75 24.391 20.906 1 80.88 235 ILE B C 1
ATOM 5880 O O . ILE B 1 235 ? -29.234 23.594 21.688 1 80.88 235 ILE B O 1
ATOM 5884 N N . ILE B 1 236 ? -29.984 24.125 19.578 1 82.69 236 ILE B N 1
ATOM 5885 C CA . ILE B 1 236 ? -29.922 22.734 19.141 1 82.69 236 ILE B CA 1
ATOM 5886 C C . ILE B 1 236 ? -28.453 22.281 19.094 1 82.69 236 ILE B C 1
ATOM 5888 O O . ILE B 1 236 ? -28.172 21.109 19.312 1 82.69 236 ILE B O 1
ATOM 5892 N N . GLY B 1 237 ? -27.688 23.188 18.844 1 84.12 237 GLY B N 1
ATOM 5893 C CA . GLY B 1 237 ? -26.281 22.875 18.719 1 84.12 237 GLY B CA 1
ATOM 5894 C C . GLY B 1 237 ? -25.672 22.328 20 1 84.12 237 GLY B C 1
ATOM 5895 O O . GLY B 1 237 ? -24.781 21.484 19.969 1 84.12 237 GLY B O 1
ATOM 5896 N N . ALA B 1 238 ? -26.203 22.797 21.078 1 80.12 238 ALA B N 1
ATOM 5897 C CA . ALA B 1 238 ? -25.703 22.359 22.375 1 80.12 238 ALA B CA 1
ATOM 5898 C C . ALA B 1 238 ? -25.922 20.859 22.578 1 80.12 238 ALA B C 1
ATOM 5900 O O . ALA B 1 238 ? -25.172 20.219 23.328 1 80.12 238 ALA B O 1
ATOM 5901 N N . TYR B 1 239 ? -26.812 20.406 21.797 1 79.31 239 TYR B N 1
ATOM 5902 C CA . TYR B 1 239 ? -27.141 19 21.938 1 79.31 239 TYR B CA 1
ATOM 5903 C C . TYR B 1 239 ? -26.422 18.156 20.891 1 79.31 239 TYR B C 1
ATOM 5905 O O . TYR B 1 239 ? -26.359 16.938 21 1 79.31 239 TYR B O 1
ATOM 5913 N N . ILE B 1 240 ? -25.844 18.844 19.969 1 80.25 240 ILE B N 1
ATOM 5914 C CA . ILE B 1 240 ? -25.219 18.156 18.859 1 80.25 240 ILE B CA 1
ATOM 5915 C C . ILE B 1 240 ? -23.703 18.219 19 1 80.25 240 ILE B C 1
ATOM 5917 O O . ILE B 1 240 ? -23 17.25 18.703 1 80.25 240 ILE B O 1
ATOM 5921 N N . ALA B 1 241 ? -23.297 19.297 19.531 1 82.56 241 ALA B N 1
ATOM 5922 C CA . ALA B 1 241 ? -21.859 19.516 19.672 1 82.56 241 ALA B CA 1
ATOM 5923 C C . ALA B 1 241 ? -21.266 18.594 20.734 1 82.56 241 ALA B C 1
ATOM 5925 O O . ALA B 1 241 ? -21.953 18.203 21.672 1 82.56 241 ALA B O 1
ATOM 5926 N N . PRO B 1 242 ? -20.062 18.266 20.578 1 82.06 242 PRO B N 1
ATOM 5927 C CA . PRO B 1 242 ? -19.406 17.469 21.609 1 82.06 242 PRO B CA 1
ATOM 5928 C C . PRO B 1 242 ? -19.422 18.125 22.984 1 82.06 242 PRO B C 1
ATOM 5930 O O . PRO B 1 242 ? -19.297 19.359 23.078 1 82.06 242 PRO B O 1
ATOM 5933 N N . SER B 1 243 ? -19.625 17.359 23.906 1 84.56 243 SER B N 1
ATOM 5934 C CA . SER B 1 243 ? -19.641 17.781 25.297 1 84.56 243 SER B CA 1
ATOM 5935 C C . SER B 1 243 ? -18.75 16.922 26.172 1 84.56 243 SER B C 1
ATOM 5937 O O . SER B 1 243 ? -18.594 15.719 25.906 1 84.56 243 SER B O 1
ATOM 5939 N N . PRO B 1 244 ? -18.094 17.594 27.141 1 85.81 244 PRO B N 1
ATOM 5940 C CA . PRO B 1 244 ? -17.25 16.781 28.047 1 85.81 244 PRO B CA 1
ATOM 5941 C C . PRO B 1 244 ? -18.031 15.68 28.734 1 85.81 244 PRO B C 1
ATOM 5943 O O . PRO B 1 244 ? -17.438 14.773 29.328 1 85.81 244 PRO B O 1
ATOM 5946 N N . LYS B 1 245 ? -19.297 15.766 28.625 1 81.88 245 LYS B N 1
ATOM 5947 C CA . LYS B 1 245 ? -20.141 14.75 29.25 1 81.88 245 LYS B CA 1
ATOM 5948 C C . LYS B 1 245 ? -20.312 13.539 28.328 1 81.88 245 LYS B C 1
ATOM 5950 O O . LYS B 1 245 ? -20.781 12.484 28.766 1 81.88 245 LYS B O 1
ATOM 5955 N N . ASP B 1 246 ? -19.938 13.719 27.125 1 81.56 246 ASP B N 1
ATOM 5956 C CA . ASP B 1 246 ? -20.047 12.625 26.172 1 81.56 246 ASP B CA 1
ATOM 5957 C C . ASP B 1 246 ? -19 11.555 26.438 1 81.56 246 ASP B C 1
ATOM 5959 O O . ASP B 1 246 ? -17.891 11.859 26.859 1 81.56 246 ASP B O 1
ATOM 5963 N N . ASN B 1 247 ? -19.344 10.297 26.219 1 77.69 247 ASN B N 1
ATOM 5964 C CA . ASN B 1 247 ? -18.406 9.203 26.453 1 77.69 247 ASN B CA 1
ATOM 5965 C C . ASN B 1 247 ? -17.719 8.75 25.172 1 77.69 247 ASN B C 1
ATOM 5967 O O . ASN B 1 247 ? -17.078 7.703 25.141 1 77.69 247 ASN B O 1
ATOM 5971 N N . THR B 1 248 ? -17.938 9.477 24.188 1 77.75 248 THR B N 1
ATOM 5972 C CA . THR B 1 248 ? -17.328 9.109 22.906 1 77.75 248 THR B CA 1
ATOM 5973 C C . THR B 1 248 ? -16.891 10.344 22.141 1 77.75 248 THR B C 1
ATOM 5975 O O . THR B 1 248 ? -17.234 11.469 22.516 1 77.75 248 THR B O 1
ATOM 5978 N N . GLY B 1 249 ? -15.984 10.133 21.172 1 78.94 249 GLY B N 1
ATOM 5979 C CA . GLY B 1 249 ? -15.578 11.219 20.297 1 78.94 249 GLY B CA 1
ATOM 5980 C C . GLY B 1 249 ? -14.805 12.305 21.016 1 78.94 249 GLY B C 1
ATOM 5981 O O . GLY B 1 249 ? -14.016 12.016 21.922 1 78.94 249 GLY B O 1
ATOM 5982 N N . PHE B 1 250 ? -15.031 13.586 20.641 1 81.81 250 PHE B N 1
ATOM 5983 C CA . PHE B 1 250 ? -14.289 14.703 21.219 1 81.81 250 PHE B CA 1
ATOM 5984 C C . PHE B 1 250 ? -14.711 14.945 22.656 1 81.81 250 PHE B C 1
ATOM 5986 O O . PHE B 1 250 ? -13.945 15.508 23.453 1 81.81 250 PHE B O 1
ATOM 5993 N N . GLY B 1 251 ? -15.898 14.469 22.953 1 82.5 251 GLY B N 1
ATOM 5994 C CA . GLY B 1 251 ? -16.375 14.672 24.312 1 82.5 251 GLY B CA 1
ATOM 5995 C C . GLY B 1 251 ? -15.477 14.047 25.359 1 82.5 251 GLY B C 1
ATOM 5996 O O . GLY B 1 251 ? -15.109 14.695 26.344 1 82.5 251 GLY B O 1
ATOM 5997 N N . LYS B 1 252 ? -15.125 12.891 25.125 1 81.56 252 LYS B N 1
ATOM 5998 C CA . LYS B 1 252 ? -14.242 12.195 26.062 1 81.56 252 LYS B CA 1
ATOM 5999 C C . LYS B 1 252 ? -12.883 12.883 26.141 1 81.56 252 LYS B C 1
ATOM 6001 O O . LYS B 1 252 ? -12.312 13.016 27.234 1 81.56 252 LYS B O 1
ATOM 6006 N N . MET B 1 253 ? -12.383 13.273 25.109 1 82.75 253 MET B N 1
ATOM 6007 C CA . MET B 1 253 ? -11.117 14 25.047 1 82.75 253 MET B CA 1
ATOM 6008 C C . MET B 1 253 ? -11.211 15.312 25.812 1 82.75 253 MET B C 1
ATOM 6010 O O . MET B 1 253 ? -10.281 15.688 26.531 1 82.75 253 MET B O 1
ATOM 6014 N N . MET B 1 254 ? -12.32 15.953 25.656 1 88.62 254 MET B N 1
ATOM 6015 C CA . MET B 1 254 ? -12.555 17.219 26.359 1 88.62 254 MET B CA 1
ATOM 6016 C C . MET B 1 254 ? -12.508 17.016 27.859 1 88.62 254 MET B C 1
ATOM 6018 O O . MET B 1 254 ? -11.852 17.781 28.578 1 88.62 254 MET B O 1
ATOM 6022 N N . ASN B 1 255 ? -13.195 16 28.188 1 87.75 255 ASN B N 1
ATOM 6023 C CA . ASN B 1 255 ? -13.242 15.727 29.625 1 87.75 255 ASN B CA 1
ATOM 6024 C C . ASN B 1 255 ? -11.852 15.508 30.203 1 87.75 255 ASN B C 1
ATOM 6026 O O . ASN B 1 255 ? -11.5 16.078 31.234 1 87.75 255 ASN B O 1
ATOM 6030 N N . ALA B 1 256 ? -11.102 14.711 29.547 1 82.38 256 ALA B N 1
ATOM 6031 C CA . ALA B 1 256 ? -9.742 14.406 30 1 82.38 256 ALA B CA 1
ATOM 6032 C C . ALA B 1 256 ? -8.875 15.656 30 1 82.38 256 ALA B C 1
ATOM 6034 O O . ALA B 1 256 ? -8.125 15.906 30.953 1 82.38 256 ALA B O 1
ATOM 6035 N N . CYS B 1 257 ? -8.938 16.406 29 1 87.12 257 CYS B N 1
ATOM 6036 C CA . CYS B 1 257 ? -8.156 17.625 28.844 1 87.12 257 CYS B CA 1
ATOM 6037 C C . CYS B 1 257 ? -8.531 18.656 29.906 1 87.12 257 CYS B C 1
ATOM 6039 O O . CYS B 1 257 ? -7.66 19.234 30.562 1 87.12 257 CYS B O 1
ATOM 6041 N N . PHE B 1 258 ? -9.836 18.844 30.109 1 90.75 258 PHE B N 1
ATOM 6042 C CA . PHE B 1 258 ? -10.305 19.859 31.047 1 90.75 258 PHE B CA 1
ATOM 6043 C C . PHE B 1 258 ? -9.938 19.5 32.469 1 90.75 258 PHE B C 1
ATOM 6045 O O . PHE B 1 258 ? -9.617 20.375 33.281 1 90.75 258 PHE B O 1
ATOM 6052 N N . ARG B 1 259 ? -10 18.234 32.656 1 87.44 259 ARG B N 1
ATOM 6053 C CA . ARG B 1 259 ? -9.57 17.781 33.969 1 87.44 259 ARG B CA 1
ATOM 6054 C C . ARG B 1 259 ? -8.117 18.156 34.25 1 87.44 259 ARG B C 1
ATOM 6056 O O . ARG B 1 259 ? -7.785 18.656 35.312 1 87.44 259 ARG B O 1
ATOM 6063 N N . CYS B 1 260 ? -7.289 18 33.312 1 85.56 260 CYS B N 1
ATOM 6064 C CA . CYS B 1 260 ? -5.875 18.344 33.438 1 85.56 260 CYS B CA 1
ATOM 6065 C C . CYS B 1 260 ? -5.688 19.844 33.594 1 85.56 260 CYS B C 1
ATOM 6067 O O . CYS B 1 260 ? -4.887 20.281 34.438 1 85.56 260 CYS B O 1
ATOM 6069 N N . VAL B 1 261 ? -6.406 20.594 32.875 1 88.62 261 VAL B N 1
ATOM 6070 C CA . VAL B 1 261 ? -6.309 22.047 32.906 1 88.62 261 VAL B CA 1
ATOM 6071 C C . VAL B 1 261 ? -6.754 22.562 34.25 1 88.62 261 VAL B C 1
ATOM 6073 O O . VAL B 1 261 ? -6.098 23.438 34.844 1 88.62 261 VAL B O 1
ATOM 6076 N N . ASP B 1 262 ? -7.859 22 34.688 1 88.81 262 ASP B N 1
ATOM 6077 C CA . ASP B 1 262 ? -8.414 22.438 35.969 1 88.81 262 ASP B CA 1
ATOM 6078 C C . ASP B 1 262 ? -7.465 22.109 37.125 1 88.81 262 ASP B C 1
ATOM 6080 O O . ASP B 1 262 ? -7.289 22.922 38.031 1 88.81 262 ASP B O 1
ATOM 6084 N N . GLU B 1 263 ? -6.969 20.984 37 1 84.75 263 GLU B N 1
ATOM 6085 C CA . GLU B 1 263 ? -6.012 20.578 38.031 1 84.75 263 GLU B CA 1
ATOM 6086 C C . GLU B 1 263 ? -4.793 21.5 38.031 1 84.75 263 GLU B C 1
ATOM 6088 O O . GLU B 1 263 ? -4.305 21.875 39.094 1 84.75 263 GLU B O 1
ATOM 6093 N N . ARG B 1 264 ? -4.34 21.828 36.969 1 82.94 264 ARG B N 1
ATOM 6094 C CA . ARG B 1 264 ? -3.17 22.703 36.844 1 82.94 264 ARG B CA 1
ATOM 6095 C C . ARG B 1 264 ? -3.496 24.125 37.281 1 82.94 264 ARG B C 1
ATOM 6097 O O . ARG B 1 264 ? -2.672 24.797 37.906 1 82.94 264 ARG B O 1
ATOM 6104 N N . ALA B 1 265 ? -4.625 24.594 36.938 1 81.75 265 ALA B N 1
ATOM 6105 C CA . ALA B 1 265 ? -5.043 25.953 37.25 1 81.75 265 ALA B CA 1
ATOM 6106 C C . ALA B 1 265 ? -5.25 26.109 38.75 1 81.75 265 ALA B C 1
ATOM 6108 O O . ALA B 1 265 ? -5.047 27.203 39.312 1 81.75 265 ALA B O 1
ATOM 6109 N N . ALA B 1 266 ? -5.637 25.078 39.312 1 81.5 266 ALA B N 1
ATOM 6110 C CA . ALA B 1 266 ? -5.891 25.109 40.75 1 81.5 266 ALA B CA 1
ATOM 6111 C C . ALA B 1 266 ? -4.586 25.125 41.531 1 81.5 266 ALA B C 1
ATOM 6113 O O . ALA B 1 266 ? -4.555 25.562 42.688 1 81.5 266 ALA B O 1
ATOM 6114 N N . ASN B 1 267 ? -3.586 24.641 41 1 73.94 267 ASN B N 1
ATOM 6115 C CA . ASN B 1 267 ? -2.279 24.609 41.656 1 73.94 267 ASN B CA 1
ATOM 6116 C C . ASN B 1 267 ? -1.219 25.312 40.812 1 73.94 267 ASN B C 1
ATOM 6118 O O . ASN B 1 267 ? -0.31 24.656 40.281 1 73.94 267 ASN B O 1
ATOM 6122 N N . PRO B 1 268 ? -1.465 26.594 40.594 1 61.25 268 PRO B N 1
ATOM 6123 C CA . PRO B 1 268 ? -0.529 27.297 39.719 1 61.25 268 PRO B CA 1
ATOM 6124 C C . PRO B 1 268 ? 0.89 27.344 40.281 1 61.25 268 PRO B C 1
ATOM 6126 O O . PRO B 1 268 ? 1.104 27.844 41.375 1 61.25 268 PRO B O 1
ATOM 6129 N N . THR B 1 269 ? 1.487 26.234 40.438 1 56.16 269 THR B N 1
ATOM 6130 C CA . THR B 1 269 ? 2.807 26.312 41.062 1 56.16 269 THR B CA 1
ATOM 6131 C C . THR B 1 269 ? 3.725 27.219 40.25 1 56.16 269 THR B C 1
ATOM 6133 O O . THR B 1 269 ? 3.799 27.109 39 1 56.16 269 THR B O 1
ATOM 6136 N N . ASP B 1 270 ? 4.066 28.422 40.688 1 55.34 270 ASP B N 1
ATOM 6137 C CA . ASP B 1 270 ? 5.027 29.375 40.156 1 55.34 270 ASP B CA 1
ATOM 6138 C C . ASP B 1 270 ? 6.262 28.656 39.594 1 55.34 270 ASP B C 1
ATOM 6140 O O . ASP B 1 270 ? 7.02 29.234 38.812 1 55.34 270 ASP B O 1
ATOM 6144 N N . LYS B 1 271 ? 6.43 27.484 40.031 1 58.44 271 LYS B N 1
ATOM 6145 C CA . LYS B 1 271 ? 7.715 26.859 39.75 1 58.44 271 LYS B CA 1
ATOM 6146 C C . LYS B 1 271 ? 7.645 26.031 38.469 1 58.44 271 LYS B C 1
ATOM 6148 O O . LYS B 1 271 ? 8.68 25.641 37.906 1 58.44 271 LYS B O 1
ATOM 6153 N N . ARG B 1 272 ? 6.332 25.891 37.938 1 64.25 272 ARG B N 1
ATOM 6154 C CA . ARG B 1 272 ? 6.32 25.031 36.75 1 64.25 272 ARG B CA 1
ATOM 6155 C C . ARG B 1 272 ? 6.324 25.859 35.469 1 64.25 272 ARG B C 1
ATOM 6157 O O . ARG B 1 272 ? 5.727 26.938 35.406 1 64.25 272 ARG B O 1
ATOM 6164 N N . SER B 1 273 ? 7.223 25.469 34.562 1 77.25 273 SER B N 1
ATOM 6165 C CA . SER B 1 273 ? 7.457 26.188 33.312 1 77.25 273 SER B CA 1
ATOM 6166 C C . SER B 1 273 ? 6.914 25.422 32.125 1 77.25 273 SER B C 1
ATOM 6168 O O . SER B 1 273 ? 7.672 25.062 31.203 1 77.25 273 SER B O 1
ATOM 6170 N N . ASP B 1 274 ? 5.523 25.094 32.188 1 85.44 274 ASP B N 1
ATOM 6171 C CA . ASP B 1 274 ? 4.918 24.438 31.031 1 85.44 274 ASP B CA 1
ATOM 6172 C C . ASP B 1 274 ? 4.098 25.438 30.219 1 85.44 274 ASP B C 1
ATOM 6174 O O . ASP B 1 274 ? 4.055 26.625 30.531 1 85.44 274 ASP B O 1
ATOM 6178 N N . MET B 1 275 ? 3.48 24.984 29.172 1 89 275 MET B N 1
ATOM 6179 C CA . MET B 1 275 ? 2.787 25.859 28.234 1 89 275 MET B CA 1
ATOM 6180 C C . MET B 1 275 ? 1.576 26.516 28.891 1 89 275 MET B C 1
ATOM 6182 O O . MET B 1 275 ? 1.319 27.703 28.688 1 89 275 MET B O 1
ATOM 6186 N N . LEU B 1 276 ? 0.877 25.75 29.688 1 89.31 276 LEU B N 1
ATOM 6187 C CA . LEU B 1 276 ? -0.308 26.297 30.344 1 89.31 276 LEU B CA 1
ATOM 6188 C C . LEU B 1 276 ? 0.067 27.422 31.297 1 89.31 276 LEU B C 1
ATOM 6190 O O . LEU B 1 276 ? -0.651 28.422 31.406 1 89.31 276 LEU B O 1
ATOM 6194 N N . ALA B 1 277 ? 1.171 27.172 31.969 1 88.06 277 ALA B N 1
ATOM 6195 C CA . ALA B 1 277 ? 1.645 28.234 32.875 1 88.06 277 ALA B CA 1
ATOM 6196 C C . ALA B 1 277 ? 1.937 29.516 32.094 1 88.06 277 ALA B C 1
ATOM 6198 O O . ALA B 1 277 ? 1.618 30.625 32.531 1 88.06 277 ALA B O 1
ATOM 6199 N N . SER B 1 278 ? 2.555 29.328 30.969 1 89.94 278 SER B N 1
ATOM 6200 C CA . SER B 1 278 ? 2.836 30.484 30.109 1 89.94 278 SER B CA 1
ATOM 6201 C C . SER B 1 278 ? 1.548 31.141 29.641 1 89.94 278 SER B C 1
ATOM 6203 O O . SER B 1 278 ? 1.437 32.375 29.656 1 89.94 278 SER B O 1
ATOM 6205 N N . PHE B 1 279 ? 0.542 30.391 29.234 1 91.56 279 PHE B N 1
ATOM 6206 C CA . PHE B 1 279 ? -0.73 30.938 28.766 1 91.56 279 PHE B CA 1
ATOM 6207 C C . PHE B 1 279 ? -1.403 31.75 29.859 1 91.56 279 PHE B C 1
ATOM 6209 O O . PHE B 1 279 ? -1.906 32.844 29.609 1 91.56 279 PHE B O 1
ATOM 6216 N N . ILE B 1 280 ? -1.318 31.203 31 1 89.81 280 ILE B N 1
ATOM 6217 C CA . ILE B 1 280 ? -1.927 31.859 32.156 1 89.81 280 ILE B CA 1
ATOM 6218 C C . ILE B 1 280 ? -1.209 33.188 32.406 1 89.81 280 ILE B C 1
ATOM 6220 O O . ILE B 1 280 ? -1.852 34.219 32.656 1 89.81 280 ILE B O 1
ATOM 6224 N N . ARG B 1 281 ? 0.085 33.125 32.344 1 88.88 281 ARG B N 1
ATOM 6225 C CA . ARG B 1 281 ? 0.88 34.344 32.562 1 88.88 281 ARG B CA 1
ATOM 6226 C C . ARG B 1 281 ? 0.547 35.406 31.531 1 88.88 281 ARG B C 1
ATOM 6228 O O . ARG B 1 281 ? 0.648 36.625 31.812 1 88.88 281 ARG B O 1
ATOM 6235 N N . HIS B 1 282 ? 0.107 34.969 30.438 1 92.5 282 HIS B N 1
ATOM 6236 C CA . HIS B 1 282 ? -0.177 35.938 29.375 1 92.5 282 HIS B CA 1
ATOM 6237 C C . HIS B 1 282 ? -1.675 36.188 29.234 1 92.5 282 HIS B C 1
ATOM 6239 O O . HIS B 1 282 ? -2.152 36.594 28.172 1 92.5 282 HIS B O 1
ATOM 6245 N N . GLY B 1 283 ? -2.432 35.781 30.234 1 91.44 283 GLY B N 1
ATOM 6246 C CA . GLY B 1 283 ? -3.768 36.344 30.391 1 91.44 283 GLY B CA 1
ATOM 6247 C C . GLY B 1 283 ? -4.863 35.344 30.047 1 91.44 283 GLY B C 1
ATOM 6248 O O . GLY B 1 283 ? -6.051 35.688 30.109 1 91.44 283 GLY B O 1
ATOM 6249 N N . LEU B 1 284 ? -4.551 34.156 29.719 1 92.81 284 LEU B N 1
ATOM 6250 C CA . LEU B 1 284 ? -5.594 33.156 29.438 1 92.81 284 LEU B CA 1
ATOM 6251 C C . LEU B 1 284 ? -6.113 32.531 30.734 1 92.81 284 LEU B C 1
ATOM 6253 O O . LEU B 1 284 ? -5.336 32.281 31.641 1 92.81 284 LEU B O 1
ATOM 6257 N N . SER B 1 285 ? -7.449 32.406 30.766 1 90.56 285 SER B N 1
ATOM 6258 C CA . SER B 1 285 ? -8.047 31.812 31.953 1 90.56 285 SER B CA 1
ATOM 6259 C C . SER B 1 285 ? -9.391 31.156 31.641 1 90.56 285 SER B C 1
ATOM 6261 O O . SER B 1 285 ? -9.953 31.375 30.562 1 90.56 285 SER B O 1
ATOM 6263 N N . GLY B 1 286 ? -9.75 30.281 32.5 1 90 286 GLY B N 1
ATOM 6264 C CA . GLY B 1 286 ? -11.078 29.703 32.469 1 90 286 GLY B CA 1
ATOM 6265 C C . GLY B 1 286 ? -11.367 28.953 31.172 1 90 286 GLY B C 1
ATOM 6266 O O . GLY B 1 286 ? -10.602 28.078 30.781 1 90 286 GLY B O 1
ATOM 6267 N N . ALA B 1 287 ? -12.445 29.406 30.547 1 91.69 287 ALA B N 1
ATOM 6268 C CA . ALA B 1 287 ? -12.953 28.719 29.359 1 91.69 287 ALA B CA 1
ATOM 6269 C C . ALA B 1 287 ? -11.977 28.859 28.188 1 91.69 287 ALA B C 1
ATOM 6271 O O . ALA B 1 287 ? -11.805 27.922 27.406 1 91.69 287 ALA B O 1
ATOM 6272 N N . GLU B 1 288 ? -11.398 29.969 28.125 1 93.75 288 GLU B N 1
ATOM 6273 C CA . GLU B 1 288 ? -10.438 30.188 27.047 1 93.75 288 GLU B CA 1
ATOM 6274 C C . GLU B 1 288 ? -9.219 29.281 27.188 1 93.75 288 GLU B C 1
ATOM 6276 O O . GLU B 1 288 ? -8.703 28.766 26.203 1 93.75 288 GLU B O 1
ATOM 6281 N N . LEU B 1 289 ? -8.781 29.141 28.422 1 93.44 289 LEU B N 1
ATOM 6282 C CA . LEU B 1 289 ? -7.648 28.266 28.688 1 93.44 289 LEU B CA 1
ATOM 6283 C C . LEU B 1 289 ? -7.969 26.828 28.328 1 93.44 289 LEU B C 1
ATOM 6285 O O . LEU B 1 289 ? -7.148 26.141 27.719 1 93.44 289 LEU B O 1
ATOM 6289 N N . ARG B 1 290 ? -9.133 26.391 28.688 1 92.81 290 ARG B N 1
ATOM 6290 C CA . ARG B 1 290 ? -9.586 25.047 28.375 1 92.81 290 ARG B CA 1
ATOM 6291 C C . ARG B 1 290 ? -9.641 24.812 26.875 1 92.81 290 ARG B C 1
ATOM 6293 O O . ARG B 1 290 ? -9.148 23.797 26.375 1 92.81 290 ARG B O 1
ATOM 6300 N N . SER B 1 291 ? -10.195 25.75 26.172 1 93.75 291 SER B N 1
ATOM 6301 C CA . SER B 1 291 ? -10.367 25.641 24.734 1 93.75 291 SER B CA 1
ATOM 6302 C C . SER B 1 291 ? -9.023 25.562 24.016 1 93.75 291 SER B C 1
ATOM 6304 O O . SER B 1 291 ? -8.852 24.766 23.094 1 93.75 291 SER B O 1
ATOM 6306 N N . GLU B 1 292 ? -8.164 26.391 24.469 1 94.94 292 GLU B N 1
ATOM 6307 C CA . GLU B 1 292 ? -6.844 26.406 23.844 1 94.94 292 GLU B CA 1
ATOM 6308 C C . GLU B 1 292 ? -6.066 25.141 24.172 1 94.94 292 GLU B C 1
ATOM 6310 O O . GLU B 1 292 ? -5.348 24.609 23.312 1 94.94 292 GLU B O 1
ATOM 6315 N N . ALA B 1 293 ? -6.207 24.688 25.359 1 92.5 293 ALA B N 1
ATOM 6316 C CA . ALA B 1 293 ? -5.551 23.438 25.75 1 92.5 293 ALA B CA 1
ATOM 6317 C C . ALA B 1 293 ? -6.059 22.266 24.906 1 92.5 293 ALA B C 1
ATOM 6319 O O . ALA B 1 293 ? -5.277 21.422 24.469 1 92.5 293 ALA B O 1
ATOM 6320 N N . LEU B 1 294 ? -7.312 22.266 24.734 1 91.5 294 LEU B N 1
ATOM 6321 C CA . LEU B 1 294 ? -7.934 21.203 23.938 1 91.5 294 LEU B CA 1
ATOM 6322 C C . LEU B 1 294 ? -7.43 21.25 22.5 1 91.5 294 LEU B C 1
ATOM 6324 O O . LEU B 1 294 ? -7.102 20.219 21.922 1 91.5 294 LEU B O 1
ATOM 6328 N N . GLU B 1 295 ? -7.395 22.359 21.922 1 92.75 295 GLU B N 1
ATOM 6329 C CA . GLU B 1 295 ? -6.906 22.531 20.562 1 92.75 295 GLU B CA 1
ATOM 6330 C C . GLU B 1 295 ? -5.453 22.078 20.438 1 92.75 295 GLU B C 1
ATOM 6332 O O . GLU B 1 295 ? -5.066 21.469 19.438 1 92.75 295 GLU B O 1
ATOM 6337 N N . GLN B 1 296 ? -4.711 22.375 21.422 1 91 296 GLN B N 1
ATOM 6338 C CA . GLN B 1 296 ? -3.301 22 21.406 1 91 296 GLN B CA 1
ATOM 6339 C C . GLN B 1 296 ? -3.133 20.484 21.375 1 91 296 GLN B C 1
ATOM 6341 O O . GLN B 1 296 ? -2.223 19.969 20.719 1 91 296 GLN B O 1
ATOM 6346 N N . LEU B 1 297 ? -3.926 19.844 22.062 1 88.31 297 LEU B N 1
ATOM 6347 C CA . LEU B 1 297 ? -3.854 18.391 22.094 1 88.31 297 LEU B CA 1
ATOM 6348 C C . LEU B 1 297 ? -4.176 17.781 20.734 1 88.31 297 LEU B C 1
ATOM 6350 O O . LEU B 1 297 ? -3.477 16.891 20.266 1 88.31 297 LEU B O 1
ATOM 6354 N N . VAL B 1 298 ? -5.176 18.281 20.109 1 86.5 298 VAL B N 1
ATOM 6355 C CA . VAL B 1 298 ? -5.621 17.75 18.812 1 86.5 298 VAL B CA 1
ATOM 6356 C C . VAL B 1 298 ? -4.621 18.125 17.734 1 86.5 298 VAL B C 1
ATOM 6358 O O . VAL B 1 298 ? -4.195 17.281 16.938 1 86.5 298 VAL B O 1
ATOM 6361 N N . ALA B 1 299 ? -4.23 19.344 17.719 1 88.88 299 ALA B N 1
ATOM 6362 C CA . ALA B 1 299 ? -3.371 19.859 16.656 1 88.88 299 ALA B CA 1
ATOM 6363 C C . ALA B 1 299 ? -1.939 19.359 16.812 1 88.88 299 ALA B C 1
ATOM 6365 O O . ALA B 1 299 ? -1.225 19.188 15.828 1 88.88 299 ALA B O 1
ATOM 6366 N N . GLY B 1 300 ? -1.55 19.125 18 1 89.5 300 GLY B N 1
ATOM 6367 C CA . GLY B 1 300 ? -0.158 18.812 18.281 1 89.5 300 GLY B CA 1
ATOM 6368 C C . GLY B 1 300 ? 0.159 17.328 18.125 1 89.5 300 GLY B C 1
ATOM 6369 O O . GLY B 1 300 ? 1.316 16.953 17.922 1 89.5 300 GLY B O 1
ATOM 6370 N N . ALA B 1 301 ? -0.759 16.562 18.172 1 92 301 ALA B N 1
ATOM 6371 C CA . ALA B 1 301 ? -0.496 15.117 18.203 1 92 301 ALA B CA 1
ATOM 6372 C C . ALA B 1 301 ? -0.586 14.531 16.797 1 92 301 ALA B C 1
ATOM 6374 O O . ALA B 1 301 ? 0.359 13.898 16.312 1 92 301 ALA B O 1
ATOM 6375 N N . ASP B 1 302 ? -1.541 14.789 16.078 1 92.75 302 ASP B N 1
ATOM 6376 C CA . ASP B 1 302 ? -1.845 14.094 14.836 1 92.75 302 ASP B CA 1
ATOM 6377 C C . ASP B 1 302 ? -0.888 14.516 13.727 1 92.75 302 ASP B C 1
ATOM 6379 O O . ASP B 1 302 ? -0.387 13.672 12.977 1 92.75 302 ASP B O 1
ATOM 6383 N N . THR B 1 303 ? -0.71 15.828 13.625 1 96.56 303 THR B N 1
ATOM 6384 C CA . THR B 1 303 ? 0.134 16.312 12.539 1 96.56 303 THR B CA 1
ATOM 6385 C C . THR B 1 303 ? 1.569 15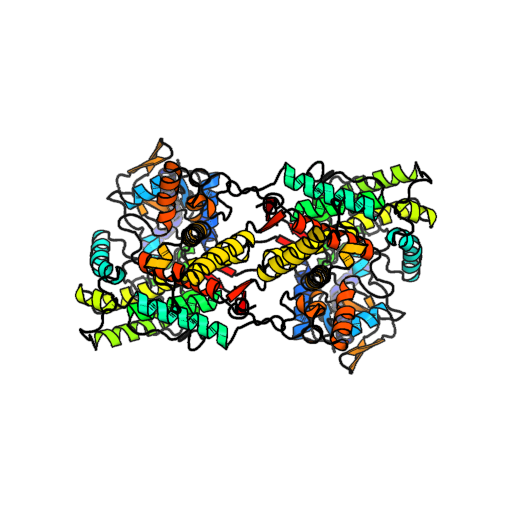.828 12.711 1 96.56 303 THR B C 1
ATOM 6387 O O . THR B 1 303 ? 2.189 15.367 11.75 1 96.56 303 THR B O 1
ATOM 6390 N N . THR B 1 304 ? 2.041 15.883 13.914 1 97.62 304 THR B N 1
ATOM 6391 C CA . THR B 1 304 ? 3.414 15.453 14.164 1 97.62 304 THR B CA 1
ATOM 6392 C C . THR B 1 304 ? 3.555 13.945 13.984 1 97.62 304 THR B C 1
ATOM 6394 O O . THR B 1 304 ? 4.535 13.477 13.398 1 97.62 304 THR B O 1
ATOM 6397 N N . SER B 1 305 ? 2.611 13.203 14.508 1 98.06 305 SER B N 1
ATOM 6398 C CA . SER B 1 305 ? 2.65 11.758 14.312 1 98.06 305 SER B CA 1
ATOM 6399 C C . SER B 1 305 ? 2.652 11.406 12.828 1 98.06 305 SER B C 1
ATOM 6401 O O . SER B 1 305 ? 3.379 10.508 12.398 1 98.06 305 SER B O 1
ATOM 6403 N N . THR B 1 306 ? 1.84 12.117 12.039 1 98.19 306 THR B N 1
ATOM 6404 C CA . THR B 1 306 ? 1.788 11.883 10.602 1 98.19 306 THR B CA 1
ATOM 6405 C C . THR B 1 306 ? 3.15 12.133 9.961 1 98.19 306 THR B C 1
ATOM 6407 O O . THR B 1 306 ? 3.604 11.352 9.125 1 98.19 306 THR B O 1
ATOM 6410 N N . GLY B 1 307 ? 3.768 13.203 10.367 1 98.44 307 GLY B N 1
ATOM 6411 C CA . GLY B 1 307 ? 5.094 13.508 9.852 1 98.44 307 GLY B CA 1
ATOM 6412 C C . GLY B 1 307 ? 6.105 12.414 10.141 1 98.44 307 GLY B C 1
ATOM 6413 O O . GLY B 1 307 ? 6.859 12.008 9.25 1 98.44 307 GLY B O 1
ATOM 6414 N N . ILE B 1 308 ? 6.113 11.898 11.344 1 98.81 308 ILE B N 1
ATOM 6415 C CA . ILE B 1 308 ? 7.066 10.875 11.766 1 98.81 308 ILE B CA 1
ATOM 6416 C C . ILE B 1 308 ? 6.777 9.57 11.031 1 98.81 308 ILE B C 1
ATOM 6418 O O . ILE B 1 308 ? 7.691 8.945 10.484 1 98.81 308 ILE B O 1
ATOM 6422 N N . ARG B 1 309 ? 5.488 9.195 10.984 1 98.62 309 ARG B N 1
ATOM 6423 C CA . ARG B 1 309 ? 5.082 7.965 10.312 1 98.62 309 ARG B CA 1
ATOM 6424 C C . ARG B 1 309 ? 5.441 8.008 8.828 1 98.62 309 ARG B C 1
ATOM 6426 O O . ARG B 1 309 ? 5.977 7.035 8.289 1 98.62 309 ARG B O 1
ATOM 6433 N N . GLY B 1 310 ? 5.145 9.141 8.203 1 98.5 310 GLY B N 1
ATOM 6434 C CA . GLY B 1 310 ? 5.496 9.297 6.801 1 98.5 310 GLY B CA 1
ATOM 6435 C C . GLY B 1 310 ? 6.984 9.18 6.547 1 98.5 310 GLY B C 1
ATOM 6436 O O . GLY B 1 310 ? 7.406 8.469 5.629 1 98.5 310 GLY B O 1
ATOM 6437 N N . ALA B 1 311 ? 7.77 9.82 7.352 1 98.81 311 ALA B N 1
ATOM 6438 C CA . ALA B 1 311 ? 9.219 9.758 7.203 1 98.81 311 ALA B CA 1
ATOM 6439 C C . ALA B 1 311 ? 9.727 8.32 7.34 1 98.81 311 ALA B C 1
ATOM 6441 O O . ALA B 1 311 ? 10.492 7.848 6.504 1 98.81 311 ALA B O 1
ATOM 6442 N N . LEU B 1 312 ? 9.266 7.676 8.336 1 98.81 312 LEU B N 1
ATOM 6443 C CA . LEU B 1 312 ? 9.727 6.316 8.602 1 98.81 312 LEU B CA 1
ATOM 6444 C C . LEU B 1 312 ? 9.312 5.375 7.473 1 98.81 312 LEU B C 1
ATOM 6446 O O . LEU B 1 312 ? 10.07 4.477 7.098 1 98.81 312 LEU B O 1
ATOM 6450 N N . LEU B 1 313 ? 8.117 5.555 6.918 1 98.69 313 LEU B N 1
ATOM 6451 C CA . LEU B 1 313 ? 7.66 4.719 5.812 1 98.69 313 LEU B CA 1
ATOM 6452 C C . LEU B 1 313 ? 8.57 4.875 4.602 1 98.69 313 LEU B C 1
ATOM 6454 O O . LEU B 1 313 ? 9.008 3.885 4.016 1 98.69 313 LEU B O 1
ATOM 6458 N N . TYR B 1 314 ? 8.875 6.137 4.281 1 98.5 314 TYR B N 1
ATOM 6459 C CA . TYR B 1 314 ? 9.727 6.391 3.119 1 98.5 314 TYR B CA 1
ATOM 6460 C C . TYR B 1 314 ? 11.141 5.895 3.361 1 98.5 314 TYR B C 1
ATOM 6462 O O . TYR B 1 314 ? 11.797 5.387 2.447 1 98.5 314 TYR B O 1
ATOM 6470 N N . ILE B 1 315 ? 11.617 5.992 4.582 1 98.62 315 ILE B N 1
ATOM 6471 C CA . ILE B 1 315 ? 12.953 5.527 4.93 1 98.62 315 ILE B CA 1
ATOM 6472 C C . ILE B 1 315 ? 13.023 4.008 4.801 1 98.62 315 ILE B C 1
ATOM 6474 O O . ILE B 1 315 ? 13.898 3.477 4.109 1 98.62 315 ILE B O 1
ATOM 6478 N N . MET B 1 316 ? 12.07 3.287 5.336 1 98.19 316 MET B N 1
ATOM 6479 C CA . MET B 1 316 ? 12.102 1.83 5.41 1 98.19 316 MET B CA 1
ATOM 6480 C C . MET B 1 316 ? 11.945 1.209 4.027 1 98.19 316 MET B C 1
ATOM 6482 O O . MET B 1 316 ? 12.367 0.071 3.801 1 98.19 316 MET B O 1
ATOM 6486 N N . THR B 1 317 ? 11.398 1.958 3.072 1 98.19 317 THR B N 1
ATOM 6487 C CA . THR B 1 317 ? 11.094 1.367 1.774 1 98.19 317 THR B CA 1
ATOM 6488 C C . THR B 1 317 ? 12.102 1.819 0.723 1 98.19 317 THR B C 1
ATOM 6490 O O . THR B 1 317 ? 11.867 1.663 -0.477 1 98.19 317 THR B O 1
ATOM 6493 N N . ASN B 1 318 ? 13.156 2.443 1.142 1 98.19 318 ASN B N 1
ATOM 6494 C CA . ASN B 1 318 ? 14.281 2.832 0.307 1 98.19 318 ASN B CA 1
ATOM 6495 C C . ASN B 1 318 ? 15.609 2.404 0.926 1 98.19 318 ASN B C 1
ATOM 6497 O O . ASN B 1 318 ? 16.266 3.188 1.622 1 98.19 318 ASN B O 1
ATOM 6501 N N . PRO B 1 319 ? 16.062 1.184 0.565 1 97.75 319 PRO B N 1
ATOM 6502 C CA . PRO B 1 319 ? 17.25 0.613 1.213 1 97.75 319 PRO B CA 1
ATOM 6503 C C . PRO B 1 319 ? 18.469 1.507 1.084 1 97.75 319 PRO B C 1
ATOM 6505 O O . PRO B 1 319 ? 19.281 1.592 2.014 1 97.75 319 PRO B O 1
ATOM 6508 N N . ARG B 1 320 ? 18.641 2.158 -0.009 1 96 320 ARG B N 1
ATOM 6509 C CA . ARG B 1 320 ? 19.781 3.049 -0.198 1 96 320 ARG B CA 1
ATOM 6510 C C . ARG B 1 320 ? 19.75 4.207 0.792 1 96 320 ARG B C 1
ATOM 6512 O O . ARG B 1 320 ? 20.734 4.504 1.452 1 96 320 ARG B O 1
ATOM 6519 N N . ILE B 1 321 ? 18.578 4.82 0.892 1 97.81 321 ILE B N 1
ATOM 6520 C CA . ILE B 1 321 ? 18.391 5.949 1.798 1 97.81 321 ILE B CA 1
ATOM 6521 C C . ILE B 1 321 ? 18.5 5.469 3.244 1 97.81 321 ILE B C 1
ATOM 6523 O O . ILE B 1 321 ? 19.109 6.141 4.086 1 97.81 321 ILE B O 1
ATOM 6527 N N . TYR B 1 322 ? 17.922 4.297 3.49 1 98.56 322 TYR B N 1
ATOM 6528 C CA . TYR B 1 322 ? 18.031 3.693 4.812 1 98.56 322 TYR B CA 1
ATOM 6529 C C . TYR B 1 322 ? 19.484 3.531 5.227 1 98.56 322 TYR B C 1
ATOM 6531 O O . TYR B 1 322 ? 19.875 3.945 6.32 1 98.56 322 TYR B O 1
ATOM 6539 N N . SER B 1 323 ? 20.297 2.984 4.355 1 97.5 323 SER B N 1
ATOM 6540 C CA . SER B 1 323 ? 21.703 2.727 4.633 1 97.5 323 SER B CA 1
ATOM 6541 C C . SER B 1 323 ? 22.484 4.027 4.809 1 97.5 323 SER B C 1
ATOM 6543 O O . SER B 1 323 ? 23.328 4.129 5.695 1 97.5 323 SER B O 1
ATOM 6545 N N . LYS B 1 324 ? 22.188 4.973 3.98 1 97.75 324 LYS B N 1
ATOM 6546 C CA . LYS B 1 324 ? 22.875 6.262 4.055 1 97.75 324 LYS B CA 1
ATOM 6547 C C . LYS B 1 324 ? 22.562 6.973 5.371 1 97.75 324 LYS B C 1
ATOM 6549 O O . LYS B 1 324 ? 23.469 7.496 6.023 1 97.75 324 LYS B O 1
ATOM 6554 N N . LEU B 1 325 ? 21.297 7.008 5.738 1 98.62 325 LEU B N 1
ATOM 6555 C CA . LEU B 1 325 ? 20.891 7.621 7 1 98.62 325 LEU B CA 1
ATOM 6556 C C . LEU B 1 325 ? 21.5 6.867 8.18 1 98.62 325 LEU B C 1
ATOM 6558 O O . LEU B 1 325 ? 21.953 7.48 9.148 1 98.62 325 LEU B O 1
ATOM 6562 N N . GLN B 1 326 ? 21.484 5.539 8.07 1 98.19 326 GLN B N 1
ATOM 6563 C CA . GLN B 1 326 ? 22.062 4.699 9.109 1 98.19 326 GLN B CA 1
ATOM 6564 C C . GLN B 1 326 ? 23.547 5.035 9.32 1 98.19 326 GLN B C 1
ATOM 6566 O O . GLN B 1 326 ? 24.016 5.109 10.461 1 98.19 326 GLN B O 1
ATOM 6571 N N . LYS B 1 327 ? 24.25 5.188 8.242 1 98 327 LYS B N 1
ATOM 6572 C CA . LYS B 1 327 ? 25.656 5.527 8.32 1 98 327 LYS B CA 1
ATOM 6573 C C . LYS B 1 327 ? 25.875 6.863 9.031 1 98 327 LYS B C 1
ATOM 6575 O O . LYS B 1 327 ? 26.797 7.008 9.836 1 98 327 LYS B O 1
ATOM 6580 N N . GLU B 1 328 ? 25.047 7.84 8.719 1 98.56 328 GLU B N 1
ATOM 6581 C CA . GLU B 1 328 ? 25.156 9.125 9.391 1 98.56 328 GLU B CA 1
ATOM 6582 C C . GLU B 1 328 ? 24.891 8.992 10.891 1 98.56 328 GLU B C 1
ATOM 6584 O O . GLU B 1 328 ? 25.625 9.555 11.711 1 98.56 328 GLU B O 1
ATOM 6589 N N . VAL B 1 329 ? 23.875 8.266 11.242 1 98.31 329 VAL B N 1
ATOM 6590 C CA . VAL B 1 329 ? 23.516 8.039 12.641 1 98.31 329 VAL B CA 1
ATOM 6591 C C . VAL B 1 329 ? 24.672 7.348 13.359 1 98.31 329 VAL B C 1
ATOM 6593 O O . VAL B 1 329 ? 25.094 7.781 14.438 1 98.31 329 VAL B O 1
ATOM 6596 N N . ASP B 1 330 ? 25.203 6.336 12.734 1 97.44 330 ASP B N 1
ATOM 6597 C CA . ASP B 1 330 ? 26.297 5.578 13.32 1 97.44 330 ASP B CA 1
ATOM 6598 C C . ASP B 1 330 ? 27.547 6.453 13.508 1 97.44 330 ASP B C 1
ATOM 6600 O O . ASP B 1 330 ? 28.203 6.383 14.547 1 97.44 330 ASP B O 1
ATOM 6604 N N . SER B 1 331 ? 27.828 7.199 12.516 1 97.81 331 SER B N 1
ATOM 6605 C CA . SER B 1 331 ? 29 8.078 12.586 1 97.81 331 SER B CA 1
ATOM 6606 C C . SER B 1 331 ? 28.859 9.094 13.711 1 97.81 331 SER B C 1
ATOM 6608 O O . SER B 1 331 ? 29.828 9.391 14.406 1 97.81 331 SER B O 1
ATOM 6610 N N . ALA B 1 332 ? 27.672 9.648 13.883 1 97.62 332 ALA B N 1
ATOM 6611 C CA . ALA B 1 332 ? 27.422 10.633 14.945 1 97.62 332 ALA B CA 1
ATOM 6612 C C . ALA B 1 332 ? 27.625 10.008 16.328 1 97.62 332 ALA B C 1
ATOM 6614 O O . ALA B 1 332 ? 28.141 10.664 17.234 1 97.62 332 ALA B O 1
ATOM 6615 N N . VAL B 1 333 ? 27.266 8.797 16.453 1 96.25 333 VAL B N 1
ATOM 6616 C CA . VAL B 1 333 ? 27.391 8.102 17.734 1 96.25 333 VAL B CA 1
ATOM 6617 C C . VAL B 1 333 ? 28.844 7.695 17.953 1 96.25 333 VAL B C 1
ATOM 6619 O O . VAL B 1 333 ? 29.391 7.922 19.031 1 96.25 333 VAL B O 1
ATOM 6622 N N . GLN B 1 334 ? 29.484 7.133 16.922 1 95.94 334 GLN B N 1
ATOM 6623 C CA . GLN B 1 334 ? 30.844 6.602 17.031 1 95.94 334 GLN B CA 1
ATOM 6624 C C . GLN B 1 334 ? 31.859 7.719 17.234 1 95.94 334 GLN B C 1
ATOM 6626 O O . GLN B 1 334 ? 32.875 7.535 17.922 1 95.94 334 GLN B O 1
ATOM 6631 N N . SER B 1 335 ? 31.609 8.859 16.719 1 96.12 335 SER B N 1
ATOM 6632 C CA . SER B 1 335 ? 32.531 9.984 16.812 1 96.12 335 SER B CA 1
ATOM 6633 C C . SER B 1 335 ? 32.438 10.664 18.188 1 96.12 335 SER B C 1
ATOM 6635 O O . SER B 1 335 ? 33.281 11.492 18.547 1 96.12 335 SER B O 1
ATOM 6637 N N . GLY B 1 336 ? 31.375 10.398 18.938 1 93.12 336 GLY B N 1
ATOM 6638 C CA . GLY B 1 336 ? 31.156 11.039 20.219 1 93.12 336 GLY B CA 1
ATOM 6639 C C . GLY B 1 336 ? 30.375 12.336 20.125 1 93.12 336 GLY B C 1
ATOM 6640 O O . GLY B 1 336 ? 30.141 13 21.125 1 93.12 336 GLY B O 1
ATOM 6641 N N . GLN B 1 337 ? 29.953 12.625 18.938 1 92.75 337 GLN B N 1
ATOM 6642 C CA . GLN B 1 337 ? 29.109 13.805 18.75 1 92.75 337 GLN B CA 1
ATOM 6643 C C . GLN B 1 337 ? 27.828 13.68 19.547 1 92.75 337 GLN B C 1
ATOM 6645 O O . GLN B 1 337 ? 27.344 14.664 20.109 1 92.75 337 GLN B O 1
ATOM 6650 N N . VAL B 1 338 ? 27.328 12.492 19.516 1 93.56 338 VAL B N 1
ATOM 6651 C CA . VAL B 1 338 ? 26.109 12.18 20.281 1 93.56 338 VAL B CA 1
ATOM 6652 C C . VAL B 1 338 ? 26.453 11.203 21.406 1 93.56 338 VAL B C 1
ATOM 6654 O O . VAL B 1 338 ? 27.125 10.188 21.172 1 93.56 338 VAL B O 1
ATOM 6657 N N . GLY B 1 339 ? 26.078 11.547 22.609 1 91.56 339 GLY B N 1
ATOM 6658 C CA . GLY B 1 339 ? 26.359 10.719 23.766 1 91.56 339 GLY B CA 1
ATOM 6659 C C . GLY B 1 339 ? 25.375 9.562 23.922 1 91.56 339 GLY B C 1
ATOM 6660 O O . GLY B 1 339 ? 24.734 9.156 22.969 1 91.56 339 GLY B O 1
ATOM 6661 N N . GLU B 1 340 ? 25.297 9.016 25.109 1 91.5 340 GLU B N 1
ATOM 6662 C CA . GLU B 1 340 ? 24.484 7.824 25.391 1 91.5 340 GLU B CA 1
ATOM 6663 C C . GLU B 1 340 ? 23 8.18 25.516 1 91.5 340 GLU B C 1
ATOM 6665 O O . GLU B 1 340 ? 22.141 7.352 25.219 1 91.5 340 GLU B O 1
ATOM 6670 N N . GLY B 1 341 ? 22.75 9.391 25.938 1 94.88 341 GLY B N 1
ATOM 6671 C CA . GLY B 1 341 ? 21.359 9.805 26.078 1 94.88 341 GLY B CA 1
ATOM 6672 C C . GLY B 1 341 ? 20.703 10.18 24.766 1 94.88 341 GLY B C 1
ATOM 6673 O O . GLY B 1 341 ? 21.297 9.992 23.703 1 94.88 341 GLY B O 1
ATOM 6674 N N . ILE B 1 342 ? 19.453 10.617 24.875 1 98.06 342 ILE B N 1
ATOM 6675 C CA . ILE B 1 342 ? 18.719 11.039 23.688 1 98.06 342 ILE B CA 1
ATOM 6676 C C . ILE B 1 342 ? 19.438 12.195 23 1 98.06 342 ILE B C 1
ATOM 6678 O O . ILE B 1 342 ? 19.922 13.117 23.672 1 98.06 342 ILE B O 1
ATOM 6682 N N . ILE B 1 343 ? 19.547 12.211 21.703 1 98.12 343 ILE B N 1
ATOM 6683 C CA . ILE B 1 343 ? 20.281 13.211 20.938 1 98.12 343 ILE B CA 1
ATOM 6684 C C . ILE B 1 343 ? 19.75 14.602 21.266 1 98.12 343 ILE B C 1
ATOM 6686 O O . ILE B 1 343 ? 18.547 14.828 21.203 1 98.12 343 ILE B O 1
ATOM 6690 N N . PRO B 1 344 ? 20.562 15.539 21.594 1 96.94 344 PRO B N 1
ATOM 6691 C CA . PRO B 1 344 ? 20.109 16.922 21.734 1 96.94 344 PRO B CA 1
ATOM 6692 C C . PRO B 1 344 ? 19.688 17.531 20.406 1 96.94 344 PRO B C 1
ATOM 6694 O O . PRO B 1 344 ? 20.25 17.203 19.359 1 96.94 344 PRO B O 1
ATOM 6697 N N . ILE B 1 345 ? 18.75 18.422 20.516 1 94.56 345 ILE B N 1
ATOM 6698 C CA . ILE B 1 345 ? 18.25 19.062 19.312 1 94.56 345 ILE B CA 1
ATOM 6699 C C . ILE B 1 345 ? 19.375 19.812 18.609 1 94.56 345 ILE B C 1
ATOM 6701 O O . ILE B 1 345 ? 19.422 19.875 17.375 1 94.56 345 ILE B O 1
ATOM 6705 N N . SER B 1 346 ? 20.344 20.344 19.312 1 95.69 346 SER B N 1
ATOM 6706 C CA . SER B 1 346 ? 21.484 21.062 18.75 1 95.69 346 SER B CA 1
ATOM 6707 C C . SER B 1 346 ? 22.328 20.156 17.859 1 95.69 346 SER B C 1
ATOM 6709 O O . SER B 1 346 ? 22.844 20.594 16.828 1 95.69 346 SER B O 1
ATOM 6711 N N . GLU B 1 347 ? 22.422 18.891 18.219 1 97.31 347 GLU B N 1
ATOM 6712 C CA . GLU B 1 347 ? 23.172 17.922 17.422 1 97.31 347 GLU B CA 1
ATOM 6713 C C . GLU B 1 347 ? 22.344 17.391 16.266 1 97.31 347 GLU B C 1
ATOM 6715 O O . GLU B 1 347 ? 22.859 17.172 15.156 1 97.31 347 GLU B O 1
ATOM 6720 N N . SER B 1 348 ? 21.078 17.141 16.594 1 97.44 348 SER B N 1
ATOM 6721 C CA . SER B 1 348 ? 20.188 16.656 15.547 1 97.44 348 SER B CA 1
ATOM 6722 C C . SER B 1 348 ? 20.172 17.609 14.344 1 97.44 348 SER B C 1
ATOM 6724 O O . SER B 1 348 ? 20.188 17.156 13.195 1 97.44 348 SER B O 1
ATOM 6726 N N . LYS B 1 349 ? 20.188 18.891 14.594 1 96.75 349 LYS B N 1
ATOM 6727 C CA . LYS B 1 349 ? 20.109 19.906 13.555 1 96.75 349 LYS B CA 1
ATOM 6728 C C . LYS B 1 349 ? 21.391 19.938 12.719 1 96.75 349 LYS B C 1
ATOM 6730 O O . LYS B 1 349 ? 21.391 20.469 11.602 1 96.75 349 LYS B O 1
ATOM 6735 N N . GLN B 1 350 ? 22.453 19.312 13.188 1 97.38 350 GLN B N 1
ATOM 6736 C CA . GLN B 1 350 ? 23.75 19.359 12.516 1 97.38 350 GLN B CA 1
ATOM 6737 C C . GLN B 1 350 ? 23.938 18.156 11.594 1 97.38 350 GLN B C 1
ATOM 6739 O O . GLN B 1 350 ? 24.922 18.062 10.867 1 97.38 350 GLN B O 1
ATOM 6744 N N . LEU B 1 351 ? 23.031 17.266 11.641 1 98.5 351 LEU B N 1
ATOM 6745 C CA . LEU B 1 351 ? 23.109 16.094 10.766 1 98.5 351 LEU B CA 1
ATOM 6746 C C . LEU B 1 351 ? 22.438 16.375 9.422 1 98.5 351 LEU B C 1
ATOM 6748 O O . LEU B 1 351 ? 21.219 16.328 9.312 1 98.5 351 LEU B O 1
ATOM 6752 N N . PRO B 1 352 ? 23.188 16.641 8.414 1 98.19 352 PRO B N 1
ATOM 6753 C CA . PRO B 1 352 ? 22.625 17.188 7.172 1 98.19 352 PRO B CA 1
ATOM 6754 C C . PRO B 1 352 ? 21.688 16.203 6.469 1 98.19 352 PRO B C 1
ATOM 6756 O O . PRO B 1 352 ? 20.672 16.609 5.918 1 98.19 352 PRO B O 1
ATOM 6759 N N . TYR B 1 353 ? 22.047 14.945 6.426 1 98.62 353 TYR B N 1
ATOM 6760 C CA . TYR B 1 353 ? 21.203 14 5.707 1 98.62 353 TYR B CA 1
ATOM 6761 C C . TYR B 1 353 ? 19.906 13.758 6.453 1 98.62 353 TYR B C 1
ATOM 6763 O O . TYR B 1 353 ? 18.844 13.609 5.836 1 98.62 353 TYR B O 1
ATOM 6771 N N . LEU B 1 354 ? 19.969 13.648 7.793 1 98.81 354 LEU B N 1
ATOM 6772 C CA . LEU B 1 354 ? 18.75 13.523 8.594 1 98.81 354 LEU B CA 1
ATOM 6773 C C . LEU B 1 354 ? 17.797 14.688 8.32 1 98.81 354 LEU B C 1
ATOM 6775 O O . LEU B 1 354 ? 16.594 14.477 8.109 1 98.81 354 LEU B O 1
ATOM 6779 N N . GLN B 1 355 ? 18.375 15.898 8.297 1 98.62 355 GLN B N 1
ATOM 6780 C CA . GLN B 1 355 ? 17.562 17.078 8.031 1 98.62 355 GLN B CA 1
ATOM 6781 C C . GLN B 1 355 ? 16.953 17.031 6.633 1 98.62 355 GLN B C 1
ATOM 6783 O O . GLN B 1 355 ? 15.789 17.375 6.441 1 98.62 355 GLN B O 1
ATOM 6788 N N . ALA B 1 356 ? 17.734 16.562 5.656 1 98.69 356 ALA B N 1
ATOM 6789 C CA . ALA B 1 356 ? 17.25 16.438 4.285 1 98.69 356 ALA B CA 1
ATOM 6790 C C . ALA B 1 356 ? 16.125 15.414 4.199 1 98.69 356 ALA B C 1
ATOM 6792 O O . ALA B 1 356 ? 15.117 15.648 3.516 1 98.69 356 ALA B O 1
ATOM 6793 N N . VAL B 1 357 ? 16.297 14.305 4.926 1 98.81 357 VAL B N 1
ATOM 6794 C CA . VAL B 1 357 ? 15.305 13.242 4.926 1 98.81 357 VAL B CA 1
ATOM 6795 C C . VAL B 1 357 ? 14 13.75 5.535 1 98.81 357 VAL B C 1
ATOM 6797 O O . VAL B 1 357 ? 12.922 13.508 4.992 1 98.81 357 VAL B O 1
ATOM 6800 N N . ILE B 1 358 ? 14.055 14.461 6.613 1 98.75 358 ILE B N 1
ATOM 6801 C CA . ILE B 1 358 ? 12.875 14.977 7.305 1 98.75 358 ILE B CA 1
ATOM 6802 C C . ILE B 1 358 ? 12.141 15.969 6.402 1 98.75 358 ILE B C 1
ATOM 6804 O O . ILE B 1 358 ? 10.93 15.867 6.215 1 98.75 358 ILE B O 1
ATOM 6808 N N . ARG B 1 359 ? 12.883 16.875 5.824 1 98.38 359 ARG B N 1
ATOM 6809 C CA . ARG B 1 359 ? 12.289 17.875 4.949 1 98.38 359 ARG B CA 1
ATOM 6810 C C . ARG B 1 359 ? 11.625 17.219 3.74 1 98.38 359 ARG B C 1
ATOM 6812 O O . ARG B 1 359 ? 10.516 17.594 3.359 1 98.38 359 ARG B O 1
ATOM 6819 N N . GLU B 1 360 ? 12.352 16.281 3.154 1 98.62 360 GLU B N 1
ATOM 6820 C CA . GLU B 1 360 ? 11.82 15.57 1.989 1 98.62 360 GLU B CA 1
ATOM 6821 C C . GLU B 1 360 ? 10.562 14.789 2.342 1 98.62 360 GLU B C 1
ATOM 6823 O O . GLU B 1 360 ? 9.609 14.75 1.562 1 98.62 360 GLU B O 1
ATOM 6828 N N . ALA B 1 361 ? 10.57 14.164 3.496 1 98.56 361 ALA B N 1
ATOM 6829 C CA . ALA B 1 361 ? 9.422 13.375 3.916 1 98.56 361 ALA B CA 1
ATOM 6830 C C . ALA B 1 361 ? 8.195 14.266 4.137 1 98.56 361 ALA B C 1
ATOM 6832 O O . ALA B 1 361 ? 7.086 13.914 3.73 1 98.56 361 ALA B O 1
ATOM 6833 N N . LEU B 1 362 ? 8.383 15.43 4.727 1 98.44 362 LEU B N 1
ATOM 6834 C CA . LEU B 1 362 ? 7.281 16.344 5 1 98.44 362 LEU B CA 1
ATOM 6835 C C . LEU B 1 362 ? 6.695 16.891 3.699 1 98.44 362 LEU B C 1
ATOM 6837 O O . LEU B 1 362 ? 5.492 17.156 3.619 1 98.44 362 LEU B O 1
ATOM 6841 N N . ARG B 1 363 ? 7.59 17.016 2.752 1 97.62 363 ARG B N 1
ATOM 6842 C CA . ARG B 1 363 ? 7.117 17.469 1.444 1 97.62 363 ARG B CA 1
ATOM 6843 C C . ARG B 1 363 ? 6.336 16.359 0.742 1 97.62 363 ARG B C 1
ATOM 6845 O O . ARG B 1 363 ? 5.281 16.609 0.154 1 97.62 363 ARG B O 1
ATOM 6852 N N . MET B 1 364 ? 6.824 15.133 0.85 1 97.81 364 MET B N 1
ATOM 6853 C CA . MET B 1 364 ? 6.23 13.992 0.156 1 97.81 364 MET B CA 1
ATOM 6854 C C . MET B 1 364 ? 4.867 13.648 0.747 1 97.81 364 MET B C 1
ATOM 6856 O O . MET B 1 364 ? 3.949 13.273 0.019 1 97.81 364 MET B O 1
ATOM 6860 N N . TRP B 1 365 ? 4.801 13.758 2.02 1 97.62 365 TRP B N 1
ATOM 6861 C CA . TRP B 1 365 ? 3.555 13.5 2.732 1 97.62 365 TRP B CA 1
ATOM 6862 C C . TRP B 1 365 ? 3.27 14.609 3.744 1 97.62 365 TRP B C 1
ATOM 6864 O O . TRP B 1 365 ? 3.453 14.414 4.949 1 97.62 365 TRP B O 1
ATOM 6874 N N . PRO B 1 366 ? 2.719 15.664 3.227 1 97.69 366 PRO B N 1
ATOM 6875 C CA . PRO B 1 366 ? 2.414 16.766 4.152 1 97.69 366 PRO B CA 1
ATOM 6876 C C . PRO B 1 366 ? 1.418 16.359 5.234 1 97.69 366 PRO B C 1
ATOM 6878 O O . PRO B 1 366 ? 0.355 15.812 4.93 1 97.69 366 PRO B O 1
ATOM 6881 N N . PRO B 1 367 ? 1.724 16.625 6.473 1 97.25 367 PRO B N 1
ATOM 6882 C CA . PRO B 1 367 ? 0.896 16.141 7.582 1 97.25 367 PRO B CA 1
ATOM 6883 C C . PRO B 1 367 ? -0.482 16.797 7.617 1 97.25 367 PRO B C 1
ATOM 6885 O O . PRO B 1 367 ? -1.44 16.203 8.125 1 97.25 367 PRO B O 1
ATOM 6888 N N . ALA B 1 368 ? -0.552 18.016 7.18 1 96.12 368 ALA B N 1
ATOM 6889 C CA . ALA B 1 368 ? -1.815 18.75 7.105 1 96.12 368 ALA B CA 1
ATOM 6890 C C . ALA B 1 368 ? -2.121 19.156 5.668 1 96.12 368 ALA B C 1
ATOM 6892 O O . ALA B 1 368 ? -1.334 19.875 5.043 1 96.12 368 ALA B O 1
ATOM 6893 N N . VAL B 1 369 ? -3.213 18.656 5.16 1 95.25 369 VAL B N 1
ATOM 6894 C CA . VAL B 1 369 ? -3.543 18.906 3.764 1 95.25 369 VAL B CA 1
ATOM 6895 C C . VAL B 1 369 ? -4.941 19.516 3.668 1 95.25 369 VAL B C 1
ATOM 6897 O O . VAL B 1 369 ? -5.66 19.281 2.691 1 95.25 369 VAL B O 1
ATOM 6900 N N . ASN B 1 370 ? -5.262 20.25 4.695 1 91.56 370 ASN B N 1
ATOM 6901 C CA . ASN B 1 370 ? -6.52 20.984 4.711 1 91.56 370 ASN B CA 1
ATOM 6902 C C . ASN B 1 370 ? -6.543 22.078 3.65 1 91.56 370 ASN B C 1
ATOM 6904 O O . ASN B 1 370 ? -5.492 22.5 3.158 1 91.56 370 ASN B O 1
ATOM 6908 N N . ILE B 1 371 ? -7.738 22.531 3.389 1 95.69 371 ILE B N 1
ATOM 6909 C CA . ILE B 1 371 ? -7.898 23.578 2.385 1 95.69 371 ILE B CA 1
ATOM 6910 C C . ILE B 1 371 ? -7.441 24.922 2.959 1 95.69 371 ILE B C 1
ATOM 6912 O O . ILE B 1 371 ? -7.02 25.812 2.217 1 95.69 371 ILE B O 1
ATOM 6916 N N . PHE B 1 372 ? -7.5 25.219 4.277 1 96.69 372 PHE B N 1
ATOM 6917 C CA . PHE B 1 372 ? -7.113 26.453 4.949 1 96.69 372 PHE B CA 1
ATOM 6918 C C . PHE B 1 372 ? -7.664 27.672 4.211 1 96.69 372 PHE B C 1
ATOM 6920 O O . PHE B 1 372 ? -6.922 28.609 3.916 1 96.69 372 PHE B O 1
ATOM 6927 N N . SER B 1 373 ? -8.906 27.672 4.023 1 97.31 373 SER B N 1
ATOM 6928 C CA . SER B 1 373 ? -9.531 28.656 3.141 1 97.31 373 SER B CA 1
ATOM 6929 C C . SER B 1 373 ? -9.414 30.062 3.709 1 97.31 373 SER B C 1
ATOM 6931 O O . SER B 1 373 ? -9.586 30.266 4.914 1 97.31 373 SER B O 1
ATOM 6933 N N . ARG B 1 374 ? -9.117 31.016 2.807 1 97.94 374 ARG B N 1
ATOM 6934 C CA . ARG B 1 374 ? -9.109 32.438 3.094 1 97.94 374 ARG B CA 1
ATOM 6935 C C . ARG B 1 374 ? -10.109 33.188 2.215 1 97.94 374 ARG B C 1
ATOM 6937 O O . ARG B 1 374 ? -10.25 32.875 1.029 1 97.94 374 ARG B O 1
ATOM 6944 N N . ASP B 1 375 ? -10.711 34.125 2.834 1 98.31 375 ASP B N 1
ATOM 6945 C CA . ASP B 1 375 ? -11.617 34.969 2.051 1 98.31 375 ASP B CA 1
ATOM 6946 C C . ASP B 1 375 ? -10.906 36.219 1.513 1 98.31 375 ASP B C 1
ATOM 6948 O O . ASP B 1 375 ? -10.188 36.875 2.248 1 98.31 375 ASP B O 1
ATOM 6952 N N . THR B 1 376 ? -11.078 36.469 0.279 1 98 376 THR B N 1
ATOM 6953 C CA . THR B 1 376 ? -10.531 37.656 -0.341 1 98 376 THR B CA 1
ATOM 6954 C C . THR B 1 376 ? -11.188 38.906 0.228 1 98 376 THR B C 1
ATOM 6956 O O . THR B 1 376 ? -12.344 38.875 0.65 1 98 376 THR B O 1
ATOM 6959 N N . PRO B 1 377 ? -10.43 40.031 0.244 1 97.19 377 PRO B N 1
ATOM 6960 C CA . PRO B 1 377 ? -11.055 41.281 0.673 1 97.19 377 PRO B CA 1
ATOM 6961 C C . PRO B 1 377 ? -12.25 41.656 -0.198 1 97.19 377 PRO B C 1
ATOM 6963 O O . PRO B 1 377 ? -12.336 41.25 -1.356 1 97.19 377 PRO B O 1
ATOM 6966 N N . PRO B 1 378 ? -13.148 42.438 0.364 1 95.5 378 PRO B N 1
ATOM 6967 C CA . PRO B 1 378 ? -14.391 42.75 -0.334 1 95.5 378 PRO B CA 1
ATOM 6968 C C . PRO B 1 378 ? -14.141 43.375 -1.715 1 95.5 378 PRO B C 1
ATOM 6970 O O . PRO B 1 378 ? -14.93 43.156 -2.637 1 95.5 378 PRO B O 1
ATOM 6973 N N . ASN B 1 379 ? -13.039 44.125 -1.917 1 95.88 379 ASN B N 1
ATOM 6974 C CA . ASN B 1 379 ? -12.758 44.781 -3.191 1 95.88 379 ASN B CA 1
ATOM 6975 C C . ASN B 1 379 ? -11.945 43.875 -4.113 1 95.88 379 ASN B C 1
ATOM 6977 O O . ASN B 1 379 ? -11.555 44.281 -5.211 1 95.88 379 ASN B O 1
ATOM 6981 N N . GLY B 1 380 ? -11.75 42.75 -3.676 1 96.62 380 GLY B N 1
ATOM 6982 C CA . GLY B 1 380 ? -10.922 41.812 -4.453 1 96.62 380 GLY B CA 1
ATOM 6983 C C . GLY B 1 380 ? -9.438 42.094 -4.301 1 96.62 380 GLY B C 1
ATOM 6984 O O . GLY B 1 380 ? -9.031 42.875 -3.447 1 96.62 380 GLY B O 1
ATOM 6985 N N . ASP B 1 381 ? -8.672 41.312 -4.957 1 97.44 381 ASP B N 1
ATOM 6986 C CA . ASP B 1 381 ? -7.219 41.438 -4.93 1 97.44 381 ASP B CA 1
ATOM 6987 C C . ASP B 1 381 ? -6.598 40.906 -6.219 1 97.44 381 ASP B C 1
ATOM 6989 O O . ASP B 1 381 ? -7.227 40.125 -6.949 1 97.44 381 ASP B O 1
ATOM 6993 N N . THR B 1 382 ? -5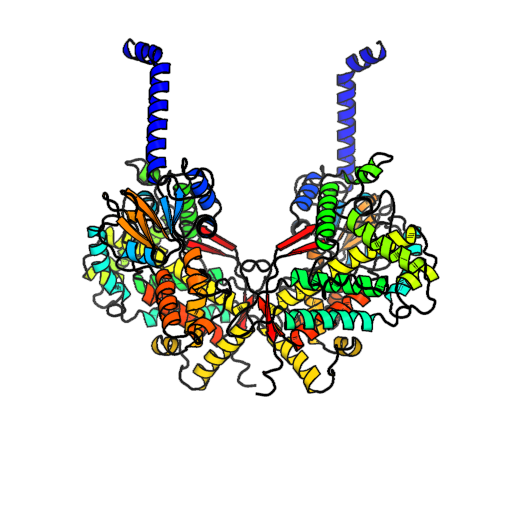.473 41.438 -6.566 1 97.44 382 THR B N 1
ATOM 6994 C CA . THR B 1 382 ? -4.73 40.969 -7.727 1 97.44 382 THR B CA 1
ATOM 6995 C C . THR B 1 382 ? -3.482 40.188 -7.289 1 97.44 382 THR B C 1
ATOM 6997 O O . THR B 1 382 ? -2.688 40.688 -6.496 1 97.44 382 THR B O 1
ATOM 7000 N N . VAL B 1 383 ? -3.398 39 -7.812 1 97.06 383 VAL B N 1
ATOM 7001 C CA . VAL B 1 383 ? -2.248 38.188 -7.48 1 97.06 383 VAL B CA 1
ATOM 7002 C C . VAL B 1 383 ? -1.427 37.906 -8.742 1 97.06 383 VAL B C 1
ATOM 7004 O O . VAL B 1 383 ? -1.91 38.094 -9.859 1 97.06 383 VAL B O 1
ATOM 7007 N N . THR B 1 384 ? -0.199 37.531 -8.539 1 93.94 384 THR B N 1
ATOM 7008 C CA . THR B 1 384 ? 0.698 37.188 -9.648 1 93.94 384 THR B CA 1
ATOM 7009 C C . THR B 1 384 ? 0.974 35.688 -9.703 1 93.94 384 THR B C 1
ATOM 7011 O O . THR B 1 384 ? 1.328 35.094 -8.688 1 93.94 384 THR B O 1
ATOM 7014 N N . VAL B 1 385 ? 0.759 35.156 -10.828 1 92.81 385 VAL B N 1
ATOM 7015 C CA . VAL B 1 385 ? 1.096 33.75 -11.086 1 92.81 385 VAL B CA 1
ATOM 7016 C C . VAL B 1 385 ? 2 33.656 -12.312 1 92.81 385 VAL B C 1
ATOM 7018 O O . VAL B 1 385 ? 1.58 33.969 -13.422 1 92.81 385 VAL B O 1
ATOM 7021 N N . ASN B 1 386 ? 3.182 33.156 -12.086 1 88.38 386 ASN B N 1
ATOM 7022 C CA . ASN B 1 386 ? 4.141 33.031 -13.18 1 88.38 386 ASN B CA 1
ATOM 7023 C C . ASN B 1 386 ? 4.254 34.312 -13.977 1 88.38 386 ASN B C 1
ATOM 7025 O O . ASN B 1 386 ? 4.195 34.312 -15.211 1 88.38 386 ASN B O 1
ATOM 7029 N N . GLY B 1 387 ? 4.215 35.375 -13.336 1 89.94 387 GLY B N 1
ATOM 7030 C CA . GLY B 1 387 ? 4.422 36.688 -13.953 1 89.94 387 GLY B CA 1
ATOM 7031 C C . GLY B 1 387 ? 3.141 37.312 -14.469 1 89.94 387 GLY B C 1
ATOM 7032 O O . GLY B 1 387 ? 3.145 38.438 -14.938 1 89.94 387 GLY B O 1
ATOM 7033 N N . GLU B 1 388 ? 2.08 36.562 -14.422 1 93.69 388 GLU B N 1
ATOM 7034 C CA . GLU B 1 388 ? 0.799 37.094 -14.891 1 93.69 388 GLU B CA 1
ATOM 7035 C C . GLU B 1 388 ? -0.075 37.562 -13.734 1 93.69 388 GLU B C 1
ATOM 7037 O O . GLU B 1 388 ? -0.1 36.906 -12.68 1 93.69 388 GLU B O 1
ATOM 7042 N N . SER B 1 389 ? -0.779 38.656 -14.023 1 95.81 389 SER B N 1
ATOM 7043 C CA . SER B 1 389 ? -1.684 39.188 -13.016 1 95.81 389 SER B CA 1
ATOM 7044 C C . SER B 1 389 ? -3.07 38.562 -13.125 1 95.81 389 SER B C 1
ATOM 7046 O O . SER B 1 389 ? -3.666 38.562 -14.203 1 95.81 389 SER B O 1
ATOM 7048 N N . ILE B 1 390 ? -3.518 38.062 -12.07 1 96.62 390 ILE B N 1
ATOM 7049 C CA . ILE B 1 390 ? -4.836 37.438 -12.016 1 96.62 390 ILE B CA 1
ATOM 7050 C C . ILE B 1 390 ? -5.676 38.125 -10.93 1 96.62 390 ILE B C 1
ATOM 7052 O O . ILE B 1 390 ? -5.25 38.219 -9.781 1 96.62 390 ILE B O 1
ATOM 7056 N N . PHE B 1 391 ? -6.855 38.562 -11.273 1 97.19 391 PHE B N 1
ATOM 7057 C CA . PHE B 1 391 ? -7.746 39.219 -10.32 1 97.19 391 PHE B CA 1
ATOM 7058 C C . PHE B 1 391 ? -8.625 38.188 -9.609 1 97.19 391 PHE B C 1
ATOM 7060 O O . PHE B 1 391 ? -9.281 37.375 -10.258 1 97.19 391 PHE B O 1
ATOM 7067 N N . LEU B 1 392 ? -8.609 38.219 -8.32 1 97.75 392 LEU B N 1
ATOM 7068 C CA . LEU B 1 392 ? -9.516 37.438 -7.469 1 97.75 392 LEU B CA 1
ATOM 7069 C C . LEU B 1 392 ? -10.688 38.312 -7.016 1 97.75 392 LEU B C 1
ATOM 7071 O O . LEU B 1 392 ? -10.5 39.312 -6.34 1 97.75 392 LEU B O 1
ATOM 7075 N N . PRO B 1 393 ? -11.836 37.875 -7.398 1 96.81 393 PRO B N 1
ATOM 7076 C CA . PRO B 1 393 ? -12.992 38.656 -6.98 1 96.81 393 PRO B CA 1
ATOM 7077 C C . PRO B 1 393 ? -13.141 38.75 -5.461 1 96.81 393 PRO B C 1
ATOM 7079 O O . PRO B 1 393 ? -12.555 37.938 -4.738 1 96.81 393 PRO B O 1
ATOM 7082 N N . GLY B 1 394 ? -13.922 39.719 -5.012 1 95.94 394 GLY B N 1
ATOM 7083 C CA . GLY B 1 394 ? -14.148 39.938 -3.588 1 95.94 394 GLY B CA 1
ATOM 7084 C C . GLY B 1 394 ? -15.094 38.906 -2.988 1 95.94 394 GLY B C 1
ATOM 7085 O O . GLY B 1 394 ? -16.047 38.469 -3.643 1 95.94 394 GLY B O 1
ATOM 7086 N N . SER B 1 395 ? -14.703 38.531 -1.748 1 94.25 395 SER B N 1
ATOM 7087 C CA . SER B 1 395 ? -15.57 37.75 -0.885 1 94.25 395 SER B CA 1
ATOM 7088 C C . SER B 1 395 ? -15.695 36.312 -1.399 1 94.25 395 SER B C 1
ATOM 7090 O O . SER B 1 395 ? -16.766 35.719 -1.31 1 94.25 395 SER B O 1
ATOM 7092 N N . VAL B 1 396 ? -14.727 35.875 -2.062 1 96.75 396 VAL B N 1
ATOM 7093 C CA . VAL B 1 396 ? -14.625 34.469 -2.393 1 96.75 396 VAL B CA 1
ATOM 7094 C C . VAL B 1 396 ? -13.516 33.812 -1.559 1 96.75 396 VAL B C 1
ATOM 7096 O O . VAL B 1 396 ? -12.719 34.5 -0.923 1 96.75 396 VAL B O 1
ATOM 7099 N N . SER B 1 397 ? -13.562 32.5 -1.551 1 97.75 397 SER B N 1
ATOM 7100 C CA . SER B 1 397 ? -12.57 31.766 -0.774 1 97.75 397 SER B CA 1
ATOM 7101 C C . SER B 1 397 ? -11.469 31.219 -1.67 1 97.75 397 SER B C 1
ATOM 7103 O O . SER B 1 397 ? -11.727 30.812 -2.805 1 97.75 397 SER B O 1
ATOM 7105 N N . ILE B 1 398 ? -10.281 31.25 -1.188 1 98.38 398 ILE B N 1
ATOM 7106 C CA . ILE B 1 398 ? -9.148 30.609 -1.86 1 98.38 398 ILE B CA 1
ATOM 7107 C C . ILE B 1 398 ? -8.367 29.766 -0.862 1 98.38 398 ILE B C 1
ATOM 7109 O O . ILE B 1 398 ? -8.047 30.219 0.237 1 98.38 398 ILE B O 1
ATOM 7113 N N . GLY B 1 399 ? -8.133 28.484 -1.269 1 98.31 399 GLY B N 1
ATOM 7114 C CA . GLY B 1 399 ? -7.527 27.547 -0.333 1 98.31 399 GLY B CA 1
ATOM 7115 C C . GLY B 1 399 ? -6.184 27.031 -0.799 1 98.31 399 GLY B C 1
ATOM 7116 O O . GLY B 1 399 ? -5.703 27.406 -1.869 1 98.31 399 GLY B O 1
ATOM 7117 N N . TYR B 1 400 ? -5.621 26.203 0.028 1 97.5 400 TYR B N 1
ATOM 7118 C CA . TYR B 1 400 ? -4.281 25.625 -0.041 1 97.5 400 TYR B CA 1
ATOM 7119 C C . TYR B 1 400 ? -4.309 24.234 -0.631 1 97.5 400 TYR B C 1
ATOM 7121 O O . TYR B 1 400 ? -4.902 23.312 -0.052 1 97.5 400 TYR B O 1
ATOM 7129 N N . SER B 1 401 ? -3.689 24.109 -1.855 1 98.25 401 SER B N 1
ATOM 7130 C CA . SER B 1 401 ? -3.465 22.781 -2.398 1 98.25 401 SER B CA 1
ATOM 7131 C C . SER B 1 401 ? -2.137 22.203 -1.917 1 98.25 401 SER B C 1
ATOM 7133 O O . SER B 1 401 ? -1.146 22.219 -2.65 1 98.25 401 SER B O 1
ATOM 7135 N N . GLY B 1 402 ? -2.16 21.656 -0.712 1 97.06 402 GLY B N 1
ATOM 7136 C CA . GLY B 1 402 ? -0.939 21.188 -0.075 1 97.06 402 GLY B CA 1
ATOM 7137 C C . GLY B 1 402 ? -0.172 20.188 -0.92 1 97.06 402 GLY B C 1
ATOM 7138 O O . GLY B 1 402 ? 1.02 20.375 -1.177 1 97.06 402 GLY B O 1
ATOM 7139 N N . HIS B 1 403 ? -0.806 19.156 -1.416 1 96.62 403 HIS B N 1
ATOM 7140 C CA . HIS B 1 403 ? -0.161 18.156 -2.246 1 96.62 403 HIS B CA 1
ATOM 7141 C C . HIS B 1 403 ? 0.351 18.75 -3.551 1 96.62 403 HIS B C 1
ATOM 7143 O O . HIS B 1 403 ? 1.438 18.406 -4.016 1 96.62 403 HIS B O 1
ATOM 7149 N N . GLY B 1 404 ? -0.469 19.625 -4.117 1 97.5 404 GLY B N 1
ATOM 7150 C CA . GLY B 1 404 ? -0.073 20.25 -5.371 1 97.5 404 GLY B CA 1
ATOM 7151 C C . GLY B 1 404 ? 1.186 21.094 -5.25 1 97.5 404 GLY B C 1
ATOM 7152 O O . GLY B 1 404 ? 2.076 21.016 -6.098 1 97.5 404 GLY B O 1
ATOM 7153 N N . ILE B 1 405 ? 1.285 21.844 -4.152 1 98.12 405 ILE B N 1
ATOM 7154 C CA . ILE B 1 405 ? 2.406 22.75 -3.932 1 98.12 405 ILE B CA 1
ATOM 7155 C C . ILE B 1 405 ? 3.676 21.938 -3.66 1 98.12 405 ILE B C 1
ATOM 7157 O O . ILE B 1 405 ? 4.727 22.203 -4.25 1 98.12 405 ILE B O 1
ATOM 7161 N N . HIS B 1 406 ? 3.57 20.938 -2.924 1 98.44 406 HIS B N 1
ATOM 7162 C CA . HIS B 1 406 ? 4.754 20.234 -2.436 1 98.44 406 HIS B CA 1
ATOM 7163 C C . HIS B 1 406 ? 5.199 19.156 -3.418 1 98.44 406 HIS B C 1
ATOM 7165 O O . HIS B 1 406 ? 6.277 18.578 -3.264 1 98.44 406 HIS B O 1
ATOM 7171 N N . HIS B 1 407 ? 4.418 18.938 -4.48 1 97.62 407 HIS B N 1
ATOM 7172 C CA . HIS B 1 407 ? 4.809 18.016 -5.539 1 97.62 407 HIS B CA 1
ATOM 7173 C C . HIS B 1 407 ? 4.949 18.734 -6.875 1 97.62 407 HIS B C 1
ATOM 7175 O O . HIS B 1 407 ? 4.875 18.094 -7.934 1 97.62 407 HIS B O 1
ATOM 7181 N N . SER B 1 408 ? 5.18 20 -6.812 1 97.06 408 SER B N 1
ATOM 7182 C CA . SER B 1 408 ? 5.262 20.844 -8.008 1 97.06 408 SER B CA 1
ATOM 7183 C C . SER B 1 408 ? 6.547 20.578 -8.781 1 97.06 408 SER B C 1
ATOM 7185 O O . SER B 1 408 ? 7.645 20.766 -8.25 1 97.06 408 SER B O 1
ATOM 7187 N N . LYS B 1 409 ? 6.441 20.234 -10.016 1 96.38 409 LYS B N 1
ATOM 7188 C CA . LYS B 1 409 ? 7.613 20.047 -10.875 1 96.38 409 LYS B CA 1
ATOM 7189 C C . LYS B 1 409 ? 8.344 21.375 -11.094 1 96.38 409 LYS B C 1
ATOM 7191 O O . LYS B 1 409 ? 9.562 21.391 -11.242 1 96.38 409 LYS B O 1
ATOM 7196 N N . GLU B 1 410 ? 7.586 22.406 -11.07 1 95 410 GLU B N 1
ATOM 7197 C CA . GLU B 1 410 ? 8.172 23.719 -11.258 1 95 410 GLU B CA 1
ATOM 7198 C C . GLU B 1 410 ? 9.148 24.062 -10.133 1 95 410 GLU B C 1
ATOM 7200 O O . GLU B 1 410 ? 10.195 24.672 -10.375 1 95 410 GLU B O 1
ATOM 7205 N N . VAL B 1 411 ? 8.797 23.625 -8.969 1 96.69 411 VAL B N 1
ATOM 7206 C CA . VAL B 1 411 ? 9.594 23.984 -7.801 1 96.69 411 VAL B CA 1
ATOM 7207 C C . VAL B 1 411 ? 10.68 22.938 -7.578 1 96.69 411 VAL B C 1
ATOM 7209 O O . VAL B 1 411 ? 11.852 23.266 -7.367 1 96.69 411 VAL B O 1
ATOM 7212 N N . TYR B 1 412 ? 10.344 21.641 -7.746 1 97.56 412 TYR B N 1
ATOM 7213 C CA . TYR B 1 412 ? 11.219 20.594 -7.227 1 97.56 412 TYR B CA 1
ATOM 7214 C C . TYR B 1 412 ? 11.844 19.797 -8.367 1 97.56 412 TYR B C 1
ATOM 7216 O O . TYR B 1 412 ? 12.734 18.984 -8.133 1 97.56 412 TYR B O 1
ATOM 7224 N N . GLY B 1 413 ? 11.398 19.984 -9.539 1 95.88 413 GLY B N 1
ATOM 7225 C CA . GLY B 1 413 ? 11.984 19.297 -10.68 1 95.88 413 GLY B CA 1
ATOM 7226 C C . GLY B 1 413 ? 11.133 18.156 -11.195 1 95.88 413 GLY B C 1
ATOM 7227 O O . GLY B 1 413 ? 10.039 17.891 -10.672 1 95.88 413 GLY B O 1
ATOM 7228 N N . GLU B 1 414 ? 11.625 17.438 -12.195 1 96.38 414 GLU B N 1
ATOM 7229 C CA . GLU B 1 414 ? 10.883 16.422 -12.93 1 96.38 414 GLU B CA 1
ATOM 7230 C C . GLU B 1 414 ? 10.523 15.25 -12.023 1 96.38 414 GLU B C 1
ATOM 7232 O O . GLU B 1 414 ? 9.5 14.594 -12.234 1 96.38 414 GLU B O 1
ATOM 7237 N N . ASP B 1 415 ? 11.375 15.047 -11.023 1 97.5 415 ASP B N 1
ATOM 7238 C CA . ASP B 1 415 ? 11.102 13.93 -10.125 1 97.5 415 ASP B CA 1
ATOM 7239 C C . ASP B 1 415 ? 10.484 14.414 -8.812 1 97.5 415 ASP B C 1
ATOM 7241 O O . ASP B 1 415 ? 10.766 13.867 -7.746 1 97.5 415 ASP B O 1
ATOM 7245 N N . ALA B 1 416 ? 9.641 15.422 -8.867 1 97.5 416 ALA B N 1
ATOM 7246 C CA . ALA B 1 416 ? 9.016 16.031 -7.699 1 97.5 416 ALA B CA 1
ATOM 7247 C C . ALA B 1 416 ? 8.203 15.016 -6.91 1 97.5 416 ALA B C 1
ATOM 7249 O O . ALA B 1 416 ? 8.07 15.133 -5.688 1 97.5 416 ALA B O 1
ATOM 7250 N N . LYS B 1 417 ? 7.719 14.023 -7.543 1 96.81 417 LYS B N 1
ATOM 7251 C CA . LYS B 1 417 ? 6.832 13.07 -6.879 1 96.81 417 LYS B CA 1
ATOM 7252 C C . LYS B 1 417 ? 7.609 11.875 -6.352 1 96.81 417 LYS B C 1
ATOM 7254 O O . LYS B 1 417 ? 7.02 10.859 -5.973 1 96.81 417 LYS B O 1
ATOM 7259 N N . VAL B 1 418 ? 8.922 11.984 -6.359 1 97.69 418 VAL B N 1
ATOM 7260 C CA . VAL B 1 418 ? 9.766 10.898 -5.875 1 97.69 418 VAL B CA 1
ATOM 7261 C C . VAL B 1 418 ? 10.539 11.359 -4.637 1 97.69 418 VAL B C 1
ATOM 7263 O O . VAL B 1 418 ? 11.008 12.492 -4.578 1 97.69 418 VAL B O 1
ATOM 7266 N N . PHE B 1 419 ? 10.625 10.414 -3.627 1 98.31 419 PHE B N 1
ATOM 7267 C CA . PHE B 1 419 ? 11.375 10.656 -2.402 1 98.31 419 PHE B CA 1
ATOM 7268 C C . PHE B 1 419 ? 12.875 10.664 -2.68 1 98.31 419 PHE B C 1
ATOM 7270 O O . PHE B 1 419 ? 13.461 9.617 -2.977 1 98.31 419 PHE B O 1
ATOM 7277 N N . ARG B 1 420 ? 13.5 11.875 -2.701 1 98.19 420 ARG B N 1
ATOM 7278 C CA . ARG B 1 420 ? 14.922 12.062 -2.963 1 98.19 420 ARG B CA 1
ATOM 7279 C C . ARG B 1 420 ? 15.5 13.156 -2.074 1 98.19 420 ARG B C 1
ATOM 7281 O O . ARG B 1 420 ? 15.641 14.305 -2.504 1 98.19 420 ARG B O 1
ATOM 7288 N N . PRO B 1 421 ? 16.016 12.75 -0.89 1 98.19 421 PRO B N 1
ATOM 7289 C CA . PRO B 1 421 ? 16.562 13.727 0.051 1 98.19 421 PRO B CA 1
ATOM 7290 C C . PRO B 1 421 ? 17.75 14.5 -0.532 1 98.19 421 PRO B C 1
ATOM 7292 O O . PRO B 1 421 ? 17.984 15.648 -0.144 1 98.19 421 PRO B O 1
ATOM 7295 N N . GLU B 1 422 ? 18.406 14.016 -1.526 1 97.75 422 GLU B N 1
ATOM 7296 C CA . GLU B 1 422 ? 19.625 14.602 -2.084 1 97.75 422 GLU B CA 1
ATOM 7297 C C . GLU B 1 422 ? 19.344 15.961 -2.715 1 97.75 422 GLU B C 1
ATOM 7299 O O . GLU B 1 422 ? 20.234 16.781 -2.867 1 97.75 422 GLU B O 1
ATOM 7304 N N . ARG B 1 423 ? 18.109 16.266 -3.033 1 97.62 423 ARG B N 1
ATOM 7305 C CA . ARG B 1 423 ? 17.781 17.531 -3.686 1 97.62 423 ARG B CA 1
ATOM 7306 C C . ARG B 1 423 ? 18.062 18.719 -2.758 1 97.62 423 ARG B C 1
ATOM 7308 O O . ARG B 1 423 ? 18.281 19.844 -3.221 1 97.62 423 ARG B O 1
ATOM 7315 N N . TRP B 1 424 ? 18.062 18.453 -1.507 1 98.06 424 TRP B N 1
ATOM 7316 C CA . TRP B 1 424 ? 18.281 19.516 -0.526 1 98.06 424 TRP B CA 1
ATOM 7317 C C . TRP B 1 424 ? 19.766 19.75 -0.306 1 98.06 424 TRP B C 1
ATOM 7319 O O . TRP B 1 424 ? 20.156 20.766 0.293 1 98.06 424 TRP B O 1
ATOM 7329 N N . LEU B 1 425 ? 20.562 18.797 -0.699 1 97.06 425 LEU B N 1
ATOM 7330 C CA . LEU B 1 425 ? 22 18.844 -0.424 1 97.06 425 LEU B CA 1
ATOM 7331 C C . LEU B 1 425 ? 22.766 19.312 -1.65 1 97.06 425 LEU B C 1
ATOM 7333 O O . LEU B 1 425 ? 23.844 19.906 -1.521 1 97.06 425 LEU B O 1
ATOM 7337 N N . ASN B 1 426 ? 22.25 19.016 -2.9 1 90.19 426 ASN B N 1
ATOM 7338 C CA . ASN B 1 426 ? 23.031 19.203 -4.125 1 90.19 426 ASN B CA 1
ATOM 7339 C C . ASN B 1 426 ? 22.453 20.312 -4.996 1 90.19 426 ASN B C 1
ATOM 7341 O O . ASN B 1 426 ? 22.984 20.609 -6.062 1 90.19 426 ASN B O 1
ATOM 7345 N N . ALA B 1 427 ? 21.547 21.094 -4.574 1 90.44 427 ALA B N 1
ATOM 7346 C CA . ALA B 1 427 ? 20.891 22.094 -5.41 1 90.44 427 ALA B CA 1
ATOM 7347 C C . ALA B 1 427 ? 21.688 23.391 -5.434 1 90.44 427 ALA B C 1
ATOM 7349 O O . ALA B 1 427 ? 22.391 23.719 -4.477 1 90.44 427 ALA B O 1
ATOM 7350 N N . ASP B 1 428 ? 21.547 24.047 -6.559 1 94.06 428 ASP B N 1
ATOM 7351 C CA . ASP B 1 428 ? 22.109 25.391 -6.605 1 94.06 428 ASP B CA 1
ATOM 7352 C C . ASP B 1 428 ? 21.422 26.312 -5.602 1 94.06 428 ASP B C 1
ATOM 7354 O O . ASP B 1 428 ? 20.25 26.109 -5.273 1 94.06 428 ASP B O 1
ATOM 7358 N N . PRO B 1 429 ? 22.062 27.266 -5.176 1 95.69 429 PRO B N 1
ATOM 7359 C CA . PRO B 1 429 ? 21.594 28.109 -4.078 1 95.69 429 PRO B CA 1
ATOM 7360 C C . PRO B 1 429 ? 20.25 28.75 -4.379 1 95.69 429 PRO B C 1
ATOM 7362 O O . PRO B 1 429 ? 19.391 28.828 -3.498 1 95.69 429 PRO B O 1
ATOM 7365 N N . GLU B 1 430 ? 20.047 29.203 -5.555 1 96.12 430 GLU B N 1
ATOM 7366 C CA . GLU B 1 430 ? 18.797 29.875 -5.895 1 96.12 430 GLU B CA 1
ATOM 7367 C C . GLU B 1 430 ? 17.625 28.891 -5.867 1 96.12 430 GLU B C 1
ATOM 7369 O O . GLU B 1 430 ? 16.562 29.188 -5.324 1 96.12 430 GLU B O 1
ATOM 7374 N N . LYS B 1 431 ? 17.844 27.766 -6.48 1 95.88 431 LYS B N 1
ATOM 7375 C CA . LYS B 1 431 ? 16.828 26.734 -6.473 1 95.88 431 LYS B CA 1
ATOM 7376 C C . LYS B 1 431 ? 16.547 26.25 -5.055 1 95.88 431 LYS B C 1
ATOM 7378 O O . LYS B 1 431 ? 15.383 26.047 -4.68 1 95.88 431 LYS B O 1
ATOM 7383 N N . LEU B 1 432 ? 17.594 26.078 -4.34 1 97.62 432 LEU B N 1
ATOM 7384 C CA . LEU B 1 432 ? 17.469 25.625 -2.959 1 97.62 432 LEU B CA 1
ATOM 7385 C C . LEU B 1 432 ? 16.625 26.609 -2.146 1 97.62 432 LEU B C 1
ATOM 7387 O O . LEU B 1 432 ? 15.766 26.203 -1.364 1 97.62 432 LEU B O 1
ATOM 7391 N N . ALA B 1 433 ? 16.875 27.891 -2.314 1 97.44 433 ALA B N 1
ATOM 7392 C CA . ALA B 1 433 ? 16.125 28.922 -1.587 1 97.44 433 ALA B CA 1
ATOM 7393 C C . ALA B 1 433 ? 14.633 28.844 -1.907 1 97.44 433 ALA B C 1
ATOM 7395 O O . ALA B 1 433 ? 13.797 28.938 -1.009 1 97.44 433 ALA B O 1
ATOM 7396 N N . THR B 1 434 ? 14.328 28.672 -3.172 1 96.88 434 THR B N 1
ATOM 7397 C CA . THR B 1 434 ? 12.938 28.547 -3.604 1 96.88 434 THR B CA 1
ATOM 7398 C C . THR B 1 434 ? 12.297 27.297 -3.014 1 96.88 434 THR B C 1
ATOM 7400 O O . THR B 1 434 ? 11.156 27.344 -2.539 1 96.88 434 THR B O 1
ATOM 7403 N N . MET B 1 435 ? 13.078 26.203 -3.078 1 98.19 435 MET B N 1
ATOM 7404 C CA . MET B 1 435 ? 12.562 24.953 -2.533 1 98.19 435 MET B CA 1
ATOM 7405 C C . MET B 1 435 ? 12.305 25.078 -1.035 1 98.19 435 MET B C 1
ATOM 7407 O O . MET B 1 435 ? 11.258 24.641 -0.545 1 98.19 435 MET B O 1
ATOM 7411 N N . ILE B 1 436 ? 13.211 25.703 -0.336 1 97.94 436 ILE B N 1
ATOM 7412 C CA . ILE B 1 436 ? 13.086 25.844 1.11 1 97.94 436 ILE B CA 1
ATOM 7413 C C . ILE B 1 436 ? 11.891 26.734 1.439 1 97.94 436 ILE B C 1
ATOM 7415 O O . ILE B 1 436 ? 11.062 26.375 2.281 1 97.94 436 ILE B O 1
ATOM 7419 N N . ARG B 1 437 ? 11.789 27.844 0.75 1 97.19 437 ARG B N 1
ATOM 7420 C CA . ARG B 1 437 ? 10.672 28.766 0.964 1 97.19 437 ARG B CA 1
ATOM 7421 C C . ARG B 1 437 ? 9.336 28.062 0.748 1 97.19 437 ARG B C 1
ATOM 7423 O O . ARG B 1 437 ? 8.391 28.266 1.509 1 97.19 437 ARG B O 1
ATOM 7430 N N . THR B 1 438 ? 9.273 27.25 -0.242 1 98.12 438 THR B N 1
ATOM 7431 C CA . THR B 1 438 ? 8.047 26.547 -0.571 1 98.12 438 THR B CA 1
ATOM 7432 C C . THR B 1 438 ? 7.781 25.422 0.434 1 98.12 438 THR B C 1
ATOM 7434 O O . THR B 1 438 ? 6.656 25.266 0.911 1 98.12 438 THR B O 1
ATOM 7437 N N . SER B 1 439 ? 8.82 24.656 0.746 1 98 439 SER B N 1
ATOM 7438 C CA . SER B 1 439 ? 8.664 23.516 1.652 1 98 439 SER B CA 1
ATOM 7439 C C . SER B 1 439 ? 8.219 23.984 3.037 1 98 439 SER B C 1
ATOM 7441 O O . SER B 1 439 ? 7.52 23.25 3.744 1 98 439 SER B O 1
ATOM 7443 N N . GLU B 1 440 ? 8.531 25.219 3.416 1 97.5 440 GLU B N 1
ATOM 7444 C CA . GLU B 1 440 ? 8.188 25.766 4.723 1 97.5 440 GLU B CA 1
ATOM 7445 C C . GLU B 1 440 ? 6.688 26.016 4.836 1 97.5 440 GLU B C 1
ATOM 7447 O O . GLU B 1 440 ? 6.164 26.188 5.938 1 97.5 440 GLU B O 1
ATOM 7452 N N . LEU B 1 441 ? 6.027 26 3.729 1 98.12 441 LEU B N 1
ATOM 7453 C CA . LEU B 1 441 ? 4.59 26.25 3.73 1 98.12 441 LEU B CA 1
ATOM 7454 C C . LEU B 1 441 ? 3.84 25.109 4.41 1 98.12 441 LEU B C 1
ATOM 7456 O O . LEU B 1 441 ? 2.664 25.25 4.754 1 98.12 441 LEU B O 1
ATOM 7460 N N . VAL B 1 442 ? 4.566 24.016 4.652 1 97.5 442 VAL B N 1
ATOM 7461 C CA . VAL B 1 442 ? 3.949 22.891 5.352 1 97.5 442 VAL B CA 1
ATOM 7462 C C . VAL B 1 442 ? 3.559 23.312 6.766 1 97.5 442 VAL B C 1
ATOM 7464 O O . VAL B 1 442 ? 2.598 22.797 7.336 1 97.5 442 VAL B O 1
ATOM 7467 N N . PHE B 1 443 ? 4.199 24.359 7.289 1 97.25 443 PHE B N 1
ATOM 7468 C CA . PHE B 1 443 ? 3.93 24.875 8.625 1 97.25 443 PHE B CA 1
ATOM 7469 C C . PHE B 1 443 ? 3.125 26.156 8.562 1 97.25 443 PHE B C 1
ATOM 7471 O O . PHE B 1 443 ? 3.061 26.906 9.547 1 97.25 443 PHE B O 1
ATOM 7478 N N . GLY B 1 444 ? 2.559 26.453 7.441 1 95.94 444 GLY B N 1
ATOM 7479 C CA . GLY B 1 444 ? 1.861 27.719 7.273 1 95.94 444 GLY B CA 1
ATOM 7480 C C . GLY B 1 444 ? 2.785 28.875 6.918 1 95.94 444 GLY B C 1
ATOM 7481 O O . GLY B 1 444 ? 3.973 28.672 6.66 1 95.94 444 GLY B O 1
ATOM 7482 N N . HIS B 1 445 ? 2.217 30.094 6.926 1 96.06 445 HIS B N 1
ATOM 7483 C CA . HIS B 1 445 ? 2.994 31.25 6.492 1 96.06 445 HIS B CA 1
ATOM 7484 C C . HIS B 1 445 ? 2.469 32.531 7.117 1 96.06 445 HIS B C 1
ATOM 7486 O O . HIS B 1 445 ? 1.278 32.656 7.422 1 96.06 445 HIS B O 1
ATOM 7492 N N . GLY B 1 446 ? 3.418 33.438 7.324 1 93.31 446 GLY B N 1
ATOM 7493 C CA . GLY B 1 446 ? 3.035 34.719 7.855 1 93.31 446 GLY B CA 1
ATOM 7494 C C . GLY B 1 446 ? 2.395 34.656 9.227 1 93.31 446 GLY B C 1
ATOM 7495 O O . GLY B 1 446 ? 2.908 33.969 10.117 1 93.31 446 GLY B O 1
ATOM 7496 N N . LYS B 1 447 ? 1.335 35.375 9.445 1 91.62 447 LYS B N 1
ATOM 7497 C CA . LYS B 1 447 ? 0.68 35.438 10.75 1 91.62 447 LYS B CA 1
ATOM 7498 C C . LYS B 1 447 ? -0.091 34.156 11.055 1 91.62 447 LYS B C 1
ATOM 7500 O O . LYS B 1 447 ? -0.646 34.031 12.141 1 91.62 447 LYS B O 1
ATOM 7505 N N . PHE B 1 448 ? -0.068 33.281 10.109 1 93.94 448 PHE B N 1
ATOM 7506 C CA . PHE B 1 448 ? -0.801 32.031 10.305 1 93.94 448 PHE B CA 1
ATOM 7507 C C . PHE B 1 448 ? 0.158 30.859 10.438 1 93.94 448 PHE B C 1
ATOM 7509 O O . PHE B 1 448 ? -0.259 29.703 10.359 1 93.94 448 PHE B O 1
ATOM 7516 N N . GLN B 1 449 ? 1.411 31.125 10.617 1 95.06 449 GLN B N 1
ATOM 7517 C CA . GLN B 1 449 ? 2.404 30.062 10.766 1 95.06 449 GLN B CA 1
ATOM 7518 C C . GLN B 1 449 ? 2.152 29.234 12.031 1 95.06 449 GLN B C 1
ATOM 7520 O O . GLN B 1 449 ? 1.784 29.797 13.07 1 95.06 449 GLN B O 1
ATOM 7525 N N . CYS B 1 450 ? 2.438 28.047 11.945 1 95.5 450 CYS B N 1
ATOM 7526 C CA . CYS B 1 450 ? 2.174 27.109 13.023 1 95.5 450 CYS B CA 1
ATOM 7527 C C . CYS B 1 450 ? 2.986 27.453 14.266 1 95.5 450 CYS B C 1
ATOM 7529 O O . CYS B 1 450 ? 4.215 27.531 14.211 1 95.5 450 CYS B O 1
ATOM 7531 N N . LEU B 1 451 ? 2.348 27.562 15.359 1 94.25 451 LEU B N 1
ATOM 7532 C CA . LEU B 1 451 ? 2.994 27.859 16.641 1 94.25 451 LEU B CA 1
ATOM 7533 C C . LEU B 1 451 ? 3.785 26.656 17.141 1 94.25 451 LEU B C 1
ATOM 7535 O O . LEU B 1 451 ? 4.793 26.812 17.828 1 94.25 451 LEU B O 1
ATOM 7539 N N . GLY B 1 452 ? 3.391 25.469 16.734 1 94.12 452 GLY B N 1
ATOM 7540 C CA . GLY B 1 452 ? 3.975 24.25 17.25 1 94.12 452 GLY B CA 1
ATOM 7541 C C . GLY B 1 452 ? 5.164 23.766 16.453 1 94.12 452 GLY B C 1
ATOM 7542 O O . GLY B 1 452 ? 5.695 22.672 16.703 1 94.12 452 GLY B O 1
ATOM 7543 N N . LYS B 1 453 ? 5.617 24.547 15.461 1 95.06 453 LYS B N 1
ATOM 7544 C CA . LYS B 1 453 ? 6.684 24.156 14.547 1 95.06 453 LYS B CA 1
ATOM 7545 C C . LYS B 1 453 ? 7.934 23.719 15.312 1 95.06 453 LYS B C 1
ATOM 7547 O O . LYS B 1 453 ? 8.508 22.672 15.039 1 95.06 453 LYS B O 1
ATOM 7552 N N . PRO B 1 454 ? 8.391 24.422 16.359 1 92.94 454 PRO B N 1
ATOM 7553 C CA . PRO B 1 454 ? 9.594 24.016 17.094 1 92.94 454 PRO B CA 1
ATOM 7554 C C . PRO B 1 454 ? 9.43 22.656 17.781 1 92.94 454 PRO B C 1
ATOM 7556 O O . PRO B 1 454 ? 10.359 21.844 17.781 1 92.94 454 PRO B O 1
ATOM 7559 N N . VAL B 1 455 ? 8.273 22.453 18.344 1 94.06 455 VAL B N 1
ATOM 7560 C CA . VAL B 1 455 ? 7.996 21.188 19.031 1 94.06 455 VAL B CA 1
ATOM 7561 C C . VAL B 1 455 ? 7.996 20.047 18.016 1 94.06 455 VAL B C 1
ATOM 7563 O O . VAL B 1 455 ? 8.57 18.984 18.281 1 94.06 455 VAL B O 1
ATOM 7566 N N . ALA B 1 456 ? 7.355 20.297 16.859 1 96.31 456 ALA B N 1
ATOM 7567 C CA . ALA B 1 456 ? 7.301 19.281 15.812 1 96.31 456 ALA B CA 1
ATOM 7568 C C . ALA B 1 456 ? 8.703 18.891 15.344 1 96.31 456 ALA B C 1
ATOM 7570 O O . ALA B 1 456 ? 9 17.719 15.172 1 96.31 456 ALA B O 1
ATOM 7571 N N . GLN B 1 457 ? 9.539 19.875 15.172 1 95.56 457 GLN B N 1
ATOM 7572 C CA . GLN B 1 457 ? 10.898 19.641 14.695 1 95.56 457 GLN B CA 1
ATOM 7573 C C . GLN B 1 457 ? 11.703 18.828 15.711 1 95.56 457 GLN B C 1
ATOM 7575 O O . GLN B 1 457 ? 12.477 17.938 15.328 1 95.56 457 GLN B O 1
ATOM 7580 N N . LEU B 1 458 ? 11.492 19.125 16.969 1 95.69 458 LEU B N 1
ATOM 7581 C CA . LEU B 1 458 ? 12.133 18.375 18.047 1 95.69 458 LEU B CA 1
ATOM 7582 C C . LEU B 1 458 ? 11.727 16.906 18 1 95.69 458 LEU B C 1
ATOM 7584 O O . LEU B 1 458 ? 12.586 16.016 18.047 1 95.69 458 LEU B O 1
ATOM 7588 N N . GLU B 1 459 ? 10.492 16.688 17.875 1 98 459 GLU B N 1
ATOM 7589 C CA . GLU B 1 459 ? 9.984 15.32 17.875 1 98 459 GLU B CA 1
ATOM 7590 C C . GLU B 1 459 ? 10.438 14.555 16.641 1 98 459 GLU B C 1
ATOM 7592 O O . GLU B 1 459 ? 10.836 13.391 16.734 1 98 459 GLU B O 1
ATOM 7597 N N . LEU B 1 460 ? 10.414 15.188 15.477 1 98.44 460 LEU B N 1
ATOM 7598 C CA . LEU B 1 460 ? 10.812 14.555 14.227 1 98.44 460 LEU B CA 1
ATOM 7599 C C . LEU B 1 460 ? 12.281 14.133 14.273 1 98.44 460 LEU B C 1
ATOM 7601 O O . LEU B 1 460 ? 12.594 12.961 14.07 1 98.44 460 LEU B O 1
ATOM 7605 N N . GLY B 1 461 ? 13.117 15.102 14.594 1 98.56 461 GLY B N 1
ATOM 7606 C CA . GLY B 1 461 ? 14.555 14.844 14.586 1 98.56 461 GLY B CA 1
ATOM 7607 C C . GLY B 1 461 ? 14.977 13.781 15.586 1 98.56 461 GLY B C 1
ATOM 7608 O O . GLY B 1 461 ? 15.688 12.836 15.234 1 98.56 461 GLY B O 1
ATOM 7609 N N . LYS B 1 462 ? 14.453 13.898 16.812 1 98.69 462 LYS B N 1
ATOM 7610 C CA . LYS B 1 462 ? 14.883 13.008 17.891 1 98.69 462 LYS B CA 1
ATOM 7611 C C . LYS B 1 462 ? 14.32 11.602 17.688 1 98.69 462 LYS B C 1
ATOM 7613 O O . LYS B 1 462 ? 15.047 10.609 17.828 1 98.69 462 LYS B O 1
ATOM 7618 N N . THR B 1 463 ? 13.062 11.492 17.297 1 98.88 463 THR B N 1
ATOM 7619 C CA . THR B 1 463 ? 12.422 10.188 17.172 1 98.88 463 THR B CA 1
ATOM 7620 C C . THR B 1 463 ? 13.039 9.383 16.031 1 98.88 463 THR B C 1
ATOM 7622 O O . THR B 1 463 ? 13.391 8.219 16.219 1 98.88 463 THR B O 1
ATOM 7625 N N . ILE B 1 464 ? 13.219 9.977 14.875 1 98.88 464 ILE B N 1
ATOM 7626 C CA . ILE B 1 464 ? 13.758 9.266 13.719 1 98.88 464 ILE B CA 1
ATOM 7627 C C . ILE B 1 464 ? 15.195 8.844 14 1 98.88 464 ILE B C 1
ATOM 7629 O O . ILE B 1 464 ? 15.57 7.695 13.766 1 98.88 464 ILE B O 1
ATOM 7633 N N . PHE B 1 465 ? 15.961 9.797 14.539 1 98.81 465 PHE B N 1
ATOM 7634 C CA . PHE B 1 465 ? 17.344 9.484 14.867 1 98.81 465 PHE B CA 1
ATOM 7635 C C . PHE B 1 465 ? 17.422 8.305 15.828 1 98.81 465 PHE B C 1
ATOM 7637 O O . PHE B 1 465 ? 18.172 7.352 15.586 1 98.81 465 PHE B O 1
ATOM 7644 N N . GLU B 1 466 ? 16.688 8.359 16.922 1 98.81 466 GLU B N 1
ATOM 7645 C CA . GLU B 1 466 ? 16.812 7.367 17.984 1 98.81 466 GLU B CA 1
ATOM 7646 C C . GLU B 1 466 ? 16.297 6.008 17.531 1 98.81 466 GLU B C 1
ATOM 7648 O O . GLU B 1 466 ? 16.828 4.969 17.922 1 98.81 466 GLU B O 1
ATOM 7653 N N . LEU B 1 467 ? 15.25 6.008 16.766 1 98.75 467 LEU B N 1
ATOM 7654 C CA . LEU B 1 467 ? 14.773 4.73 16.25 1 98.75 467 LEU B CA 1
ATOM 7655 C C . LEU B 1 467 ? 15.812 4.09 15.336 1 98.75 467 LEU B C 1
ATOM 7657 O O . LEU B 1 467 ? 16.031 2.879 15.391 1 98.75 467 LEU B O 1
ATOM 7661 N N . MET B 1 468 ? 16.469 4.918 14.492 1 98.19 468 MET B N 1
ATOM 7662 C CA . MET B 1 468 ? 17.516 4.406 13.609 1 98.19 468 MET B CA 1
ATOM 7663 C C . MET B 1 468 ? 18.75 3.984 14.398 1 98.19 468 MET B C 1
ATOM 7665 O O . MET B 1 468 ? 19.453 3.049 14.008 1 98.19 468 MET B O 1
ATOM 7669 N N . ARG B 1 469 ? 18.984 4.699 15.469 1 98 469 ARG B N 1
ATOM 7670 C CA . ARG B 1 469 ? 20.125 4.395 16.328 1 98 469 ARG B CA 1
ATOM 7671 C C . ARG B 1 469 ? 19.969 3.037 17 1 98 469 ARG B C 1
ATOM 7673 O O . ARG B 1 469 ? 20.922 2.262 17.078 1 98 469 ARG B O 1
ATOM 7680 N N . HIS B 1 470 ? 18.781 2.676 17.375 1 98.06 470 HIS B N 1
ATOM 7681 C CA . HIS B 1 470 ? 18.609 1.561 18.297 1 98.06 470 HIS B CA 1
ATOM 7682 C C . HIS B 1 470 ? 18.078 0.328 17.578 1 98.06 470 HIS B C 1
ATOM 7684 O O . HIS B 1 470 ? 18.281 -0.8 18.031 1 98.06 470 HIS B O 1
ATOM 7690 N N . PHE B 1 471 ? 17.391 0.506 16.406 1 98.44 471 PHE B N 1
ATOM 7691 C CA . PHE B 1 471 ? 16.672 -0.629 15.836 1 98.44 471 PHE B CA 1
ATOM 7692 C C . PHE B 1 471 ? 16.891 -0.71 14.328 1 98.44 471 PHE B C 1
ATOM 7694 O O . PHE B 1 471 ? 17.062 0.313 13.672 1 98.44 471 PHE B O 1
ATOM 7701 N N . ASP B 1 472 ? 16.922 -1.924 13.781 1 97.75 472 ASP B N 1
ATOM 7702 C CA . ASP B 1 472 ? 16.625 -2.176 12.375 1 97.75 472 ASP B CA 1
ATOM 7703 C C . ASP B 1 472 ? 15.125 -2.299 12.133 1 97.75 472 ASP B C 1
ATOM 7705 O O . ASP B 1 472 ? 14.477 -3.189 12.68 1 97.75 472 ASP B O 1
ATOM 7709 N N . LEU B 1 473 ? 14.617 -1.418 11.32 1 98.44 473 LEU B N 1
ATOM 7710 C CA . LEU B 1 473 ? 13.18 -1.357 11.094 1 98.44 473 LEU B CA 1
ATOM 7711 C C . LEU B 1 473 ? 12.828 -1.861 9.695 1 98.44 473 LEU B C 1
ATOM 7713 O O . LEU B 1 473 ? 13.562 -1.618 8.742 1 98.44 473 LEU B O 1
ATOM 7717 N N . ALA B 1 474 ? 11.695 -2.564 9.578 1 98.25 474 ALA B N 1
ATOM 7718 C CA . ALA B 1 474 ? 11.195 -2.998 8.281 1 98.25 474 ALA B CA 1
ATOM 7719 C C . ALA B 1 474 ? 9.672 -3.164 8.305 1 98.25 474 ALA B C 1
ATOM 7721 O O . ALA B 1 474 ? 9.086 -3.41 9.359 1 98.25 474 ALA B O 1
ATOM 7722 N N . LEU B 1 475 ? 9.055 -3 7.16 1 97.81 475 LEU B N 1
ATOM 7723 C CA . LEU B 1 475 ? 7.617 -3.213 7.031 1 97.81 475 LEU B CA 1
ATOM 7724 C C . LEU B 1 475 ? 7.273 -4.691 7.16 1 97.81 475 LEU B C 1
ATOM 7726 O O . LEU B 1 475 ? 8 -5.551 6.656 1 97.81 475 LEU B O 1
ATOM 7730 N N . VAL B 1 476 ? 6.195 -4.91 7.801 1 97.62 476 VAL B N 1
ATOM 7731 C CA . VAL B 1 476 ? 5.684 -6.273 7.898 1 97.62 476 VAL B CA 1
ATOM 7732 C C . VAL B 1 476 ? 4.852 -6.598 6.66 1 97.62 476 VAL B C 1
ATOM 7734 O O . VAL B 1 476 ? 4.992 -7.676 6.074 1 97.62 476 VAL B O 1
ATOM 7737 N N . ASN B 1 477 ? 4.035 -5.676 6.234 1 95.75 477 ASN B N 1
ATOM 7738 C CA . ASN B 1 477 ? 3.148 -5.867 5.094 1 95.75 477 ASN B CA 1
ATOM 7739 C C . ASN B 1 477 ? 3.404 -4.824 4.008 1 95.75 477 ASN B C 1
ATOM 7741 O O . ASN B 1 477 ? 2.77 -3.77 3.99 1 95.75 477 ASN B O 1
ATOM 7745 N N . PRO B 1 478 ? 4.176 -5.148 3.018 1 96.69 478 PRO B N 1
ATOM 7746 C CA . PRO B 1 478 ? 4.508 -4.148 2 1 96.69 478 PRO B CA 1
ATOM 7747 C C . PRO B 1 478 ? 3.355 -3.883 1.035 1 96.69 478 PRO B C 1
ATOM 7749 O O . PRO B 1 478 ? 3.316 -2.834 0.388 1 96.69 478 PRO B O 1
ATOM 7752 N N . THR B 1 479 ? 2.387 -4.793 0.92 1 95.06 479 THR B N 1
ATOM 7753 C CA . THR B 1 479 ? 1.289 -4.629 -0.026 1 95.06 479 THR B CA 1
ATOM 7754 C C . THR B 1 479 ? 0.247 -3.656 0.518 1 95.06 479 THR B C 1
ATOM 7756 O O . THR B 1 479 ? -0.576 -3.135 -0.237 1 95.06 479 THR B O 1
ATOM 7759 N N . LYS B 1 480 ? 0.246 -3.512 1.796 1 94.88 480 LYS B N 1
ATOM 7760 C CA . LYS B 1 480 ? -0.614 -2.564 2.498 1 94.88 480 LYS B CA 1
ATOM 7761 C C . LYS B 1 480 ? 0.111 -1.945 3.689 1 94.88 480 LYS B C 1
ATOM 7763 O O . LYS B 1 480 ? -0.192 -2.264 4.844 1 94.88 480 LYS B O 1
ATOM 7768 N N . PRO B 1 481 ? 0.947 -0.996 3.4 1 97.5 481 PRO B N 1
ATOM 7769 C CA . PRO B 1 481 ? 1.866 -0.504 4.43 1 97.5 481 PRO B CA 1
ATOM 7770 C C . PRO B 1 481 ? 1.148 0.228 5.562 1 97.5 481 PRO B C 1
ATOM 7772 O O . PRO B 1 481 ? 1.64 0.258 6.691 1 97.5 481 PRO B O 1
ATOM 7775 N N . TRP B 1 482 ? 0.028 0.902 5.25 1 97.62 482 TRP B N 1
ATOM 7776 C CA . TRP B 1 482 ? -0.799 1.57 6.25 1 97.62 482 TRP B CA 1
ATOM 7777 C C . TRP B 1 482 ? -2.16 1.939 5.672 1 97.62 482 TRP B C 1
ATOM 7779 O O . TRP B 1 482 ? -2.424 1.706 4.488 1 97.62 482 TRP B O 1
ATOM 7789 N N . ASP B 1 483 ? -3.121 2.211 6.512 1 95.94 483 ASP B N 1
ATOM 7790 C CA . ASP B 1 483 ? -4.387 2.836 6.141 1 95.94 483 ASP B CA 1
ATOM 7791 C C . ASP B 1 483 ? -4.398 4.316 6.523 1 95.94 483 ASP B C 1
ATOM 7793 O O . ASP B 1 483 ? -4.25 4.66 7.695 1 95.94 483 ASP B O 1
ATOM 7797 N N . ALA B 1 484 ? -4.477 5.133 5.535 1 96.75 484 ALA B N 1
ATOM 7798 C CA . ALA B 1 484 ? -4.465 6.574 5.777 1 96.75 484 ALA B CA 1
ATOM 7799 C C . ALA B 1 484 ? -5.715 7.238 5.211 1 96.75 484 ALA B C 1
ATOM 7801 O O . ALA B 1 484 ? -6.008 7.105 4.02 1 96.75 484 ALA B O 1
ATOM 7802 N N . ARG B 1 485 ? -6.477 7.969 6.047 1 96.06 485 ARG B N 1
ATOM 7803 C CA . ARG B 1 485 ? -7.699 8.664 5.66 1 96.06 485 ARG B CA 1
ATOM 7804 C C . ARG B 1 485 ? -7.621 10.148 6.016 1 96.06 485 ARG B C 1
ATOM 7806 O O . ARG B 1 485 ? -7.219 10.508 7.125 1 96.06 485 ARG B O 1
ATOM 7813 N N . ASN B 1 486 ? -7.918 10.945 5.074 1 96.88 486 ASN B N 1
ATOM 7814 C CA . ASN B 1 486 ? -7.961 12.391 5.277 1 96.88 486 ASN B CA 1
ATOM 7815 C C . ASN B 1 486 ? -9.305 12.836 5.852 1 96.88 486 ASN B C 1
ATOM 7817 O O . ASN B 1 486 ? -10.336 12.688 5.199 1 96.88 486 ASN B O 1
ATOM 7821 N N . SER B 1 487 ? -9.297 13.352 7.074 1 94.88 487 SER B N 1
ATOM 7822 C CA . SER B 1 487 ? -10.461 13.953 7.711 1 94.88 487 SER B CA 1
ATOM 7823 C C . SER B 1 487 ? -10.164 15.375 8.18 1 94.88 487 SER B C 1
ATOM 7825 O O . SER B 1 487 ? -9.375 15.578 9.102 1 94.88 487 SER B O 1
ATOM 7827 N N . LEU B 1 488 ? -10.805 16.328 7.559 1 93.75 488 LEU B N 1
ATOM 7828 C CA . LEU B 1 488 ? -10.617 17.734 7.883 1 93.75 488 LEU B CA 1
ATOM 7829 C C . LEU B 1 488 ? -9.164 18.156 7.691 1 93.75 488 LEU B C 1
ATOM 7831 O O . LEU B 1 488 ? -8.633 18.938 8.477 1 93.75 488 LEU B O 1
ATOM 7835 N N . GLY B 1 489 ? -8.531 17.484 6.754 1 94.19 489 GLY B N 1
ATOM 7836 C CA . GLY B 1 489 ? -7.172 17.891 6.414 1 94.19 489 GLY B CA 1
ATOM 7837 C C . GLY B 1 489 ? -6.117 17.188 7.254 1 94.19 489 GLY B C 1
ATOM 7838 O O . GLY B 1 489 ? -4.918 17.438 7.082 1 94.19 489 GLY B O 1
ATOM 7839 N N . LEU B 1 490 ? -6.504 16.344 8.164 1 95.94 490 LEU B N 1
ATOM 7840 C CA . LEU B 1 490 ? -5.594 15.531 8.961 1 95.94 490 LEU B CA 1
ATOM 7841 C C . LEU B 1 490 ? -5.695 14.055 8.578 1 95.94 490 LEU B C 1
ATOM 7843 O O . LEU B 1 490 ? -6.719 13.617 8.047 1 95.94 490 LEU B O 1
ATOM 7847 N N . PHE B 1 491 ? -4.625 13.352 8.828 1 96.38 491 PHE B N 1
ATOM 7848 C CA . PHE B 1 491 ? -4.633 11.945 8.461 1 96.38 491 PHE B CA 1
ATOM 7849 C C . PHE B 1 491 ? -4.84 11.062 9.688 1 96.38 491 PHE B C 1
ATOM 7851 O O . PHE B 1 491 ? -4.156 11.227 10.703 1 96.38 491 PHE B O 1
ATOM 7858 N N . THR B 1 492 ? -5.848 10.242 9.578 1 95.44 492 THR B N 1
ATOM 7859 C CA . THR B 1 492 ? -5.926 9.094 10.469 1 95.44 492 THR B CA 1
ATOM 7860 C C . THR B 1 492 ? -5.191 7.891 9.875 1 95.44 492 THR B C 1
ATOM 7862 O O . THR B 1 492 ? -5.59 7.363 8.836 1 95.44 492 THR B O 1
ATOM 7865 N N . ILE B 1 493 ? -4.09 7.531 10.492 1 96.69 493 ILE B N 1
ATOM 7866 C CA . ILE B 1 493 ? -3.252 6.461 9.969 1 96.69 493 ILE B CA 1
ATOM 7867 C C . ILE B 1 493 ? -3.242 5.289 10.945 1 96.69 493 ILE B C 1
ATOM 7869 O O . ILE B 1 493 ? -3.027 5.477 12.148 1 96.69 493 ILE B O 1
ATOM 7873 N N . SER B 1 494 ? -3.525 4.113 10.445 1 96.19 494 SER B N 1
ATOM 7874 C CA . SER B 1 494 ? -3.533 2.895 11.25 1 96.19 494 SER B CA 1
ATOM 7875 C C . SER B 1 494 ? -2.859 1.744 10.508 1 96.19 494 SER B C 1
ATOM 7877 O O . SER B 1 494 ? -2.494 1.88 9.336 1 96.19 494 SER B O 1
ATOM 7879 N N . ASP B 1 495 ? -2.496 0.737 11.188 1 96.81 495 ASP B N 1
ATOM 7880 C CA . ASP B 1 495 ? -2.057 -0.545 10.648 1 96.81 495 ASP B CA 1
ATOM 7881 C C . ASP B 1 495 ? -0.714 -0.408 9.93 1 96.81 495 ASP B C 1
ATOM 7883 O O . ASP B 1 495 ? -0.518 -0.978 8.859 1 96.81 495 ASP B O 1
ATOM 7887 N N . MET B 1 496 ? 0.102 0.441 10.445 1 98.25 496 MET B N 1
ATOM 7888 C CA . MET B 1 496 ? 1.49 0.454 9.992 1 98.25 496 MET B CA 1
ATOM 7889 C C . MET B 1 496 ? 2.33 -0.545 10.781 1 98.25 496 MET B C 1
ATOM 7891 O O . MET B 1 496 ? 3.029 -0.167 11.719 1 98.25 496 MET B O 1
ATOM 7895 N N . TRP B 1 497 ? 2.285 -1.788 10.406 1 98.38 497 TRP B N 1
ATOM 7896 C CA . TRP B 1 497 ? 2.957 -2.867 11.125 1 98.38 497 TRP B CA 1
ATOM 7897 C C . TRP B 1 497 ? 4.418 -2.975 10.703 1 98.38 497 TRP B C 1
ATOM 7899 O O . TRP B 1 497 ? 4.723 -3.055 9.508 1 98.38 497 TRP B O 1
ATOM 7909 N N . VAL B 1 498 ? 5.289 -2.932 11.68 1 98.62 498 VAL B N 1
ATOM 7910 C CA . VAL B 1 498 ? 6.723 -2.988 11.414 1 98.62 498 VAL B CA 1
ATOM 7911 C C . VAL B 1 498 ? 7.379 -4.012 12.344 1 98.62 498 VAL B C 1
ATOM 7913 O O . VAL B 1 498 ? 6.766 -4.469 13.305 1 98.62 498 VAL B O 1
ATOM 7916 N N . GLN B 1 499 ? 8.5 -4.461 11.969 1 98.56 499 GLN B N 1
ATOM 7917 C CA . GLN B 1 499 ? 9.383 -5.223 12.844 1 98.56 499 GLN B CA 1
ATOM 7918 C C . GLN B 1 499 ? 10.586 -4.383 13.281 1 98.56 499 GLN B C 1
ATOM 7920 O O . GLN B 1 499 ? 11.102 -3.576 12.508 1 98.56 499 GLN B O 1
ATOM 7925 N N . ALA B 1 500 ? 10.969 -4.504 14.477 1 98.44 500 ALA B N 1
ATOM 7926 C CA . ALA B 1 500 ? 12.117 -3.812 15.047 1 98.44 500 ALA B CA 1
ATOM 7927 C C . ALA B 1 500 ? 13.102 -4.801 15.672 1 98.44 500 ALA B C 1
ATOM 7929 O O . ALA B 1 500 ? 12.719 -5.59 16.547 1 98.44 500 ALA B O 1
ATOM 7930 N N . MET B 1 501 ? 14.273 -4.809 15.148 1 97.56 501 MET B N 1
ATOM 7931 C CA . MET B 1 501 ? 15.336 -5.641 15.711 1 97.56 501 MET B CA 1
ATOM 7932 C C . MET B 1 501 ? 16.422 -4.781 16.344 1 97.56 501 MET B C 1
ATOM 7934 O O . MET B 1 501 ? 16.797 -3.732 15.812 1 97.56 501 MET B O 1
ATOM 7938 N N . ASP B 1 502 ? 16.938 -5.195 17.484 1 96.75 502 ASP B N 1
ATOM 7939 C CA . ASP B 1 502 ? 17.938 -4.438 18.219 1 96.75 502 ASP B CA 1
ATOM 7940 C C . ASP B 1 502 ? 19.25 -4.367 17.438 1 96.75 502 ASP B C 1
ATOM 7942 O O . ASP B 1 502 ? 19.672 -5.359 16.844 1 96.75 502 ASP B O 1
ATOM 7946 N N . ARG B 1 503 ? 19.922 -3.252 17.359 1 93.81 503 ARG B N 1
ATOM 7947 C CA . ARG B 1 503 ? 21.188 -3.084 16.672 1 93.81 503 ARG B CA 1
ATOM 7948 C C . ARG B 1 503 ? 22.359 -3.244 17.641 1 93.81 503 ARG B C 1
ATOM 7950 O O . ARG B 1 503 ? 23.516 -3.338 17.219 1 93.81 503 ARG B O 1
ATOM 7957 N N . ALA B 1 504 ? 22.328 -3.014 18.969 1 74.19 504 ALA B N 1
ATOM 7958 C CA . ALA B 1 504 ? 23.406 -3.035 19.938 1 74.19 504 ALA B CA 1
ATOM 7959 C C . ALA B 1 504 ? 24.297 -4.258 19.734 1 74.19 504 ALA B C 1
ATOM 7961 O O . ALA B 1 504 ? 25.516 -4.191 19.953 1 74.19 504 ALA B O 1
ATOM 7962 N N . GLY B 1 505 ? 23.922 -5.445 19.484 1 56.16 505 GLY B N 1
ATOM 7963 C CA . GLY B 1 505 ? 24.797 -6.598 19.391 1 56.16 505 GLY B CA 1
ATOM 7964 C C . GLY B 1 505 ? 25.719 -6.566 18.188 1 56.16 505 GLY B C 1
ATOM 7965 O O . GLY B 1 505 ? 26.594 -7.418 18.031 1 56.16 505 GLY B O 1
ATOM 7966 N N . ARG B 1 506 ? 25.5 -5.809 17.219 1 47 506 ARG B N 1
ATOM 7967 C CA . ARG B 1 506 ? 26.281 -5.875 15.977 1 47 506 ARG B CA 1
ATOM 7968 C C . ARG B 1 506 ? 27.578 -5.086 16.094 1 47 506 ARG B C 1
ATOM 7970 O O . ARG B 1 506 ? 28.469 -5.223 15.258 1 47 506 ARG B O 1
ATOM 7977 N N . SER B 1 507 ? 27.609 -4.066 16.656 1 38.28 507 SER B N 1
ATOM 7978 C CA . SER B 1 507 ? 28.859 -3.318 16.75 1 38.28 507 SER B CA 1
ATOM 7979 C C . SER B 1 507 ? 29.922 -4.121 17.484 1 38.28 507 SER B C 1
ATOM 7981 O O . SER B 1 507 ? 31.094 -3.723 17.5 1 38.28 507 SER B O 1
ATOM 7983 N N . LYS B 1 508 ? 29.828 -4.953 18.391 1 31.95 508 LYS B N 1
ATOM 7984 C CA . LYS B 1 508 ? 30.984 -5.68 18.922 1 31.95 508 LYS B CA 1
ATOM 7985 C C . LYS B 1 508 ? 31.375 -6.828 17.984 1 31.95 508 LYS B C 1
ATOM 7987 O O . LYS B 1 508 ? 32.281 -7.582 18.281 1 31.95 508 LYS B O 1
ATOM 7992 N N . ALA B 1 509 ? 30.781 -7.047 17.094 1 26.95 509 ALA B N 1
ATOM 7993 C CA . ALA B 1 509 ? 31.281 -8.125 16.234 1 26.95 509 ALA B CA 1
ATOM 7994 C C . ALA B 1 509 ? 32.188 -7.574 15.133 1 26.95 509 ALA B C 1
ATOM 7996 O O . ALA B 1 509 ? 31.875 -6.543 14.523 1 26.95 509 ALA B O 1
#

Secondary structure (DSSP, 8-state):
-HHHHHHHHTHHHHHHHHHHHHHHHHHHHHHHTTTS--STTTTT-SHHHHHHHHTT-HHHHHHHHHHHH-SEEEEETTEEEE--HHHHHHHHHSTT-EE-HHHHTTT--STT---TTT---HHHHHHHHHHHHHHHHSSS-TTHHHHHHHHHHHHHHHHHHH-EE-SS----EEHHHHHHHHHHHHHHHHHHSS---HHHHTS-GGGHHHHHHHHHHHHHHHHHHT-GGGGGSTTTHHHHS--TT-SSHHHHHHHHHHHHHHHHHHS--TT--SHHHHHHHTT--HHHHHHHHHHHHHHHHHHHHHHHHHHHHHHHT-HHHHHHHHHHHHHHHHTTSS-SSSPPHHHHTT-HHHHHHHHHHHHHS-SB-----EEPPTT-EEEEETTEEEEEPTT-EEEE-HHHHHT-HHHH-TTTTS--TTHHHHS-HHHHHHHHHHHGGGG--GGG--TTHHHHHHHHHHHHHHHHHHEEEEES-TTS--EEEEETTEEEEE--EEEEEE-GGGTT-/-HHHHHHHHTHHHHHHHHHHHHHHHHHHHHHHTTTS--STTTTT-SHHHHHHHHTT-HHHHHHHHHHHH-SEEEEETTEEEE--HHHHHHHHHSTT-EE-HHHHTTT--STT---TTT---HHHHHHHHHHHHHHHHSSS-TTHHHHHHHHHHHHHHHHHHH-EE-SS----EEHHHHHHHHHHHHHHHHHHSS---HHHHTS-GGGHHHHHHHHHHHHHHHHHHT-GGGGGSTTTHHHHS--TT-SSHHHHHHHHHHHHHHHHHHS--TT--SHHHHHHHTT--HHHHHHHHHHHHHHHHHHHHHHHHHHHHHHHT-HHHHHHHHHHHHHHHHTTSS-SSSPPHHHHTT-HHHHHHHHHHHHHS-SB-----EEPPTT-EEEEETTEEEEEPTT-EEEE-HHHHHT-HHHH-TTTTS--TTHHHHS-HHHHHHHHHHHGGGG--GGG--TTHHHHHHHHHHHHHHHHHHEEEEES-TTS--EEEEETTEEEEE--EEEEEE-GGGTT-

InterPro domains:
  IPR001128 Cytochrome P450 [PF00067] (52-488)
  IPR001128 Cytochrome P450 [PR00385] (299-316)
  IPR001128 Cytochrome P450 [PR00385] (356-367)
  IPR001128 Cytochrome P450 [PR00385] (441-450)
  IPR001128 Cytochrome P450 [PR00385] (450-461)
  IPR002401 Cytochrome P450, E-class, group I [PR00463] (182-200)
  IPR002401 Cytochrome P450, E-class, group I [PR00463] (288-305)
  IPR002401 Cytochrome P450, E-class, group I [PR00463] (308-334)
  IPR002401 Cytochrome P450, E-class, group I [PR00463] (440-450)
  IPR002401 Cytochrome P450, E-class, group I [PR00463] (450-473)
  IPR036396 Cytochrome P450 superfamily [G3DSA:1.10.630.10] (28-506)
  IPR036396 Cytochrome P450 superfamily [SSF48264] (33-503)
  IPR050121 Cytochrome P450 monooxygenase [PTHR24305] (12-483)

Organism: Fusarium solani (NCBI:txid169388)

Foldseek 3Di:
DVVVVVCVVCVVVVVVVVVVVLVVVLVVLLVQCVVAAFPPPQQRALQQVLVLLLVQNVLVVLLVRCVVGHQWHRNHSQEIEGLDLQVQQCLQADPQKWFDQLQLLLVAQDAPDDALRSDGDPVVNLLRCVLQLVQQPCPLQVCLLVLLLVLLVLLVVLCVPPQAADPVGFRKDWLLVSLLLSQLQSLCCQALVGGLCCSVVVDCRLCQLQQQVVQLSVSSNCSSVSNSCQCHDPPRVNVVHADCVDSGHVNSVLVVLVVSLVVCVVCVPPPHRGSLNSSVVSPDDDPRSSSHSSVSSSVRRQLLSQLQLQLVVLLQVDVVLVVVLLVLLVCCDVVVVADPGQRDPVSLVVRLLLVLSSLLSCLLGQQFQAFSKMFAHQDWDWGDDPRDIDTNHHGGIYGYSSNSNSQPCVLQNPVSNDRDSCSCVPDDPVSNVSNVSSSLCSQPHDSRGHSNVVSSSSNNSRNVSVLSNFWDKHFPDPVDQWDWGNGNRGIDITDNMMTTHTPVVPVVD/DVVVVVCVVCVVVVVVVVVVVVVVVLVVLLVQCVVAAFPPPQQRALQQVLVLLLVQNVLVVLLVGCVVGHQWHRNHSQEIEGLDLQVQQCLQADPQKWFDQLQLLLVAQDAQDDALRSDGDPVVNLLRCVLQLVQQPCPLQVCLLVLLLVLLVLLVVLCVPPQAADPVGFRKDWLLVSLLLSQQQSLCCQALVGGLCCSVVVDCRLCQLQQQVVQLSVSSNCSSVSNSCQCHDPPRVNVVHADCVDSGHVNSVLVVQVVSLVVCVVCVPPPHRGSLNSSVVSPDDDPRSSSHSSVSSSVRRQLLSQLQLQLVVLLQVDVVLVVVLLVLLVCCDVVVVADPGQRDPVSLVVRLSLVLSSLLSCLLGQQFQAFSKMFAHQDWDWGDDPRDIDTNHHGGIYGYSSNSNSQPCVLQNPVSNDRDSCSCVPDDPVSNVSNVSSSLCSQPHDSRGHSNVVSSSSNNSRNVSVLSNFWDKHFPDPVDQWDWGNGNRGIDITDNMMTTHTPVVPVVD